Protein 4BE9 (pdb70)

InterPro domains:
  IPR002018 Carboxylesterase, type B [PF00135] (15-537)
  IPR019826 Carboxylesterase type B, active site [PS00122] (207-222)
  IPR029058 Alpha/Beta hydrolase fold [G3DSA:3.40.50.1820] (8-549)
  IPR029058 Alpha/Beta hydrolase fold [SSF53474] (15-542)
  IPR050309 Type-B Carboxylesterase/Lipase [PTHR11559] (16-521)

B-factor: mean 35.55, std 15.63, range [9.48, 101.42]

Secondary structure (DSSP, 8-state):
-EEEEEEETTEEEEEEEETTEEEEEEEE-S----GGGTTS-----SS---EEE-SS---B----SS-SSSS-HHHHHHHHHTTSHHHHHHTTBSS---EEEEEEETT--TT--EEEEEEE--STTTS--GGG--THHHHHHHHHTT---EEEEE----HHHH---SHHHHHHT-TTHHHHHHHHHHHHHHHHGGGGTEEEEEEEEEEETHHHHHHHHHHHHHHH--EETTEES-SEEEEES--------TTSHHHHHHHHHHHHHHT-TT-SSHHHHHTTS-HHHHHHHHTTS--SSSTTTTS-SS-----SSSS-S-HHHHHHTT-S----EEEEEETBTTTGGGSS-TT--SHHHHHHHIIIII-TT--HHHHHHHHHTS--SGGGSSSTT-TT---SSTTHHHHHHHHHIIIIIHHHHHHHHHHHHH-TTS-EEEEEE-TTTT-TTTSSBTTHHIIIIIS--S-SHHHHHHHHHHHHHHHHSSTTSSS--SS----HHHHSEEEEE-SS-EEEEES-TTHHHHHHHHHTGGGG--/-EEEEEETTEEEEEEEETTEEEEEEEE-S----GGGTTS------S---EEE-SS---BPPP-SS-SSSS-HHHHHHHHHHTSHHHHHHTTB-S---EEEEEEETT--TT--EEEEEEE--STTTS--GGG---HHHHHHHHHHT---EEEEE----HHHH---SHHHHHTT-TTHHHHHHHHHHHHHHHHGGGGTEEEEEEEEEEETHHHHHHHHHHHHHHH--EETTEES-SEEEEES--------TTSHHHHHHHHHHHHHTT-TT-S-HHHHHTTS-HHHHHHHHTTS--SSSTTTTS-SS-----SSSS-S-HHHHHHTT-S----EEEEEETBTTHHHHSS-TT--SHHHHHHHIIIII-TTS-HHHHHHHHTTS---TTTSSSTT-TT---SSTTHHHHHHHHHIIIIIHHHHHHHHHHHHH-TTS-EEEEEE-TTTT-TTTSSBTTHHIIIIIS--S-SHHHHHHHHHHHHHHHHSSTTSSS--SS----HHHHSEEEEE-SS-EEEEES-SSHHHHHHHHHTGGGG--

Foldseek 3Di:
DDWDWFQWPQEIEIWDDDPFKTKFAFAAAFAQCAQVNQLHATHGDPHRPYYYYRHDFHAAEFAQPAFLADFDPVRVVVRLVCLDPVNCVVRRYYSRFFGKMKMFGPPAFLAQAAFEEEEEEADLLGGDGCRPQDQVQLQVVCVVLVRHHMYMYTHFHGFCRAAQFAPLSLVVVRHRNRLSSSLSVLVSCCRTVSSVRHNQLQYEYEYAHLSLQSQQLCQPFQLRPCDDPRGHSHFEYEHEFFHFAFAAARNDDLSNVLNQQLLVQQVQPPPPRSVSVLSVGDRSSSSNSSSNDGPCPALLNSLDSGHHGDSCGGRNHRRVVSLLVVRGNQHEYEYEYELQAQQVRLVHNQVQADLVSLLVSCCVRFFVQDDSVLSSQLLVLFDQQCQRFPVHNPHNFQCPHRRSRSRSRVRSCLGGQLVVVLSVVSNCVSPVPHFYAYEYEQAQAPDHNQGRYGPVCCQCASNVPPPEPSNVQNSQLVSQCSRPVGSCPRRHHPDHGDTCVPQNWHWYDYRHDIDIDHSCPSVSSSVSCNVPVNRRHD/DWDDFDWPQEIEIWDDDPFKTKFAFAALFPQCAQVNFLHATHGDDHRPYYDYRHDFHAAEQAQPAFLADFDPVRVVVRLVCLDPVNCVVRRYDSRFLGKMKMFGPPAALQAAAFEEEEEEDDLLGGDGCRPQDQVQLQVVCVVQVRHHMYMYGHFHGFCRAAQFAPLSLVSVRHRNRLSSVLSSLLSCCRTVSSVRYNQLQYEYEYAALSLQSQLLCQQFQLRPQDDPRGHSHAEYEHEFFHFAFAAARNDDLSNVLNVQLLVQLVQPPHPRSVSVLSVRDDSSSSNSSSNDGPCPHLLNSLHSGHHGDSCGGRNHRSLVSLLVVRGNFHEYEYEYELQAQLVRLVHVQVQADLQSVLVSCCVRFFVQDDSVLSSQLLVLFDLQCQPFPVHNPHVFLCPDRRSRSRSRLRSCLGGQLVVVLSVVSNCVVPVVHWYAYEYEQAQAPPHNQGRYGPVCCQCASVNPPPAPSNVQNSQLVSQCSRPVGSCHRRHHPDHGDTCSPQNWHWYDYRHGIDIDHSCPSPSSSVSCNVPVNSRHD

CATH classification: 3.40.50.1820

Nearest PDB structures (foldseek):
  4upd-assembly1_A  TM=1.002E+00  e=0.000E+00  Ophiostoma piceae
  4be4-assembly1_A  TM=9.611E-01  e=0.000E+00  Ophiostoma piceae
  1crl-assembly1_A  TM=9.529E-01  e=1.120E-72  Diutina rugosa
  1cle-assembly1_A  TM=9.573E-01  e=6.201E-72  Limtongozyma cylindracea
  1thg-assembly1_A  TM=8.821E-01  e=2.617E-61  Geotrichum candidum

Structure (mmCIF, N/CA/C/O backbone):
data_4BE9
#
_entry.id   4BE9
#
_cell.length_a   164.123
_cell.length_b   164.123
_cell.length_c   93.994
_cell.angle_alpha   90.00
_cell.angle_beta   90.00
_cell.angle_gamma   90.00
#
_symmetry.space_group_name_H-M   'I 41'
#
loop_
_entity.id
_entity.type
_entity.pdbx_description
1 polymer 'STEROL ESTERASE'
2 non-polymer 2-acetamido-2-deoxy-beta-D-glucopyranose
3 non-polymer '[(2R)-2-heptanoyloxy-3-phosphonooxy-propyl] nonanoate'
4 non-polymer 'PENTAETHYLENE GLYCOL'
5 non-polymer 'TRIETHYLENE GLYCOL'
6 non-polymer DI(HYDROXYETHYL)ETHER
7 non-polymer GLYCEROL
8 non-polymer 'NITRATE ION'
9 water water
#
loop_
_atom_site.group_PDB
_atom_site.id
_atom_site.type_symbol
_atom_site.label_atom_id
_atom_site.label_alt_id
_atom_site.label_comp_id
_atom_site.label_asym_id
_atom_site.label_entity_id
_atom_site.label_seq_id
_atom_site.pdbx_PDB_ins_code
_atom_site.Cartn_x
_atom_site.Cartn_y
_atom_site.Cartn_z
_atom_site.occupancy
_atom_site.B_iso_or_equiv
_atom_site.auth_seq_id
_atom_site.auth_comp_id
_atom_site.auth_asym_id
_atom_site.auth_atom_id
_atom_site.pdbx_PDB_model_num
ATOM 1 N N . PHE A 1 8 ? 61.777 5.201 18.518 1.00 57.08 12 PHE A N 1
ATOM 2 C CA . PHE A 1 8 ? 60.891 6.132 17.826 1.00 49.87 12 PHE A CA 1
ATOM 3 C C . PHE A 1 8 ? 61.523 6.625 16.530 1.00 48.91 12 PHE A C 1
ATOM 4 O O . PHE A 1 8 ? 62.376 7.512 16.538 1.00 56.71 12 PHE A O 1
ATOM 12 N N . THR A 1 9 ? 61.096 6.044 15.418 1.00 39.24 13 THR A N 1
ATOM 13 C CA . THR A 1 9 ? 61.633 6.395 14.114 1.00 33.19 13 THR A CA 1
ATOM 14 C C . THR A 1 9 ? 60.551 7.133 13.325 1.00 30.24 13 THR A C 1
ATOM 15 O O . THR A 1 9 ? 59.406 6.671 13.257 1.00 31.07 13 THR A O 1
ATOM 19 N N . THR A 1 10 ? 60.889 8.286 12.750 1.00 21.59 14 THR A N 1
ATOM 20 C CA . THR A 1 10 ? 59.891 9.031 11.978 1.00 24.93 14 THR A CA 1
ATOM 21 C C . THR A 1 10 ? 60.146 8.882 10.495 1.00 30.38 14 THR A C 1
ATOM 22 O O . THR A 1 10 ? 61.261 8.581 10.074 1.00 29.07 14 THR A O 1
ATOM 26 N N A VAL A 1 11 ? 59.104 9.097 9.698 0.57 25.33 15 VAL A N 1
ATOM 27 N N B VAL A 1 11 ? 59.102 9.097 9.705 0.43 25.51 15 VAL A N 1
ATOM 28 C CA A VAL A 1 11 ? 59.243 9.112 8.250 0.57 24.64 15 VAL A CA 1
ATOM 29 C CA B VAL A 1 11 ? 59.224 9.082 8.260 0.43 25.27 15 VAL A CA 1
ATOM 30 C C A VAL A 1 11 ? 58.405 10.252 7.684 0.57 27.10 15 VAL A C 1
ATOM 31 C C B VAL A 1 11 ? 58.373 10.217 7.711 0.43 26.93 15 VAL A C 1
ATOM 32 O O A VAL A 1 11 ? 57.269 10.465 8.110 0.57 29.57 15 VAL A O 1
ATOM 33 O O B VAL A 1 11 ? 57.252 10.438 8.171 0.43 29.19 15 VAL A O 1
ATOM 40 N N A ASN A 1 12 ? 58.971 11.003 6.747 0.57 23.36 16 ASN A N 1
ATOM 41 N N B ASN A 1 12 ? 58.913 10.953 6.748 0.43 23.83 16 ASN A N 1
ATOM 42 C CA A ASN A 1 12 ? 58.246 12.118 6.141 0.57 24.49 16 ASN A CA 1
ATOM 43 C CA B ASN A 1 12 ? 58.191 12.086 6.183 0.43 24.22 16 ASN A CA 1
ATOM 44 C C A ASN A 1 12 ? 57.726 11.776 4.745 0.57 24.13 16 ASN A C 1
ATOM 45 C C B ASN A 1 12 ? 57.736 11.808 4.754 0.43 24.08 16 ASN A C 1
ATOM 46 O O A ASN A 1 12 ? 58.359 11.026 4.004 0.57 24.19 16 ASN A O 1
ATOM 47 O O B ASN A 1 12 ? 58.433 11.139 3.994 0.43 24.48 16 ASN A O 1
ATOM 56 N N . VAL A 1 13 ? 56.555 12.310 4.405 1.00 22.11 17 VAL A N 1
ATOM 57 C CA . VAL A 1 13 ? 56.040 12.210 3.041 1.00 23.98 17 VAL A CA 1
ATOM 58 C C . VAL A 1 13 ? 55.591 13.586 2.589 1.00 23.55 17 VAL A C 1
ATOM 59 O O . VAL A 1 13 ? 54.735 14.212 3.231 1.00 18.65 17 VAL A O 1
ATOM 63 N N . ASN A 1 14 ? 56.196 14.078 1.508 1.00 19.93 18 ASN A N 1
ATOM 64 C CA . ASN A 1 14 ? 55.708 15.286 0.871 1.00 15.58 18 ASN A CA 1
ATOM 65 C C . ASN A 1 14 ? 54.696 14.891 -0.197 1.00 14.68 18 ASN A C 1
ATOM 66 O O . ASN A 1 14 ? 54.906 13.949 -0.968 1.00 20.48 18 ASN A O 1
ATOM 71 N N . TYR A 1 15 ? 53.574 15.586 -0.220 1.00 18.93 19 TYR A N 1
ATOM 72 C CA . TYR A 1 15 ? 52.542 15.269 -1.192 1.00 14.94 19 TYR A CA 1
ATOM 73 C C . TYR A 1 15 ? 51.887 16.580 -1.651 1.00 17.54 19 TYR A C 1
ATOM 74 O O . TYR A 1 15 ? 52.163 17.655 -1.100 1.00 22.95 19 TYR A O 1
ATOM 83 N N . PRO A 1 16 ? 51.057 16.514 -2.692 1.00 23.07 20 PRO A N 1
ATOM 84 C CA . PRO A 1 16 ? 50.613 17.768 -3.315 1.00 23.14 20 PRO A CA 1
ATOM 85 C C . PRO A 1 16 ? 49.992 18.810 -2.373 1.00 27.53 20 PRO A C 1
ATOM 86 O O . PRO A 1 16 ? 50.023 19.982 -2.745 1.00 27.27 20 PRO A O 1
ATOM 90 N N . GLU A 1 17 ? 49.459 18.428 -1.208 1.00 22.10 21 GLU A N 1
ATOM 91 C CA . GLU A 1 17 ? 48.788 19.400 -0.316 1.00 24.67 21 GLU A CA 1
ATOM 92 C C . GLU A 1 17 ? 49.564 19.743 0.957 1.00 22.51 21 GLU A C 1
ATOM 93 O O . GLU A 1 17 ? 49.152 20.611 1.728 1.00 25.94 21 GLU A O 1
ATOM 99 N N . GLY A 1 18 ? 50.672 19.063 1.203 1.00 22.11 22 GLY A N 1
ATOM 100 C CA . GLY A 1 18 ? 51.408 19.351 2.415 1.00 25.38 22 GLY A CA 1
ATOM 101 C C . GLY A 1 18 ? 52.517 18.358 2.642 1.00 22.16 22 GLY A C 1
ATOM 102 O O . GLY A 1 18 ? 53.019 17.755 1.697 1.00 22.33 22 GLY A O 1
ATOM 103 N N . GLU A 1 19 ? 52.907 18.213 3.904 1.00 23.45 23 GLU A N 1
ATOM 104 C CA . GLU A 1 19 ? 53.918 17.251 4.309 1.00 21.31 23 GLU A CA 1
ATOM 105 C C . GLU A 1 19 ? 53.437 16.662 5.631 1.00 17.56 23 GLU A C 1
ATOM 106 O O . GLU A 1 19 ? 52.979 17.392 6.516 1.00 20.52 23 GLU A O 1
ATOM 112 N N . VAL A 1 20 ? 53.506 15.346 5.768 1.00 19.31 24 VAL A N 1
ATOM 113 C CA . VAL A 1 20 ? 53.167 14.743 7.057 1.00 23.98 24 VAL A CA 1
ATOM 114 C C . VAL A 1 20 ? 54.315 13.888 7.550 1.00 21.95 24 VAL A C 1
ATOM 115 O O . VAL A 1 20 ? 55.027 13.272 6.745 1.00 20.78 24 VAL A O 1
ATOM 119 N N . VAL A 1 21 ? 54.486 13.875 8.872 1.00 22.04 25 VAL A N 1
ATOM 120 C CA . VAL A 1 21 ? 55.480 13.040 9.535 1.00 21.43 25 VAL A CA 1
ATOM 121 C C . VAL A 1 21 ? 54.762 11.881 10.220 1.00 23.31 25 VAL A C 1
ATOM 122 O O . VAL A 1 21 ? 53.829 12.090 11.006 1.00 21.85 25 VAL A O 1
ATOM 126 N N . GLY A 1 22 ? 55.181 10.661 9.909 1.00 16.45 26 GLY A N 1
ATOM 127 C CA . GLY A 1 22 ? 54.543 9.486 10.473 1.00 22.81 26 GLY A CA 1
ATOM 128 C C . GLY A 1 22 ? 55.545 8.693 11.282 1.00 25.92 26 GLY A C 1
ATOM 129 O O . GLY A 1 22 ? 56.702 9.115 11.424 1.00 20.24 26 GLY A O 1
ATOM 130 N N . VAL A 1 23 ? 55.109 7.555 11.816 1.00 18.75 27 VAL A N 1
ATOM 131 C CA . VAL A 1 23 ? 55.960 6.757 12.694 1.00 24.19 27 VAL A CA 1
ATOM 132 C C . VAL A 1 23 ? 56.179 5.384 12.077 1.00 29.90 27 VAL A C 1
ATOM 133 O O . VAL A 1 23 ? 55.261 4.808 11.492 1.00 28.92 27 VAL A O 1
ATOM 137 N N . SER A 1 24 ? 57.404 4.880 12.180 1.00 27.76 28 SER A N 1
ATOM 138 C CA . SER A 1 24 ? 57.725 3.556 11.661 1.00 23.89 28 SER A CA 1
ATOM 139 C C . SER A 1 24 ? 57.955 2.600 12.828 1.00 30.21 28 SER A C 1
ATOM 140 O O . SER A 1 24 ? 58.812 2.845 13.685 1.00 34.09 28 SER A O 1
ATOM 143 N N . VAL A 1 25 ? 57.198 1.509 12.844 1.00 32.63 29 VAL A N 1
ATOM 144 C CA . VAL A 1 25 ? 57.145 0.618 13.994 1.00 34.52 29 VAL A CA 1
ATOM 145 C C . VAL A 1 25 ? 57.016 -0.817 13.513 1.00 37.52 29 VAL A C 1
ATOM 146 O O . VAL A 1 25 ? 56.048 -1.158 12.815 1.00 31.06 29 VAL A O 1
ATOM 150 N N . LEU A 1 26 ? 57.998 -1.647 13.859 1.00 34.85 30 LEU A N 1
ATOM 151 C CA . LEU A 1 26 ? 57.942 -3.069 13.537 1.00 40.14 30 LEU A CA 1
ATOM 152 C C . LEU A 1 26 ? 57.494 -3.318 12.101 1.00 36.54 30 LEU A C 1
ATOM 153 O O . LEU A 1 26 ? 56.588 -4.120 11.859 1.00 34.49 30 LEU A O 1
ATOM 158 N N . GLY A 1 27 ? 58.113 -2.621 11.153 1.00 29.22 31 GLY A N 1
ATOM 159 C CA . GLY A 1 27 ? 57.908 -2.933 9.751 1.00 23.36 31 GLY A CA 1
ATOM 160 C C . GLY A 1 27 ? 56.728 -2.232 9.093 1.00 22.14 31 GLY A C 1
ATOM 161 O O . GLY A 1 27 ? 56.461 -2.453 7.904 1.00 25.03 31 GLY A O 1
ATOM 162 N N . ILE A 1 28 ? 56.027 -1.396 9.852 1.00 23.56 32 ILE A N 1
ATOM 163 C CA . ILE A 1 28 ? 54.878 -0.648 9.328 1.00 22.35 32 ILE A CA 1
ATOM 164 C C . ILE A 1 28 ? 55.017 0.843 9.628 1.00 18.53 32 ILE A C 1
ATOM 165 O O . ILE A 1 28 ? 55.322 1.235 10.769 1.00 22.45 32 ILE A O 1
ATOM 170 N N . GLU A 1 29 ? 54.782 1.678 8.617 1.00 20.04 33 GLU A N 1
ATOM 171 C CA . GLU A 1 29 ? 54.791 3.134 8.810 1.00 22.83 33 GLU A CA 1
ATOM 172 C C . GLU A 1 29 ? 53.344 3.626 8.870 1.00 17.06 33 GLU A C 1
ATOM 173 O O . GLU A 1 29 ? 52.511 3.221 8.050 1.00 17.73 33 GLU A O 1
ATOM 179 N N . SER A 1 30 ? 53.046 4.481 9.842 1.00 16.18 34 SER A N 1
ATOM 180 C CA . SER A 1 30 ? 51.683 4.950 10.051 1.00 21.12 34 SER A CA 1
ATOM 181 C C . SER A 1 30 ? 51.664 6.453 10.148 1.00 17.98 34 SER A C 1
ATOM 182 O O . SER A 1 30 ? 52.521 7.053 10.804 1.00 20.36 34 SER A O 1
ATOM 185 N N . PHE A 1 31 ? 50.673 7.047 9.482 1.00 16.69 35 PHE A N 1
ATOM 186 C CA . PHE A 1 31 ? 50.429 8.477 9.498 1.00 14.27 35 PHE A CA 1
ATOM 187 C C . PHE A 1 31 ? 48.974 8.604 9.939 1.00 18.10 35 PHE A C 1
ATOM 188 O O . PHE A 1 31 ? 48.059 8.246 9.181 1.00 19.02 35 PHE A O 1
ATOM 196 N N . ARG A 1 32 ? 48.743 9.091 11.152 1.00 18.60 36 ARG A N 1
ATOM 197 C CA . ARG A 1 32 ? 47.374 9.150 11.678 1.00 18.34 36 ARG A CA 1
ATOM 198 C C . ARG A 1 32 ? 46.923 10.594 11.840 1.00 20.68 36 ARG A C 1
ATOM 199 O O . ARG A 1 32 ? 47.641 11.419 12.417 1.00 18.31 36 ARG A O 1
ATOM 207 N N . GLY A 1 33 ? 45.741 10.906 11.327 1.00 16.55 37 GLY A N 1
ATOM 208 C CA . GLY A 1 33 ? 45.234 12.261 11.435 1.00 16.25 37 GLY A CA 1
ATOM 209 C C . GLY A 1 33 ? 45.636 13.176 10.278 1.00 14.15 37 GLY A C 1
ATOM 210 O O . GLY A 1 33 ? 45.733 14.402 10.450 1.00 17.64 37 GLY A O 1
ATOM 211 N N . VAL A 1 34 ? 45.877 12.592 9.105 1.00 17.62 38 VAL A N 1
ATOM 212 C CA . VAL A 1 34 ? 46.147 13.377 7.896 1.00 15.41 38 VAL A CA 1
ATOM 213 C C . VAL A 1 34 ? 44.867 14.104 7.462 1.00 18.14 38 VAL A C 1
ATOM 214 O O . VAL A 1 34 ? 43.840 13.462 7.191 1.00 17.47 38 VAL A O 1
ATOM 218 N N . PRO A 1 35 ? 44.917 15.438 7.380 1.00 17.90 39 PRO A N 1
ATOM 219 C CA . PRO A 1 35 ? 43.712 16.201 7.047 1.00 18.65 39 PRO A CA 1
ATOM 220 C C . PRO A 1 35 ? 43.347 16.006 5.587 1.00 20.94 39 PRO A C 1
ATOM 221 O O . PRO A 1 35 ? 44.243 16.120 4.740 1.00 21.41 39 PRO A O 1
ATOM 225 N N . PHE A 1 36 ? 42.081 15.715 5.276 1.00 16.34 40 PHE A N 1
ATOM 226 C CA . PHE A 1 36 ? 41.708 15.563 3.863 1.00 14.19 40 PHE A CA 1
ATOM 227 C C . PHE A 1 36 ? 40.711 16.609 3.341 1.00 17.60 40 PHE A C 1
ATOM 228 O O . PHE A 1 36 ? 40.484 16.702 2.137 1.00 19.51 40 PHE A O 1
ATOM 236 N N . ALA A 1 37 ? 40.108 17.378 4.236 1.00 17.94 41 ALA A N 1
ATOM 237 C CA . ALA A 1 37 ? 39.174 18.436 3.836 1.00 20.04 41 ALA A CA 1
ATOM 238 C C . ALA A 1 37 ? 39.184 19.492 4.919 1.00 20.07 41 ALA A C 1
ATOM 239 O O . ALA A 1 37 ? 39.573 19.206 6.067 1.00 19.70 41 ALA A O 1
ATOM 241 N N . GLN A 1 38 ? 38.735 20.698 4.574 1.00 17.80 42 GLN A N 1
ATOM 242 C CA . GLN A 1 38 ? 38.721 21.776 5.554 1.00 21.79 42 GLN A CA 1
ATOM 243 C C . GLN A 1 38 ? 37.820 21.379 6.703 1.00 22.57 42 GLN A C 1
ATOM 244 O O . GLN A 1 38 ? 36.791 20.711 6.497 1.00 19.01 42 GLN A O 1
ATOM 250 N N . PRO A 1 39 ? 38.204 21.777 7.926 1.00 18.56 43 PRO A N 1
ATOM 251 C CA . PRO A 1 39 ? 37.389 21.438 9.104 1.00 17.74 43 PRO A CA 1
ATOM 252 C C . PRO A 1 39 ? 35.937 21.931 8.982 1.00 21.61 43 PRO A C 1
ATOM 253 O O . PRO A 1 39 ? 35.701 23.134 8.767 1.00 18.88 43 PRO A O 1
ATOM 257 N N . PRO A 1 40 ? 34.957 21.023 9.152 1.00 19.12 44 PRO A N 1
ATOM 258 C CA . PRO A 1 40 ? 33.575 21.487 8.943 1.00 13.30 44 PRO A CA 1
ATOM 259 C C . PRO A 1 40 ? 33.035 22.186 10.186 1.00 20.37 44 PRO A C 1
ATOM 260 O O . PRO A 1 40 ? 32.142 21.653 10.861 1.00 19.10 44 PRO A O 1
ATOM 264 N N . VAL A 1 41 ? 33.578 23.371 10.476 1.00 18.49 45 VAL A N 1
ATOM 265 C CA . VAL A 1 41 ? 33.236 24.113 11.681 1.00 17.96 45 VAL A CA 1
ATOM 266 C C . VAL A 1 41 ? 32.744 25.498 11.281 1.00 21.15 45 VAL A C 1
ATOM 267 O O . VAL A 1 41 ? 33.016 25.963 10.174 1.00 22.37 45 VAL A O 1
ATOM 271 N N . GLY A 1 42 ? 32.040 26.161 12.189 1.00 26.68 46 GLY A N 1
ATOM 272 C CA . GLY A 1 42 ? 31.502 27.479 11.908 1.00 25.85 46 GLY A CA 1
ATOM 273 C C . GLY A 1 42 ? 30.576 27.428 10.710 1.00 24.66 46 GLY A C 1
ATOM 274 O O . GLY A 1 42 ? 29.598 26.670 10.705 1.00 23.44 46 GLY A O 1
ATOM 275 N N . ASN A 1 43 ? 30.873 28.235 9.694 1.00 21.24 47 ASN A N 1
ATOM 276 C CA . ASN A 1 43 ? 30.049 28.281 8.477 1.00 29.72 47 ASN A CA 1
ATOM 277 C C . ASN A 1 43 ? 30.065 26.989 7.693 1.00 22.95 47 ASN A C 1
ATOM 278 O O . ASN A 1 43 ? 29.269 26.817 6.772 1.00 20.88 47 ASN A O 1
ATOM 283 N N . LEU A 1 44 ? 30.997 26.100 8.012 1.00 21.99 48 LEU A N 1
ATOM 284 C CA . LEU A 1 44 ? 31.087 24.848 7.267 1.00 16.01 48 LEU A CA 1
ATOM 285 C C . LEU A 1 44 ? 30.453 23.663 8.005 1.00 19.06 48 LEU A C 1
ATOM 286 O O . LEU A 1 44 ? 30.425 22.545 7.484 1.00 17.32 48 LEU A O 1
ATOM 291 N N . ARG A 1 45 ? 29.953 23.892 9.217 1.00 18.34 49 ARG A N 1
ATOM 292 C CA . ARG A 1 45 ? 29.111 22.883 9.854 1.00 18.71 49 ARG A CA 1
ATOM 293 C C . ARG A 1 45 ? 27.872 22.730 8.975 1.00 21.72 49 ARG A C 1
ATOM 294 O O . ARG A 1 45 ? 27.353 23.724 8.454 1.00 16.00 49 ARG A O 1
ATOM 302 N N . LEU A 1 46 ? 27.416 21.492 8.790 1.00 16.23 50 LEU A N 1
ATOM 303 C CA . LEU A 1 46 ? 26.219 21.225 7.991 1.00 17.90 50 LEU A CA 1
ATOM 304 C C . LEU A 1 46 ? 26.358 21.713 6.542 1.00 21.12 50 LEU A C 1
ATOM 305 O O . LEU A 1 46 ? 25.379 22.117 5.906 1.00 19.09 50 LEU A O 1
ATOM 310 N N . LYS A 1 47 ? 27.586 21.673 6.036 1.00 16.42 51 LYS A N 1
ATOM 311 C CA . LYS A 1 47 ? 27.868 21.948 4.633 1.00 16.59 51 LYS A CA 1
ATOM 312 C C . LYS A 1 47 ? 28.697 20.815 4.053 1.00 16.99 51 LYS A C 1
ATOM 313 O O . LYS A 1 47 ? 29.441 20.132 4.774 1.00 17.62 51 LYS A O 1
ATOM 319 N N . PRO A 1 48 ? 28.605 20.648 2.734 1.00 16.56 52 PRO A N 1
ATOM 320 C CA . PRO A 1 48 ? 29.450 19.678 2.051 1.00 11.99 52 PRO A CA 1
ATOM 321 C C . PRO A 1 48 ? 30.912 19.961 2.390 1.00 15.22 52 PRO A C 1
ATOM 322 O O . PRO A 1 48 ? 31.288 21.123 2.564 1.00 13.13 52 PRO A O 1
ATOM 326 N N . PRO A 1 49 ? 31.749 18.911 2.452 1.00 15.03 53 PRO A N 1
ATOM 327 C CA . PRO A 1 49 ? 33.173 19.125 2.735 1.00 15.67 53 PRO A CA 1
ATOM 328 C C . PRO A 1 49 ? 33.834 19.844 1.561 1.00 17.52 53 PRO A C 1
ATOM 329 O O . PRO A 1 49 ? 33.391 19.664 0.432 1.00 19.82 53 PRO A O 1
ATOM 333 N N . VAL A 1 50 ? 34.880 20.619 1.825 1.00 18.57 54 VAL A N 1
ATOM 334 C CA . VAL A 1 50 ? 35.614 21.338 0.789 1.00 27.19 54 VAL A CA 1
ATOM 335 C C . VAL A 1 50 ? 37.105 21.008 0.864 1.00 25.69 54 VAL A C 1
ATOM 336 O O . VAL A 1 50 ? 37.686 20.968 1.952 1.00 20.28 54 VAL A O 1
ATOM 340 N N . ARG A 1 51 ? 37.732 20.781 -0.287 1.00 19.04 55 ARG A N 1
ATOM 341 C CA . ARG A 1 51 ? 39.157 20.470 -0.306 1.00 17.47 55 ARG A CA 1
ATOM 342 C C . ARG A 1 51 ? 39.940 21.674 0.196 1.00 14.77 55 ARG A C 1
ATOM 343 O O . ARG A 1 51 ? 39.498 22.817 0.041 1.00 21.36 55 ARG A O 1
ATOM 351 N N . TYR A 1 52 ? 41.097 21.428 0.793 1.00 17.97 56 TYR A N 1
ATOM 352 C CA . TYR A 1 52 ? 42.020 22.520 1.088 1.00 22.68 56 TYR A CA 1
ATOM 353 C C . TYR A 1 52 ? 42.417 23.213 -0.223 1.00 28.33 56 TYR A C 1
ATOM 354 O O . TYR A 1 52 ? 42.698 22.543 -1.223 1.00 24.01 56 TYR A O 1
ATOM 363 N N . THR A 1 53 ? 42.433 24.544 -0.224 1.00 27.64 57 THR A N 1
ATOM 364 C CA . THR A 1 53 ? 42.820 25.293 -1.427 1.00 31.65 57 THR A CA 1
ATOM 365 C C . THR A 1 53 ? 44.238 25.833 -1.277 1.00 39.31 57 THR A C 1
ATOM 366 O O . THR A 1 53 ? 44.788 26.450 -2.196 1.00 38.53 57 THR A O 1
ATOM 370 N N . GLU A 1 54 ? 44.816 25.610 -0.102 1.00 27.53 58 GLU A N 1
ATOM 371 C CA . GLU A 1 54 ? 46.172 26.043 0.176 1.00 31.58 58 GLU A CA 1
ATOM 372 C C . GLU A 1 54 ? 46.959 24.948 0.864 1.00 29.93 58 GLU A C 1
ATOM 373 O O . GLU A 1 54 ? 46.403 24.143 1.613 1.00 27.48 58 GLU A O 1
ATOM 379 N N . ASN A 1 55 ? 48.262 24.936 0.621 1.00 26.44 59 ASN A N 1
ATOM 380 C CA . ASN A 1 55 ? 49.133 23.950 1.229 1.00 26.58 59 ASN A CA 1
ATOM 381 C C . ASN A 1 55 ? 48.968 23.977 2.754 1.00 31.01 59 ASN A C 1
ATOM 382 O O . ASN A 1 55 ? 48.882 25.050 3.363 1.00 24.03 59 ASN A O 1
ATOM 387 N N . ILE A 1 56 ? 48.895 22.810 3.385 1.00 25.08 60 ILE A N 1
ATOM 388 C CA . ILE A 1 56 ? 48.657 22.812 4.827 1.00 26.36 60 ILE A CA 1
ATOM 389 C C . ILE A 1 56 ? 49.951 22.842 5.647 1.00 28.04 60 ILE A C 1
ATOM 390 O O . ILE A 1 56 ? 49.915 22.874 6.877 1.00 27.51 60 ILE A O 1
ATOM 395 N N . GLY A 1 57 ? 51.095 22.842 4.970 1.00 28.21 61 GLY A N 1
ATOM 396 C CA . GLY A 1 57 ? 52.371 22.874 5.667 1.00 24.18 61 GLY A CA 1
ATOM 397 C C . GLY A 1 57 ? 52.793 21.478 6.101 1.00 27.94 61 GLY A C 1
ATOM 398 O O . GLY A 1 57 ? 52.364 20.477 5.512 1.00 28.08 61 GLY A O 1
ATOM 399 N N . THR A 1 58 ? 53.621 21.408 7.139 1.00 20.62 62 THR A N 1
ATOM 400 C CA . THR A 1 58 ? 54.099 20.137 7.656 1.00 26.44 62 THR A CA 1
ATOM 401 C C . THR A 1 58 ? 53.332 19.789 8.928 1.00 30.55 62 THR A C 1
ATOM 402 O O . THR A 1 58 ? 53.232 20.608 9.856 1.00 29.14 62 THR A O 1
ATOM 406 N N . LYS A 1 59 ? 52.821 18.565 8.979 1.00 25.58 63 LYS A N 1
ATOM 407 C CA . LYS A 1 59 ? 51.976 18.153 10.086 1.00 25.50 63 LYS A CA 1
ATOM 408 C C . LYS A 1 59 ? 52.514 16.902 10.781 1.00 20.55 63 LYS A C 1
ATOM 409 O O . LYS A 1 59 ? 52.938 15.941 10.140 1.00 20.05 63 LYS A O 1
ATOM 415 N N . ASP A 1 60 ? 52.495 16.934 12.107 1.00 20.17 64 ASP A N 1
ATOM 416 C CA . ASP A 1 60 ? 52.862 15.791 12.918 1.00 24.62 64 ASP A CA 1
ATOM 417 C C . ASP A 1 60 ? 51.690 14.801 12.903 1.00 21.85 64 ASP A C 1
ATOM 418 O O . ASP A 1 60 ? 50.586 15.124 13.349 1.00 21.45 64 ASP A O 1
ATOM 423 N N . THR A 1 61 ? 51.905 13.608 12.363 1.00 22.21 65 THR A N 1
ATOM 424 C CA . THR A 1 61 ? 50.838 12.611 12.355 1.00 20.43 65 THR A CA 1
ATOM 425 C C . THR A 1 61 ? 51.322 11.330 13.028 1.00 17.17 65 THR A C 1
ATOM 426 O O . THR A 1 61 ? 50.939 10.227 12.641 1.00 20.36 65 THR A O 1
ATOM 430 N N . THR A 1 62 ? 52.158 11.501 14.051 1.00 18.28 66 THR A N 1
ATOM 431 C CA . THR A 1 62 ? 52.756 10.378 14.770 1.00 21.81 66 THR A CA 1
ATOM 432 C C . THR A 1 62 ? 51.959 9.989 16.023 1.00 23.66 66 THR A C 1
ATOM 433 O O . THR A 1 62 ? 52.376 9.112 16.783 1.00 27.86 66 THR A O 1
ATOM 437 N N . GLY A 1 63 ? 50.837 10.661 16.248 1.00 21.10 67 GLY A N 1
ATOM 438 C CA . GLY A 1 63 ? 50.024 10.413 17.427 1.00 23.74 67 GLY A CA 1
ATOM 439 C C . GLY A 1 63 ? 48.727 9.705 17.074 1.00 21.98 67 GLY A C 1
ATOM 440 O O . GLY A 1 63 ? 48.692 8.887 16.159 1.00 23.15 67 GLY A O 1
ATOM 441 N N . ILE A 1 64 ? 47.662 10.030 17.804 1.00 23.19 68 ILE A N 1
ATOM 442 C CA . ILE A 1 64 ? 46.346 9.471 17.565 1.00 23.05 68 ILE A CA 1
ATOM 443 C C . ILE A 1 64 ? 45.497 10.582 16.967 1.00 18.60 68 ILE A C 1
ATOM 444 O O . ILE A 1 64 ? 45.489 11.699 17.485 1.00 17.63 68 ILE A O 1
ATOM 449 N N . GLY A 1 65 ? 44.780 10.288 15.892 1.00 19.80 69 GLY A N 1
ATOM 450 C CA . GLY A 1 65 ? 43.919 11.286 15.283 1.00 20.08 69 GLY A CA 1
ATOM 451 C C . GLY A 1 65 ? 42.612 11.482 16.030 1.00 19.65 69 GLY A C 1
ATOM 452 O O . GLY A 1 65 ? 42.320 10.781 17.000 1.00 17.28 69 GLY A O 1
ATOM 453 N N . PRO A 1 66 ? 41.798 12.433 15.566 1.00 15.58 70 PRO A N 1
ATOM 454 C CA . PRO A 1 66 ? 40.527 12.741 16.227 1.00 15.69 70 PRO A CA 1
ATOM 455 C C . PRO A 1 66 ? 39.391 11.826 15.754 1.00 15.84 70 PRO A C 1
ATOM 456 O O . PRO A 1 66 ? 39.581 10.993 14.858 1.00 15.61 70 PRO A O 1
ATOM 460 N N . SER A 1 67 ? 38.215 11.987 16.356 1.00 18.54 71 SER A N 1
ATOM 461 C CA . SER A 1 67 ? 37.007 11.381 15.821 1.00 19.38 71 SER A CA 1
ATOM 462 C C . SER A 1 67 ? 36.011 12.498 15.560 1.00 16.42 71 SER A C 1
ATOM 463 O O . SER A 1 67 ? 36.123 13.573 16.159 1.00 14.11 71 SER A O 1
ATOM 466 N N . CYS A 1 68 ? 35.041 12.264 14.678 1.00 13.74 72 CYS A N 1
ATOM 467 C CA . CYS A 1 68 ? 33.928 13.203 14.541 1.00 12.81 72 CYS A CA 1
ATOM 468 C C . CYS A 1 68 ? 33.020 13.028 15.754 1.00 13.61 72 CYS A C 1
ATOM 469 O O . CYS A 1 68 ? 33.153 12.044 16.483 1.00 15.03 72 CYS A O 1
ATOM 472 N N . PRO A 1 69 ? 32.102 13.980 15.990 1.00 15.09 73 PRO A N 1
ATOM 473 C CA . PRO A 1 69 ? 31.245 13.878 17.180 1.00 13.75 73 PRO A CA 1
ATOM 474 C C . PRO A 1 69 ? 30.425 12.605 17.174 1.00 15.58 73 PRO A C 1
ATOM 475 O O . PRO A 1 69 ? 29.905 12.214 16.124 1.00 17.18 73 PRO A O 1
ATOM 479 N N . GLN A 1 70 ? 30.307 11.981 18.345 1.00 13.88 74 GLN A N 1
ATOM 480 C CA . GLN A 1 70 ? 29.685 10.672 18.481 1.00 14.00 74 GLN A CA 1
ATOM 481 C C . GLN A 1 70 ? 28.282 10.747 19.076 1.00 18.03 74 GLN A C 1
ATOM 482 O O . GLN A 1 70 ? 27.991 11.603 19.915 1.00 17.77 74 GLN A O 1
ATOM 488 N N . MET A 1 71 ? 27.428 9.821 18.652 1.00 17.70 75 MET A N 1
ATOM 489 C CA . MET A 1 71 ? 26.152 9.600 19.315 1.00 13.57 75 MET A CA 1
ATOM 490 C C . MET A 1 71 ? 26.096 8.145 19.763 1.00 16.61 75 MET A C 1
ATOM 491 O O . MET A 1 71 ? 25.609 7.277 19.030 1.00 18.61 75 MET A O 1
ATOM 496 N N . TYR A 1 72 ? 26.626 7.885 20.958 1.00 16.78 76 TYR A N 1
ATOM 497 C CA . TYR A 1 72 ? 26.638 6.547 21.532 1.00 18.12 76 TYR A CA 1
ATOM 498 C C . TYR A 1 72 ? 25.266 6.203 22.099 1.00 17.02 76 TYR A C 1
ATOM 499 O O . TYR A 1 72 ? 24.805 5.061 22.001 1.00 19.78 76 TYR A O 1
ATOM 508 N N . LEU A 1 73 ? 24.640 7.203 22.720 1.00 15.49 77 LEU A N 1
ATOM 509 C CA . LEU A 1 73 ? 23.363 7.042 23.406 1.00 18.79 77 LEU A CA 1
ATOM 510 C C . LEU A 1 73 ? 22.582 8.326 23.261 1.00 22.43 77 LEU A C 1
ATOM 511 O O . LEU A 1 73 ? 23.166 9.418 23.317 1.00 22.40 77 LEU A O 1
ATOM 516 N N . SER A 1 74 ? 21.267 8.208 23.091 1.00 14.70 78 SER A N 1
ATOM 517 C CA . SER A 1 74 ? 20.417 9.388 22.947 1.00 15.19 78 SER A CA 1
ATOM 518 C C . SER A 1 74 ? 20.431 10.194 24.244 1.00 19.39 78 SER A C 1
ATOM 519 O O . SER A 1 74 ? 20.536 9.628 25.340 1.00 19.04 78 SER A O 1
ATOM 522 N N . THR A 1 75 ? 20.335 11.511 24.120 1.00 17.65 79 THR A N 1
ATOM 523 C CA . THR A 1 75 ? 20.252 12.382 25.286 1.00 18.73 79 THR A CA 1
ATOM 524 C C . THR A 1 75 ? 18.815 12.704 25.637 1.00 22.80 79 THR A C 1
ATOM 525 O O . THR A 1 75 ? 18.566 13.383 26.626 1.00 21.02 79 THR A O 1
ATOM 529 N N . GLY A 1 76 ? 17.861 12.231 24.839 1.00 24.65 80 GLY A N 1
ATOM 530 C CA . GLY A 1 76 ? 16.483 12.657 25.039 1.00 29.02 80 GLY A CA 1
ATOM 531 C C . GLY A 1 76 ? 15.430 11.568 24.940 1.00 26.61 80 GLY A C 1
ATOM 532 O O . GLY A 1 76 ? 14.255 11.797 25.205 1.00 25.60 80 GLY A O 1
ATOM 533 N N . ASN A 1 77 ? 15.851 10.377 24.546 1.00 26.85 81 ASN A N 1
ATOM 534 C CA . ASN A 1 77 ? 14.932 9.262 24.384 1.00 25.99 81 ASN A CA 1
ATOM 535 C C . ASN A 1 77 ? 15.527 8.019 25.035 1.00 28.24 81 ASN A C 1
ATOM 536 O O . ASN A 1 77 ? 16.741 7.958 25.259 1.00 26.44 81 ASN A O 1
ATOM 541 N N . GLY A 1 78 ? 14.677 7.036 25.340 1.00 24.72 82 GLY A N 1
ATOM 542 C CA . GLY A 1 78 ? 15.135 5.763 25.877 1.00 24.42 82 GLY A CA 1
ATOM 543 C C . GLY A 1 78 ? 15.118 5.744 27.400 1.00 28.27 82 GLY A C 1
ATOM 544 O O . GLY A 1 78 ? 14.622 6.675 28.034 1.00 27.56 82 GLY A O 1
ATOM 545 N N . GLU A 1 79 ? 15.675 4.688 27.987 1.00 27.71 83 GLU A N 1
ATOM 546 C CA . GLU A 1 79 ? 15.681 4.527 29.440 1.00 31.53 83 GLU A CA 1
ATOM 547 C C . GLU A 1 79 ? 16.500 5.625 30.101 1.00 30.36 83 GLU A C 1
ATOM 548 O O . GLU A 1 79 ? 17.440 6.158 29.496 1.00 24.55 83 GLU A O 1
ATOM 554 N N . LEU A 1 80 ? 16.149 5.954 31.344 1.00 24.30 84 LEU A N 1
ATOM 555 C CA . LEU A 1 80 ? 16.756 7.082 32.041 1.00 27.57 84 LEU A CA 1
ATOM 556 C C . LEU A 1 80 ? 18.243 6.908 32.235 1.00 27.90 84 LEU A C 1
ATOM 557 O O . LEU A 1 80 ? 19.001 7.882 32.138 1.00 23.61 84 LEU A O 1
ATOM 562 N N . LEU A 1 81 ? 18.671 5.689 32.551 1.00 23.51 85 LEU A N 1
ATOM 563 C CA . LEU A 1 81 ? 20.104 5.450 32.724 1.00 23.62 85 LEU A CA 1
ATOM 564 C C . LEU A 1 81 ? 20.874 5.817 31.449 1.00 24.44 85 LEU A C 1
ATOM 565 O O . LEU A 1 81 ? 21.919 6.477 31.510 1.00 22.59 85 LEU A O 1
ATOM 570 N N . PHE A 1 82 ? 20.352 5.399 30.297 1.00 19.76 86 PHE A N 1
ATOM 571 C CA . PHE A 1 82 ? 20.987 5.700 29.014 1.00 23.52 86 PHE A CA 1
ATOM 572 C C . PHE A 1 82 ? 20.970 7.191 28.662 1.00 24.07 86 PHE A C 1
ATOM 573 O O . PHE A 1 82 ? 21.953 7.696 28.130 1.00 20.98 86 PHE A O 1
ATOM 581 N N . GLN A 1 83 ? 19.868 7.890 28.950 1.00 20.44 87 GLN A N 1
ATOM 582 C CA . GLN A 1 83 ? 19.829 9.339 28.756 1.00 21.65 87 GLN A CA 1
ATOM 583 C C . GLN A 1 83 ? 20.866 10.006 29.641 1.00 22.56 87 GLN A C 1
ATOM 584 O O . GLN A 1 83 ? 21.594 10.897 29.204 1.00 24.57 87 GLN A O 1
ATOM 590 N N . LEU A 1 84 ? 20.932 9.576 30.895 1.00 18.53 88 LEU A N 1
ATOM 591 C CA . LEU A 1 84 ? 21.917 10.128 31.815 1.00 20.91 88 LEU A CA 1
ATOM 592 C C . LEU A 1 84 ? 23.313 9.966 31.254 1.00 22.11 88 LEU A C 1
ATOM 593 O O . LEU A 1 84 ? 24.103 10.922 31.223 1.00 20.03 88 LEU A O 1
ATOM 598 N N . VAL A 1 85 ? 23.644 8.750 30.834 1.00 19.54 89 VAL A N 1
ATOM 599 C CA . VAL A 1 85 ? 24.987 8.526 30.327 1.00 19.87 89 VAL A CA 1
ATOM 600 C C . VAL A 1 85 ? 25.167 9.270 29.012 1.00 16.57 89 VAL A C 1
ATOM 601 O O . VAL A 1 85 ? 26.251 9.800 28.733 1.00 17.69 89 VAL A O 1
ATOM 605 N N . GLY A 1 86 ? 24.109 9.306 28.205 1.00 18.22 90 GLY A N 1
ATOM 606 C CA . GLY A 1 86 ? 24.168 10.014 26.934 1.00 16.87 90 GLY A CA 1
ATOM 607 C C . GLY A 1 86 ? 24.494 11.482 27.146 1.00 22.04 90 GLY A C 1
ATOM 608 O O . GLY A 1 86 ? 25.253 12.072 26.374 1.00 18.46 90 GLY A O 1
ATOM 609 N N . ASN A 1 87 ? 23.929 12.084 28.189 1.00 21.46 91 ASN A N 1
ATOM 610 C CA . ASN A 1 87 ? 24.258 13.476 28.503 1.00 21.07 91 ASN A CA 1
ATOM 611 C C . ASN A 1 87 ? 25.658 13.681 29.088 1.00 22.01 91 ASN A C 1
ATOM 612 O O . ASN A 1 87 ? 26.336 14.652 28.745 1.00 21.00 91 ASN A O 1
ATOM 617 N N . LEU A 1 88 ? 26.098 12.774 29.959 1.00 15.91 92 LEU A N 1
ATOM 618 C CA . LEU A 1 88 ? 27.388 12.948 30.629 1.00 21.23 92 LEU A CA 1
ATOM 619 C C . LEU A 1 88 ? 28.533 12.852 29.623 1.00 20.90 92 LEU A C 1
ATOM 620 O O . LEU A 1 88 ? 29.524 13.563 29.734 1.00 21.98 92 LEU A O 1
ATOM 625 N N . ILE A 1 89 ? 28.375 11.977 28.628 1.00 18.86 93 ILE A N 1
ATOM 626 C CA . ILE A 1 89 ? 29.390 11.769 27.600 1.00 23.29 93 ILE A CA 1
ATOM 627 C C . ILE A 1 89 ? 29.675 13.030 26.788 1.00 23.22 93 ILE A C 1
ATOM 628 O O . ILE A 1 89 ? 30.764 13.177 26.227 1.00 19.43 93 ILE A O 1
ATOM 633 N N . ASN A 1 90 ? 28.687 13.917 26.700 1.00 21.54 94 ASN A N 1
ATOM 634 C CA . ASN A 1 90 ? 28.800 15.128 25.886 1.00 18.58 94 ASN A CA 1
ATOM 635 C C . ASN A 1 90 ? 29.529 16.304 26.549 1.00 23.96 94 ASN A C 1
ATOM 636 O O . ASN A 1 90 ? 29.836 17.305 25.884 1.00 23.04 94 ASN A O 1
ATOM 641 N N . ILE A 1 91 ? 29.801 16.221 27.849 1.00 20.98 95 ILE A N 1
ATOM 642 C CA . ILE A 1 91 ? 30.480 17.358 28.477 1.00 22.78 95 ILE A CA 1
ATOM 643 C C . ILE A 1 91 ? 31.861 17.542 27.850 1.00 20.93 95 ILE A C 1
ATOM 644 O O . ILE A 1 91 ? 32.500 16.562 27.447 1.00 19.04 95 ILE A O 1
ATOM 649 N N . PRO A 1 92 ? 32.327 18.803 27.762 1.00 21.84 96 PRO A N 1
ATOM 650 C CA . PRO A 1 92 ? 33.595 19.101 27.093 1.00 19.68 96 PRO A CA 1
ATOM 651 C C . PRO A 1 92 ? 34.767 18.267 27.603 1.00 24.97 96 PRO A C 1
ATOM 652 O O . PRO A 1 92 ? 35.624 17.870 26.811 1.00 25.92 96 PRO A O 1
ATOM 656 N N . LEU A 1 93 ? 34.824 18.012 28.905 1.00 27.33 97 LEU A N 1
ATOM 657 C CA . LEU A 1 93 ? 35.930 17.240 29.464 1.00 26.42 97 LEU A CA 1
ATOM 658 C C . LEU A 1 93 ? 36.101 15.885 28.762 1.00 24.24 97 LEU A C 1
ATOM 659 O O . LEU A 1 93 ? 37.213 15.476 28.431 1.00 24.72 97 LEU A O 1
ATOM 664 N N A PHE A 1 94 ? 34.986 15.199 28.548 0.49 20.72 98 PHE A N 1
ATOM 665 N N B PHE A 1 94 ? 34.988 15.188 28.554 0.51 20.60 98 PHE A N 1
ATOM 666 C CA A PHE A 1 94 ? 35.000 13.870 27.958 0.49 21.40 98 PHE A CA 1
ATOM 667 C CA B PHE A 1 94 ? 35.004 13.861 27.945 0.51 21.40 98 PHE A CA 1
ATOM 668 C C A PHE A 1 94 ? 35.188 13.895 26.440 0.49 19.70 98 PHE A C 1
ATOM 669 C C B PHE A 1 94 ? 35.228 13.918 26.439 0.51 19.80 98 PHE A C 1
ATOM 670 O O A PHE A 1 94 ? 35.849 13.019 25.883 0.49 19.07 98 PHE A O 1
ATOM 671 O O B PHE A 1 94 ? 35.938 13.080 25.883 0.51 19.10 98 PHE A O 1
ATOM 686 N N . GLN A 1 95 ? 34.617 14.898 25.777 1.00 14.62 99 GLN A N 1
ATOM 687 C CA . GLN A 1 95 ? 34.832 15.086 24.341 1.00 21.65 99 GLN A CA 1
ATOM 688 C C . GLN A 1 95 ? 36.325 15.306 24.084 1.00 25.94 99 GLN A C 1
ATOM 689 O O . GLN A 1 95 ? 36.910 14.733 23.166 1.00 24.26 99 GLN A O 1
ATOM 695 N N . THR A 1 96 ? 36.935 16.152 24.906 1.00 20.81 100 THR A N 1
ATOM 696 C CA . THR A 1 96 ? 38.371 16.434 24.815 1.00 21.61 100 THR A CA 1
ATOM 697 C C . THR A 1 96 ? 39.213 15.197 25.074 1.00 25.36 100 THR A C 1
ATOM 698 O O . THR A 1 96 ? 40.190 14.951 24.372 1.00 20.80 100 THR A O 1
ATOM 702 N N . ALA A 1 97 ? 38.840 14.431 26.098 1.00 27.01 101 ALA A N 1
ATOM 703 C CA . ALA A 1 97 ? 39.585 13.233 26.481 1.00 27.14 101 ALA A CA 1
ATOM 704 C C . ALA A 1 97 ? 39.589 12.180 25.373 1.00 26.65 101 ALA A C 1
ATOM 705 O O . ALA A 1 97 ? 40.570 11.449 25.204 1.00 25.03 101 ALA A O 1
ATOM 707 N N . THR A 1 98 ? 38.493 12.108 24.616 1.00 21.22 102 THR A N 1
ATOM 708 C CA . THR A 1 98 ? 38.387 11.158 23.518 1.00 22.05 102 THR A CA 1
ATOM 709 C C . THR A 1 98 ? 38.820 11.752 22.164 1.00 18.92 102 THR A C 1
ATOM 710 O O . THR A 1 98 ? 38.699 11.096 21.120 1.00 22.37 102 THR A O 1
ATOM 714 N N . LEU A 1 99 ? 39.318 12.986 22.182 1.00 17.33 103 LEU A N 1
ATOM 715 C CA . LEU A 1 99 ? 39.800 13.636 20.959 1.00 15.62 103 LEU A CA 1
ATOM 716 C C . LEU A 1 99 ? 38.699 13.787 19.909 1.00 20.34 103 LEU A C 1
ATOM 717 O O . LEU A 1 99 ? 38.964 13.722 18.696 1.00 21.28 103 LEU A O 1
ATOM 722 N N . SER A 1 100 ? 37.471 13.994 20.365 1.00 17.02 104 SER A N 1
ATOM 723 C CA . SER A 1 100 ? 36.339 14.045 19.461 1.00 17.01 104 SER A CA 1
ATOM 724 C C . SER A 1 100 ? 35.957 15.503 19.280 1.00 24.09 104 SER A C 1
ATOM 725 O O . SER A 1 100 ? 35.866 16.237 20.250 1.00 20.56 104 SER A O 1
ATOM 728 N N . SER A 1 101 ? 35.760 15.937 18.039 1.00 19.95 105 SER A N 1
ATOM 729 C CA . SER A 1 101 ? 35.253 17.278 17.805 1.00 21.14 105 SER A CA 1
ATOM 730 C C . SER A 1 101 ? 34.853 17.400 16.359 1.00 20.37 105 SER A C 1
ATOM 731 O O . SER A 1 101 ? 34.974 16.438 15.588 1.00 18.11 105 SER A O 1
ATOM 734 N N . GLU A 1 102 ? 34.365 18.578 15.991 1.00 14.15 106 GLU A N 1
ATOM 735 C CA . GLU A 1 102 ? 33.906 18.792 14.626 1.00 17.97 106 GLU A CA 1
ATOM 736 C C . GLU A 1 102 ? 35.059 18.818 13.648 1.00 19.78 106 GLU A C 1
ATOM 737 O O . GLU A 1 102 ? 34.873 18.584 12.455 1.00 19.99 106 GLU A O 1
ATOM 743 N N . ASP A 1 103 ? 36.252 19.103 14.153 1.00 17.79 107 ASP A N 1
ATOM 744 C CA . ASP A 1 103 ? 37.442 19.148 13.301 1.00 18.44 107 ASP A CA 1
ATOM 745 C C . ASP A 1 103 ? 37.966 17.725 13.187 1.00 20.35 107 ASP A C 1
ATOM 746 O O . ASP A 1 103 ? 38.875 17.312 13.926 1.00 21.05 107 ASP A O 1
ATOM 751 N N . CYS A 1 104 ? 37.391 16.966 12.258 1.00 16.33 108 CYS A N 1
ATOM 752 C CA . CYS A 1 104 ? 37.562 15.518 12.262 1.00 18.08 108 CYS A CA 1
ATOM 753 C C . CYS A 1 104 ? 37.738 14.929 10.874 1.00 13.97 108 CYS A C 1
ATOM 754 O O . CYS A 1 104 ? 37.758 13.713 10.730 1.00 17.41 108 CYS A O 1
ATOM 757 N N . LEU A 1 105 ? 37.814 15.763 9.839 1.00 15.48 109 LEU A N 1
ATOM 758 C CA . LEU A 1 105 ? 37.937 15.207 8.483 1.00 13.89 109 LEU A CA 1
ATOM 759 C C . LEU A 1 105 ? 39.400 14.889 8.206 1.00 11.66 109 LEU A C 1
ATOM 760 O O . LEU A 1 105 ? 40.103 15.614 7.479 1.00 15.02 109 LEU A O 1
ATOM 765 N N . THR A 1 106 ? 39.840 13.777 8.786 1.00 14.26 110 THR A N 1
ATOM 766 C CA . THR A 1 106 ? 41.216 13.336 8.699 1.00 16.36 110 THR A CA 1
ATOM 767 C C . THR A 1 106 ? 41.175 11.872 8.365 1.00 20.02 110 THR A C 1
ATOM 768 O O . THR A 1 106 ? 40.134 11.237 8.508 1.00 14.97 110 THR A O 1
ATOM 772 N N . LEU A 1 107 ? 42.297 11.315 7.924 1.00 12.03 111 LEU A N 1
ATOM 773 C CA . LEU A 1 107 ? 42.328 9.894 7.603 1.00 12.52 111 LEU A CA 1
ATOM 774 C C . LEU A 1 107 ? 43.658 9.307 8.054 1.00 12.63 111 LEU A C 1
ATOM 775 O O . LEU A 1 107 ? 44.592 10.053 8.363 1.00 16.69 111 LEU A O 1
ATOM 780 N N . ASN A 1 108 ? 43.730 7.978 8.123 1.00 15.21 112 ASN A N 1
ATOM 781 C CA . ASN A 1 108 ? 44.963 7.295 8.513 1.00 14.44 112 ASN A CA 1
ATOM 782 C C . ASN A 1 108 ? 45.517 6.492 7.355 1.00 16.23 112 ASN A C 1
ATOM 783 O O . ASN A 1 108 ? 44.778 5.829 6.613 1.00 18.20 112 ASN A O 1
ATOM 788 N N . ILE A 1 109 ? 46.835 6.540 7.216 1.00 16.01 113 ILE A N 1
ATOM 789 C CA . ILE A 1 109 ? 47.499 5.822 6.154 1.00 16.54 113 ILE A CA 1
ATOM 790 C C . ILE A 1 109 ? 48.568 4.957 6.787 1.00 17.55 113 ILE A C 1
ATOM 791 O O . ILE A 1 109 ? 49.424 5.441 7.553 1.00 17.84 113 ILE A O 1
ATOM 796 N N . GLN A 1 110 ? 48.539 3.676 6.449 1.00 17.73 114 GLN A N 1
ATOM 797 C CA . GLN A 1 110 ? 49.546 2.758 6.954 1.00 21.37 114 GLN A CA 1
ATOM 798 C C . GLN A 1 110 ? 50.080 1.907 5.805 1.00 19.31 114 GLN A C 1
ATOM 799 O O . GLN A 1 110 ? 49.319 1.460 4.941 1.00 19.31 114 GLN A O 1
ATOM 805 N N . ARG A 1 111 ? 51.395 1.708 5.775 1.00 18.59 115 ARG A N 1
ATOM 806 C CA . ARG A 1 111 ? 52.010 1.078 4.625 1.00 19.49 115 ARG A CA 1
ATOM 807 C C . ARG A 1 111 ? 53.240 0.316 5.086 1.00 19.47 115 ARG A C 1
ATOM 808 O O . ARG A 1 111 ? 53.733 0.544 6.191 1.00 17.81 115 ARG A O 1
ATOM 816 N N . PRO A 1 112 ? 53.750 -0.590 4.247 1.00 20.67 116 PRO A N 1
ATOM 817 C CA . PRO A 1 112 ? 54.983 -1.276 4.671 1.00 22.90 116 PRO A CA 1
ATOM 818 C C . PRO A 1 112 ? 56.166 -0.304 4.824 1.00 22.61 116 PRO A C 1
ATOM 819 O O . PRO A 1 112 ? 56.305 0.658 4.048 1.00 20.58 116 PRO A O 1
ATOM 823 N N . ALA A 1 113 ? 57.009 -0.547 5.826 1.00 22.73 117 ALA A N 1
ATOM 824 C CA . ALA A 1 113 ? 58.239 0.225 5.999 1.00 32.36 117 ALA A CA 1
ATOM 825 C C . ALA A 1 113 ? 59.039 0.197 4.698 1.00 25.55 117 ALA A C 1
ATOM 826 O O . ALA A 1 113 ? 59.125 -0.840 4.039 1.00 25.16 117 ALA A O 1
ATOM 828 N N . GLY A 1 114 ? 59.625 1.333 4.330 1.00 32.97 118 GLY A N 1
ATOM 829 C CA . GLY A 1 114 ? 60.442 1.403 3.128 1.00 31.76 118 GLY A CA 1
ATOM 830 C C . GLY A 1 114 ? 59.669 1.770 1.868 1.00 36.58 118 GLY A C 1
ATOM 831 O O . GLY A 1 114 ? 60.263 1.986 0.811 1.00 27.34 118 GLY A O 1
ATOM 832 N N . THR A 1 115 ? 58.345 1.846 1.964 1.00 30.90 119 THR A N 1
ATOM 833 C CA . THR A 1 115 ? 57.540 2.279 0.822 1.00 27.77 119 THR A CA 1
ATOM 834 C C . THR A 1 115 ? 57.913 3.706 0.424 1.00 23.41 119 THR A C 1
ATOM 835 O O . THR A 1 115 ? 58.112 4.565 1.288 1.00 24.85 119 THR A O 1
ATOM 839 N N . THR A 1 116 ? 57.997 3.956 -0.882 1.00 25.09 120 THR A N 1
ATOM 840 C CA . THR A 1 116 ? 58.249 5.297 -1.402 1.00 27.46 120 THR A CA 1
ATOM 841 C C . THR A 1 116 ? 57.236 5.639 -2.492 1.00 22.29 120 THR A C 1
ATOM 842 O O . THR A 1 116 ? 56.414 4.806 -2.881 1.00 24.78 120 THR A O 1
ATOM 846 N N . SER A 1 117 ? 57.323 6.858 -3.012 1.00 24.06 121 SER A N 1
ATOM 847 C CA . SER A 1 117 ? 56.382 7.314 -4.026 1.00 28.05 121 SER A CA 1
ATOM 848 C C . SER A 1 117 ? 56.425 6.461 -5.293 1.00 34.68 121 SER A C 1
ATOM 849 O O . SER A 1 117 ? 55.497 6.498 -6.096 1.00 34.30 121 SER A O 1
ATOM 852 N N . ASN A 1 118 ? 57.481 5.673 -5.469 1.00 38.08 122 ASN A N 1
ATOM 853 C CA . ASN A 1 118 ? 57.546 4.799 -6.642 1.00 44.24 122 ASN A CA 1
ATOM 854 C C . ASN A 1 118 ? 56.965 3.398 -6.431 1.00 38.30 122 ASN A C 1
ATOM 855 O O . ASN A 1 118 ? 56.959 2.593 -7.364 1.00 33.45 122 ASN A O 1
ATOM 860 N N . SER A 1 119 ? 56.465 3.097 -5.229 1.00 30.60 123 SER A N 1
ATOM 861 C CA . SER A 1 119 ? 56.082 1.712 -4.915 1.00 26.28 123 SER A CA 1
ATOM 862 C C . SER A 1 119 ? 54.826 1.203 -5.633 1.00 30.75 123 SER A C 1
ATOM 863 O O . SER A 1 119 ? 54.684 0.001 -5.872 1.00 30.00 123 SER A O 1
ATOM 866 N N . SER A 1 120 ? 53.900 2.101 -5.946 1.00 23.64 124 SER A N 1
ATOM 867 C CA . SER A 1 120 ? 52.700 1.696 -6.688 1.00 27.66 124 SER A CA 1
ATOM 868 C C . SER A 1 120 ? 51.943 0.468 -6.124 1.00 29.79 124 SER A C 1
ATOM 869 O O . SER A 1 120 ? 51.643 -0.472 -6.864 1.00 23.33 124 SER A O 1
ATOM 872 N N . LEU A 1 121 ? 51.612 0.481 -4.835 1.00 26.58 125 LEU A N 1
ATOM 873 C CA . LEU A 1 121 ? 50.902 -0.646 -4.211 1.00 21.93 125 LEU A CA 1
ATOM 874 C C . LEU A 1 121 ? 49.380 -0.478 -4.346 1.00 15.75 125 LEU A C 1
ATOM 875 O O . LEU A 1 121 ? 48.870 0.653 -4.381 1.00 18.69 125 LEU A O 1
ATOM 880 N N . PRO A 1 122 ? 48.640 -1.593 -4.415 1.00 20.81 126 PRO A N 1
ATOM 881 C CA . PRO A 1 122 ? 47.173 -1.453 -4.360 1.00 19.86 126 PRO A CA 1
ATOM 882 C C . PRO A 1 122 ? 46.730 -0.789 -3.044 1.00 21.89 126 PRO A C 1
ATOM 883 O O . PRO A 1 122 ? 47.505 -0.757 -2.084 1.00 18.01 126 PRO A O 1
ATOM 887 N N . VAL A 1 123 ? 45.511 -0.257 -2.998 1.00 20.18 127 VAL A N 1
ATOM 888 C CA . VAL A 1 123 ? 45.059 0.508 -1.838 1.00 16.03 127 VAL A CA 1
ATOM 889 C C . VAL A 1 123 ? 43.780 -0.119 -1.268 1.00 19.63 127 VAL A C 1
ATOM 890 O O . VAL A 1 123 ? 42.858 -0.429 -2.023 1.00 19.68 127 VAL A O 1
ATOM 894 N N . LEU A 1 124 ? 43.749 -0.338 0.048 1.00 16.84 128 LEU A N 1
ATOM 895 C CA . LEU A 1 124 ? 42.531 -0.802 0.727 1.00 15.79 128 LEU A CA 1
ATOM 896 C C . LEU A 1 124 ? 41.988 0.358 1.561 1.00 15.21 128 LEU A C 1
ATOM 897 O O . LEU A 1 124 ? 42.638 0.817 2.505 1.00 15.74 128 LEU A O 1
ATOM 902 N N . PHE A 1 125 ? 40.795 0.823 1.203 1.00 14.19 129 PHE A N 1
ATOM 903 C CA . PHE A 1 125 ? 40.222 2.065 1.730 1.00 15.75 129 PHE A CA 1
ATOM 904 C C . PHE A 1 125 ? 39.065 1.636 2.618 1.00 18.16 129 PHE A C 1
ATOM 905 O O . PHE A 1 125 ? 38.075 1.073 2.126 1.00 15.90 129 PHE A O 1
ATOM 913 N N . TRP A 1 126 ? 39.195 1.878 3.924 1.00 15.13 130 TRP A N 1
ATOM 914 C CA . TRP A 1 126 ? 38.272 1.308 4.907 1.00 15.20 130 TRP A CA 1
ATOM 915 C C . TRP A 1 126 ? 37.281 2.328 5.452 1.00 14.51 130 TRP A C 1
ATOM 916 O O . TRP A 1 126 ? 37.676 3.407 5.879 1.00 15.18 130 TRP A O 1
ATOM 927 N N . ILE A 1 127 ? 36.004 1.952 5.477 1.00 13.90 131 ILE A N 1
ATOM 928 C CA . ILE A 1 127 ? 34.931 2.829 5.949 1.00 13.37 131 ILE A CA 1
ATOM 929 C C . ILE A 1 127 ? 34.252 2.170 7.167 1.00 15.10 131 ILE A C 1
ATOM 930 O O . ILE A 1 127 ? 33.595 1.125 7.033 1.00 14.50 131 ILE A O 1
ATOM 935 N N . PHE A 1 128 ? 34.434 2.753 8.353 1.00 12.23 132 PHE A N 1
ATOM 936 C CA . PHE A 1 128 ? 33.908 2.154 9.589 1.00 13.70 132 PHE A CA 1
ATOM 937 C C . PHE A 1 128 ? 32.386 2.128 9.590 1.00 14.91 132 PHE A C 1
ATOM 938 O O . PHE A 1 128 ? 31.723 2.870 8.848 1.00 14.14 132 PHE A O 1
ATOM 946 N N . GLY A 1 129 ? 31.838 1.262 10.433 1.00 16.08 133 GLY A N 1
ATOM 947 C CA . GLY A 1 129 ? 30.408 1.190 10.638 1.00 17.61 133 GLY A CA 1
ATOM 948 C C . GLY A 1 129 ? 30.054 1.629 12.049 1.00 24.39 133 GLY A C 1
ATOM 949 O O . GLY A 1 129 ? 30.829 1.435 12.982 1.00 29.21 133 GLY A O 1
ATOM 950 N N . GLY A 1 130 ? 28.873 2.210 12.212 1.00 22.83 134 GLY A N 1
ATOM 951 C CA . GLY A 1 130 ? 28.417 2.667 13.516 1.00 21.59 134 GLY A CA 1
ATOM 952 C C . GLY A 1 130 ? 26.992 3.186 13.442 1.00 19.48 134 GLY A C 1
ATOM 953 O O . GLY A 1 130 ? 26.616 4.142 14.138 1.00 18.78 134 GLY A O 1
ATOM 954 N N . GLY A 1 131 ? 26.197 2.544 12.593 1.00 17.30 135 GLY A N 1
ATOM 955 C CA . GLY A 1 131 ? 24.787 2.855 12.469 1.00 17.41 135 GLY A CA 1
ATOM 956 C C . GLY A 1 131 ? 24.535 4.276 12.014 1.00 20.37 135 GLY A C 1
ATOM 957 O O . GLY A 1 131 ? 23.468 4.821 12.291 1.00 15.80 135 GLY A O 1
ATOM 958 N N . PHE A 1 132 ? 25.511 4.862 11.315 1.00 13.68 136 PHE A N 1
ATOM 959 C CA . PHE A 1 132 ? 25.439 6.249 10.858 1.00 15.67 136 PHE A CA 1
ATOM 960 C C . PHE A 1 132 ? 25.284 7.236 12.022 1.00 17.25 136 PHE A C 1
ATOM 961 O O . PHE A 1 132 ? 24.910 8.404 11.825 1.00 16.12 136 PHE A O 1
ATOM 969 N N . GLU A 1 133 ? 25.641 6.784 13.221 1.00 13.50 137 GLU A N 1
ATOM 970 C CA . GLU A 1 133 ? 25.489 7.616 14.427 1.00 18.36 137 GLU A CA 1
ATOM 971 C C . GLU A 1 133 ? 26.765 7.720 15.236 1.00 16.17 137 GLU A C 1
ATOM 972 O O . GLU A 1 133 ? 26.973 8.684 15.964 1.00 13.68 137 GLU A O 1
ATOM 978 N N . LEU A 1 134 ? 27.630 6.720 15.099 1.00 15.78 138 LEU A N 1
ATOM 979 C CA . LEU A 1 134 ? 28.884 6.744 15.812 1.00 14.84 138 LEU A CA 1
ATOM 980 C C . LEU A 1 134 ? 29.927 6.020 14.981 1.00 18.07 138 LEU A C 1
ATOM 981 O O . LEU A 1 134 ? 29.619 5.445 13.926 1.00 14.65 138 LEU A O 1
ATOM 986 N N . GLY A 1 135 ? 31.152 6.019 15.488 1.00 16.12 139 GLY A N 1
ATOM 987 C CA . GLY A 1 135 ? 32.269 5.378 14.805 1.00 14.49 139 GLY A CA 1
ATOM 988 C C . GLY A 1 135 ? 33.378 6.359 14.424 1.00 17.07 139 GLY A C 1
ATOM 989 O O . GLY A 1 135 ? 33.159 7.577 14.300 1.00 16.90 139 GLY A O 1
ATOM 990 N N . THR A 1 136 ? 34.578 5.822 14.229 1.00 16.63 140 THR A N 1
ATOM 991 C CA . THR A 1 136 ? 35.738 6.624 13.836 1.00 16.58 140 THR A CA 1
ATOM 992 C C . THR A 1 136 ? 36.825 5.657 13.399 1.00 16.33 140 THR A C 1
ATOM 993 O O . THR A 1 136 ? 36.730 4.455 13.662 1.00 15.45 140 THR A O 1
ATOM 997 N N . ASN A 1 137 ? 37.848 6.164 12.719 1.00 15.69 141 ASN A N 1
ATOM 998 C CA . ASN A 1 137 ? 38.942 5.300 12.308 1.00 11.50 141 ASN A CA 1
ATOM 999 C C . ASN A 1 137 ? 39.898 5.060 13.481 1.00 14.46 141 ASN A C 1
ATOM 1000 O O . ASN A 1 137 ? 40.816 4.259 13.363 1.00 15.77 141 ASN A O 1
ATOM 1005 N N . GLN A 1 138 ? 39.677 5.732 14.614 1.00 15.15 142 GLN A N 1
ATOM 1006 C CA . GLN A 1 138 ? 40.607 5.632 15.744 1.00 17.72 142 GLN A CA 1
ATOM 1007 C C . GLN A 1 138 ? 40.905 4.199 16.182 1.00 20.40 142 GLN A C 1
ATOM 1008 O O . GLN A 1 138 ? 42.034 3.900 16.586 1.00 15.68 142 GLN A O 1
ATOM 1014 N N . TYR A 1 139 ? 39.904 3.318 16.134 1.00 18.70 143 TYR A N 1
ATOM 1015 C CA . TYR A 1 139 ? 40.136 1.952 16.607 1.00 21.85 143 TYR A CA 1
ATOM 1016 C C . TYR A 1 139 ? 40.107 0.926 15.495 1.00 18.24 143 TYR A C 1
ATOM 1017 O O . TYR A 1 139 ? 39.814 -0.244 15.737 1.00 17.88 143 TYR A O 1
ATOM 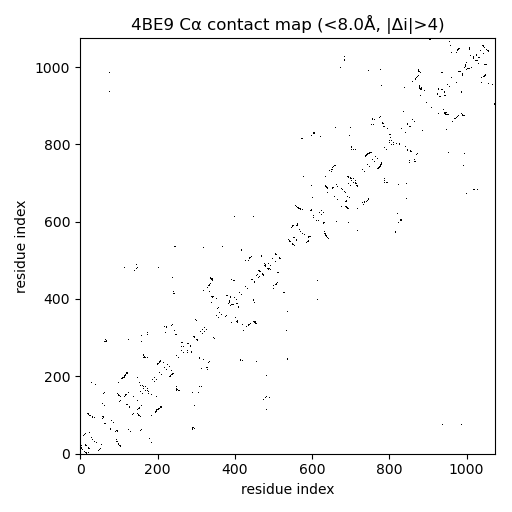1026 N N . TYR A 1 140 ? 40.444 1.364 14.283 1.00 15.56 144 TYR A N 1
ATOM 1027 C CA . TYR A 1 140 ? 40.611 0.455 13.148 1.00 15.29 144 TYR A CA 1
ATOM 1028 C C . TYR A 1 140 ? 42.024 0.599 12.607 1.00 20.89 144 TYR A C 1
ATOM 1029 O O . TYR A 1 140 ? 42.267 1.329 11.624 1.00 16.58 144 TYR A O 1
ATOM 1038 N N . ASP A 1 141 ? 42.946 -0.108 13.258 1.00 15.87 145 ASP A N 1
ATOM 1039 C CA . ASP A 1 141 ? 44.366 -0.025 12.953 1.00 19.16 145 ASP A CA 1
ATOM 1040 C C . ASP A 1 141 ? 44.700 -1.177 12.023 1.00 21.67 145 ASP A C 1
ATOM 1041 O O . ASP A 1 141 ? 44.418 -2.329 12.348 1.00 21.74 145 ASP A O 1
ATOM 1046 N N . GLY A 1 142 ? 45.266 -0.883 10.853 1.00 14.59 146 GLY A N 1
ATOM 1047 C CA . GLY A 1 142 ? 45.436 -1.921 9.852 1.00 15.70 146 GLY A CA 1
ATOM 1048 C C . GLY A 1 142 ? 46.713 -2.728 10.027 1.00 21.29 146 GLY A C 1
ATOM 1049 O O . GLY A 1 142 ? 47.091 -3.516 9.148 1.00 21.49 146 GLY A O 1
ATOM 1050 N N . ILE A 1 143 ? 47.382 -2.547 11.159 1.00 20.96 147 ILE A N 1
ATOM 1051 C CA . ILE A 1 143 ? 48.665 -3.225 11.359 1.00 28.02 147 ILE A CA 1
ATOM 1052 C C . ILE A 1 143 ? 48.568 -4.738 11.130 1.00 27.58 147 ILE A C 1
ATOM 1053 O O . ILE A 1 143 ? 49.383 -5.308 10.404 1.00 24.73 147 ILE A O 1
ATOM 1058 N N . ASP A 1 144 ? 47.564 -5.383 11.715 1.00 25.13 148 ASP A N 1
ATOM 1059 C CA . ASP A 1 144 ? 47.438 -6.835 11.609 1.00 30.01 148 ASP A CA 1
ATOM 1060 C C . ASP A 1 144 ? 47.164 -7.308 10.184 1.00 29.63 148 ASP A C 1
ATOM 1061 O O . ASP A 1 144 ? 47.734 -8.304 9.727 1.00 25.81 148 ASP A O 1
ATOM 1066 N N . LEU A 1 145 ? 46.293 -6.595 9.482 1.00 23.44 149 LEU A N 1
ATOM 1067 C CA . LEU A 1 145 ? 45.948 -6.963 8.121 1.00 23.17 149 LEU A CA 1
ATOM 1068 C C . LEU A 1 145 ? 47.121 -6.711 7.184 1.00 20.48 149 LEU A C 1
ATOM 1069 O O . LEU A 1 145 ? 47.393 -7.505 6.283 1.00 22.00 149 LEU A O 1
ATOM 1074 N N . LEU A 1 146 ? 47.809 -5.592 7.387 1.00 17.15 150 LEU A N 1
ATOM 1075 C CA . LEU A 1 146 ? 48.953 -5.259 6.544 1.00 23.08 150 LEU A CA 1
ATOM 1076 C C . LEU A 1 146 ? 50.102 -6.239 6.810 1.00 25.20 150 LEU A C 1
ATOM 1077 O O . LEU A 1 146 ? 50.849 -6.623 5.902 1.00 20.73 150 LEU A O 1
ATOM 1082 N N . THR A 1 147 ? 50.233 -6.659 8.060 1.00 20.57 151 THR A N 1
ATOM 1083 C CA . THR A 1 147 ? 51.275 -7.623 8.400 1.00 21.58 151 THR A CA 1
ATOM 1084 C C . THR A 1 147 ? 51.026 -8.901 7.599 1.00 23.89 151 THR A C 1
ATOM 1085 O O . THR A 1 147 ? 51.938 -9.459 6.997 1.00 26.55 151 THR A O 1
ATOM 1089 N N . GLU A 1 148 ? 49.776 -9.344 7.567 1.00 21.65 152 GLU A N 1
ATOM 1090 C CA . GLU A 1 148 ? 49.390 -10.515 6.786 1.00 26.72 152 GLU A CA 1
ATOM 1091 C C . GLU A 1 148 ? 49.612 -10.292 5.290 1.00 27.45 152 GLU A C 1
ATOM 1092 O O . GLU A 1 148 ? 50.097 -11.178 4.584 1.00 31.48 152 GLU A O 1
ATOM 1098 N N . GLY A 1 149 ? 49.256 -9.113 4.793 1.00 20.92 153 GLY A N 1
ATOM 1099 C CA . GLY A 1 149 ? 49.498 -8.830 3.388 1.00 18.90 153 GLY A CA 1
ATOM 1100 C C . GLY A 1 149 ? 50.972 -8.974 3.047 1.00 23.17 153 GLY A C 1
ATOM 1101 O O . GLY A 1 149 ? 51.338 -9.618 2.061 1.00 27.27 153 GLY A O 1
ATOM 1102 N N . ILE A 1 150 ? 51.819 -8.345 3.852 1.00 22.92 154 ILE A N 1
ATOM 1103 C CA . ILE A 1 150 ? 53.261 -8.438 3.655 1.00 25.34 154 ILE A CA 1
ATOM 1104 C C . ILE A 1 150 ? 53.712 -9.900 3.667 1.00 27.00 154 ILE A C 1
ATOM 1105 O O . ILE A 1 150 ? 54.466 -10.323 2.789 1.00 27.83 154 ILE A O 1
ATOM 1110 N N . SER A 1 151 ? 53.241 -10.688 4.635 1.00 23.97 155 SER A N 1
ATOM 1111 C CA . SER A 1 151 ? 53.664 -12.086 4.700 1.00 27.39 155 SER A CA 1
ATOM 1112 C C . SER A 1 151 ? 53.142 -12.914 3.524 1.00 34.18 155 SER A C 1
ATOM 1113 O O . SER A 1 151 ? 53.696 -13.972 3.236 1.00 34.99 155 SER A O 1
ATOM 1116 N N . LEU A 1 152 ? 52.101 -12.445 2.833 1.00 23.26 156 LEU A N 1
ATOM 1117 C CA . LEU A 1 152 ? 51.624 -13.162 1.643 1.00 24.07 156 LEU A CA 1
ATOM 1118 C C . LEU A 1 152 ? 52.288 -12.659 0.358 1.00 23.14 156 LEU A C 1
ATOM 1119 O O . LEU A 1 152 ? 51.966 -13.115 -0.740 1.00 24.68 156 LEU A O 1
ATOM 1124 N N . GLY A 1 153 ? 53.204 -11.707 0.490 1.00 27.43 157 GLY A N 1
ATOM 1125 C CA . GLY A 1 153 ? 53.812 -11.095 -0.677 1.00 26.71 157 GLY A CA 1
ATOM 1126 C C . GLY A 1 153 ? 52.799 -10.272 -1.461 1.00 29.90 157 GLY A C 1
ATOM 1127 O O . GLY A 1 153 ? 52.942 -10.096 -2.675 1.00 25.75 157 GLY A O 1
ATOM 1128 N N . GLU A 1 154 ? 51.776 -9.761 -0.773 1.00 25.28 158 GLU A N 1
ATOM 1129 C CA . GLU A 1 154 ? 50.761 -8.923 -1.421 1.00 24.02 158 GLU A CA 1
ATOM 1130 C C . GLU A 1 154 ? 50.522 -7.680 -0.597 1.00 19.65 158 GLU A C 1
ATOM 1131 O O . GLU A 1 154 ? 49.441 -7.498 -0.037 1.00 22.10 158 GLU A O 1
ATOM 1137 N N . PRO A 1 155 ? 51.549 -6.827 -0.509 1.00 24.15 159 PRO A N 1
ATOM 1138 C CA . PRO A 1 155 ? 51.499 -5.627 0.327 1.00 23.87 159 PRO A CA 1
ATOM 1139 C C . PRO A 1 155 ? 50.507 -4.634 -0.260 1.00 21.23 159 PRO A C 1
ATOM 1140 O O . PRO A 1 155 ? 50.214 -4.699 -1.451 1.00 25.14 159 PRO A O 1
ATOM 1144 N N . PHE A 1 156 ? 49.973 -3.754 0.574 1.00 21.40 160 PHE A N 1
ATOM 1145 C CA . PHE A 1 156 ? 49.047 -2.724 0.117 1.00 20.44 160 PHE A CA 1
ATOM 1146 C C . PHE A 1 156 ? 49.190 -1.509 1.011 1.00 19.74 160 PHE A C 1
ATOM 1147 O O . PHE A 1 156 ? 49.863 -1.568 2.040 1.00 21.53 160 PHE A O 1
ATOM 1155 N N . ILE A 1 157 ? 48.562 -0.407 0.616 1.00 21.71 161 ILE A N 1
ATOM 1156 C CA . ILE A 1 157 ? 48.465 0.762 1.474 1.00 18.32 161 ILE A CA 1
ATOM 1157 C C . ILE A 1 157 ? 47.093 0.719 2.142 1.00 22.00 161 ILE A C 1
ATOM 1158 O O . ILE A 1 157 ? 46.085 0.598 1.452 1.00 18.86 161 ILE A O 1
ATOM 1163 N N . PHE A 1 158 ? 47.056 0.811 3.471 1.00 21.21 162 PHE A N 1
ATOM 1164 C CA . PHE A 1 158 ? 45.785 0.825 4.206 1.00 18.65 162 PHE A CA 1
ATOM 1165 C C . PHE A 1 158 ? 45.385 2.267 4.487 1.00 16.55 162 PHE A C 1
ATOM 1166 O O . PHE A 1 158 ? 46.174 3.037 5.024 1.00 21.00 162 PHE A O 1
ATOM 1174 N N . VAL A 1 159 ? 44.172 2.637 4.090 1.00 14.95 163 VAL A N 1
ATOM 1175 C CA . VAL A 1 159 ? 43.656 3.979 4.325 1.00 13.71 163 VAL A CA 1
ATOM 1176 C C . VAL A 1 159 ? 42.328 3.832 5.067 1.00 17.02 163 VAL A C 1
ATOM 1177 O O . VAL A 1 159 ? 41.430 3.111 4.607 1.00 17.98 163 VAL A O 1
ATOM 1181 N N . ALA A 1 160 ? 42.221 4.484 6.222 1.00 13.72 164 ALA A N 1
ATOM 1182 C CA . ALA A 1 160 ? 41.003 4.409 7.046 1.00 17.26 164 ALA A CA 1
ATOM 1183 C C . ALA A 1 160 ? 40.533 5.821 7.369 1.00 17.54 164 ALA A C 1
ATOM 1184 O O . ALA A 1 160 ? 41.276 6.628 7.926 1.00 17.00 164 ALA A O 1
ATOM 1186 N N . ILE A 1 161 ? 39.293 6.133 7.010 1.00 13.84 165 ILE A N 1
ATOM 1187 C CA . ILE A 1 161 ? 38.873 7.522 7.075 1.00 12.23 165 ILE A CA 1
ATOM 1188 C C . ILE A 1 161 ? 37.925 7.806 8.239 1.00 17.92 165 ILE A C 1
ATOM 1189 O O . ILE A 1 161 ? 37.237 6.915 8.723 1.00 14.53 165 ILE A O 1
ATOM 1194 N N . ASN A 1 162 ? 37.870 9.066 8.655 1.00 14.92 166 ASN A N 1
ATOM 1195 C CA . ASN A 1 162 ? 36.715 9.558 9.399 1.00 12.32 166 ASN A CA 1
ATOM 1196 C C . ASN A 1 162 ? 35.684 10.090 8.427 1.00 15.44 166 ASN A C 1
ATOM 1197 O O . ASN A 1 162 ? 36.035 10.546 7.339 1.00 14.83 166 ASN A O 1
ATOM 1202 N N . TYR A 1 163 ? 34.408 10.018 8.801 1.00 15.41 167 TYR A N 1
ATOM 1203 C CA . TYR A 1 163 ? 33.358 10.747 8.092 1.00 13.27 167 TYR A CA 1
ATOM 1204 C C . TYR A 1 163 ? 32.341 11.176 9.145 1.00 14.68 167 TYR A C 1
ATOM 1205 O O . TYR A 1 163 ? 32.245 10.555 10.208 1.00 13.74 167 TYR A O 1
ATOM 1214 N N . ARG A 1 164 ? 31.609 12.258 8.873 1.00 14.08 168 ARG A N 1
ATOM 1215 C CA . ARG A 1 164 ? 30.651 12.769 9.846 1.00 16.48 168 ARG A CA 1
ATOM 1216 C C . ARG A 1 164 ? 29.466 11.830 9.971 1.00 13.25 168 ARG A C 1
ATOM 1217 O O . ARG A 1 164 ? 28.947 11.336 8.967 1.00 14.70 168 ARG A O 1
ATOM 1225 N N . VAL A 1 165 ? 29.031 11.608 11.212 1.00 13.38 169 VAL A N 1
ATOM 1226 C CA . VAL A 1 165 ? 27.906 10.727 11.501 1.00 12.23 169 VAL A CA 1
ATOM 1227 C C . VAL A 1 165 ? 26.829 11.472 12.316 1.00 15.43 169 VAL A C 1
ATOM 1228 O O . VAL A 1 165 ? 27.000 12.655 12.659 1.00 14.96 169 VAL A O 1
ATOM 1232 N N . GLY A 1 166 ? 25.729 10.787 12.604 1.00 14.48 170 GLY A N 1
ATOM 1233 C CA . GLY A 1 166 ? 24.614 11.385 13.321 1.00 18.52 170 GLY A CA 1
ATOM 1234 C C . GLY A 1 166 ? 24.138 12.670 12.668 1.00 18.21 170 GLY A C 1
ATOM 1235 O O . GLY A 1 166 ? 24.110 12.796 11.431 1.00 15.31 170 GLY A O 1
ATOM 1236 N N . GLY A 1 167 ? 23.771 13.646 13.493 1.00 19.48 171 GLY A N 1
ATOM 1237 C CA . GLY A 1 167 ? 23.237 14.897 12.975 1.00 20.05 171 GLY A CA 1
ATOM 1238 C C . GLY A 1 167 ? 24.256 15.827 12.339 1.00 16.84 171 GLY A C 1
ATOM 1239 O O . GLY A 1 167 ? 23.884 16.863 11.761 1.00 17.06 171 GLY A O 1
ATOM 1240 N N . PHE A 1 168 ? 25.539 15.482 12.439 1.00 14.30 172 PHE A N 1
ATOM 1241 C CA . PHE A 1 168 ? 26.572 16.263 11.759 1.00 14.39 172 PHE A CA 1
ATOM 1242 C C . PHE A 1 168 ? 26.756 15.797 10.310 1.00 17.96 172 PHE A C 1
ATOM 1243 O O . PHE A 1 168 ? 27.265 16.549 9.470 1.00 15.78 172 PHE A O 1
ATOM 1251 N N . GLY A 1 169 ? 26.361 14.555 10.030 1.00 14.69 173 GLY A N 1
ATOM 1252 C CA . GLY A 1 169 ? 26.552 13.973 8.713 1.00 12.54 173 GLY A CA 1
ATOM 1253 C C . GLY A 1 169 ? 25.291 13.547 7.971 1.00 18.24 173 GLY A C 1
ATOM 1254 O O . GLY A 1 169 ? 25.306 13.447 6.748 1.00 13.20 173 GLY A O 1
ATOM 1255 N N . PHE A 1 170 ? 24.194 13.305 8.685 1.00 16.35 174 PHE A N 1
ATOM 1256 C CA . PHE A 1 170 ? 22.992 12.790 8.023 1.00 15.81 174 PHE A CA 1
ATOM 1257 C C . PHE A 1 170 ? 21.702 13.472 8.462 1.00 17.96 174 PHE A C 1
ATOM 1258 O O . PHE A 1 170 ? 20.625 12.903 8.331 1.00 15.80 174 PHE A O 1
ATOM 1266 N N . LEU A 1 171 ? 21.812 14.706 8.939 1.00 18.53 175 LEU A N 1
ATOM 1267 C CA . LEU A 1 171 ? 20.618 15.505 9.203 1.00 17.11 175 LEU A CA 1
ATOM 1268 C C . LEU A 1 171 ? 19.930 15.737 7.849 1.00 18.92 175 LEU A C 1
ATOM 1269 O O . LEU A 1 171 ? 20.608 15.933 6.829 1.00 15.81 175 LEU A O 1
ATOM 1274 N N . GLY A 1 172 ? 18.593 15.698 7.836 1.00 18.68 176 GLY A N 1
ATOM 1275 C CA . GLY A 1 172 ? 17.841 15.840 6.601 1.00 17.27 176 GLY A CA 1
ATOM 1276 C C . GLY A 1 172 ? 16.760 16.900 6.723 1.00 19.72 176 GLY A C 1
ATOM 1277 O O . GLY A 1 172 ? 16.925 17.862 7.483 1.00 18.45 176 GLY A O 1
ATOM 1278 N N . GLY A 1 173 ? 15.661 16.732 5.987 1.00 20.59 177 GLY A N 1
ATOM 1279 C CA . GLY A 1 173 ? 14.609 17.747 5.935 1.00 23.57 177 GLY A CA 1
ATOM 1280 C C . GLY A 1 173 ? 14.713 18.639 4.709 1.00 20.96 177 GLY A C 1
ATOM 1281 O O . GLY A 1 173 ? 15.710 18.594 3.979 1.00 18.01 177 GLY A O 1
ATOM 1282 N N . LYS A 1 174 ? 13.683 19.450 4.464 1.00 18.84 178 LYS A N 1
ATOM 1283 C CA . LYS A 1 174 ? 13.619 20.211 3.214 1.00 21.42 178 LYS A CA 1
ATOM 1284 C C . LYS A 1 174 ? 14.618 21.360 3.183 1.00 22.60 178 LYS A C 1
ATOM 1285 O O . LYS A 1 174 ? 15.058 21.776 2.110 1.00 22.47 178 LYS A O 1
ATOM 1291 N N . GLU A 1 175 ? 14.961 21.875 4.363 1.00 20.91 179 GLU A N 1
ATOM 1292 C CA . GLU A 1 175 ? 15.928 22.961 4.473 1.00 15.21 179 GLU A CA 1
ATOM 1293 C C . GLU A 1 175 ? 17.317 22.454 4.084 1.00 18.24 179 GLU A C 1
ATOM 1294 O O . GLU A 1 175 ? 18.011 23.059 3.255 1.00 19.48 179 GLU A O 1
ATOM 1300 N N . ILE A 1 176 ? 17.720 21.342 4.685 1.00 20.10 180 ILE A N 1
ATOM 1301 C CA . ILE A 1 176 ? 18.965 20.682 4.308 1.00 17.47 180 ILE A CA 1
ATOM 1302 C C . ILE A 1 176 ? 18.938 20.387 2.808 1.00 17.24 180 ILE A C 1
ATOM 1303 O O . ILE A 1 176 ? 19.897 20.671 2.087 1.00 20.75 180 ILE A O 1
ATOM 1308 N N . LYS A 1 177 ? 17.829 19.848 2.314 1.00 17.16 181 LYS A N 1
ATOM 1309 C CA . LYS A 1 177 ? 17.767 19.522 0.889 1.00 20.13 181 LYS A CA 1
ATOM 1310 C C . LYS A 1 177 ? 17.949 20.752 -0.002 1.00 22.53 181 LYS A C 1
ATOM 1311 O O . LYS A 1 177 ? 18.759 20.726 -0.928 1.00 21.06 181 LYS A O 1
ATOM 1317 N N . ALA A 1 178 ? 17.203 21.827 0.264 1.00 27.03 182 ALA A N 1
ATOM 1318 C CA . ALA A 1 178 ? 17.323 23.039 -0.561 1.00 25.95 182 ALA A CA 1
ATOM 1319 C C . ALA A 1 178 ? 18.713 23.649 -0.497 1.00 26.24 182 ALA A C 1
ATOM 1320 O O . ALA A 1 178 ? 19.163 24.265 -1.462 1.00 25.91 182 ALA A O 1
ATOM 1322 N N . ASP A 1 179 ? 19.393 23.477 0.635 1.00 22.69 183 ASP A N 1
ATOM 1323 C CA . ASP A 1 179 ? 20.732 24.038 0.813 1.00 19.99 183 ASP A CA 1
ATOM 1324 C C . ASP A 1 179 ? 21.747 23.255 0.001 1.00 21.79 183 ASP A C 1
ATOM 1325 O O . ASP A 1 179 ? 22.867 23.722 -0.199 1.00 20.36 183 ASP A O 1
ATOM 1330 N N . GLY A 1 180 ? 21.371 22.058 -0.452 1.00 19.65 184 GLY A N 1
ATOM 1331 C CA . GLY A 1 180 ? 22.321 21.170 -1.118 1.00 17.87 184 GLY A CA 1
ATOM 1332 C C . GLY A 1 180 ? 23.228 20.446 -0.118 1.00 21.18 184 GLY A C 1
ATOM 1333 O O . GLY A 1 180 ? 24.356 20.059 -0.443 1.00 20.38 184 GLY A O 1
ATOM 1334 N N . SER A 1 181 ? 22.729 20.251 1.102 1.00 21.03 185 SER A N 1
ATOM 1335 C CA . SER A 1 181 ? 23.542 19.702 2.183 1.00 18.23 185 SER A CA 1
ATOM 1336 C C . SER A 1 181 ? 23.097 18.313 2.652 1.00 19.56 185 SER A C 1
ATOM 1337 O O . SER A 1 181 ? 23.362 17.919 3.783 1.00 19.26 185 SER A O 1
ATOM 1340 N N . SER A 1 182 ? 22.444 17.562 1.773 1.00 16.66 186 SER A N 1
ATOM 1341 C CA . SER A 1 182 ? 22.016 16.222 2.129 1.00 17.94 186 SER A CA 1
ATOM 1342 C C . SER A 1 182 ? 23.222 15.284 2.185 1.00 17.65 186 SER A C 1
ATOM 1343 O O . SER A 1 182 ? 24.190 15.463 1.440 1.00 20.43 186 SER A O 1
ATOM 1346 N N . ASN A 1 183 ? 23.142 14.266 3.034 1.00 14.87 187 ASN A N 1
ATOM 1347 C CA . ASN A 1 183 ? 24.066 13.138 2.941 1.00 14.10 187 ASN A CA 1
ATOM 1348 C C . ASN A 1 183 ? 25.517 13.554 3.063 1.00 16.98 187 ASN A C 1
ATOM 1349 O O . ASN A 1 183 ? 26.391 13.023 2.371 1.00 15.24 187 ASN A O 1
ATOM 1354 N N . LEU A 1 184 ? 25.780 14.505 3.958 1.00 14.16 188 LEU A N 1
ATOM 1355 C CA . LEU A 1 184 ? 27.141 15.003 4.134 1.00 16.66 188 LEU A CA 1
ATOM 1356 C C . LEU A 1 184 ? 28.137 13.882 4.422 1.00 13.87 188 LEU A C 1
ATOM 1357 O O . LEU A 1 184 ? 29.258 13.904 3.928 1.00 14.35 188 LEU A O 1
ATOM 1362 N N . GLY A 1 185 ? 27.744 12.911 5.235 1.00 12.16 189 GLY A N 1
ATOM 1363 C CA . GLY A 1 185 ? 28.668 11.832 5.577 1.00 13.20 189 GLY A CA 1
ATOM 1364 C C . GLY A 1 185 ? 29.093 11.061 4.327 1.00 15.53 189 GLY A C 1
ATOM 1365 O O . GLY A 1 185 ? 30.244 10.640 4.196 1.00 15.01 189 GLY A O 1
ATOM 1366 N N . LEU A 1 186 ? 28.170 10.853 3.394 1.00 15.24 190 LEU A N 1
ATOM 1367 C CA . LEU A 1 186 ? 28.570 10.251 2.115 1.00 17.27 190 LEU A CA 1
ATOM 1368 C C . LEU A 1 186 ? 29.520 11.158 1.321 1.00 17.78 190 LEU A C 1
ATOM 1369 O O . LEU A 1 186 ? 30.407 10.663 0.621 1.00 15.36 190 LEU A O 1
ATOM 1374 N N . LEU A 1 187 ? 29.324 12.473 1.403 1.00 16.31 191 LEU A N 1
ATOM 1375 C CA . LEU A 1 187 ? 30.196 13.416 0.694 1.00 17.13 191 LEU A CA 1
ATOM 1376 C C . LEU A 1 187 ? 31.610 13.423 1.292 1.00 16.82 191 LEU A C 1
ATOM 1377 O O . LEU A 1 187 ? 32.597 13.655 0.570 1.00 15.18 191 LEU A O 1
ATOM 1382 N N . ASP A 1 188 ? 31.706 13.174 2.602 1.00 12.92 192 ASP A N 1
ATOM 1383 C CA . ASP A 1 188 ? 33.002 13.086 3.271 1.00 16.69 192 ASP A CA 1
ATOM 1384 C C . ASP A 1 188 ? 33.766 11.870 2.778 1.00 15.35 192 ASP A C 1
ATOM 1385 O O . ASP A 1 188 ? 34.975 11.936 2.550 1.00 16.38 192 ASP A O 1
ATOM 1390 N N . GLN A 1 189 ? 33.073 10.744 2.660 1.00 11.45 193 GLN A N 1
ATOM 1391 C CA . GLN A 1 189 ? 33.721 9.540 2.156 1.00 13.13 193 GLN A CA 1
ATOM 1392 C C . GLN A 1 189 ? 34.144 9.766 0.715 1.00 14.54 193 GLN A C 1
ATOM 1393 O O . GLN A 1 189 ? 35.225 9.345 0.301 1.00 12.62 193 GLN A O 1
ATOM 1399 N N . ARG A 1 190 ? 33.296 10.448 -0.049 1.00 12.91 194 ARG A N 1
ATOM 1400 C CA . ARG A 1 190 ? 33.582 10.682 -1.464 1.00 18.31 194 ARG A CA 1
ATOM 1401 C C . ARG A 1 190 ? 34.761 11.634 -1.651 1.00 19.66 194 ARG A C 1
ATOM 1402 O O . ARG A 1 190 ? 35.612 11.420 -2.526 1.00 13.72 194 ARG A O 1
ATOM 1410 N N . ILE A 1 191 ? 34.821 12.684 -0.831 1.00 12.99 195 ILE A N 1
ATOM 1411 C CA . ILE A 1 191 ? 35.920 13.630 -0.947 1.00 20.88 195 ILE A CA 1
ATOM 1412 C C . ILE A 1 191 ? 37.246 13.014 -0.477 1.00 17.82 195 ILE A C 1
ATOM 1413 O O . ILE A 1 191 ? 38.314 13.390 -0.961 1.00 15.38 195 ILE A O 1
ATOM 1418 N N . ALA A 1 192 ? 37.178 12.063 0.456 1.00 12.68 196 ALA A N 1
ATOM 1419 C CA . ALA A 1 192 ? 38.364 11.300 0.845 1.00 14.57 196 ALA A CA 1
ATOM 1420 C C . ALA A 1 192 ? 38.857 10.393 -0.286 1.00 14.40 196 ALA A C 1
ATOM 1421 O O . ALA A 1 192 ? 40.067 10.245 -0.481 1.00 14.96 196 ALA A O 1
ATOM 1423 N N . LEU A 1 193 ? 37.932 9.784 -1.029 1.00 13.51 197 LEU A N 1
ATOM 1424 C CA . LEU A 1 193 ? 38.326 8.999 -2.195 1.00 16.75 197 LEU A CA 1
ATOM 1425 C C . LEU A 1 193 ? 39.035 9.875 -3.232 1.00 18.12 197 LEU A C 1
ATOM 1426 O O . LEU A 1 193 ? 39.994 9.434 -3.877 1.00 18.84 197 LEU A O 1
ATOM 1431 N N . GLU A 1 194 ? 38.545 11.097 -3.412 1.00 15.21 198 GLU A N 1
ATOM 1432 C CA . GLU A 1 194 ? 39.167 12.045 -4.341 1.00 16.19 198 GLU A CA 1
ATOM 1433 C C . GLU A 1 194 ? 40.515 12.557 -3.839 1.00 20.01 198 GLU A C 1
ATOM 1434 O O . GLU A 1 194 ? 41.458 12.742 -4.629 1.00 17.78 198 GLU A O 1
ATOM 1440 N N . TRP A 1 195 ? 40.621 12.760 -2.527 1.00 16.69 199 TRP A N 1
ATOM 1441 C CA . TRP A 1 195 ? 41.904 13.101 -1.918 1.00 17.66 199 TRP A CA 1
ATOM 1442 C C . TRP A 1 195 ? 42.874 11.965 -2.192 1.00 19.63 199 TRP A C 1
ATOM 1443 O O . TRP A 1 195 ? 44.046 12.186 -2.545 1.00 16.73 199 TRP A O 1
ATOM 1454 N N . VAL A 1 196 ? 42.397 10.734 -2.017 1.00 11.94 200 VAL A N 1
ATOM 1455 C CA . VAL A 1 196 ? 43.240 9.578 -2.318 1.00 17.49 200 VAL A CA 1
ATOM 1456 C C . VAL A 1 196 ? 43.659 9.556 -3.794 1.00 21.47 200 VAL A C 1
ATOM 1457 O O . VAL A 1 196 ? 44.824 9.315 -4.105 1.00 15.71 200 VAL A O 1
ATOM 1461 N N . ALA A 1 197 ? 42.721 9.815 -4.703 1.00 17.14 201 ALA A N 1
ATOM 1462 C CA . ALA A 1 197 ? 43.048 9.884 -6.131 1.00 20.25 201 ALA A CA 1
ATOM 1463 C C . ALA A 1 197 ? 44.183 10.873 -6.411 1.00 19.52 201 ALA A C 1
ATOM 1464 O O . ALA A 1 197 ? 45.074 10.597 -7.210 1.00 21.47 201 ALA A O 1
ATOM 1466 N N . ASP A 1 198 ? 44.145 12.033 -5.767 1.00 17.11 202 ASP A N 1
ATOM 1467 C CA . ASP A 1 198 ? 45.133 13.075 -6.036 1.00 22.89 202 ASP A CA 1
ATOM 1468 C C . ASP A 1 198 ? 46.464 12.805 -5.336 1.00 23.34 202 ASP A C 1
ATOM 1469 O O . ASP A 1 198 ? 47.530 13.139 -5.849 1.00 25.36 202 ASP A O 1
ATOM 1474 N N . ASN A 1 199 ? 46.405 12.183 -4.163 1.00 15.48 203 ASN A N 1
ATOM 1475 C CA . ASN A 1 199 ? 47.532 12.253 -3.234 1.00 11.69 203 ASN A CA 1
ATOM 1476 C C . ASN A 1 199 ? 48.185 10.926 -2.840 1.00 19.26 203 ASN A C 1
ATOM 1477 O O . ASN A 1 199 ? 49.288 10.917 -2.290 1.00 16.83 203 ASN A O 1
ATOM 1482 N N . ILE A 1 200 ? 47.502 9.809 -3.058 1.00 19.54 204 ILE A N 1
ATOM 1483 C CA . ILE A 1 200 ? 48.015 8.553 -2.513 1.00 19.03 204 ILE A CA 1
ATOM 1484 C C . ILE A 1 200 ? 49.285 8.070 -3.234 1.00 16.50 204 ILE A C 1
ATOM 1485 O O . ILE A 1 200 ? 50.097 7.355 -2.648 1.00 16.96 204 ILE A O 1
ATOM 1490 N N . ALA A 1 201 ? 49.490 8.488 -4.489 1.00 19.00 205 ALA A N 1
ATOM 1491 C CA . ALA A 1 201 ? 50.690 8.074 -5.227 1.00 23.02 205 ALA A CA 1
ATOM 1492 C C . ALA A 1 201 ? 51.930 8.579 -4.517 1.00 22.63 205 ALA A C 1
ATOM 1493 O O . ALA A 1 201 ? 52.971 7.922 -4.516 1.00 21.00 205 ALA A O 1
ATOM 1495 N N . SER A 1 202 ? 51.812 9.746 -3.892 1.00 16.60 206 SER A N 1
ATOM 1496 C CA . SER A 1 202 ? 52.926 10.289 -3.131 1.00 20.02 206 SER A CA 1
ATOM 1497 C C . SER A 1 202 ? 53.278 9.401 -1.939 1.00 25.91 206 SER A C 1
ATOM 1498 O O . SER A 1 202 ? 54.402 9.461 -1.437 1.00 23.18 206 SER A O 1
ATOM 1501 N N . PHE A 1 203 ? 52.317 8.589 -1.483 1.00 20.43 207 PHE A N 1
ATOM 1502 C CA . PHE A 1 203 ? 52.530 7.698 -0.332 1.00 19.74 207 PHE A CA 1
ATOM 1503 C C . PHE A 1 203 ? 52.876 6.287 -0.782 1.00 18.95 207 PHE A C 1
ATOM 1504 O O . PHE A 1 203 ? 53.068 5.394 0.042 1.00 23.94 207 PHE A O 1
ATOM 1512 N N . GLY A 1 204 ? 52.957 6.085 -2.094 1.00 19.49 208 GLY A N 1
ATOM 1513 C CA . GLY A 1 204 ? 53.380 4.806 -2.628 1.00 15.31 208 GLY A CA 1
ATOM 1514 C C . GLY A 1 204 ? 52.227 3.917 -3.083 1.00 20.71 208 GLY A C 1
ATOM 1515 O O . GLY A 1 204 ? 52.424 2.732 -3.363 1.00 21.33 208 GLY A O 1
ATOM 1516 N N . GLY A 1 205 ? 51.026 4.486 -3.169 1.00 19.86 209 GLY A N 1
ATOM 1517 C CA . GLY A 1 205 ? 49.866 3.718 -3.605 1.00 20.15 209 GLY A CA 1
ATOM 1518 C C . GLY A 1 205 ? 49.527 3.956 -5.068 1.00 21.57 209 GLY A C 1
ATOM 1519 O O . GLY A 1 205 ? 49.897 4.991 -5.643 1.00 21.55 209 GLY A O 1
ATOM 1520 N N . ASP A 1 206 ? 48.824 3.002 -5.676 1.00 18.97 210 ASP A N 1
ATOM 1521 C CA . ASP A 1 206 ? 48.374 3.139 -7.062 1.00 20.89 210 ASP A CA 1
ATOM 1522 C C . ASP A 1 206 ? 46.876 3.486 -7.089 1.00 19.72 210 ASP A C 1
ATOM 1523 O O . ASP A 1 206 ? 46.038 2.629 -6.801 1.00 22.83 210 ASP A O 1
ATOM 1528 N N . PRO A 1 207 ? 46.531 4.745 -7.427 1.00 23.19 211 PRO A N 1
ATOM 1529 C CA . PRO A 1 207 ? 45.125 5.174 -7.384 1.00 16.93 211 PRO A CA 1
ATOM 1530 C C . PRO A 1 207 ? 44.198 4.433 -8.341 1.00 18.62 211 PRO A C 1
ATOM 1531 O O . PRO A 1 207 ? 42.977 4.569 -8.186 1.00 17.57 211 PRO A O 1
ATOM 1535 N N . SER A 1 208 ? 44.736 3.691 -9.310 1.00 17.69 212 SER A N 1
ATOM 1536 C CA . SER A 1 208 ? 43.887 2.895 -10.191 1.00 18.74 212 SER A CA 1
ATOM 1537 C C . SER A 1 208 ? 43.607 1.534 -9.559 1.00 19.19 212 SER A C 1
ATOM 1538 O O . SER A 1 208 ? 42.891 0.715 -10.140 1.00 21.01 212 SER A O 1
ATOM 1541 N N . LYS A 1 209 ? 44.165 1.283 -8.370 1.00 16.33 213 LYS A N 1
ATOM 1542 C CA . LYS A 1 209 ? 43.924 0.002 -7.680 1.00 19.13 213 LYS A CA 1
ATOM 1543 C C . LYS A 1 209 ? 43.368 0.172 -6.266 1.00 22.18 213 LYS A C 1
ATOM 1544 O O . LYS A 1 209 ? 43.873 -0.429 -5.298 1.00 16.87 213 LYS A O 1
ATOM 1550 N N . VAL A 1 210 ? 42.317 0.982 -6.163 1.00 19.41 214 VAL A N 1
ATOM 1551 C CA . VAL A 1 210 ? 41.659 1.225 -4.893 1.00 20.06 214 VAL A CA 1
ATOM 1552 C C . VAL A 1 210 ? 40.468 0.288 -4.762 1.00 17.16 214 VAL A C 1
ATOM 1553 O O . VAL A 1 210 ? 39.608 0.225 -5.653 1.00 17.45 214 VAL A O 1
ATOM 1557 N N . THR A 1 211 ? 40.459 -0.470 -3.666 1.00 17.96 215 THR A N 1
ATOM 1558 C CA . THR A 1 211 ? 39.322 -1.296 -3.284 1.00 17.12 215 THR A CA 1
ATOM 1559 C C . THR A 1 211 ? 38.688 -0.694 -2.027 1.00 16.53 215 THR A C 1
ATOM 1560 O O . THR A 1 211 ? 39.382 -0.419 -1.043 1.00 17.48 215 THR A O 1
ATOM 1564 N N . ILE A 1 212 ? 37.377 -0.479 -2.043 1.00 16.47 216 ILE A N 1
ATOM 1565 C CA . ILE A 1 212 ? 36.746 0.119 -0.873 1.00 11.97 216 ILE A CA 1
ATOM 1566 C C . ILE A 1 212 ? 36.107 -0.999 -0.047 1.00 15.01 216 ILE A C 1
ATOM 1567 O O . ILE A 1 212 ? 35.568 -1.954 -0.604 1.00 18.03 216 ILE A O 1
ATOM 1572 N N . TRP A 1 213 ? 36.165 -0.863 1.276 1.00 15.17 217 TRP A N 1
ATOM 1573 C CA . TRP A 1 213 ? 35.709 -1.906 2.186 1.00 17.31 217 TRP A CA 1
ATOM 1574 C C . TRP A 1 213 ? 35.073 -1.260 3.417 1.00 15.67 217 TRP A C 1
ATOM 1575 O O . TRP A 1 213 ? 35.599 -0.283 3.968 1.00 17.16 217 TRP A O 1
ATOM 1586 N N . GLY A 1 214 ? 33.929 -1.795 3.836 1.00 11.29 218 GLY A N 1
ATOM 1587 C CA . GLY A 1 214 ? 33.273 -1.311 5.037 1.00 13.59 218 GLY A CA 1
ATOM 1588 C C . GLY A 1 214 ? 32.483 -2.424 5.707 1.00 11.88 218 GLY A C 1
ATOM 1589 O O . GLY A 1 214 ? 32.215 -3.458 5.082 1.00 18.16 218 GLY A O 1
ATOM 1590 N N . GLU A 1 215 ? 32.105 -2.207 6.968 1.00 12.46 219 GLU A N 1
ATOM 1591 C CA . GLU A 1 215 ? 31.287 -3.154 7.716 1.00 17.81 219 GLU A CA 1
ATOM 1592 C C . GLU A 1 215 ? 30.064 -2.386 8.214 1.00 17.33 219 GLU A C 1
ATOM 1593 O O . GLU A 1 215 ? 30.194 -1.256 8.657 1.00 14.72 219 GLU A O 1
ATOM 1599 N N . SER A 1 216 ? 28.880 -2.980 8.092 1.00 16.24 220 SER A N 1
ATOM 1600 C CA . SER A 1 216 ? 27.659 -2.377 8.617 1.00 16.78 220 SER A CA 1
ATOM 1601 C C . SER A 1 216 ? 27.329 -1.062 7.920 1.00 13.50 220 SER A C 1
ATOM 1602 O O . SER A 1 216 ? 27.164 -1.029 6.700 1.00 15.63 220 SER A O 1
ATOM 1605 N N . ALA A 1 217 ? 27.260 0.038 8.666 1.00 12.16 221 ALA A N 1
ATOM 1606 C CA . ALA A 1 217 ? 27.003 1.321 8.002 1.00 15.34 221 ALA A CA 1
ATOM 1607 C C . ALA A 1 217 ? 28.088 1.634 6.957 1.00 11.77 221 ALA A C 1
ATOM 1608 O O . ALA A 1 217 ? 27.832 2.313 5.953 1.00 12.13 221 ALA A O 1
ATOM 1610 N N . GLY A 1 218 ? 29.305 1.158 7.203 1.00 13.36 222 GLY A N 1
ATOM 1611 C CA . GLY A 1 218 ? 30.389 1.374 6.253 1.00 13.58 222 GLY A CA 1
ATOM 1612 C C . GLY A 1 218 ? 30.204 0.523 4.998 1.00 11.45 222 GLY A C 1
ATOM 1613 O O . GLY A 1 218 ? 30.697 0.869 3.917 1.00 14.33 222 GLY A O 1
ATOM 1614 N N . SER A 1 219 ? 29.532 -0.615 5.154 1.00 16.71 223 SER A N 1
ATOM 1615 C CA . SER A 1 219 ? 29.279 -1.549 4.046 1.00 17.92 223 SER A CA 1
ATOM 1616 C C . SER A 1 219 ? 28.163 -0.982 3.171 1.00 13.23 223 SER A C 1
ATOM 1617 O O . SER A 1 219 ? 28.259 -0.950 1.939 1.00 17.41 223 SER A O 1
ATOM 1620 N N . ILE A 1 220 ? 27.103 -0.514 3.821 1.00 15.82 224 ILE A N 1
ATOM 1621 C CA . ILE A 1 220 ? 26.067 0.253 3.146 1.00 13.62 224 ILE A CA 1
ATOM 1622 C C . ILE A 1 220 ? 26.713 1.440 2.407 1.00 12.91 224 ILE A C 1
ATOM 1623 O O . ILE A 1 220 ? 26.351 1.763 1.279 1.00 17.97 224 ILE A O 1
ATOM 1628 N N . SER A 1 221 ? 27.669 2.097 3.061 1.00 14.38 225 SER A N 1
ATOM 1629 C CA . SER A 1 221 ? 28.362 3.240 2.475 1.00 14.38 225 SER A CA 1
ATOM 1630 C C . SER A 1 221 ? 29.164 2.847 1.230 1.00 13.25 225 SER A C 1
ATOM 1631 O O . SER A 1 221 ? 29.247 3.623 0.276 1.00 17.93 225 SER A O 1
ATOM 1634 N N . VAL A 1 222 ? 29.780 1.664 1.247 1.00 12.51 226 VAL A N 1
ATOM 1635 C CA . VAL A 1 222 ? 30.432 1.154 0.040 1.00 15.07 226 VAL A CA 1
ATOM 1636 C C . VAL A 1 222 ? 29.462 1.065 -1.127 1.00 15.46 226 VAL A C 1
ATOM 1637 O O . VAL A 1 222 ? 29.748 1.545 -2.225 1.00 18.40 226 VAL A O 1
ATOM 1641 N N . PHE A 1 223 ? 28.299 0.465 -0.916 1.00 16.90 227 PHE A N 1
ATOM 1642 C CA . PHE A 1 223 ? 27.344 0.483 -2.014 1.00 11.69 227 PHE A CA 1
ATOM 1643 C C . PHE A 1 223 ? 26.901 1.896 -2.365 1.00 15.93 227 PHE A C 1
ATOM 1644 O O . PHE A 1 223 ? 26.773 2.233 -3.537 1.00 16.39 227 PHE A O 1
ATOM 1652 N N . ASP A 1 224 ? 26.659 2.742 -1.363 1.00 13.99 228 ASP A N 1
ATOM 1653 C CA . ASP A 1 224 ? 26.288 4.130 -1.675 1.00 18.02 228 ASP A CA 1
ATOM 1654 C C . ASP A 1 224 ? 27.371 4.868 -2.492 1.00 15.35 228 ASP A C 1
ATOM 1655 O O . ASP A 1 224 ? 27.051 5.713 -3.326 1.00 14.55 228 ASP A O 1
ATOM 1660 N N . GLN A 1 225 ? 28.648 4.540 -2.274 1.00 12.15 229 GLN A N 1
ATOM 1661 C CA . GLN A 1 225 ? 29.715 5.141 -3.086 1.00 14.34 229 GLN A CA 1
ATOM 1662 C C . GLN A 1 225 ? 29.667 4.651 -4.538 1.00 13.58 229 GLN A C 1
ATOM 1663 O O . GLN A 1 225 ? 29.976 5.403 -5.474 1.00 12.81 229 GLN A O 1
ATOM 1669 N N . MET A 1 226 ? 29.293 3.387 -4.729 1.00 14.70 230 MET A N 1
ATOM 1670 C CA . MET A 1 226 ? 29.066 2.864 -6.082 1.00 16.70 230 MET A CA 1
ATOM 1671 C C . MET A 1 226 ? 27.864 3.576 -6.700 1.00 17.39 230 MET A C 1
ATOM 1672 O O . MET A 1 226 ? 27.827 3.831 -7.901 1.00 18.08 230 MET A O 1
ATOM 1677 N N . ALA A 1 227 ? 26.886 3.913 -5.856 1.00 16.15 231 ALA A N 1
ATOM 1678 C CA . ALA A 1 227 ? 25.649 4.557 -6.299 1.00 20.01 231 ALA A CA 1
ATOM 1679 C C . ALA A 1 227 ? 25.762 6.063 -6.516 1.00 19.84 231 ALA A C 1
ATOM 1680 O O . ALA A 1 227 ? 24.957 6.652 -7.243 1.00 19.21 231 ALA A O 1
ATOM 1682 N N . LEU A 1 228 ? 26.743 6.694 -5.877 1.00 16.10 232 LEU A N 1
ATOM 1683 C CA . LEU A 1 228 ? 26.782 8.155 -5.834 1.00 18.19 232 LEU A CA 1
ATOM 1684 C C . LEU A 1 228 ? 26.686 8.802 -7.211 1.00 17.65 232 LEU A C 1
ATOM 1685 O O . LEU A 1 228 ? 27.320 8.352 -8.179 1.00 16.40 232 LEU A O 1
ATOM 1690 N N . TYR A 1 229 ? 25.913 9.879 -7.284 1.00 15.09 233 TYR A N 1
ATOM 1691 C CA . TYR A 1 229 ? 25.812 10.658 -8.512 1.00 17.70 233 TYR A CA 1
ATOM 1692 C C . TYR A 1 229 ? 25.417 9.797 -9.712 1.00 20.94 233 TYR A C 1
ATOM 1693 O O . TYR A 1 229 ? 26.006 9.918 -10.801 1.00 17.82 233 TYR A O 1
ATOM 1702 N N . GLY A 1 230 ? 24.426 8.930 -9.510 1.00 23.20 234 GLY A N 1
ATOM 1703 C CA . GLY A 1 230 ? 23.931 8.074 -10.577 1.00 20.73 234 GLY A CA 1
ATOM 1704 C C . GLY A 1 230 ? 24.998 7.115 -11.079 1.00 24.24 234 GLY A C 1
ATOM 1705 O O . GLY A 1 230 ? 24.986 6.695 -12.241 1.00 21.18 234 GLY A O 1
ATOM 1706 N N . GLY A 1 231 ? 25.928 6.753 -10.207 1.00 22.50 235 GLY A N 1
ATOM 1707 C CA . GLY A 1 231 ? 26.920 5.763 -10.569 1.00 24.11 235 GLY A CA 1
ATOM 1708 C C . GLY A 1 231 ? 28.153 6.363 -11.210 1.00 21.23 235 GLY A C 1
ATOM 1709 O O . GLY A 1 231 ? 28.981 5.638 -11.753 1.00 26.26 235 GLY A O 1
ATOM 1710 N N . ASN A 1 232 ? 28.298 7.681 -11.136 1.00 17.41 236 ASN A N 1
ATOM 1711 C CA . ASN A 1 232 ? 29.489 8.326 -11.694 1.00 20.17 236 ASN A CA 1
ATOM 1712 C C . ASN A 1 232 ? 30.584 8.398 -10.628 1.00 21.43 236 ASN A C 1
ATOM 1713 O O . ASN A 1 232 ? 30.652 9.360 -9.857 1.00 18.53 236 ASN A O 1
ATOM 1718 N N . ASN A 1 233 ? 31.434 7.375 -10.578 1.00 17.64 237 ASN A N 1
ATOM 1719 C CA . ASN A 1 233 ? 32.494 7.331 -9.584 1.00 17.88 237 ASN A CA 1
ATOM 1720 C C . ASN A 1 233 ? 33.784 7.843 -10.191 1.00 22.10 237 ASN A C 1
ATOM 1721 O O . ASN A 1 233 ? 34.873 7.477 -9.748 1.00 18.79 237 ASN A O 1
ATOM 1726 N N . LYS A 1 234 ? 33.666 8.698 -11.208 1.00 20.25 238 LYS A N 1
ATOM 1727 C CA . LYS A 1 234 ? 34.865 9.237 -11.858 1.00 23.07 238 LYS A CA 1
ATOM 1728 C C . LYS A 1 234 ? 35.290 10.586 -11.293 1.00 25.66 238 LYS A C 1
ATOM 1729 O O . LYS A 1 234 ? 34.463 11.389 -10.841 1.00 27.38 238 LYS A O 1
ATOM 1735 N N . TYR A 1 235 ? 36.595 10.822 -11.319 1.00 21.78 239 TYR A N 1
ATOM 1736 C CA . TYR A 1 235 ? 37.147 12.054 -10.801 1.00 23.82 239 TYR A CA 1
ATOM 1737 C C . TYR A 1 235 ? 38.332 12.365 -11.685 1.00 20.12 239 TYR A C 1
ATOM 1738 O O . TYR A 1 235 ? 39.256 11.556 -11.798 1.00 18.03 239 TYR A O 1
ATOM 1747 N N . LYS A 1 236 ? 38.308 13.532 -12.318 1.00 24.09 240 LYS A N 1
ATOM 1748 C CA . LYS A 1 236 ? 39.354 13.895 -13.265 1.00 26.60 240 LYS A CA 1
ATOM 1749 C C . LYS A 1 236 ? 39.507 12.802 -14.324 1.00 25.51 240 LYS A C 1
ATOM 1750 O O . LYS A 1 236 ? 40.613 12.520 -14.802 1.00 22.59 240 LYS A O 1
ATOM 1756 N N . GLY A 1 237 ? 38.388 12.166 -14.660 1.00 22.84 241 GLY A N 1
ATOM 1757 C CA . GLY A 1 237 ? 38.361 11.218 -15.762 1.00 23.15 241 GLY A CA 1
ATOM 1758 C C . GLY A 1 237 ? 38.713 9.784 -15.410 1.00 31.81 241 GLY A C 1
ATOM 1759 O O . GLY A 1 237 ? 38.812 8.927 -16.299 1.00 31.64 241 GLY A O 1
ATOM 1760 N N . LYS A 1 238 ? 38.896 9.511 -14.119 1.00 20.16 242 LYS A N 1
ATOM 1761 C CA . LYS A 1 238 ? 39.300 8.171 -13.682 1.00 24.09 242 LYS A CA 1
ATOM 1762 C C . LYS A 1 238 ? 38.412 7.633 -12.563 1.00 19.55 242 LYS A C 1
ATOM 1763 O O . LYS A 1 238 ? 37.997 8.380 -11.679 1.00 18.93 242 LYS A O 1
ATOM 1769 N N . ALA A 1 239 ? 38.135 6.336 -12.613 1.00 20.78 243 ALA A N 1
ATOM 1770 C CA . ALA A 1 239 ? 37.361 5.661 -11.575 1.00 22.14 243 ALA A CA 1
ATOM 1771 C C . ALA A 1 239 ? 38.024 5.845 -10.208 1.00 22.13 243 ALA A C 1
ATOM 1772 O O . ALA A 1 239 ? 39.243 5.791 -10.089 1.00 19.19 243 ALA A O 1
ATOM 1774 N N . LEU A 1 240 ? 37.221 6.072 -9.173 1.00 18.87 244 LEU A N 1
ATOM 1775 C CA . LEU A 1 240 ? 37.770 6.296 -7.841 1.00 19.31 244 LEU A CA 1
ATOM 1776 C C . LEU A 1 240 ? 38.071 4.996 -7.101 1.00 20.95 244 LEU A C 1
ATOM 1777 O O . LEU A 1 240 ? 38.746 5.014 -6.070 1.00 19.14 244 LEU A O 1
ATOM 1782 N N . PHE A 1 241 ? 37.553 3.876 -7.603 1.00 14.68 245 PHE A N 1
ATOM 1783 C CA . PHE A 1 241 ? 37.849 2.559 -7.014 1.00 19.24 245 PHE A CA 1
ATOM 1784 C C . PHE A 1 241 ? 37.572 1.506 -8.051 1.00 18.43 245 PHE A C 1
ATOM 1785 O O . PHE A 1 241 ? 36.821 1.757 -8.992 1.00 16.01 245 PHE A O 1
ATOM 1793 N N . ARG A 1 242 ? 38.166 0.330 -7.895 1.00 17.07 246 ARG A N 1
ATOM 1794 C CA . ARG A 1 242 ? 37.975 -0.720 -8.897 1.00 19.34 246 ARG A CA 1
ATOM 1795 C C . ARG A 1 242 ? 37.316 -1.965 -8.311 1.00 21.75 246 ARG A C 1
ATOM 1796 O O . ARG A 1 242 ? 37.111 -2.960 -9.012 1.00 17.81 246 ARG A O 1
ATOM 1804 N N . GLY A 1 243 ? 36.996 -1.918 -7.020 1.00 22.31 247 GLY A N 1
ATOM 1805 C CA . GLY A 1 243 ? 36.390 -3.064 -6.363 1.00 21.31 247 GLY A CA 1
ATOM 1806 C C . GLY A 1 243 ? 35.788 -2.650 -5.037 1.00 21.66 247 GLY A C 1
ATOM 1807 O O . GLY A 1 243 ? 36.151 -1.600 -4.496 1.00 16.64 247 GLY A O 1
ATOM 1808 N N . GLY A 1 244 ? 34.875 -3.467 -4.519 1.00 17.96 248 GLY A N 1
ATOM 1809 C CA . GLY A 1 244 ? 34.219 -3.169 -3.261 1.00 19.51 248 GLY A CA 1
ATOM 1810 C C . GLY A 1 244 ? 34.080 -4.416 -2.406 1.00 20.75 248 GLY A C 1
ATOM 1811 O O . GLY A 1 244 ? 33.786 -5.505 -2.909 1.00 19.54 248 GLY A O 1
ATOM 1812 N N . ILE A 1 245 ? 34.307 -4.270 -1.106 1.00 17.33 249 ILE A N 1
ATOM 1813 C CA . ILE A 1 245 ? 34.057 -5.371 -0.185 1.00 14.51 249 ILE A CA 1
ATOM 1814 C C . ILE A 1 245 ? 33.016 -4.927 0.834 1.00 17.80 249 ILE A C 1
ATOM 1815 O O . ILE A 1 245 ? 33.184 -3.903 1.489 1.00 14.26 249 ILE A O 1
ATOM 1820 N N . MET A 1 246 ? 31.936 -5.694 0.955 1.00 13.96 250 MET A N 1
ATOM 1821 C CA . MET A 1 246 ? 30.827 -5.313 1.820 1.00 16.03 250 MET A CA 1
ATOM 1822 C C . MET A 1 246 ? 30.594 -6.346 2.908 1.00 16.19 250 MET A C 1
ATOM 1823 O O . MET A 1 246 ? 30.107 -7.446 2.637 1.00 23.06 250 MET A O 1
ATOM 1828 N N . ASN A 1 247 ? 30.968 -6.004 4.139 1.00 14.31 251 ASN A N 1
ATOM 1829 C CA . ASN A 1 247 ? 30.657 -6.847 5.285 1.00 17.77 251 ASN A CA 1
ATOM 1830 C C . ASN A 1 247 ? 29.385 -6.354 5.988 1.00 17.43 251 ASN A C 1
ATOM 1831 O O . ASN A 1 247 ? 29.410 -5.331 6.669 1.00 14.93 251 ASN A O 1
ATOM 1836 N N . SER A 1 248 ? 28.284 -7.072 5.785 1.00 13.70 252 SER A N 1
ATOM 1837 C CA . SER A 1 248 ? 27.018 -6.828 6.478 1.00 17.62 252 SER A CA 1
ATOM 1838 C C . SER A 1 248 ? 26.365 -5.520 6.051 1.00 19.58 252 SER A C 1
ATOM 1839 O O . SER A 1 248 ? 26.413 -4.532 6.779 1.00 23.79 252 SER A O 1
ATOM 1842 N N . GLY A 1 249 ? 25.753 -5.523 4.872 1.00 19.88 253 GLY A N 1
ATOM 1843 C CA . GLY A 1 249 ? 24.968 -4.383 4.438 1.00 18.98 253 GLY A CA 1
ATOM 1844 C C . GLY A 1 249 ? 25.233 -3.972 3.007 1.00 21.95 253 GLY A C 1
ATOM 1845 O O . GLY A 1 249 ? 26.373 -4.033 2.512 1.00 21.95 253 GLY A O 1
ATOM 1846 N N . SER A 1 250 ? 24.179 -3.535 2.326 1.00 16.48 254 SER A N 1
ATOM 1847 C CA . SER A 1 250 ? 24.359 -3.003 0.993 1.00 18.82 254 SER A CA 1
ATOM 1848 C C . SER A 1 250 ? 23.250 -2.022 0.666 1.00 21.78 254 SER A C 1
ATOM 1849 O O . SER A 1 250 ? 23.373 -0.829 0.939 1.00 18.87 254 SER A O 1
ATOM 1852 N N . VAL A 1 251 ? 22.171 -2.534 0.077 1.00 18.75 255 VAL A N 1
ATOM 1853 C CA . VAL A 1 251 ? 21.046 -1.709 -0.337 1.00 20.28 255 VAL A CA 1
ATOM 1854 C C . VAL A 1 251 ? 20.127 -1.441 0.854 1.00 17.73 255 VAL A C 1
ATOM 1855 O O . VAL A 1 251 ? 19.697 -2.371 1.536 1.00 21.85 255 VAL A O 1
ATOM 1859 N N . VAL A 1 252 ? 19.860 -0.165 1.124 1.00 18.50 256 VAL A N 1
ATOM 1860 C CA . VAL A 1 252 ? 18.912 0.212 2.180 1.00 17.15 256 VAL A CA 1
ATOM 1861 C C . VAL A 1 252 ? 17.817 1.073 1.563 1.00 19.86 256 VAL A C 1
ATOM 1862 O O . VAL A 1 252 ? 17.978 2.290 1.393 1.00 16.48 256 VAL A O 1
ATOM 1866 N N . PRO A 1 253 ? 16.697 0.436 1.199 1.00 19.06 257 PRO A N 1
ATOM 1867 C CA . PRO A 1 253 ? 15.600 1.209 0.618 1.00 14.74 257 PRO A CA 1
ATOM 1868 C C . PRO A 1 253 ? 15.205 2.272 1.632 1.00 16.96 257 PRO A C 1
ATOM 1869 O O . PRO A 1 253 ? 15.124 1.970 2.826 1.00 18.79 257 PRO A O 1
ATOM 1873 N N . ALA A 1 254 ? 14.977 3.498 1.179 1.00 15.76 258 ALA A N 1
ATOM 1874 C CA . ALA A 1 254 ? 14.779 4.598 2.108 1.00 22.46 258 ALA A CA 1
ATOM 1875 C C . ALA A 1 254 ? 13.927 5.690 1.488 1.00 18.04 258 ALA A C 1
ATOM 1876 O O . ALA A 1 254 ? 14.058 5.981 0.288 1.00 18.54 258 ALA A O 1
ATOM 1878 N N . ALA A 1 255 ? 13.061 6.292 2.302 1.00 16.76 259 ALA A N 1
ATOM 1879 C CA . ALA A 1 255 ? 12.262 7.431 1.847 1.00 17.17 259 ALA A CA 1
ATOM 1880 C C . ALA A 1 255 ? 13.181 8.644 1.715 1.00 21.93 259 ALA A C 1
ATOM 1881 O O . ALA A 1 255 ? 14.298 8.660 2.264 1.00 17.82 259 ALA A O 1
ATOM 1883 N N . PRO A 1 256 ? 12.715 9.678 1.009 1.00 22.03 260 PRO A N 1
ATOM 1884 C CA . PRO A 1 256 ? 13.589 10.797 0.630 1.00 20.07 260 PRO A CA 1
ATOM 1885 C C . PRO A 1 256 ? 14.046 11.656 1.817 1.00 22.26 260 PRO A C 1
ATOM 1886 O O . PRO A 1 256 ? 13.438 11.641 2.889 1.00 18.62 260 PRO A O 1
ATOM 1890 N N . VAL A 1 257 ? 15.116 12.413 1.589 1.00 17.58 261 VAL A N 1
ATOM 1891 C CA . VAL A 1 257 ? 15.735 13.238 2.608 1.00 16.51 261 VAL A CA 1
ATOM 1892 C C . VAL A 1 257 ? 14.779 14.330 3.095 1.00 20.66 261 VAL A C 1
ATOM 1893 O O . VAL A 1 257 ? 14.947 14.858 4.204 1.00 18.41 261 VAL A O 1
ATOM 1897 N N . ASP A 1 258 ? 13.782 14.666 2.275 1.00 16.73 262 ASP A N 1
ATOM 1898 C CA . ASP A 1 258 ? 12.766 15.647 2.683 1.00 17.07 262 ASP A CA 1
ATOM 1899 C C . ASP A 1 258 ? 11.424 15.002 3.030 1.00 22.49 262 ASP A C 1
ATOM 1900 O O . ASP A 1 258 ? 10.378 15.678 3.071 1.00 19.86 262 ASP A O 1
ATOM 1905 N N . GLY A 1 259 ? 11.461 13.702 3.308 1.00 20.70 263 GLY A N 1
ATOM 1906 C CA . GLY A 1 259 ? 10.272 12.971 3.702 1.00 19.26 263 GLY A CA 1
ATOM 1907 C C . GLY A 1 259 ? 9.854 13.231 5.141 1.00 22.97 263 GLY A C 1
ATOM 1908 O O . GLY A 1 259 ? 10.467 14.047 5.862 1.00 17.67 263 GLY A O 1
ATOM 1909 N N . VAL A 1 260 ? 8.814 12.518 5.567 1.00 18.48 264 VAL A N 1
ATOM 1910 C CA . VAL A 1 260 ? 8.197 12.760 6.867 1.00 21.53 264 VAL A CA 1
ATOM 1911 C C . VAL A 1 260 ? 9.151 12.469 8.022 1.00 25.51 264 VAL A C 1
ATOM 1912 O O . VAL A 1 260 ? 9.284 13.281 8.950 1.00 18.93 264 VAL A O 1
ATOM 1916 N N . LYS A 1 261 ? 9.805 11.309 7.984 1.00 20.61 265 LYS A N 1
ATOM 1917 C CA . LYS A 1 261 ? 10.723 10.943 9.061 1.00 25.10 265 LYS A CA 1
ATOM 1918 C C . LYS A 1 261 ? 11.862 11.941 9.181 1.00 17.31 265 LYS A C 1
ATOM 1919 O O . LYS A 1 261 ? 12.175 12.429 10.265 1.00 20.23 265 LYS A O 1
ATOM 1925 N N . ALA A 1 262 ? 12.501 12.235 8.058 1.00 15.42 266 ALA A N 1
ATOM 1926 C CA . ALA A 1 262 ? 13.662 13.118 8.086 1.00 14.41 266 ALA A CA 1
ATOM 1927 C C . ALA A 1 262 ? 13.275 14.523 8.544 1.00 16.63 266 ALA A C 1
ATOM 1928 O O . ALA A 1 262 ? 14.021 15.173 9.279 1.00 16.42 266 ALA A O 1
ATOM 1930 N N . GLN A 1 263 ? 12.103 14.991 8.130 1.00 21.40 267 GLN A N 1
ATOM 1931 C CA . GLN A 1 263 ? 11.669 16.334 8.532 1.00 16.49 267 GLN A CA 1
ATOM 1932 C C . GLN A 1 263 ? 11.367 16.394 10.022 1.00 18.12 267 GLN A C 1
ATOM 1933 O O . GLN A 1 263 ? 11.651 17.412 10.673 1.00 20.34 267 GLN A O 1
ATOM 1939 N N . ALA A 1 264 ? 10.775 15.324 10.562 1.00 21.46 268 ALA A N 1
ATOM 1940 C CA . ALA A 1 264 ? 10.450 15.291 11.987 1.00 24.17 268 ALA A CA 1
ATOM 1941 C C . ALA A 1 264 ? 11.726 15.332 12.796 1.00 22.04 268 ALA A C 1
ATOM 1942 O O . ALA A 1 264 ? 11.820 16.074 13.768 1.00 19.00 268 ALA A O 1
ATOM 1944 N N . ILE A 1 265 ? 12.709 14.525 12.407 1.00 15.33 269 ILE A N 1
ATOM 1945 C CA . ILE A 1 265 ? 14.011 14.578 13.072 1.00 18.01 269 ILE A CA 1
ATOM 1946 C C . ILE A 1 265 ? 14.582 15.988 13.045 1.00 13.95 269 ILE A C 1
ATOM 1947 O O . ILE A 1 265 ? 15.040 16.496 14.070 1.00 20.24 269 ILE A O 1
ATOM 1952 N N . TYR A 1 266 ? 14.587 16.615 11.871 1.00 16.76 270 TYR A N 1
ATOM 1953 C CA . TYR A 1 266 ? 15.123 17.971 11.753 1.00 20.97 270 TYR A CA 1
ATOM 1954 C C . TYR A 1 266 ? 14.370 18.956 12.664 1.00 20.88 270 TYR A C 1
ATOM 1955 O O . TYR A 1 266 ? 14.991 19.757 13.368 1.00 20.91 270 TYR A O 1
ATOM 1964 N N . ASP A 1 267 ? 13.040 18.909 12.643 1.00 18.82 271 ASP A N 1
ATOM 1965 C CA . ASP A 1 267 ? 12.240 19.869 13.428 1.00 17.53 271 ASP A CA 1
ATOM 1966 C C . ASP A 1 267 ? 12.505 19.718 14.933 1.00 21.03 271 ASP A C 1
ATOM 1967 O O . ASP A 1 267 ? 12.582 20.703 15.669 1.00 25.35 271 ASP A O 1
ATOM 1972 N N . HIS A 1 268 ? 12.669 18.471 15.365 1.00 19.44 272 HIS A N 1
ATOM 1973 C CA . HIS A 1 268 ? 12.989 18.112 16.746 1.00 20.75 272 HIS A CA 1
ATOM 1974 C C . HIS A 1 268 ? 14.359 18.705 17.136 1.00 25.60 272 HIS A C 1
ATOM 1975 O O . HIS A 1 268 ? 14.515 19.359 18.190 1.00 20.91 272 HIS A O 1
ATOM 1982 N N . VAL A 1 269 ? 15.349 18.495 16.270 1.00 18.35 273 VAL A N 1
ATOM 1983 C CA . VAL A 1 269 ? 16.699 18.984 16.512 1.00 21.67 273 VAL A CA 1
ATOM 1984 C C . VAL A 1 269 ? 16.701 20.503 16.601 1.00 22.23 273 VAL A C 1
ATOM 1985 O O . VAL A 1 269 ? 17.300 21.083 17.513 1.00 18.92 273 VAL A O 1
ATOM 1989 N N . VAL A 1 270 ? 16.030 21.147 15.653 1.00 20.47 274 VAL A N 1
ATOM 1990 C CA . VAL A 1 270 ? 15.954 22.603 15.632 1.00 23.49 274 VAL A CA 1
ATOM 1991 C C . VAL A 1 270 ? 15.358 23.130 16.941 1.00 19.59 274 VAL A C 1
ATOM 1992 O O . VAL A 1 270 ? 15.888 24.071 17.525 1.00 26.27 274 VAL A O 1
ATOM 1996 N N . SER A 1 271 ? 14.274 22.516 17.413 1.00 21.44 275 SER A N 1
ATOM 1997 C CA . SER A 1 271 ? 13.645 22.969 18.656 1.00 25.15 275 SER A CA 1
ATOM 1998 C C . SER A 1 271 ? 14.544 22.740 19.879 1.00 23.51 275 SER A C 1
ATOM 1999 O O . SER A 1 271 ? 14.625 23.604 20.758 1.00 21.78 275 SER A O 1
ATOM 2002 N N . GLU A 1 272 ? 15.237 21.602 19.933 1.00 22.03 276 GLU A N 1
ATOM 2003 C CA . GLU A 1 272 ? 16.128 21.333 21.065 1.00 23.85 276 GLU A CA 1
ATOM 2004 C C . GLU A 1 272 ? 17.356 22.238 21.029 1.00 21.76 276 GLU A C 1
ATOM 2005 O O . GLU A 1 272 ? 17.939 22.556 22.073 1.00 20.64 276 GLU A O 1
ATOM 2011 N N . ALA A 1 273 ? 17.759 22.641 19.829 1.00 15.48 277 ALA A N 1
ATOM 2012 C CA . ALA A 1 273 ? 18.950 23.473 19.674 1.00 19.19 277 ALA A CA 1
ATOM 2013 C C . ALA A 1 273 ? 18.636 24.946 19.933 1.00 25.44 277 ALA A C 1
ATOM 2014 O O . ALA A 1 273 ? 19.545 25.768 19.988 1.00 21.27 277 ALA A O 1
ATOM 2016 N N . GLY A 1 274 ? 17.352 25.278 20.083 1.00 23.60 278 GLY A N 1
ATOM 2017 C CA . GLY A 1 274 ? 16.945 26.649 20.360 1.00 25.51 278 GLY A CA 1
ATOM 2018 C C . GLY A 1 274 ? 16.807 27.516 19.119 1.00 29.42 278 GLY A C 1
ATOM 2019 O O . GLY A 1 274 ? 16.893 28.751 19.208 1.00 26.89 278 GLY A O 1
ATOM 2020 N N . CYS A 1 275 ? 16.577 26.880 17.968 1.00 24.61 279 CYS A N 1
ATOM 2021 C CA . CYS A 1 275 ? 16.509 27.597 16.689 1.00 24.04 279 CYS A CA 1
ATOM 2022 C C . CYS A 1 275 ? 15.112 27.653 16.069 1.00 18.28 279 CYS A C 1
ATOM 2023 O O . CYS A 1 275 ? 14.937 28.192 14.963 1.00 24.28 279 CYS A O 1
ATOM 2026 N N . ALA A 1 276 ? 14.124 27.088 16.759 1.00 20.99 280 ALA A N 1
ATOM 2027 C CA . ALA A 1 276 ? 12.767 27.074 16.229 1.00 25.48 280 ALA A CA 1
ATOM 2028 C C . ALA A 1 276 ? 12.279 28.519 16.014 1.00 36.85 280 ALA A C 1
ATOM 2029 O O . ALA A 1 276 ? 12.479 29.393 16.875 1.00 29.21 280 ALA A O 1
ATOM 2031 N N . GLY A 1 277 ? 11.672 28.770 14.856 1.00 30.41 281 GLY A N 1
ATOM 2032 C CA . GLY A 1 277 ? 11.045 30.049 14.593 1.00 32.40 281 GLY A CA 1
ATOM 2033 C C . GLY A 1 277 ? 11.966 31.079 13.973 1.00 34.16 281 GLY A C 1
ATOM 2034 O O . GLY A 1 277 ? 11.512 32.154 13.577 1.00 36.40 281 GLY A O 1
ATOM 2035 N N . THR A 1 278 ? 13.258 30.778 13.890 1.00 25.39 282 THR A N 1
ATOM 2036 C CA . THR A 1 278 ? 14.171 31.732 13.261 1.00 27.52 282 THR A CA 1
ATOM 2037 C C . THR A 1 278 ? 13.890 31.806 11.761 1.00 31.91 282 THR A C 1
ATOM 2038 O O . THR A 1 278 ? 13.227 30.926 11.202 1.00 35.06 282 THR A O 1
ATOM 2042 N N . SER A 1 279 ? 14.396 32.853 11.114 1.00 38.88 283 SER A N 1
ATOM 2043 C CA . SER A 1 279 ? 14.124 33.101 9.696 1.00 43.24 283 SER A CA 1
ATOM 2044 C C . SER A 1 279 ? 14.725 32.031 8.792 1.00 38.25 283 SER A C 1
ATOM 2045 O O . SER A 1 279 ? 14.164 31.679 7.749 1.00 37.03 283 SER A O 1
ATOM 2048 N N . ASP A 1 280 ? 15.887 31.536 9.193 1.00 29.77 284 ASP A N 1
ATOM 2049 C CA . ASP A 1 280 ? 16.600 30.528 8.432 1.00 28.07 284 ASP A CA 1
ATOM 2050 C C . ASP A 1 280 ? 17.134 29.534 9.460 1.00 26.11 284 ASP A C 1
ATOM 2051 O O . ASP A 1 280 ? 18.226 29.718 10.006 1.00 23.00 284 ASP A O 1
ATOM 2056 N N . THR A 1 281 ? 16.348 28.506 9.760 1.00 19.10 285 THR A N 1
ATOM 2057 C CA . THR A 1 281 ? 16.678 27.625 10.866 1.00 19.77 285 THR A CA 1
ATOM 2058 C C . THR A 1 281 ? 18.021 26.939 10.648 1.00 21.99 285 THR A C 1
ATOM 2059 O O . THR A 1 281 ? 18.808 26.784 11.584 1.00 25.80 285 THR A O 1
ATOM 2063 N N . LEU A 1 282 ? 18.285 26.534 9.411 1.00 19.85 286 LEU A N 1
ATOM 2064 C CA . LEU A 1 282 ? 19.543 25.869 9.096 1.00 18.90 286 LEU A CA 1
ATOM 2065 C C . LEU A 1 282 ? 20.737 26.782 9.368 1.00 26.00 286 LEU A C 1
ATOM 2066 O O . LEU A 1 282 ? 21.754 26.341 9.922 1.00 21.29 286 LEU A O 1
ATOM 2071 N N . ALA A 1 283 ? 20.625 28.052 8.972 1.00 24.31 287 ALA A N 1
ATOM 2072 C CA . ALA A 1 283 ? 21.682 29.019 9.261 1.00 23.57 287 ALA A CA 1
ATOM 2073 C C . ALA A 1 283 ? 21.846 29.174 10.768 1.00 22.21 287 ALA A C 1
ATOM 2074 O O . ALA A 1 283 ? 22.973 29.316 11.263 1.00 23.95 287 ALA A O 1
ATOM 2076 N N . CYS A 1 284 ? 20.724 29.164 11.492 1.00 19.60 288 CYS A N 1
ATOM 2077 C CA . CYS A 1 284 ? 20.751 29.300 12.948 1.00 21.91 288 CYS A CA 1
ATOM 2078 C C . CYS A 1 284 ? 21.468 28.107 13.585 1.00 26.77 288 CYS A C 1
ATOM 2079 O O . CYS A 1 284 ? 22.245 28.287 14.522 1.00 24.00 288 CYS A O 1
ATOM 2082 N N . LEU A 1 285 ? 21.252 26.904 13.053 1.00 23.26 289 LEU A N 1
ATOM 2083 C CA . LEU A 1 285 ? 21.917 25.717 13.602 1.00 23.86 289 LEU A CA 1
ATOM 2084 C C . LEU A 1 285 ? 23.428 25.872 13.568 1.00 21.60 289 LEU A C 1
ATOM 2085 O O . LEU A 1 285 ? 24.122 25.393 14.465 1.00 22.76 289 LEU A O 1
ATOM 2090 N N . ARG A 1 286 ? 23.938 26.561 12.548 1.00 16.68 290 ARG A N 1
ATOM 2091 C CA . ARG A 1 286 ? 25.387 26.768 12.424 1.00 20.07 290 ARG A CA 1
ATOM 2092 C C . ARG A 1 286 ? 25.954 27.727 13.479 1.00 24.99 290 ARG A C 1
ATOM 2093 O O . ARG A 1 286 ? 27.169 27.770 13.698 1.00 26.81 290 ARG A O 1
ATOM 2101 N N . THR A 1 287 ? 25.087 28.494 14.131 1.00 23.86 291 THR A N 1
ATOM 2102 C CA . THR A 1 287 ? 25.560 29.426 15.162 1.00 25.12 291 THR A CA 1
ATOM 2103 C C . THR A 1 287 ? 25.469 28.843 16.578 1.00 26.63 291 THR A C 1
ATOM 2104 O O . THR A 1 287 ? 25.935 29.469 17.538 1.00 22.33 291 THR A O 1
ATOM 2108 N N . VAL A 1 288 ? 24.856 27.667 16.712 1.00 22.62 292 VAL A N 1
ATOM 2109 C CA . VAL A 1 288 ? 24.651 27.042 18.027 1.00 19.62 292 VAL A CA 1
ATOM 2110 C C . VAL A 1 288 ? 25.985 26.533 18.592 1.00 21.40 292 VAL A C 1
ATOM 2111 O O . VAL A 1 288 ? 26.805 25.988 17.856 1.00 22.77 292 VAL A O 1
ATOM 2115 N N . ASP A 1 289 ? 26.205 26.707 19.889 1.00 20.75 293 ASP A N 1
ATOM 2116 C CA . ASP A 1 289 ? 27.453 26.261 20.523 1.00 22.57 293 ASP A CA 1
ATOM 2117 C C . ASP A 1 289 ? 27.588 24.728 20.428 1.00 21.08 293 ASP A C 1
ATOM 2118 O O . ASP A 1 289 ? 26.592 24.004 20.510 1.00 18.45 293 ASP A O 1
ATOM 2123 N N . TYR A 1 290 ? 28.806 24.231 20.241 1.00 16.70 294 TYR A N 1
ATOM 2124 C CA . TYR A 1 290 ? 29.007 22.792 19.976 1.00 18.23 294 TYR A CA 1
ATOM 2125 C C . TYR A 1 290 ? 28.280 21.898 20.977 1.00 19.90 294 TYR A C 1
ATOM 2126 O O . TYR A 1 290 ? 27.556 20.980 20.590 1.00 16.73 294 TYR A O 1
ATOM 2135 N N . THR A 1 291 ? 28.441 22.167 22.270 1.00 16.89 295 THR A N 1
ATOM 2136 C CA . THR A 1 291 ? 27.892 21.243 23.260 1.00 19.74 295 THR A CA 1
ATOM 2137 C C . THR A 1 291 ? 26.378 21.175 23.172 1.00 18.31 295 THR A C 1
ATOM 2138 O O . THR A 1 291 ? 25.782 20.097 23.292 1.00 19.47 295 THR A O 1
ATOM 2142 N N . LYS A 1 292 ? 25.748 22.327 22.968 1.00 16.47 296 LYS A N 1
ATOM 2143 C CA . LYS A 1 292 ? 24.295 22.364 22.845 1.00 20.07 296 LYS A CA 1
ATOM 2144 C C . LYS A 1 292 ? 23.857 21.716 21.536 1.00 19.50 296 LYS A C 1
ATOM 2145 O O . LYS A 1 292 ? 22.852 21.002 21.484 1.00 18.77 296 LYS A O 1
ATOM 2151 N N . PHE A 1 293 ? 24.609 21.958 20.470 1.00 14.30 297 PHE A N 1
ATOM 2152 C CA . PHE A 1 293 ? 24.245 21.358 19.189 1.00 15.77 297 PHE A CA 1
ATOM 2153 C C . PHE A 1 293 ? 24.351 19.829 19.269 1.00 17.42 297 PHE A C 1
ATOM 2154 O O . PHE A 1 293 ? 23.461 19.107 18.808 1.00 20.71 297 PHE A O 1
ATOM 2162 N N . LEU A 1 294 ? 25.444 19.343 19.852 1.00 17.54 298 LEU A N 1
ATOM 2163 C CA . LEU A 1 294 ? 25.642 17.904 20.059 1.00 18.18 298 LEU A CA 1
ATOM 2164 C C . LEU A 1 294 ? 24.491 17.292 20.862 1.00 16.04 298 LEU A C 1
ATOM 2165 O O . LEU A 1 294 ? 23.964 16.221 20.521 1.00 15.14 298 LEU A O 1
ATOM 2170 N N . THR A 1 295 ? 24.079 17.986 21.919 1.00 15.47 299 THR A N 1
ATOM 2171 C CA . THR A 1 295 ? 23.006 17.484 22.774 1.00 17.93 299 THR A CA 1
ATOM 2172 C C . THR A 1 295 ? 21.711 17.411 21.982 1.00 17.05 299 THR A C 1
ATOM 2173 O O . THR A 1 295 ? 20.946 16.457 22.119 1.00 19.12 299 THR A O 1
ATOM 2177 N N . ALA A 1 296 ? 21.464 18.439 21.171 1.00 16.59 300 ALA A N 1
ATOM 2178 C CA . ALA A 1 296 ? 20.272 18.516 20.332 1.00 19.28 300 ALA A CA 1
ATOM 2179 C C . ALA A 1 296 ? 20.236 17.423 19.246 1.00 14.90 300 ALA A C 1
ATOM 2180 O O . ALA A 1 296 ? 19.228 16.712 19.096 1.00 17.02 300 ALA A O 1
ATOM 2182 N N . VAL A 1 297 ? 21.306 17.276 18.470 1.00 13.57 301 VAL A N 1
ATOM 2183 C CA . VAL A 1 297 ? 21.264 16.199 17.458 1.00 21.70 301 VAL A CA 1
ATOM 2184 C C . VAL A 1 297 ? 21.195 14.806 18.096 1.00 19.71 301 VAL A C 1
ATOM 2185 O O . VAL A 1 297 ? 20.606 13.885 17.526 1.00 15.71 301 VAL A O 1
ATOM 2189 N N . ASN A 1 298 ? 21.781 14.650 19.279 1.00 15.03 302 ASN A N 1
ATOM 2190 C CA . ASN A 1 298 ? 21.750 13.355 19.948 1.00 15.74 302 ASN A CA 1
ATOM 2191 C C . ASN A 1 298 ? 20.462 13.133 20.727 1.00 14.20 302 ASN A C 1
ATOM 2192 O O . ASN A 1 298 ? 20.317 12.107 21.393 1.00 17.28 302 ASN A O 1
ATOM 2197 N N . SER A 1 299 ? 19.536 14.090 20.663 1.00 14.51 303 SER A N 1
ATOM 2198 C CA . SER A 1 299 ? 18.335 14.010 21.492 1.00 15.26 303 SER A CA 1
ATOM 2199 C C . SER A 1 299 ? 17.334 13.002 20.945 1.00 20.03 303 SER A C 1
ATOM 2200 O O . SER A 1 299 ? 16.471 12.496 21.680 1.00 21.09 303 SER A O 1
ATOM 2203 N N . VAL A 1 300 ? 17.446 12.706 19.655 1.00 16.04 304 VAL A N 1
ATOM 2204 C CA . VAL A 1 300 ? 16.503 11.795 18.993 1.00 12.85 304 VAL A CA 1
ATOM 2205 C C . VAL A 1 300 ? 16.834 10.344 19.333 1.00 10.71 304 VAL A C 1
ATOM 2206 O O . VAL A 1 300 ? 17.836 10.084 19.989 1.00 16.71 304 VAL A O 1
ATOM 2210 N N . PRO A 1 301 ? 15.958 9.403 18.942 1.00 19.55 305 PRO A N 1
ATOM 2211 C CA . PRO A 1 301 ? 16.187 8.006 19.319 1.00 17.40 305 PRO A CA 1
ATOM 2212 C C . PRO A 1 301 ? 17.492 7.476 18.745 1.00 15.73 305 PRO A C 1
ATOM 2213 O O . PRO A 1 301 ? 17.831 7.767 17.579 1.00 15.81 305 PRO A O 1
ATOM 2217 N N . GLY A 1 302 ? 18.218 6.710 19.559 1.00 15.62 306 GLY A N 1
ATOM 2218 C CA . GLY A 1 302 ? 19.479 6.121 19.137 1.00 16.39 306 GLY A CA 1
ATOM 2219 C C . GLY A 1 302 ? 19.336 4.632 18.881 1.00 21.16 306 GLY A C 1
ATOM 2220 O O . GLY A 1 302 ? 18.363 3.996 19.305 1.00 19.70 306 GLY A O 1
ATOM 2221 N N . ILE A 1 303 ? 20.320 4.073 18.190 1.00 24.58 307 ILE A N 1
ATOM 2222 C CA . ILE A 1 303 ? 20.317 2.659 17.851 1.00 22.00 307 ILE A CA 1
ATOM 2223 C C . ILE A 1 303 ? 20.299 1.790 19.105 1.00 24.52 307 ILE A C 1
ATOM 2224 O O . ILE A 1 303 ? 19.737 0.692 19.090 1.00 22.65 307 ILE A O 1
ATOM 2229 N N . VAL A 1 304 ? 20.901 2.270 20.195 1.00 21.51 308 VAL A N 1
ATOM 2230 C CA . VAL A 1 304 ? 20.848 1.524 21.447 1.00 19.33 308 VAL A CA 1
ATOM 2231 C C . VAL A 1 304 ? 19.556 1.862 22.190 1.00 27.15 308 VAL A C 1
ATOM 2232 O O . VAL A 1 304 ? 19.557 2.650 23.142 1.00 26.70 308 VAL A O 1
ATOM 2236 N N . SER A 1 305 ? 18.452 1.269 21.737 1.00 23.88 309 SER A N 1
ATOM 2237 C CA . SER A 1 305 ? 17.138 1.536 22.316 1.00 22.12 309 SER A CA 1
ATOM 2238 C C . SER A 1 305 ? 16.065 0.675 21.653 1.00 21.99 309 SER A C 1
ATOM 2239 O O . SER A 1 305 ? 16.351 -0.123 20.764 1.00 21.91 309 SER A O 1
ATOM 2242 N N . TYR A 1 306 ? 14.826 0.859 22.089 1.00 20.37 310 TYR A N 1
ATOM 2243 C CA . TYR A 1 306 ? 13.674 0.168 21.524 1.00 21.74 310 TYR A CA 1
ATOM 2244 C C . TYR A 1 306 ? 13.618 0.338 20.010 1.00 24.36 310 TYR A C 1
ATOM 2245 O O . TYR A 1 306 ? 13.284 -0.607 19.278 1.00 20.13 310 TYR A O 1
ATOM 2254 N N A SER A 1 307 ? 13.952 1.537 19.543 0.44 23.36 311 SER A N 1
ATOM 2255 N N B SER A 1 307 ? 13.970 1.532 19.537 0.56 23.18 311 SER A N 1
ATOM 2256 C CA A SER A 1 307 ? 13.898 1.847 18.120 0.44 23.62 311 SER A CA 1
ATOM 2257 C CA B SER A 1 307 ? 13.880 1.836 18.111 0.56 23.77 311 SER A CA 1
ATOM 2258 C C A SER A 1 307 ? 14.876 0.992 17.340 0.44 20.83 311 SER A C 1
ATOM 2259 C C B SER A 1 307 ? 14.912 1.053 17.315 0.56 20.32 311 SER A C 1
ATOM 2260 O O A SER A 1 307 ? 14.649 0.679 16.172 0.44 20.72 311 SER A O 1
ATOM 2261 O O B SER A 1 307 ? 14.748 0.843 16.113 0.56 21.10 311 SER A O 1
ATOM 2266 N N . SER A 1 308 ? 15.965 0.611 17.995 1.00 21.11 312 SER A N 1
ATOM 2267 C CA . SER A 1 308 ? 16.929 -0.306 17.402 1.00 21.25 312 SER A CA 1
ATOM 2268 C C . SER A 1 308 ? 17.272 0.137 15.979 1.00 22.53 312 SER A C 1
ATOM 2269 O O . SER A 1 308 ? 17.700 1.273 15.764 1.00 26.43 312 SER A O 1
ATOM 2272 N N . ILE A 1 309 ? 17.047 -0.719 14.994 1.00 17.95 313 ILE A N 1
ATOM 2273 C CA . ILE A 1 309 ? 17.522 -0.373 13.655 1.00 21.81 313 ILE A CA 1
ATOM 2274 C C . ILE A 1 309 ? 16.634 0.549 12.815 1.00 19.88 313 ILE A C 1
ATOM 2275 O O . ILE A 1 309 ? 16.975 0.871 11.677 1.00 21.52 313 ILE A O 1
ATOM 2280 N N . ALA A 1 310 ? 15.511 0.998 13.370 1.00 18.83 314 ALA A N 1
ATOM 2281 C CA . ALA A 1 310 ? 14.773 2.116 12.759 1.00 19.72 314 ALA A CA 1
ATOM 2282 C C . ALA A 1 310 ? 15.559 3.402 13.067 1.00 19.47 314 ALA A C 1
ATOM 2283 O O . ALA A 1 310 ? 15.254 4.137 14.026 1.00 20.60 314 ALA A O 1
ATOM 2285 N N . LEU A 1 311 ? 16.592 3.658 12.275 1.00 17.36 315 LEU A N 1
ATOM 2286 C CA . LEU A 1 311 ? 17.525 4.729 12.585 1.00 17.21 315 LEU A CA 1
ATOM 2287 C C . LEU A 1 311 ? 16.954 6.136 12.404 1.00 16.51 315 LEU A C 1
ATOM 2288 O O . LEU A 1 311 ? 16.176 6.390 11.474 1.00 19.57 315 LEU A O 1
ATOM 2293 N N . SER A 1 312 ? 17.411 7.051 13.262 1.00 16.81 316 SER A N 1
ATOM 2294 C CA . SER A 1 312 ? 17.114 8.476 13.127 1.00 19.21 316 SER A CA 1
ATOM 2295 C C . SER A 1 312 ? 18.000 9.150 12.099 1.00 18.37 316 SER A C 1
ATOM 2296 O O . SER A 1 312 ? 17.633 10.203 11.571 1.00 17.35 316 SER A O 1
ATOM 2299 N N . TYR A 1 313 ? 19.177 8.566 11.847 1.00 14.59 317 TYR A N 1
ATOM 2300 C CA . TYR A 1 313 ? 20.131 9.104 10.885 1.00 16.17 317 TYR A CA 1
ATOM 2301 C C . TYR A 1 313 ? 20.615 8.016 9.945 1.00 20.03 317 TYR A C 1
ATOM 2302 O O . TYR A 1 313 ? 21.041 6.948 10.393 1.00 16.89 317 TYR A O 1
ATOM 2311 N N . LEU A 1 314 ? 20.549 8.296 8.645 1.00 16.57 318 LEU A N 1
ATOM 2312 C CA . LEU A 1 314 ? 21.055 7.384 7.621 1.00 16.63 318 LEU A CA 1
ATOM 2313 C C . LEU A 1 314 ? 20.992 8.098 6.280 1.00 15.43 318 LEU A C 1
ATOM 2314 O O . LEU A 1 314 ? 20.387 9.181 6.169 1.00 16.15 318 LEU A O 1
ATOM 2319 N N . PRO A 1 315 ? 21.621 7.517 5.251 1.00 14.61 319 PRO A N 1
ATOM 2320 C CA . PRO A 1 315 ? 21.570 8.190 3.946 1.00 12.83 319 PRO A CA 1
ATOM 2321 C C . PRO A 1 315 ? 20.153 8.109 3.412 1.00 21.54 319 PRO A C 1
ATOM 2322 O O . PRO A 1 315 ? 19.497 7.070 3.577 1.00 17.89 319 PRO A O 1
ATOM 2326 N N . ARG A 1 316 ? 19.689 9.170 2.761 1.00 18.52 320 ARG A N 1
ATOM 2327 C CA . ARG A 1 316 ? 18.345 9.180 2.187 1.00 17.05 320 ARG A CA 1
ATOM 2328 C C . ARG A 1 316 ? 18.441 9.854 0.833 1.00 15.48 320 ARG A C 1
ATOM 2329 O O . ARG A 1 316 ? 19.223 10.786 0.671 1.00 17.50 320 ARG A O 1
ATOM 2337 N N . PRO A 1 317 ? 17.660 9.378 -0.147 1.00 17.52 321 PRO A N 1
ATOM 2338 C CA . PRO A 1 317 ? 17.698 9.912 -1.517 1.00 16.94 321 PRO A CA 1
ATOM 2339 C C . PRO A 1 317 ? 17.412 11.405 -1.534 1.00 21.05 321 PRO A C 1
ATOM 2340 O O . PRO A 1 317 ? 16.449 11.839 -0.903 1.00 18.75 321 PRO A O 1
ATOM 2344 N N . ASP A 1 318 ? 18.230 12.173 -2.246 1.00 15.74 322 ASP A N 1
ATOM 2345 C CA . ASP A 1 318 ? 18.065 13.613 -2.310 1.00 20.32 322 ASP A CA 1
ATOM 2346 C C . ASP A 1 318 ? 17.892 14.052 -3.754 1.00 24.87 322 ASP A C 1
ATOM 2347 O O . ASP A 1 318 ? 17.602 15.215 -4.016 1.00 25.15 322 ASP A O 1
ATOM 2352 N N . GLY A 1 319 ? 18.112 13.132 -4.690 1.00 22.51 323 GLY A N 1
ATOM 2353 C CA . GLY A 1 319 ? 17.938 13.432 -6.106 1.00 24.08 323 GLY A CA 1
ATOM 2354 C C . GLY A 1 319 ? 19.221 13.756 -6.860 1.00 27.14 323 GLY A C 1
ATOM 2355 O O . GLY A 1 319 ? 19.229 13.761 -8.098 1.00 26.33 323 GLY A O 1
ATOM 2356 N N . VAL A 1 320 ? 20.303 14.035 -6.135 1.00 19.61 324 VAL A N 1
ATOM 2357 C CA . VAL A 1 320 ? 21.567 14.395 -6.777 1.00 16.92 324 VAL A CA 1
ATOM 2358 C C . VAL A 1 320 ? 22.708 13.479 -6.350 1.00 21.30 324 VAL A C 1
ATOM 2359 O O . VAL A 1 320 ? 23.325 12.810 -7.173 1.00 23.80 324 VAL A O 1
ATOM 2363 N N . VAL A 1 321 ? 22.974 13.449 -5.052 1.00 17.11 325 VAL A N 1
ATOM 2364 C CA . VAL A 1 321 ? 24.043 12.641 -4.507 1.00 16.83 325 VAL A CA 1
ATOM 2365 C C . VAL A 1 321 ? 23.574 11.190 -4.472 1.00 20.36 325 VAL A C 1
ATOM 2366 O O . VAL A 1 321 ? 24.230 10.294 -5.002 1.00 17.61 325 VAL A O 1
ATOM 2370 N N . LEU A 1 322 ? 22.425 10.957 -3.852 1.00 17.55 326 LEU A N 1
ATOM 2371 C CA . LEU A 1 322 ? 21.772 9.652 -3.935 1.00 20.86 326 LEU A CA 1
ATOM 2372 C C . LEU A 1 322 ? 20.480 9.894 -4.700 1.00 23.22 326 LEU A C 1
ATOM 2373 O O . LEU A 1 322 ? 19.548 10.492 -4.161 1.00 21.23 326 LEU A O 1
ATOM 2378 N N . ILE A 1 323 ? 20.428 9.486 -5.969 1.00 20.03 327 ILE A N 1
ATOM 2379 C CA . ILE A 1 323 ? 19.362 9.981 -6.851 1.00 19.29 327 ILE A CA 1
ATOM 2380 C C . ILE A 1 323 ? 17.989 9.372 -6.577 1.00 23.87 327 ILE A C 1
ATOM 2381 O O . ILE A 1 323 ? 16.968 9.965 -6.906 1.00 27.15 327 ILE A O 1
ATOM 2386 N N . ASP A 1 324 ? 17.967 8.181 -5.998 1.00 18.65 328 ASP A N 1
ATOM 2387 C CA . ASP A 1 324 ? 16.716 7.481 -5.774 1.00 18.59 328 ASP A CA 1
ATOM 2388 C C . ASP A 1 324 ? 16.984 6.479 -4.679 1.00 20.54 328 ASP A C 1
ATOM 2389 O O . ASP A 1 324 ? 18.130 6.328 -4.229 1.00 19.69 328 ASP A O 1
ATOM 2394 N N . SER A 1 325 ? 15.933 5.807 -4.234 1.00 17.50 329 SER A N 1
ATOM 2395 C CA . SER A 1 325 ? 16.069 4.754 -3.244 1.00 21.42 329 SER A CA 1
ATOM 2396 C C . SER A 1 325 ? 17.031 3.701 -3.793 1.00 21.48 329 SER A C 1
ATOM 2397 O O . SER A 1 325 ? 16.943 3.331 -4.964 1.00 25.27 329 SER A O 1
ATOM 2400 N N . PRO A 1 326 ? 17.981 3.239 -2.964 1.00 22.79 330 PRO A N 1
ATOM 2401 C CA . PRO A 1 326 ? 19.034 2.335 -3.460 1.00 20.98 330 PRO A CA 1
ATOM 2402 C C . PRO A 1 326 ? 18.570 1.148 -4.317 1.00 21.63 330 PRO A C 1
ATOM 2403 O O . PRO A 1 326 ? 19.242 0.828 -5.299 1.00 21.57 330 PRO A O 1
ATOM 2407 N N . GLU A 1 327 ? 17.457 0.508 -3.973 1.00 21.28 331 GLU A N 1
ATOM 2408 C CA . GLU A 1 327 ? 16.990 -0.620 -4.776 1.00 25.53 331 GLU A CA 1
ATOM 2409 C C . GLU A 1 327 ? 16.629 -0.188 -6.200 1.00 29.21 331 GLU A C 1
ATOM 2410 O O . GLU A 1 327 ? 16.865 -0.933 -7.161 1.00 25.37 331 GLU A O 1
ATOM 2416 N N . GLU A 1 328 ? 16.078 1.019 -6.338 1.00 23.28 332 GLU A N 1
ATOM 2417 C CA . GLU A 1 328 ? 15.775 1.565 -7.661 1.00 24.81 332 GLU A CA 1
ATOM 2418 C C . GLU A 1 328 ? 17.041 1.906 -8.444 1.00 24.63 332 GLU A C 1
ATOM 2419 O O . GLU A 1 328 ? 17.079 1.748 -9.669 1.00 19.84 332 GLU A O 1
ATOM 2425 N N . ILE A 1 329 ? 18.069 2.388 -7.748 1.00 25.53 333 ILE A N 1
ATOM 2426 C CA . ILE A 1 329 ? 19.351 2.671 -8.393 1.00 21.01 333 ILE A CA 1
ATOM 2427 C C . ILE A 1 329 ? 19.911 1.398 -9.041 1.00 17.82 333 ILE A C 1
ATOM 2428 O O . ILE A 1 329 ? 20.401 1.421 -10.185 1.00 20.71 333 ILE A O 1
ATOM 2433 N N . VAL A 1 330 ? 19.853 0.283 -8.314 1.00 15.83 334 VAL A N 1
ATOM 2434 C CA . VAL A 1 330 ? 20.365 -0.964 -8.869 1.00 20.15 334 VAL A CA 1
ATOM 2435 C C . VAL A 1 330 ? 19.532 -1.409 -10.076 1.00 27.97 334 VAL A C 1
ATOM 2436 O O . VAL A 1 330 ? 20.081 -1.723 -11.139 1.00 18.24 334 VAL A O 1
ATOM 2440 N N . LYS A 1 331 ? 18.211 -1.439 -9.909 1.00 23.54 335 LYS A N 1
ATOM 2441 C CA . LYS A 1 331 ? 17.318 -1.869 -10.983 1.00 26.43 335 LYS A CA 1
ATOM 2442 C C . LYS A 1 331 ? 17.496 -1.019 -12.221 1.00 27.46 335 LYS A C 1
ATOM 2443 O O . LYS A 1 331 ? 17.342 -1.511 -13.341 1.00 28.38 335 LYS A O 1
ATOM 2449 N N . ASN A 1 332 ? 17.807 0.259 -12.027 1.00 22.43 336 ASN A N 1
ATOM 2450 C CA . ASN A 1 332 ? 17.951 1.165 -13.160 1.00 24.99 336 ASN A CA 1
ATOM 2451 C C . ASN A 1 332 ? 19.366 1.167 -13.704 1.00 23.96 336 ASN A C 1
ATOM 2452 O O . ASN A 1 332 ? 19.686 1.927 -14.617 1.00 24.91 336 ASN A O 1
ATOM 2457 N N . LYS A 1 333 ? 20.213 0.323 -13.128 1.00 23.91 337 LYS A N 1
ATOM 2458 C CA . LYS A 1 333 ? 21.573 0.187 -13.629 1.00 22.27 337 LYS A CA 1
ATOM 2459 C C . LYS A 1 333 ? 22.299 1.521 -13.521 1.00 24.52 337 LYS A C 1
ATOM 2460 O O . LYS A 1 333 ? 22.984 1.938 -14.454 1.00 32.04 337 LYS A O 1
ATOM 2466 N N . GLN A 1 334 ? 22.145 2.201 -12.386 1.00 23.48 338 GLN A N 1
ATOM 2467 C CA . GLN A 1 334 ? 22.752 3.523 -12.211 1.00 21.42 338 GLN A CA 1
ATOM 2468 C C . GLN A 1 334 ? 23.753 3.552 -11.064 1.00 22.41 338 GLN A C 1
ATOM 2469 O O . GLN A 1 334 ? 23.791 4.486 -10.266 1.00 20.95 338 GLN A O 1
ATOM 2475 N N . TYR A 1 335 ? 24.571 2.510 -10.993 1.00 20.37 339 TYR A N 1
ATOM 2476 C CA . TYR A 1 335 ? 25.623 2.450 -9.995 1.00 22.43 339 TYR A CA 1
ATOM 2477 C C . TYR A 1 335 ? 26.898 2.022 -10.713 1.00 23.39 339 TYR A C 1
ATOM 2478 O O . TYR A 1 335 ? 26.838 1.422 -11.801 1.00 18.99 339 TYR A O 1
ATOM 2487 N N . ALA A 1 336 ? 28.047 2.362 -10.135 1.00 17.53 340 ALA A N 1
ATOM 2488 C CA . ALA A 1 336 ? 29.329 1.954 -10.707 1.00 23.09 340 ALA A CA 1
ATOM 2489 C C . ALA A 1 336 ? 29.544 0.494 -10.368 1.00 26.03 340 ALA A C 1
ATOM 2490 O O . ALA A 1 336 ? 29.906 0.146 -9.238 1.00 24.02 340 ALA A O 1
ATOM 2492 N N . ALA A 1 337 ? 29.313 -0.362 -11.353 1.00 18.98 341 ALA A N 1
ATOM 2493 C CA . ALA A 1 337 ? 29.357 -1.805 -11.145 1.00 21.28 341 ALA A CA 1
ATOM 2494 C C . ALA A 1 337 ? 30.796 -2.285 -11.164 1.00 25.74 341 ALA A C 1
ATOM 2495 O O . ALA A 1 337 ? 31.425 -2.322 -12.216 1.00 26.87 341 ALA A O 1
ATOM 2497 N N . VAL A 1 338 ? 31.311 -2.665 -10.000 1.00 21.08 342 VAL A N 1
ATOM 2498 C CA . VAL A 1 338 ? 32.688 -3.122 -9.907 1.00 18.85 342 VAL A CA 1
ATOM 2499 C C . VAL A 1 338 ? 32.681 -4.542 -9.376 1.00 20.98 342 VAL A C 1
ATOM 2500 O O . VAL A 1 338 ? 31.691 -4.962 -8.777 1.00 20.41 342 VAL A O 1
ATOM 2504 N N . PRO A 1 339 ? 33.767 -5.300 -9.614 1.00 20.60 343 PRO A N 1
ATOM 2505 C CA . PRO A 1 339 ? 33.894 -6.605 -8.950 1.00 20.73 343 PRO A CA 1
ATOM 2506 C C . PRO A 1 339 ? 33.679 -6.441 -7.447 1.00 21.53 343 PRO A C 1
ATOM 2507 O O . PRO A 1 339 ? 34.162 -5.484 -6.823 1.00 16.73 343 PRO A O 1
ATOM 2511 N N . MET A 1 340 ? 32.950 -7.365 -6.848 1.00 21.26 344 MET A N 1
ATOM 2512 C CA . MET A 1 340 ? 32.605 -7.157 -5.455 1.00 24.86 344 MET A CA 1
ATOM 2513 C C . MET A 1 340 ? 32.492 -8.426 -4.651 1.00 19.12 344 MET A C 1
ATOM 2514 O O . MET A 1 340 ? 32.061 -9.477 -5.147 1.00 19.03 344 MET A O 1
ATOM 2519 N N . ILE A 1 341 ? 32.896 -8.307 -3.393 1.00 17.04 345 ILE A N 1
ATOM 2520 C CA . ILE A 1 341 ? 32.700 -9.352 -2.398 1.00 18.48 345 ILE A CA 1
ATOM 2521 C C . ILE A 1 341 ? 31.652 -8.839 -1.402 1.00 22.46 345 ILE A C 1
ATOM 2522 O O . ILE A 1 341 ? 31.730 -7.687 -0.939 1.00 20.16 345 ILE A O 1
ATOM 2527 N N . ILE A 1 342 ? 30.652 -9.658 -1.092 1.00 18.44 346 ILE A N 1
ATOM 2528 C CA . ILE A 1 342 ? 29.680 -9.266 -0.064 1.00 19.34 346 ILE A CA 1
ATOM 2529 C C . ILE A 1 342 ? 29.382 -10.436 0.857 1.00 21.96 346 ILE A C 1
ATOM 2530 O O . ILE A 1 342 ? 29.082 -11.549 0.394 1.00 24.12 346 ILE A O 1
ATOM 2535 N N . GLY A 1 343 ? 29.439 -10.185 2.159 1.00 20.36 347 GLY A N 1
ATOM 2536 C CA . GLY A 1 343 ? 29.166 -11.243 3.113 1.00 24.06 347 GLY A CA 1
ATOM 2537 C C . GLY A 1 343 ? 28.220 -10.834 4.220 1.00 23.64 347 GLY A C 1
ATOM 2538 O O . GLY A 1 343 ? 27.851 -9.658 4.342 1.00 19.49 347 GLY A O 1
ATOM 2539 N N . ASP A 1 344 ? 27.830 -11.817 5.027 1.00 20.60 348 ASP A N 1
ATOM 2540 C CA . ASP A 1 344 ? 27.083 -11.571 6.260 1.00 22.17 348 ASP A CA 1
ATOM 2541 C C . ASP A 1 344 ? 27.572 -12.466 7.383 1.00 22.84 348 ASP A C 1
ATOM 2542 O O . ASP A 1 344 ? 28.086 -13.572 7.134 1.00 19.21 348 ASP A O 1
ATOM 2547 N N . GLN A 1 345 ? 27.433 -11.980 8.617 1.00 21.86 349 GLN A N 1
ATOM 2548 C CA . GLN A 1 345 ? 27.597 -12.839 9.779 1.00 19.08 349 GLN A CA 1
ATOM 2549 C C . GLN A 1 345 ? 26.321 -13.676 9.870 1.00 22.36 349 GLN A C 1
ATOM 2550 O O . GLN A 1 345 ? 25.229 -13.181 9.556 1.00 18.03 349 GLN A O 1
ATOM 2556 N N . GLU A 1 346 ? 26.431 -14.932 10.296 1.00 19.52 350 GLU A N 1
ATOM 2557 C CA . GLU A 1 346 ? 25.247 -15.781 10.268 1.00 20.58 350 GLU A CA 1
ATOM 2558 C C . GLU A 1 346 ? 24.047 -15.184 11.017 1.00 19.20 350 GLU A C 1
ATOM 2559 O O . GLU A 1 346 ? 22.913 -15.289 10.543 1.00 20.60 350 GLU A O 1
ATOM 2565 N N . ASP A 1 347 ? 24.294 -14.542 12.158 1.00 20.61 351 ASP A N 1
ATOM 2566 C CA . ASP A 1 347 ? 23.216 -14.052 13.031 1.00 18.72 351 ASP A CA 1
ATOM 2567 C C . ASP A 1 347 ? 23.178 -12.516 13.153 1.00 19.39 351 ASP A C 1
ATOM 2568 O O . ASP A 1 347 ? 23.353 -11.941 14.243 1.00 16.78 351 ASP A O 1
ATOM 2573 N N . GLU A 1 348 ? 22.925 -11.860 12.026 1.00 19.49 352 GLU A N 1
ATOM 2574 C CA . GLU A 1 348 ? 23.003 -10.404 11.950 1.00 19.39 352 GLU A CA 1
ATOM 2575 C C . GLU A 1 348 ? 22.037 -9.700 12.912 1.00 23.02 352 GLU A C 1
ATOM 2576 O O . GLU A 1 348 ? 22.361 -8.639 13.458 1.00 23.95 352 GLU A O 1
ATOM 2582 N N . GLY A 1 349 ? 20.865 -10.295 13.141 1.00 18.85 353 GLY A N 1
ATOM 2583 C CA . GLY A 1 349 ? 19.812 -9.616 13.895 1.00 19.61 353 GLY A CA 1
ATOM 2584 C C . GLY A 1 349 ? 19.796 -9.718 15.415 1.00 18.66 353 GLY A C 1
ATOM 2585 O O . GLY A 1 349 ? 19.078 -8.954 16.074 1.00 19.06 353 GLY A O 1
ATOM 2586 N N . THR A 1 350 ? 20.581 -10.628 15.993 1.00 18.52 354 THR A N 1
ATOM 2587 C CA . THR A 1 350 ? 20.447 -10.907 17.428 1.00 17.66 354 THR A CA 1
ATOM 2588 C C . THR A 1 350 ? 20.722 -9.702 18.326 1.00 22.79 354 THR A C 1
ATOM 2589 O O . THR A 1 350 ? 19.996 -9.448 19.279 1.00 17.81 354 THR A O 1
ATOM 2593 N N . LEU A 1 351 ? 21.796 -8.978 18.043 1.00 17.49 355 LEU A N 1
ATOM 2594 C CA . LEU A 1 351 ? 22.112 -7.766 18.789 1.00 20.93 355 LEU A CA 1
ATOM 2595 C C . LEU A 1 351 ? 20.937 -6.777 18.814 1.00 19.42 355 LEU A C 1
ATOM 2596 O O . LEU A 1 351 ? 20.674 -6.139 19.831 1.00 21.24 355 LEU A O 1
ATOM 2601 N N . PHE A 1 352 ? 20.243 -6.649 17.682 1.00 13.28 356 PHE A N 1
ATOM 2602 C CA . PHE A 1 352 ? 19.207 -5.626 17.508 1.00 15.46 356 PHE A CA 1
ATOM 2603 C C . PHE A 1 352 ? 17.844 -6.034 18.047 1.00 21.61 356 PHE A C 1
ATOM 2604 O O . PHE A 1 352 ? 16.908 -5.229 18.068 1.00 22.09 356 PHE A O 1
ATOM 2612 N N . ALA A 1 353 ? 17.726 -7.291 18.449 1.00 17.09 357 ALA A N 1
ATOM 2613 C CA . ALA A 1 353 ? 16.466 -7.798 18.995 1.00 26.01 357 ALA A CA 1
ATOM 2614 C C . ALA A 1 353 ? 16.528 -7.863 20.512 1.00 24.41 357 ALA A C 1
ATOM 2615 O O . ALA A 1 353 ? 15.556 -8.233 21.158 1.00 20.29 357 ALA A O 1
ATOM 2617 N N . VAL A 1 354 ? 17.665 -7.487 21.092 1.00 17.71 358 VAL A N 1
ATOM 2618 C CA . VAL A 1 354 ? 17.779 -7.524 22.552 1.00 18.18 358 VAL A CA 1
ATOM 2619 C C . VAL A 1 354 ? 16.910 -6.456 23.242 1.00 23.29 358 VAL A C 1
ATOM 2620 O O . VAL A 1 354 ? 16.253 -6.734 24.248 1.00 22.12 358 VAL A O 1
ATOM 2624 N N . LEU A 1 355 ? 16.907 -5.235 22.713 1.00 22.11 359 LEU A N 1
ATOM 2625 C CA . LEU A 1 355 ? 16.223 -4.141 23.393 1.00 22.89 359 LEU A CA 1
ATOM 2626 C C . LEU A 1 355 ? 14.717 -4.117 23.173 1.00 25.34 359 LEU A C 1
ATOM 2627 O O . LEU A 1 355 ? 13.971 -3.829 24.109 1.00 24.45 359 LEU A O 1
ATOM 2632 N N . PRO A 1 356 ? 14.257 -4.432 21.951 1.00 24.04 360 PRO A N 1
ATOM 2633 C CA . PRO A 1 356 ? 12.792 -4.421 21.782 1.00 27.18 360 PRO A CA 1
ATOM 2634 C C . PRO A 1 356 ? 12.156 -5.725 22.282 1.00 22.64 360 PRO A C 1
ATOM 2635 O O . PRO A 1 356 ? 11.486 -6.428 21.528 1.00 27.68 360 PRO A O 1
ATOM 2639 N N . ASN A 1 357 ? 12.344 -6.031 23.562 1.00 23.30 361 ASN A N 1
ATOM 2640 C CA . ASN A 1 357 ? 11.947 -7.335 24.085 1.00 25.14 361 ASN A CA 1
ATOM 2641 C C . ASN A 1 357 ? 10.466 -7.487 24.452 1.00 24.38 361 ASN A C 1
ATOM 2642 O O . ASN A 1 357 ? 10.071 -8.505 25.023 1.00 25.84 361 ASN A O 1
ATOM 2647 N N . ASN A 1 358 ? 9.642 -6.489 24.141 1.00 23.22 362 ASN A N 1
ATOM 2648 C CA . ASN A 1 358 ? 8.201 -6.686 24.268 1.00 27.46 362 ASN A CA 1
ATOM 2649 C C . ASN A 1 358 ? 7.572 -6.980 22.904 1.00 28.80 362 ASN A C 1
ATOM 2650 O O . ASN A 1 358 ? 6.351 -7.071 22.783 1.00 26.10 362 ASN A O 1
ATOM 2655 N N . ILE A 1 359 ? 8.408 -7.136 21.879 1.00 22.93 363 ILE A N 1
ATOM 2656 C CA . ILE A 1 359 ? 7.910 -7.440 20.538 1.00 23.88 363 ILE A CA 1
ATOM 2657 C C . ILE A 1 359 ? 7.914 -8.949 20.363 1.00 29.56 363 ILE A C 1
ATOM 2658 O O . ILE A 1 359 ? 8.864 -9.526 19.831 1.00 27.47 363 ILE A O 1
ATOM 2663 N N . THR A 1 360 ? 6.825 -9.581 20.803 1.00 26.26 364 THR A N 1
ATOM 2664 C CA . THR A 1 360 ? 6.817 -11.016 21.072 1.00 30.41 364 THR A CA 1
ATOM 2665 C C . THR A 1 360 ? 5.719 -11.799 20.349 1.00 33.42 364 THR A C 1
ATOM 2666 O O . THR A 1 360 ? 5.435 -12.946 20.712 1.00 32.55 364 THR A O 1
ATOM 2670 N N . SER A 1 361 ? 5.095 -11.195 19.341 1.00 29.41 365 SER A N 1
ATOM 2671 C CA . SER A 1 361 ? 4.089 -11.908 18.553 1.00 29.49 365 SER A CA 1
ATOM 2672 C C . SER A 1 361 ? 4.059 -11.378 17.127 1.00 29.65 365 SER A C 1
ATOM 2673 O O . SER A 1 361 ? 4.573 -10.293 16.852 1.00 26.02 365 SER A O 1
ATOM 2676 N N . THR A 1 362 ? 3.447 -12.128 16.218 1.00 27.31 366 THR A N 1
ATOM 2677 C CA . THR A 1 362 ? 3.269 -11.634 14.861 1.00 27.46 366 THR A CA 1
ATOM 2678 C C . THR A 1 362 ? 2.619 -10.253 14.896 1.00 22.75 366 THR A C 1
ATOM 2679 O O . THR A 1 362 ? 3.092 -9.317 14.243 1.00 21.88 366 THR A O 1
ATOM 2683 N N . ALA A 1 363 ? 1.553 -10.116 15.686 1.00 22.08 367 ALA A N 1
ATOM 2684 C CA . ALA A 1 363 ? 0.806 -8.855 15.747 1.00 28.41 367 ALA A CA 1
ATOM 2685 C C . ALA A 1 363 ? 1.689 -7.722 16.253 1.00 27.72 367 ALA A C 1
ATOM 2686 O O . ALA A 1 363 ? 1.624 -6.596 15.745 1.00 23.71 367 ALA A O 1
ATOM 2688 N N . LYS A 1 364 ? 2.503 -8.012 17.265 1.00 23.69 368 LYS A N 1
ATOM 2689 C CA . LYS A 1 364 ? 3.394 -7.001 17.833 1.00 25.08 368 LYS A CA 1
ATOM 2690 C C . LYS A 1 364 ? 4.571 -6.645 16.914 1.00 20.00 368 LYS A C 1
ATOM 2691 O O . LYS A 1 364 ? 4.982 -5.486 16.863 1.00 23.11 368 LYS A O 1
ATOM 2697 N N . ILE A 1 365 ? 5.096 -7.621 16.175 1.00 21.74 369 ILE A N 1
ATOM 2698 C CA . ILE A 1 365 ? 6.147 -7.331 15.207 1.00 21.88 369 ILE A CA 1
ATOM 2699 C C . ILE A 1 365 ? 5.608 -6.351 14.157 1.00 27.51 369 ILE A C 1
ATOM 2700 O O . ILE A 1 365 ? 6.249 -5.341 13.831 1.00 19.45 369 ILE A O 1
ATOM 2705 N N . VAL A 1 366 ? 4.417 -6.643 13.643 1.00 22.15 370 VAL A N 1
ATOM 2706 C CA . VAL A 1 366 ? 3.809 -5.811 12.613 1.00 22.37 370 VAL A CA 1
ATOM 2707 C C . VAL A 1 366 ? 3.521 -4.385 13.111 1.00 18.74 370 VAL A C 1
ATOM 2708 O O . VAL A 1 366 ? 3.787 -3.409 12.403 1.00 21.80 370 VAL A O 1
ATOM 2712 N N . GLN A 1 367 ? 2.971 -4.260 14.318 1.00 21.11 371 GLN A N 1
ATOM 2713 C CA . GLN A 1 367 ? 2.723 -2.942 14.904 1.00 20.58 371 GLN A CA 1
ATOM 2714 C C . GLN A 1 367 ? 4.030 -2.152 15.046 1.00 23.31 371 GLN A C 1
ATOM 2715 O O . GLN A 1 367 ? 4.080 -0.949 14.775 1.00 25.52 371 GLN A O 1
ATOM 2721 N N . TYR A 1 368 ? 5.074 -2.839 15.500 1.00 19.10 372 TYR A N 1
ATOM 2722 C CA . TYR A 1 368 ? 6.408 -2.257 15.688 1.00 20.72 372 TYR A CA 1
ATOM 2723 C C . TYR A 1 368 ? 6.919 -1.729 14.346 1.00 20.10 372 TYR A C 1
ATOM 2724 O O . TYR A 1 368 ? 7.368 -0.582 14.242 1.00 23.40 372 TYR A O 1
ATOM 2733 N N . PHE A 1 369 ? 6.834 -2.569 13.318 1.00 17.76 373 PHE A N 1
ATOM 2734 C CA . PHE A 1 369 ? 7.228 -2.175 11.969 1.00 21.70 373 PHE A CA 1
ATOM 2735 C C . PHE A 1 369 ? 6.393 -1.001 11.440 1.00 28.27 373 PHE A C 1
ATOM 2736 O O . PHE A 1 369 ? 6.940 -0.047 10.890 1.00 23.06 373 PHE A O 1
ATOM 2744 N N . GLN A 1 370 ? 5.072 -1.075 11.592 1.00 26.49 374 GLN A N 1
ATOM 2745 C CA . GLN A 1 370 ? 4.188 0.000 11.132 1.00 28.07 374 GLN A CA 1
ATOM 2746 C C . GLN A 1 370 ? 4.474 1.312 11.848 1.00 26.34 374 GLN A C 1
ATOM 2747 O O . GLN A 1 370 ? 4.428 2.383 11.241 1.00 34.99 374 GLN A O 1
ATOM 2753 N N A ASP A 1 371 ? 4.748 1.231 13.145 0.57 26.85 375 ASP A N 1
ATOM 2754 N N B ASP A 1 371 ? 4.780 1.218 13.134 0.43 27.24 375 ASP A N 1
ATOM 2755 C CA A ASP A 1 371 ? 4.990 2.425 13.955 0.57 30.43 375 ASP A CA 1
ATOM 2756 C CA B ASP A 1 371 ? 4.992 2.395 13.966 0.43 30.28 375 ASP A CA 1
ATOM 2757 C C A ASP A 1 371 ? 6.322 3.111 13.632 0.57 27.89 375 ASP A C 1
ATOM 2758 C C B ASP A 1 371 ? 6.318 3.101 13.669 0.43 27.75 375 ASP A C 1
ATOM 2759 O O A ASP A 1 371 ? 6.372 4.332 13.457 0.57 23.82 375 ASP A O 1
ATOM 2760 O O B ASP A 1 371 ? 6.358 4.327 13.537 0.43 24.40 375 ASP A O 1
ATOM 2769 N N . LEU A 1 372 ? 7.398 2.330 13.561 1.00 25.65 376 LEU A N 1
ATOM 2770 C CA . LEU A 1 372 ? 8.749 2.918 13.479 1.00 24.32 376 LEU A CA 1
ATOM 2771 C C . LEU A 1 372 ? 9.484 2.720 12.161 1.00 25.44 376 LEU A C 1
ATOM 2772 O O . LEU A 1 372 ? 10.363 3.515 11.813 1.00 19.52 376 LEU A O 1
ATOM 2777 N N . TYR A 1 373 ? 9.146 1.659 11.435 1.00 19.02 377 TYR A N 1
ATOM 2778 C CA . TYR A 1 373 ? 9.990 1.248 10.319 1.00 23.26 377 TYR A CA 1
ATOM 2779 C C . TYR A 1 373 ? 9.427 1.649 8.969 1.00 23.85 377 TYR A C 1
ATOM 2780 O O . TYR A 1 373 ? 9.952 2.550 8.322 1.00 23.63 377 TYR A O 1
ATOM 2789 N N . PHE A 1 374 ? 8.348 0.993 8.558 1.00 21.19 378 PHE A N 1
ATOM 2790 C CA . PHE A 1 374 ? 7.919 1.033 7.162 1.00 18.08 378 PHE A CA 1
ATOM 2791 C C . PHE A 1 374 ? 6.583 1.746 6.961 1.00 26.99 378 PHE A C 1
ATOM 2792 O O . PHE A 1 374 ? 5.514 1.133 7.107 1.00 22.20 378 PHE A O 1
ATOM 2800 N N . TYR A 1 375 ? 6.645 3.034 6.622 1.00 20.84 379 TYR A N 1
ATOM 2801 C CA . TYR A 1 375 ? 5.431 3.839 6.461 1.00 23.82 379 TYR A CA 1
ATOM 2802 C C . TYR A 1 375 ? 4.680 3.545 5.159 1.00 25.08 379 TYR A C 1
ATOM 2803 O O . TYR A 1 375 ? 3.550 4.008 4.978 1.00 24.94 379 TYR A O 1
ATOM 2812 N N . ASN A 1 376 ? 5.306 2.799 4.247 1.00 21.87 380 ASN A N 1
ATOM 2813 C CA . ASN A 1 376 ? 4.669 2.459 2.971 1.00 19.54 380 ASN A CA 1
ATOM 2814 C C . ASN A 1 376 ? 4.282 0.989 2.842 1.00 20.45 380 ASN A C 1
ATOM 2815 O O . ASN A 1 376 ? 4.120 0.476 1.728 1.00 22.14 380 ASN A O 1
ATOM 2820 N N . ALA A 1 377 ? 4.135 0.318 3.981 1.00 19.70 381 ALA A N 1
ATOM 2821 C CA . ALA A 1 377 ? 3.733 -1.087 3.991 1.00 19.91 381 ALA A CA 1
ATOM 2822 C C . ALA A 1 377 ? 2.365 -1.215 4.652 1.00 17.85 381 ALA A C 1
ATOM 2823 O O . ALA A 1 377 ? 2.089 -0.579 5.676 1.00 23.80 381 ALA A O 1
ATOM 2825 N N . THR A 1 378 ? 1.494 -2.038 4.077 1.00 18.88 382 THR A N 1
ATOM 2826 C CA . THR A 1 378 ? 0.196 -2.252 4.715 1.00 20.50 382 THR A CA 1
ATOM 2827 C C . THR A 1 378 ? 0.337 -3.312 5.802 1.00 22.09 382 THR A C 1
ATOM 2828 O O . THR A 1 378 ? 1.299 -4.085 5.813 1.00 21.27 382 THR A O 1
ATOM 2832 N N . LYS A 1 379 ? -0.631 -3.370 6.700 1.00 22.61 383 LYS A N 1
ATOM 2833 C CA . LYS A 1 379 ? -0.659 -4.449 7.677 1.00 24.69 383 LYS A CA 1
ATOM 2834 C C . LYS A 1 379 ? -0.738 -5.826 6.999 1.00 26.10 383 LYS A C 1
ATOM 2835 O O . LYS A 1 379 ? -0.112 -6.795 7.446 1.00 24.35 383 LYS A O 1
ATOM 2841 N N . GLU A 1 380 ? -1.480 -5.908 5.900 1.00 22.76 384 GLU A N 1
ATOM 2842 C CA . GLU A 1 380 ? -1.585 -7.154 5.153 1.00 25.70 384 GLU A CA 1
ATOM 2843 C C . GLU A 1 380 ? -0.216 -7.577 4.636 1.00 19.30 384 GLU A C 1
ATOM 2844 O O . GLU A 1 380 ? 0.168 -8.743 4.751 1.00 23.84 384 GLU A O 1
ATOM 2850 N N . GLN A 1 381 ? 0.529 -6.641 4.060 1.00 19.79 385 GLN A N 1
ATOM 2851 C CA . GLN A 1 381 ? 1.837 -6.998 3.528 1.00 17.88 385 GLN A CA 1
ATOM 2852 C C . GLN A 1 381 ? 2.794 -7.420 4.638 1.00 21.35 385 GLN A C 1
ATOM 2853 O O . GLN A 1 381 ? 3.451 -8.452 4.529 1.00 25.22 385 GLN A O 1
ATOM 2859 N N . LEU A 1 382 ? 2.889 -6.614 5.693 1.00 21.19 386 LEU A N 1
ATOM 2860 C CA . LEU A 1 382 ? 3.810 -6.908 6.788 1.00 23.11 386 LEU A CA 1
ATOM 2861 C C . LEU A 1 382 ? 3.453 -8.219 7.478 1.00 25.95 386 LEU A C 1
ATOM 2862 O O . LEU A 1 382 ? 4.336 -8.963 7.899 1.00 18.38 386 LEU A O 1
ATOM 2867 N N . THR A 1 383 ? 2.162 -8.513 7.595 1.00 20.31 387 THR A N 1
ATOM 2868 C CA . THR A 1 383 ? 1.765 -9.769 8.215 1.00 21.32 387 THR A CA 1
ATOM 2869 C C . THR A 1 383 ? 2.169 -10.951 7.339 1.00 26.30 387 THR A C 1
ATOM 2870 O O . THR A 1 383 ? 2.634 -11.985 7.843 1.00 22.00 387 THR A O 1
ATOM 2874 N N . ALA A 1 384 ? 1.986 -10.809 6.027 1.00 25.37 388 ALA A N 1
ATOM 2875 C CA . ALA A 1 384 ? 2.423 -11.849 5.106 1.00 24.34 388 ALA A CA 1
ATOM 2876 C C . ALA A 1 384 ? 3.941 -12.082 5.215 1.00 26.17 388 ALA A C 1
ATOM 2877 O O . ALA A 1 384 ? 4.407 -13.224 5.245 1.00 23.34 388 ALA A O 1
ATOM 2879 N N . PHE A 1 385 ? 4.720 -11.012 5.282 1.00 24.58 389 PHE A N 1
ATOM 2880 C CA . PHE A 1 385 ? 6.166 -11.176 5.400 1.00 21.26 389 PHE A CA 1
ATOM 2881 C C . PHE A 1 385 ? 6.531 -11.882 6.726 1.00 19.32 389 PHE A C 1
ATOM 2882 O O . PHE A 1 385 ? 7.271 -12.872 6.743 1.00 22.06 389 PHE A O 1
ATOM 2890 N N . VAL A 1 386 ? 5.984 -11.397 7.834 1.00 18.58 390 VAL A N 1
ATOM 2891 C CA . VAL A 1 386 ? 6.330 -11.953 9.139 1.00 20.45 390 VAL A CA 1
ATOM 2892 C C . VAL A 1 386 ? 5.893 -13.421 9.214 1.00 30.23 390 VAL A C 1
ATOM 2893 O O . VAL A 1 386 ? 6.610 -14.276 9.750 1.00 25.93 390 VAL A O 1
ATOM 2897 N N . ASN A 1 387 ? 4.727 -13.719 8.648 1.00 22.47 391 ASN A N 1
ATOM 2898 C CA . ASN A 1 387 ? 4.256 -15.095 8.609 1.00 25.51 391 ASN A CA 1
ATOM 2899 C C . ASN A 1 387 ? 5.144 -16.085 7.838 1.00 27.53 391 ASN A C 1
ATOM 2900 O O . ASN A 1 387 ? 4.956 -17.293 7.964 1.00 24.58 391 ASN A O 1
ATOM 2905 N N . THR A 1 388 ? 6.102 -15.600 7.042 1.00 22.60 392 THR A N 1
ATOM 2906 C CA . THR A 1 388 ? 7.051 -16.522 6.405 1.00 21.71 392 THR A CA 1
ATOM 2907 C C . THR A 1 388 ? 8.043 -17.040 7.449 1.00 25.15 392 THR A C 1
ATOM 2908 O O . THR A 1 388 ? 8.759 -18.004 7.200 1.00 25.18 392 THR A O 1
ATOM 2912 N N . TYR A 1 389 ? 8.073 -16.408 8.619 1.00 22.57 393 TYR A N 1
ATOM 2913 C CA . TYR A 1 389 ? 8.953 -16.871 9.706 1.00 25.87 393 TYR A CA 1
ATOM 2914 C C . TYR A 1 389 ? 8.193 -17.686 10.744 1.00 27.03 393 TYR A C 1
ATOM 2915 O O . TYR A 1 389 ? 7.275 -17.169 11.392 1.00 25.31 393 TYR A O 1
ATOM 2924 N N . PRO A 1 390 ? 8.593 -18.954 10.924 1.00 25.35 394 PRO A N 1
ATOM 2925 C CA . PRO A 1 390 ? 7.942 -19.825 11.909 1.00 30.10 394 PRO A CA 1
ATOM 2926 C C . PRO A 1 390 ? 8.130 -19.275 13.318 1.00 33.16 394 PRO A C 1
ATOM 2927 O O . PRO A 1 390 ? 9.058 -18.503 13.565 1.00 30.14 394 PRO A O 1
ATOM 2931 N N . THR A 1 391 ? 7.250 -19.666 14.230 1.00 31.33 395 THR A N 1
ATOM 2932 C CA . THR A 1 391 ? 7.323 -19.221 15.614 1.00 25.97 395 THR A CA 1
ATOM 2933 C C . THR A 1 391 ? 8.071 -20.240 16.481 1.00 27.16 395 THR A C 1
ATOM 2934 O O . THR A 1 391 ? 8.323 -20.002 17.667 1.00 30.85 395 THR A O 1
ATOM 2938 N N . ASP A 1 392 ? 8.418 -21.373 15.882 1.00 25.76 396 ASP A N 1
ATOM 2939 C CA . ASP A 1 392 ? 9.151 -22.426 16.581 1.00 33.62 396 ASP A CA 1
ATOM 2940 C C . ASP A 1 392 ? 10.524 -21.926 17.029 1.00 33.89 396 ASP A C 1
ATOM 2941 O O . ASP A 1 392 ? 11.278 -21.352 16.240 1.00 30.09 396 ASP A O 1
ATOM 2946 N N . ILE A 1 393 ? 10.848 -22.137 18.297 1.00 31.35 397 ILE A N 1
ATOM 2947 C CA . ILE A 1 393 ? 12.143 -21.710 18.822 1.00 35.19 397 ILE A CA 1
ATOM 2948 C C . ILE A 1 393 ? 13.352 -22.131 17.967 1.00 33.05 397 ILE A C 1
ATOM 2949 O O . ILE A 1 393 ? 14.344 -21.406 17.898 1.00 31.08 397 ILE A O 1
ATOM 2954 N N . THR A 1 394 ? 13.280 -23.291 17.319 1.00 28.62 398 THR A N 1
ATOM 2955 C CA . THR A 1 394 ? 14.440 -23.812 16.600 1.00 30.58 398 THR A CA 1
ATOM 2956 C C . THR A 1 394 ? 14.666 -23.127 15.269 1.00 25.54 398 THR A C 1
ATOM 2957 O O . THR A 1 394 ? 15.737 -23.257 14.683 1.00 28.36 398 THR A O 1
ATOM 2961 N N . ALA A 1 395 ? 13.661 -22.407 14.782 1.00 26.22 399 ALA A N 1
ATOM 2962 C CA . ALA A 1 395 ? 13.760 -21.806 13.451 1.00 33.92 399 ALA A CA 1
ATOM 2963 C C . ALA A 1 395 ? 14.550 -20.501 13.452 1.00 23.60 399 ALA A C 1
ATOM 2964 O O . ALA A 1 395 ? 15.094 -20.100 12.426 1.00 24.41 399 ALA A O 1
ATOM 2966 N N . GLY A 1 396 ? 14.594 -19.835 14.598 1.00 20.54 400 GLY A N 1
ATOM 2967 C CA . GLY A 1 396 ? 15.088 -18.472 14.641 1.00 22.26 400 GLY A CA 1
ATOM 2968 C C . GLY A 1 396 ? 16.594 -18.320 14.778 1.00 23.41 400 GLY A C 1
ATOM 2969 O O . GLY A 1 396 ? 17.351 -19.296 14.700 1.00 22.89 400 GLY A O 1
ATOM 2970 N N . SER A 1 397 ? 17.030 -17.080 14.975 1.00 24.68 401 SER A N 1
ATOM 2971 C CA . SER A 1 397 ? 18.448 -16.768 15.110 1.00 25.24 401 SER A CA 1
ATOM 2972 C C . SER A 1 397 ? 18.767 -16.535 16.582 1.00 22.80 401 SER A C 1
ATOM 2973 O O . SER A 1 397 ? 18.007 -15.863 17.273 1.00 23.72 401 SER A O 1
ATOM 2976 N N . PRO A 1 398 ? 19.901 -17.065 17.072 1.00 26.26 402 PRO A N 1
ATOM 2977 C CA . PRO A 1 398 ? 20.990 -17.802 16.397 1.00 26.86 402 PRO A CA 1
ATOM 2978 C C . PRO A 1 398 ? 20.553 -19.056 15.644 1.00 25.85 402 PRO A C 1
ATOM 2979 O O . PRO A 1 398 ? 20.020 -20.008 16.242 1.00 21.66 402 PRO A O 1
ATOM 2983 N N . PHE A 1 399 ? 20.821 -19.080 14.346 1.00 24.65 403 PHE A N 1
ATOM 2984 C CA . PHE A 1 399 ? 20.324 -20.165 13.515 1.00 28.77 403 PHE A CA 1
ATOM 2985 C C . PHE A 1 399 ? 21.003 -21.488 13.861 1.00 28.50 403 PHE A C 1
ATOM 2986 O O . PHE A 1 399 ? 22.167 -21.510 14.280 1.00 21.91 403 PHE A O 1
ATOM 2994 N N . ASN A 1 400 ? 20.250 -22.574 13.696 1.00 26.68 404 ASN A N 1
ATOM 2995 C CA . ASN A 1 400 ? 20.738 -23.930 13.933 1.00 28.64 404 ASN A CA 1
ATOM 2996 C C . ASN A 1 400 ? 21.157 -24.192 15.379 1.00 23.88 404 ASN A C 1
ATOM 2997 O O . ASN A 1 400 ? 22.062 -24.989 15.630 1.00 28.70 404 ASN A O 1
ATOM 3002 N N . THR A 1 401 ? 20.513 -23.534 16.336 1.00 23.79 405 THR A N 1
ATOM 3003 C CA . THR A 1 401 ? 20.845 -23.798 17.742 1.00 24.21 405 THR A CA 1
ATOM 3004 C C . THR A 1 401 ? 19.702 -24.446 18.506 1.00 27.63 405 THR A C 1
ATOM 3005 O O . THR A 1 401 ? 19.697 -24.446 19.739 1.00 26.01 405 THR A O 1
ATOM 3009 N N . GLY A 1 402 ? 18.733 -24.981 17.769 1.00 28.41 406 GLY A N 1
ATOM 3010 C CA . GLY A 1 402 ? 17.642 -25.710 18.381 1.00 29.69 406 GLY A CA 1
ATOM 3011 C C . GLY A 1 402 ? 16.885 -24.924 19.429 1.00 30.83 406 GLY A C 1
ATOM 3012 O O . GLY A 1 402 ? 16.456 -23.790 19.200 1.00 29.26 406 GLY A O 1
ATOM 3013 N N . ILE A 1 403 ? 16.716 -25.531 20.596 1.00 22.50 407 ILE A N 1
ATOM 3014 C CA . ILE A 1 403 ? 15.865 -24.949 21.620 1.00 32.29 407 ILE A CA 1
ATOM 3015 C C . ILE A 1 403 ? 16.598 -23.905 22.456 1.00 31.97 407 ILE A C 1
ATOM 3016 O O . ILE A 1 403 ? 16.016 -23.307 23.363 1.00 27.63 407 ILE A O 1
ATOM 3021 N N . PHE A 1 404 ? 17.872 -23.673 22.143 1.00 31.01 408 PHE A N 1
ATOM 3022 C CA . PHE A 1 404 ? 18.687 -22.777 22.962 1.00 32.29 408 PHE A CA 1
ATOM 3023 C C . PHE A 1 404 ? 18.636 -21.321 22.514 1.00 24.78 408 PHE A C 1
ATOM 3024 O O . PHE A 1 404 ? 18.188 -21.015 21.410 1.00 22.12 408 PHE A O 1
ATOM 3032 N N . ASN A 1 405 ? 19.059 -20.427 23.403 1.00 24.79 409 ASN A N 1
ATOM 3033 C CA . ASN A 1 405 ? 19.307 -19.031 23.032 1.00 28.54 409 ASN A CA 1
ATOM 3034 C C . ASN A 1 405 ? 18.062 -18.145 22.984 1.00 33.10 409 ASN A C 1
ATOM 3035 O O . ASN A 1 405 ? 18.121 -17.011 22.493 1.00 30.64 409 ASN A O 1
ATOM 3040 N N . GLU A 1 406 ? 16.939 -18.638 23.507 1.00 26.40 410 GLU A N 1
ATOM 3041 C CA . GLU A 1 406 ? 15.710 -17.840 23.484 1.00 25.93 410 GLU A CA 1
ATOM 3042 C C . GLU A 1 406 ? 15.703 -16.836 24.644 1.00 28.56 410 GLU A C 1
ATOM 3043 O O . GLU A 1 406 ? 15.175 -17.124 25.722 1.00 31.95 410 GLU A O 1
ATOM 3049 N N . LEU A 1 407 ? 16.288 -15.658 24.414 1.00 26.00 411 LEU A N 1
ATOM 3050 C CA . LEU A 1 407 ? 16.448 -14.649 25.461 1.00 25.66 411 LEU A CA 1
ATOM 3051 C C . LEU A 1 407 ? 15.111 -14.279 26.087 1.00 30.31 411 LEU A C 1
ATOM 3052 O O . LEU A 1 407 ? 15.023 -13.990 27.284 1.00 29.27 411 LEU A O 1
ATOM 3057 N N . TYR A 1 408 ? 14.080 -14.251 25.249 1.00 28.90 412 TYR A N 1
ATOM 3058 C CA . TYR A 1 408 ? 12.700 -14.033 25.686 1.00 29.79 412 TYR A CA 1
ATOM 3059 C C . TYR A 1 408 ? 11.832 -14.663 24.601 1.00 30.83 412 TYR A C 1
ATOM 3060 O O . TYR A 1 408 ? 12.323 -14.914 23.491 1.00 30.61 412 TYR A O 1
ATOM 3069 N N . PRO A 1 409 ? 10.556 -14.960 24.910 1.00 34.91 413 PRO A N 1
ATOM 3070 C CA . PRO A 1 409 ? 9.741 -15.632 23.886 1.00 31.43 413 PRO A CA 1
ATOM 3071 C C . PRO A 1 409 ? 9.568 -14.751 22.655 1.00 26.92 413 PRO A C 1
ATOM 3072 O O . PRO A 1 409 ? 9.080 -13.624 22.779 1.00 27.64 413 PRO A O 1
ATOM 3076 N N . GLY A 1 410 ? 9.986 -15.250 21.493 1.00 20.36 414 GLY A N 1
ATOM 3077 C CA . GLY A 1 410 ? 9.909 -14.484 20.255 1.00 28.52 414 GLY A CA 1
ATOM 3078 C C . GLY A 1 410 ? 11.221 -13.836 19.822 1.00 23.60 414 GLY A C 1
ATOM 3079 O O . GLY A 1 410 ? 11.315 -13.304 18.721 1.00 25.20 414 GLY A O 1
ATOM 3080 N N . PHE A 1 411 ? 12.233 -13.898 20.685 1.00 24.22 415 PHE A N 1
ATOM 3081 C CA . PHE A 1 411 ? 13.519 -13.238 20.437 1.00 25.04 415 PHE A CA 1
ATOM 3082 C C . PHE A 1 411 ? 14.226 -13.771 19.190 1.00 21.98 415 PHE A C 1
ATOM 3083 O O . PHE A 1 411 ? 14.631 -12.992 18.317 1.00 21.05 415 PHE A O 1
ATOM 3091 N N . LYS A 1 412 ? 14.385 -15.092 19.113 1.00 19.36 416 LYS A N 1
ATOM 3092 C CA . LYS A 1 412 ? 15.106 -15.719 18.005 1.00 21.83 416 LYS A CA 1
ATOM 3093 C C . LYS A 1 412 ? 14.410 -15.409 16.689 1.00 24.46 416 LYS A C 1
ATOM 3094 O O . LYS A 1 412 ? 15.059 -15.213 15.645 1.00 21.19 416 LYS A O 1
ATOM 3100 N N . ARG A 1 413 ? 13.082 -15.364 16.741 1.00 24.11 417 ARG A N 1
ATOM 3101 C CA . ARG A 1 413 ? 12.289 -15.003 15.574 1.00 23.50 417 ARG A CA 1
ATOM 3102 C C . ARG A 1 413 ? 12.477 -13.531 15.185 1.00 20.25 417 ARG A C 1
ATOM 3103 O O . ARG A 1 413 ? 12.712 -13.224 14.016 1.00 19.17 417 ARG A O 1
ATOM 3111 N N . LEU A 1 414 ? 12.348 -12.616 16.146 1.00 19.38 418 LEU A N 1
ATOM 3112 C CA . LEU A 1 414 ? 12.533 -11.192 15.831 1.00 19.41 418 LEU A CA 1
ATOM 3113 C C . LEU A 1 414 ? 13.949 -10.990 15.302 1.00 19.54 418 LEU A C 1
ATOM 3114 O O . LEU A 1 414 ? 14.164 -10.267 14.333 1.00 20.83 418 LEU A O 1
ATOM 3119 N N . ALA A 1 415 ? 14.908 -11.650 15.940 1.00 19.23 419 ALA A N 1
ATOM 3120 C CA . ALA A 1 415 ? 16.303 -11.580 15.510 1.00 18.84 419 ALA A CA 1
ATOM 3121 C C . ALA A 1 415 ? 16.428 -12.032 14.059 1.00 24.62 419 ALA A C 1
ATOM 3122 O O . ALA A 1 415 ? 17.085 -11.369 13.253 1.00 19.68 419 ALA A O 1
ATOM 3124 N N . ALA A 1 416 ? 15.795 -13.156 13.719 1.00 21.34 420 ALA A N 1
ATOM 3125 C CA . ALA A 1 416 ? 15.874 -13.662 12.350 1.00 19.30 420 ALA A CA 1
ATOM 3126 C C . ALA A 1 416 ? 15.317 -12.631 11.371 1.00 22.06 420 ALA A C 1
ATOM 3127 O O . ALA A 1 416 ? 15.938 -12.328 10.346 1.00 20.66 420 ALA A O 1
ATOM 3129 N N . ILE A 1 417 ? 14.154 -12.070 11.696 1.00 21.09 421 ILE A N 1
ATOM 3130 C CA . ILE A 1 417 ? 13.528 -11.101 10.802 1.00 16.37 421 ILE A CA 1
ATOM 3131 C C . ILE A 1 417 ? 14.377 -9.829 10.634 1.00 18.36 421 ILE A C 1
ATOM 3132 O O . ILE A 1 417 ? 14.628 -9.379 9.512 1.00 23.58 421 ILE A O 1
ATOM 3137 N N . LEU A 1 418 ? 14.806 -9.239 11.746 1.00 19.92 422 LEU A N 1
ATOM 3138 C CA . LEU A 1 418 ? 15.626 -8.021 11.696 1.00 19.33 422 LEU A CA 1
ATOM 3139 C C . LEU A 1 418 ? 16.899 -8.236 10.890 1.00 17.37 422 LEU A C 1
ATOM 3140 O O . LEU A 1 418 ? 17.264 -7.393 10.079 1.00 21.52 422 LEU A O 1
ATOM 3145 N N . GLY A 1 419 ? 17.574 -9.364 11.102 1.00 18.22 423 GLY A N 1
ATOM 3146 C CA . GLY A 1 419 ? 18.838 -9.608 10.433 1.00 19.76 423 GLY A CA 1
ATOM 3147 C C . GLY A 1 419 ? 18.640 -9.858 8.945 1.00 26.25 423 GLY A C 1
ATOM 3148 O O . GLY A 1 419 ? 19.452 -9.445 8.108 1.00 21.96 423 GLY A O 1
ATOM 3149 N N . ASP A 1 420 ? 17.543 -10.522 8.608 1.00 19.53 424 ASP A N 1
ATOM 3150 C CA . ASP A 1 420 ? 17.292 -10.909 7.226 1.00 16.54 424 ASP A CA 1
ATOM 3151 C C . ASP A 1 420 ? 16.920 -9.695 6.395 1.00 22.37 424 ASP A C 1
ATOM 3152 O O . ASP A 1 420 ? 17.463 -9.475 5.307 1.00 19.67 424 ASP A O 1
ATOM 3157 N N . MET A 1 421 ? 15.970 -8.905 6.884 1.00 21.60 425 MET A N 1
ATOM 3158 C CA . MET A 1 421 ? 15.444 -7.848 6.031 1.00 20.21 425 MET A CA 1
ATOM 3159 C C . MET A 1 421 ? 16.494 -6.773 5.807 1.00 21.15 425 MET A C 1
ATOM 3160 O O . MET A 1 421 ? 16.518 -6.129 4.761 1.00 26.16 425 MET A O 1
ATOM 3165 N N . THR A 1 422 ? 17.386 -6.611 6.773 1.00 23.44 426 THR A N 1
ATOM 3166 C CA . THR A 1 422 ? 18.318 -5.486 6.749 1.00 22.97 426 THR A CA 1
ATOM 3167 C C . THR A 1 422 ? 19.631 -5.862 6.101 1.00 22.08 426 THR A C 1
ATOM 3168 O O . THR A 1 422 ? 20.248 -5.050 5.408 1.00 21.38 426 THR A O 1
ATOM 3172 N N . PHE A 1 423 ? 20.037 -7.109 6.310 1.00 19.99 427 PHE A N 1
ATOM 3173 C CA . PHE A 1 423 ? 21.359 -7.563 5.912 1.00 17.42 427 PHE A CA 1
ATOM 3174 C C . PHE A 1 423 ? 21.326 -8.815 5.029 1.00 19.35 427 PHE A C 1
ATOM 3175 O O . PHE A 1 423 ? 21.625 -8.779 3.831 1.00 17.18 427 PHE A O 1
ATOM 3183 N N . THR A 1 424 ? 20.962 -9.935 5.630 1.00 20.25 428 THR A N 1
ATOM 3184 C CA . THR A 1 424 ? 21.265 -11.221 5.004 1.00 21.93 428 THR A CA 1
ATOM 3185 C C . THR A 1 424 ? 20.439 -11.592 3.784 1.00 24.82 428 THR A C 1
ATOM 3186 O O . THR A 1 424 ? 20.990 -12.166 2.853 1.00 24.76 428 THR A O 1
ATOM 3190 N N . LEU A 1 425 ? 19.140 -11.286 3.770 1.00 19.12 429 LEU A N 1
ATOM 3191 C CA . LEU A 1 425 ? 18.352 -11.553 2.564 1.00 15.32 429 LEU A CA 1
ATOM 3192 C C . LEU A 1 425 ? 18.362 -10.324 1.652 1.00 20.55 429 LEU A C 1
ATOM 3193 O O . LEU A 1 425 ? 18.225 -10.448 0.435 1.00 22.46 429 LEU A O 1
ATOM 3198 N N . ALA A 1 426 ? 18.559 -9.138 2.237 1.00 18.44 430 ALA A N 1
ATOM 3199 C CA . ALA A 1 426 ? 18.772 -7.943 1.436 1.00 17.93 430 ALA A CA 1
ATOM 3200 C C . ALA A 1 426 ? 19.993 -8.193 0.559 1.00 15.24 430 ALA A C 1
ATOM 3201 O O . ALA A 1 426 ? 20.007 -7.833 -0.608 1.00 19.32 430 ALA A O 1
ATOM 3203 N N . ARG A 1 427 ? 21.013 -8.825 1.133 1.00 17.09 431 ARG A N 1
ATOM 3204 C CA . ARG A 1 427 ? 22.227 -9.155 0.386 1.00 18.10 431 ARG A CA 1
ATOM 3205 C C . ARG A 1 427 ? 21.896 -10.015 -0.833 1.00 16.95 431 ARG A C 1
ATOM 3206 O O . ARG A 1 427 ? 22.372 -9.758 -1.940 1.00 13.81 431 ARG A O 1
ATOM 3214 N N . ARG A 1 428 ? 21.078 -11.043 -0.640 1.00 19.41 432 ARG A N 1
ATOM 3215 C CA . ARG A 1 428 ? 20.729 -11.923 -1.753 1.00 20.31 432 ARG A CA 1
ATOM 3216 C C . ARG A 1 428 ? 19.953 -11.173 -2.829 1.00 21.22 432 ARG A C 1
ATOM 3217 O O . ARG A 1 428 ? 20.209 -11.363 -4.024 1.00 20.61 432 ARG A O 1
ATOM 3225 N N . ALA A 1 429 ? 19.036 -10.297 -2.415 1.00 19.57 433 ALA A N 1
ATOM 3226 C CA . ALA A 1 429 ? 18.252 -9.514 -3.373 1.00 21.63 433 ALA A CA 1
ATOM 3227 C C . ALA A 1 429 ? 19.158 -8.590 -4.171 1.00 24.38 433 ALA A C 1
ATOM 3228 O O . ALA A 1 429 ? 18.950 -8.385 -5.372 1.00 20.85 433 ALA A O 1
ATOM 3230 N N . PHE A 1 430 ? 20.160 -8.034 -3.496 1.00 22.05 434 PHE A N 1
ATOM 3231 C CA . PHE A 1 430 ? 21.171 -7.194 -4.132 1.00 21.77 434 PHE A CA 1
ATOM 3232 C C . PHE A 1 430 ? 21.966 -7.985 -5.176 1.00 17.81 434 PHE A C 1
ATOM 3233 O O . PHE A 1 430 ? 22.084 -7.569 -6.347 1.00 23.96 434 PHE A O 1
ATOM 3241 N N . LEU A 1 431 ? 22.516 -9.123 -4.756 1.00 18.76 435 LEU A N 1
ATOM 3242 C CA . LEU A 1 431 ? 23.234 -10.021 -5.667 1.00 19.24 435 LEU A CA 1
ATOM 3243 C C . LEU A 1 431 ? 22.390 -10.406 -6.879 1.00 22.94 435 LEU A C 1
ATOM 3244 O O . LEU A 1 431 ? 22.865 -10.372 -8.022 1.00 24.31 435 LEU A O 1
ATOM 3249 N N . GLN A 1 432 ? 21.131 -10.756 -6.637 1.00 23.87 436 GLN A N 1
ATOM 3250 C CA . GLN A 1 432 ? 20.221 -11.104 -7.733 1.00 26.40 436 GLN A CA 1
ATOM 3251 C C . GLN A 1 432 ? 20.014 -9.956 -8.736 1.00 24.03 436 GLN A C 1
ATOM 3252 O O . GLN A 1 432 ? 20.169 -10.138 -9.937 1.00 23.01 436 GLN A O 1
ATOM 3258 N N . LEU A 1 433 ? 19.646 -8.781 -8.244 1.00 18.91 437 LEU A N 1
ATOM 3259 C CA . LEU A 1 433 ? 19.444 -7.632 -9.114 1.00 24.99 437 LEU A CA 1
ATOM 3260 C C . LEU A 1 433 ? 20.711 -7.253 -9.887 1.00 30.89 437 LEU A C 1
ATOM 3261 O O . LEU A 1 433 ? 20.655 -6.993 -11.096 1.00 26.52 437 LEU A O 1
ATOM 3266 N N . CYS A 1 434 ? 21.848 -7.217 -9.193 1.00 25.22 438 CYS A N 1
ATOM 3267 C CA . CYS A 1 434 ? 23.118 -6.901 -9.841 1.00 23.28 438 CYS A CA 1
ATOM 3268 C C . CYS A 1 434 ? 23.454 -7.880 -10.971 1.00 22.24 438 CYS A C 1
ATOM 3269 O O . CYS A 1 434 ? 23.938 -7.476 -12.024 1.00 25.32 438 CYS A O 1
ATOM 3272 N N . SER A 1 435 ? 23.183 -9.162 -10.760 1.00 28.87 439 SER A N 1
ATOM 3273 C CA . SER A 1 435 ? 23.490 -10.170 -11.776 1.00 31.87 439 SER A CA 1
ATOM 3274 C C . SER A 1 435 ? 22.552 -10.025 -12.978 1.00 33.91 439 SER A C 1
ATOM 3275 O O . SER A 1 435 ? 22.893 -10.424 -14.092 1.00 35.16 439 SER A O 1
ATOM 3278 N N . GLU A 1 436 ? 21.383 -9.426 -12.762 1.00 27.23 440 GLU A N 1
ATOM 3279 C CA . GLU A 1 436 ? 20.442 -9.220 -13.861 1.00 30.94 440 GLU A CA 1
ATOM 3280 C C . GLU A 1 436 ? 20.824 -8.038 -14.754 1.00 33.77 440 GLU A C 1
ATOM 3281 O O . GLU A 1 436 ? 20.802 -8.150 -15.979 1.00 41.37 440 GLU A O 1
ATOM 3287 N N . VAL A 1 437 ? 21.176 -6.906 -14.149 1.00 24.65 441 VAL A N 1
ATOM 3288 C CA . VAL A 1 437 ? 21.537 -5.736 -14.939 1.00 28.64 441 VAL A CA 1
ATOM 3289 C C . VAL A 1 437 ? 23.015 -5.675 -15.290 1.00 21.63 441 VAL A C 1
ATOM 3290 O O . VAL A 1 437 ? 23.378 -5.033 -16.267 1.00 25.80 441 VAL A O 1
ATOM 3294 N N . ASN A 1 438 ? 23.872 -6.322 -14.499 1.00 19.55 442 ASN A N 1
ATOM 3295 C CA . ASN A 1 438 ? 25.296 -6.367 -14.823 1.00 21.96 442 ASN A CA 1
ATOM 3296 C C . ASN A 1 438 ? 25.857 -7.786 -14.725 1.00 24.92 442 ASN A C 1
ATOM 3297 O O . ASN A 1 438 ? 26.693 -8.069 -13.855 1.00 27.09 442 ASN A O 1
ATOM 3302 N N . PRO A 1 439 ? 25.408 -8.682 -15.619 1.00 28.02 443 PRO A N 1
ATOM 3303 C CA . PRO A 1 439 ? 25.742 -10.113 -15.540 1.00 27.03 443 PRO A CA 1
ATOM 3304 C C . PRO A 1 439 ? 27.242 -10.401 -15.664 1.00 26.33 443 PRO A C 1
ATOM 3305 O O . PRO A 1 439 ? 27.710 -11.417 -15.143 1.00 28.49 443 PRO A O 1
ATOM 3309 N N . ASP A 1 440 ? 27.988 -9.547 -16.361 1.00 21.61 444 ASP A N 1
ATOM 3310 C CA . ASP A 1 440 ? 29.414 -9.811 -16.556 1.00 25.46 444 ASP A CA 1
ATOM 3311 C C . ASP A 1 440 ? 30.322 -9.177 -15.502 1.00 26.06 444 ASP A C 1
ATOM 3312 O O . ASP A 1 440 ? 31.545 -9.245 -15.610 1.00 31.08 444 ASP A O 1
ATOM 3317 N N . VAL A 1 441 ? 29.732 -8.547 -14.492 1.00 24.37 445 VAL A N 1
ATOM 3318 C CA . VAL A 1 441 ? 30.525 -8.055 -13.362 1.00 21.94 445 VAL A CA 1
ATOM 3319 C C . VAL A 1 441 ? 30.447 -9.095 -12.252 1.00 23.28 445 VAL A C 1
ATOM 3320 O O . VAL A 1 441 ? 29.362 -9.386 -11.737 1.00 23.95 445 VAL A O 1
ATOM 3324 N N . PRO A 1 442 ? 31.600 -9.663 -11.888 1.00 22.51 446 PRO A N 1
ATOM 3325 C CA . PRO A 1 442 ? 31.659 -10.772 -10.940 1.00 24.57 446 PRO A CA 1
ATOM 3326 C C . PRO A 1 442 ? 31.403 -10.313 -9.515 1.00 26.09 446 PRO A C 1
ATOM 3327 O O . PRO A 1 442 ? 31.762 -9.193 -9.135 1.00 21.70 446 PRO A O 1
ATOM 3331 N N . SER A 1 443 ? 30.780 -11.196 -8.745 1.00 22.30 447 SER A N 1
ATOM 3332 C CA . SER A 1 443 ? 30.578 -10.994 -7.326 1.00 21.01 447 SER A CA 1
ATOM 3333 C C . SER A 1 443 ? 30.798 -12.330 -6.644 1.00 22.92 447 SER A C 1
ATOM 3334 O O . SER A 1 443 ? 30.564 -13.399 -7.239 1.00 27.53 447 SER A O 1
ATOM 3337 N N . TRP A 1 444 ? 31.273 -12.267 -5.407 1.00 18.64 448 TRP A N 1
ATOM 3338 C CA . TRP A 1 444 ? 31.487 -13.450 -4.589 1.00 20.20 448 TRP A CA 1
ATOM 3339 C C . TRP A 1 444 ? 30.866 -13.157 -3.233 1.00 21.52 448 TRP A C 1
ATOM 3340 O O . TRP A 1 444 ? 30.961 -12.035 -2.722 1.00 20.83 448 TRP A O 1
ATOM 3351 N N . SER A 1 445 ? 30.237 -14.153 -2.630 1.00 19.65 449 SER A N 1
ATOM 3352 C CA . SER A 1 445 ? 29.548 -13.889 -1.375 1.00 20.48 449 SER A CA 1
ATOM 3353 C C . SER A 1 445 ? 29.758 -15.010 -0.364 1.00 17.08 449 SER A C 1
ATOM 3354 O O . SER A 1 445 ? 30.035 -16.163 -0.727 1.00 17.90 449 SER A O 1
ATOM 3357 N N . TYR A 1 446 ? 29.667 -14.665 0.915 1.00 18.84 450 TYR A N 1
ATOM 3358 C CA . TYR A 1 446 ? 29.838 -15.673 1.949 1.00 17.37 450 TYR A CA 1
ATOM 3359 C C . TYR A 1 446 ? 29.010 -15.408 3.192 1.00 22.57 450 TYR A C 1
ATOM 3360 O O . TYR A 1 446 ? 28.487 -14.301 3.388 1.00 19.02 450 TYR A O 1
ATOM 3369 N N . LEU A 1 447 ? 28.890 -16.446 4.015 1.00 17.95 451 LEU A N 1
ATOM 3370 C CA . LEU A 1 447 ? 28.201 -16.364 5.290 1.00 17.13 451 LEU A CA 1
ATOM 3371 C C . LEU A 1 447 ? 29.215 -16.783 6.346 1.00 21.74 451 LEU A C 1
ATOM 3372 O O . LEU A 1 447 ? 29.874 -17.821 6.198 1.00 26.06 451 LEU A O 1
ATOM 3377 N N . ALA A 1 448 ? 29.345 -15.983 7.405 1.00 21.08 452 ALA A N 1
ATOM 3378 C CA . ALA A 1 448 ? 30.309 -16.268 8.468 1.00 23.33 452 ALA A CA 1
ATOM 3379 C C . ALA A 1 448 ? 29.629 -16.967 9.634 1.00 24.72 452 ALA A C 1
ATOM 3380 O O . ALA A 1 448 ? 28.634 -16.459 10.176 1.00 20.41 452 ALA A O 1
ATOM 3382 N N . SER A 1 449 ? 30.179 -18.113 10.031 1.00 22.86 453 SER A N 1
ATOM 3383 C CA . SER A 1 449 ? 29.614 -18.902 11.123 1.00 22.11 453 SER A CA 1
ATOM 3384 C C . SER A 1 449 ? 30.683 -19.313 12.127 1.00 23.36 453 SER A C 1
ATOM 3385 O O . SER A 1 449 ? 30.534 -20.325 12.818 1.00 24.61 453 SER A O 1
ATOM 3388 N N . TYR A 1 450 ? 31.767 -18.544 12.198 1.00 16.38 454 TYR A N 1
ATOM 3389 C CA . TYR A 1 450 ? 32.908 -18.941 13.018 1.00 18.03 454 TYR A CA 1
ATOM 3390 C C . TYR A 1 450 ? 32.710 -18.723 14.515 1.00 19.95 454 TYR A C 1
ATOM 3391 O O . TYR A 1 450 ? 33.555 -19.148 15.304 1.00 27.81 454 TYR A O 1
ATOM 3400 N N . ASP A 1 451 ? 31.627 -18.055 14.913 1.00 19.74 455 ASP A N 1
ATOM 3401 C CA . ASP A 1 451 ? 31.312 -17.950 16.339 1.00 18.36 455 ASP A CA 1
ATOM 3402 C C . ASP A 1 451 ? 30.118 -18.839 16.703 1.00 24.20 455 ASP A C 1
ATOM 3403 O O . ASP A 1 451 ? 29.447 -18.606 17.711 1.00 23.03 455 ASP A O 1
ATOM 3408 N N . TYR A 1 452 ? 29.849 -19.856 15.894 1.00 22.06 456 TYR A N 1
ATOM 3409 C CA . TYR A 1 452 ? 28.683 -20.695 16.165 1.00 26.69 456 TYR A CA 1
ATOM 3410 C C . TYR A 1 452 ? 28.774 -21.219 17.593 1.00 27.99 456 TYR A C 1
ATOM 3411 O O . TYR A 1 452 ? 29.841 -21.658 18.036 1.00 26.03 456 TYR A O 1
ATOM 3420 N N . GLY A 1 453 ? 27.672 -21.130 18.330 1.00 22.04 457 GLY A N 1
ATOM 3421 C CA . GLY A 1 453 ? 27.645 -21.608 19.707 1.00 25.28 457 GLY A CA 1
ATOM 3422 C C . GLY A 1 453 ? 27.761 -20.497 20.734 1.00 28.82 457 GLY A C 1
ATOM 3423 O O . GLY A 1 453 ? 27.495 -20.700 21.923 1.00 28.70 457 GLY A O 1
ATOM 3424 N N . PHE A 1 454 ? 28.162 -19.308 20.293 1.00 25.86 458 PHE A N 1
ATOM 3425 C CA . PHE A 1 454 ? 28.259 -18.193 21.228 1.00 23.01 458 PHE A CA 1
ATOM 3426 C C . PHE A 1 454 ? 26.863 -17.880 21.759 1.00 23.23 458 PHE A C 1
ATOM 3427 O O . PHE A 1 454 ? 25.935 -17.649 20.980 1.00 24.98 458 PHE A O 1
ATOM 3435 N N . PRO A 1 455 ? 26.708 -17.881 23.096 1.00 28.47 459 PRO A N 1
ATOM 3436 C CA . PRO A 1 455 ? 25.395 -17.817 23.752 1.00 28.20 459 PRO A CA 1
ATOM 3437 C C . PRO A 1 455 ? 24.547 -16.605 23.389 1.00 27.94 459 PRO A C 1
ATOM 3438 O O . PRO A 1 455 ? 25.012 -15.459 23.430 1.00 23.91 459 PRO A O 1
ATOM 3442 N N . PHE A 1 456 ? 23.289 -16.883 23.054 1.00 23.74 460 PHE A N 1
ATOM 3443 C CA . PHE A 1 456 ? 22.285 -15.856 22.768 1.00 21.28 460 PHE A CA 1
ATOM 3444 C C . PHE A 1 456 ? 22.485 -15.052 21.484 1.00 22.31 460 PHE A C 1
ATOM 3445 O O . PHE A 1 456 ? 21.507 -14.718 20.808 1.00 22.72 460 PHE A O 1
ATOM 3453 N N . LEU A 1 457 ? 23.731 -14.741 21.132 1.00 24.23 461 LEU A N 1
ATOM 3454 C CA . LEU A 1 457 ? 23.965 -13.855 19.989 1.00 19.43 461 LEU A CA 1
ATOM 3455 C C . LEU A 1 457 ? 24.487 -14.587 18.737 1.00 19.19 461 LEU A C 1
ATOM 3456 O O . LEU A 1 457 ? 24.340 -14.088 17.622 1.00 23.36 461 LEU A O 1
ATOM 3461 N N . GLY A 1 458 ? 25.073 -15.768 18.918 1.00 15.84 462 GLY A N 1
ATOM 3462 C CA . GLY A 1 458 ? 25.572 -16.548 17.795 1.00 15.71 462 GLY A CA 1
ATOM 3463 C C . GLY A 1 458 ? 26.693 -15.784 17.084 1.00 20.39 462 GLY A C 1
ATOM 3464 O O . GLY A 1 458 ? 27.468 -15.058 17.728 1.00 22.29 462 GLY A O 1
ATOM 3465 N N . THR A 1 459 ? 26.814 -15.949 15.768 1.00 21.01 463 THR A N 1
ATOM 3466 C CA . THR A 1 459 ? 27.855 -15.212 15.030 1.00 19.05 463 THR A CA 1
ATOM 3467 C C . THR A 1 459 ? 27.240 -13.870 14.689 1.00 18.10 463 THR A C 1
ATOM 3468 O O . THR A 1 459 ? 26.653 -13.678 13.624 1.00 17.19 463 THR A O 1
ATOM 3472 N N . PHE A 1 460 ? 27.370 -12.935 15.617 1.00 17.10 464 PHE A N 1
ATOM 3473 C CA . PHE A 1 460 ? 26.531 -11.747 15.590 1.00 19.54 464 PHE A CA 1
ATOM 3474 C C . PHE A 1 460 ? 27.145 -10.558 14.839 1.00 19.06 464 PHE A C 1
ATOM 3475 O O . PHE A 1 460 ? 28.275 -10.614 14.340 1.00 18.78 464 PHE A O 1
ATOM 3483 N N . HIS A 1 461 ? 26.364 -9.498 14.723 1.00 19.34 465 HIS A N 1
ATOM 3484 C CA . HIS A 1 461 ? 26.755 -8.343 13.924 1.00 18.66 465 HIS A CA 1
ATOM 3485 C C . HIS A 1 461 ? 28.078 -7.773 14.435 1.00 20.61 465 HIS A C 1
ATOM 3486 O O . HIS A 1 461 ? 28.257 -7.612 15.636 1.00 17.68 465 HIS A O 1
ATOM 3493 N N . ALA A 1 462 ? 29.005 -7.494 13.525 1.00 21.14 466 ALA A N 1
ATOM 3494 C CA . ALA A 1 462 ? 30.309 -6.900 13.874 1.00 20.78 466 ALA A CA 1
ATOM 3495 C C . ALA A 1 462 ? 31.350 -7.880 14.434 1.00 19.51 466 ALA A C 1
ATOM 3496 O O . ALA A 1 462 ? 32.475 -7.468 14.760 1.00 20.08 466 ALA A O 1
ATOM 3498 N N . THR A 1 463 ? 31.008 -9.169 14.520 1.00 18.08 467 THR A N 1
ATOM 3499 C CA . THR A 1 463 ? 31.997 -10.148 14.984 1.00 20.60 467 THR A CA 1
ATOM 3500 C C . THR A 1 463 ? 33.160 -10.246 13.991 1.00 19.42 467 THR A C 1
ATOM 3501 O O . THR A 1 463 ? 34.251 -10.711 14.344 1.00 22.55 467 THR A O 1
ATOM 3505 N N . ASP A 1 464 ? 32.922 -9.828 12.750 1.00 16.51 468 ASP A N 1
ATOM 3506 C CA . ASP A 1 464 ? 33.980 -9.859 11.737 1.00 14.13 468 ASP A CA 1
ATOM 3507 C C . ASP A 1 464 ? 35.076 -8.828 12.025 1.00 19.12 468 ASP A C 1
ATOM 3508 O O . ASP A 1 464 ? 36.206 -8.974 11.556 1.00 20.83 468 ASP A O 1
ATOM 3513 N N . ILE A 1 465 ? 34.776 -7.823 12.849 1.00 17.15 469 ILE A N 1
ATOM 3514 C CA . ILE A 1 465 ? 35.805 -6.842 13.195 1.00 19.01 469 ILE A CA 1
ATOM 3515 C C . ILE A 1 465 ? 36.906 -7.555 13.966 1.00 24.25 469 ILE A C 1
ATOM 3516 O O . ILE A 1 465 ? 38.101 -7.299 13.784 1.00 20.75 469 ILE A O 1
ATOM 3521 N N . LEU A 1 466 ? 36.503 -8.479 14.822 1.00 19.64 470 LEU A N 1
ATOM 3522 C CA . LEU A 1 466 ? 37.484 -9.217 15.598 1.00 21.95 470 LEU A CA 1
ATOM 3523 C C . LEU A 1 466 ? 38.129 -10.285 14.754 1.00 20.82 470 LEU A C 1
ATOM 3524 O O . LEU A 1 466 ? 39.356 -10.362 14.666 1.00 25.11 470 LEU A O 1
ATOM 3529 N N . GLN A 1 467 ? 37.309 -11.125 14.132 1.00 20.39 471 GLN A N 1
ATOM 3530 C CA . GLN A 1 467 ? 37.850 -12.319 13.484 1.00 24.09 471 GLN A CA 1
ATOM 3531 C C . GLN A 1 467 ? 38.627 -12.000 12.216 1.00 19.89 471 GLN A C 1
ATOM 3532 O O . GLN A 1 467 ? 39.629 -12.651 11.924 1.00 21.66 471 GLN A O 1
ATOM 3538 N N . VAL A 1 468 ? 38.172 -11.003 11.462 1.00 18.02 472 VAL A N 1
ATOM 3539 C CA . VAL A 1 468 ? 38.711 -10.754 10.116 1.00 18.48 472 VAL A CA 1
ATOM 3540 C C . VAL A 1 468 ? 39.593 -9.505 10.080 1.00 25.66 472 VAL A C 1
ATOM 3541 O O . VAL A 1 468 ? 40.765 -9.560 9.694 1.00 20.85 472 VAL A O 1
ATOM 3545 N N . PHE A 1 469 ? 39.036 -8.375 10.500 1.00 15.78 473 PHE A N 1
ATOM 3546 C CA . PHE A 1 469 ? 39.827 -7.145 10.549 1.00 18.07 473 PHE A CA 1
ATOM 3547 C C . PHE A 1 469 ? 41.067 -7.259 11.453 1.00 20.66 473 PHE A C 1
ATOM 3548 O O . PHE A 1 469 ? 42.164 -6.823 11.070 1.00 21.69 473 PHE A O 1
ATOM 3556 N N . TYR A 1 470 ? 40.903 -7.841 12.644 1.00 19.62 474 TYR A N 1
ATOM 3557 C CA . TYR A 1 470 ? 42.024 -8.029 13.578 1.00 20.46 474 TYR A CA 1
ATOM 3558 C C . TYR A 1 470 ? 42.577 -9.457 13.640 1.00 26.22 474 TYR A C 1
ATOM 3559 O O . TYR A 1 470 ? 43.603 -9.694 14.273 1.00 28.38 474 TYR A O 1
ATOM 3568 N N . GLY A 1 471 ? 41.899 -10.403 12.999 1.00 24.21 475 GLY A N 1
ATOM 3569 C CA . GLY A 1 471 ? 42.393 -11.768 12.939 1.00 30.42 475 GLY A CA 1
ATOM 3570 C C . GLY A 1 471 ? 42.488 -12.429 14.305 1.00 28.02 475 GLY A C 1
ATOM 3571 O O . GLY A 1 471 ? 43.399 -13.211 14.555 1.00 32.27 475 GLY A O 1
ATOM 3572 N N . VAL A 1 472 ? 41.533 -12.123 15.180 1.00 25.02 476 VAL A N 1
ATOM 3573 C CA . VAL A 1 472 ? 41.467 -12.704 16.519 1.00 27.76 476 VAL A CA 1
ATOM 3574 C C . VAL A 1 472 ? 40.213 -13.581 16.628 1.00 29.35 476 VAL A C 1
ATOM 3575 O O . VAL A 1 472 ? 39.111 -13.075 16.434 1.00 25.71 476 VAL A O 1
ATOM 3579 N N . LEU A 1 473 ? 40.356 -14.875 16.918 1.00 29.21 477 LEU A N 1
ATOM 3580 C CA . LEU A 1 473 ? 41.647 -15.543 17.109 1.00 30.90 477 LEU A CA 1
ATOM 3581 C C . LEU A 1 473 ? 42.166 -16.125 15.801 1.00 27.33 477 LEU A C 1
ATOM 3582 O O . LEU A 1 473 ? 41.395 -16.335 14.864 1.00 31.93 477 LEU A O 1
ATOM 3587 N N . PRO A 1 474 ? 43.483 -16.380 15.731 1.00 26.54 478 PRO A N 1
ATOM 3588 C CA . PRO A 1 474 ? 44.106 -16.933 14.523 1.00 31.27 478 PRO A CA 1
ATOM 3589 C C . PRO A 1 474 ? 43.573 -18.340 14.275 1.00 32.60 478 PRO A C 1
ATOM 3590 O O . PRO A 1 474 ? 43.672 -19.205 15.145 1.00 32.79 478 PRO A O 1
ATOM 3594 N N . ASN A 1 475 ? 42.995 -18.563 13.105 1.00 26.21 479 ASN A N 1
ATOM 3595 C CA . ASN A 1 475 ? 42.408 -19.860 12.798 1.00 27.14 479 ASN A CA 1
ATOM 3596 C C . ASN A 1 475 ? 42.141 -19.964 11.314 1.00 26.12 479 ASN A C 1
ATOM 3597 O O . ASN A 1 475 ? 42.600 -19.123 10.538 1.00 30.69 479 ASN A O 1
ATOM 3602 N N . TYR A 1 476 ? 41.402 -20.991 10.909 1.00 21.89 480 TYR A N 1
ATOM 3603 C CA . TYR A 1 476 ? 41.115 -21.158 9.498 1.00 25.79 480 TYR A CA 1
ATOM 3604 C C . TYR A 1 476 ? 40.348 -19.935 8.980 1.00 24.77 480 TYR A C 1
ATOM 3605 O O . TYR A 1 476 ? 40.622 -19.409 7.892 1.00 24.58 480 TYR A O 1
ATOM 3614 N N . ALA A 1 477 ? 39.389 -19.477 9.774 1.00 24.46 481 ALA A N 1
ATOM 3615 C CA . ALA A 1 477 ? 38.574 -18.343 9.361 1.00 26.53 481 ALA A CA 1
ATOM 3616 C C . ALA A 1 477 ? 39.415 -17.082 9.094 1.00 22.41 481 ALA A C 1
ATOM 3617 O O . ALA A 1 477 ? 39.300 -16.480 8.032 1.00 22.85 481 ALA A O 1
ATOM 3619 N N . SER A 1 478 ? 40.243 -16.667 10.048 1.00 23.26 482 SER A N 1
ATOM 3620 C CA . SER A 1 478 ? 41.031 -15.457 9.837 1.00 24.80 482 SER A CA 1
ATOM 3621 C C . SER A 1 478 ? 41.962 -15.661 8.644 1.00 28.06 482 SER A C 1
ATOM 3622 O O . SER A 1 478 ? 42.062 -14.803 7.765 1.00 22.80 482 SER A O 1
ATOM 3625 N N . GLY A 1 479 ? 42.627 -16.811 8.605 1.00 28.27 483 GLY A N 1
ATOM 3626 C CA . GLY A 1 479 ? 43.545 -17.110 7.520 1.00 26.66 483 GLY A CA 1
ATOM 3627 C C . GLY A 1 479 ? 42.919 -17.031 6.138 1.00 24.96 483 GLY A C 1
ATOM 3628 O O . GLY A 1 479 ? 43.448 -16.365 5.248 1.00 30.88 483 GLY A O 1
ATOM 3629 N N . SER A 1 480 ? 41.804 -17.722 5.936 1.00 23.20 484 SER A N 1
ATOM 3630 C CA . SER A 1 480 ? 41.236 -17.788 4.600 1.00 23.16 484 SER A CA 1
ATOM 3631 C C . SER A 1 480 ? 40.595 -16.467 4.185 1.00 22.79 484 SER A C 1
ATOM 3632 O O . SER A 1 480 ? 40.808 -16.003 3.068 1.00 23.58 484 SER A O 1
ATOM 3635 N N . ILE A 1 481 ? 39.836 -15.837 5.079 1.00 19.73 485 ILE A N 1
ATOM 3636 C CA . ILE A 1 481 ? 39.173 -14.591 4.694 1.00 19.08 485 ILE A CA 1
ATOM 3637 C C . ILE A 1 481 ? 40.195 -13.480 4.420 1.00 17.10 485 ILE A C 1
ATOM 3638 O O . ILE A 1 481 ? 40.133 -12.838 3.379 1.00 21.73 485 ILE A O 1
ATOM 3643 N N . GLN A 1 482 ? 41.133 -13.252 5.339 1.00 20.55 486 GLN A N 1
ATOM 3644 C CA . GLN A 1 482 ? 42.168 -12.248 5.100 1.00 20.97 486 GLN A CA 1
ATOM 3645 C C . GLN A 1 482 ? 42.842 -12.495 3.757 1.00 17.96 486 GLN A C 1
ATOM 3646 O O . GLN A 1 482 ? 43.030 -11.568 2.958 1.00 22.14 486 GLN A O 1
ATOM 3652 N N . LYS A 1 483 ? 43.190 -13.746 3.487 1.00 20.89 487 LYS A N 1
ATOM 3653 C CA . LYS A 1 483 ? 43.859 -14.059 2.221 1.00 19.13 487 LYS A CA 1
ATOM 3654 C C . LYS A 1 483 ? 42.954 -13.783 1.027 1.00 19.89 487 LYS A C 1
ATOM 3655 O O . LYS A 1 483 ? 43.403 -13.194 0.033 1.00 20.38 487 LYS A O 1
ATOM 3661 N N . TYR A 1 484 ? 41.691 -14.208 1.102 1.00 17.68 488 TYR A N 1
ATOM 3662 C CA . TYR A 1 484 ? 40.747 -13.892 0.022 1.00 20.16 488 TYR A CA 1
ATOM 3663 C C . TYR A 1 484 ? 40.673 -12.374 -0.188 1.00 20.76 488 TYR A C 1
ATOM 3664 O O . TYR A 1 484 ? 40.707 -11.889 -1.326 1.00 19.01 488 TYR A O 1
ATOM 3673 N N . TYR A 1 485 ? 40.549 -11.623 0.904 1.00 18.87 489 TYR A N 1
ATOM 3674 C CA . TYR A 1 485 ? 40.374 -10.172 0.789 1.00 21.54 489 TYR A CA 1
ATOM 3675 C C . TYR A 1 485 ? 41.640 -9.546 0.213 1.00 20.97 489 TYR A C 1
ATOM 3676 O O . TYR A 1 485 ? 41.594 -8.690 -0.664 1.00 19.99 489 TYR A O 1
ATOM 3685 N N . ILE A 1 486 ? 42.783 -9.976 0.721 1.00 14.80 490 ILE A N 1
ATOM 3686 C CA . ILE A 1 486 ? 44.055 -9.427 0.253 1.00 17.42 490 ILE A CA 1
ATOM 3687 C C . ILE A 1 486 ? 44.322 -9.777 -1.225 1.00 20.33 490 ILE A C 1
ATOM 3688 O O . ILE A 1 486 ? 44.737 -8.906 -2.005 1.00 22.75 490 ILE A O 1
ATOM 3693 N N . ASN A 1 487 ? 44.077 -11.032 -1.614 1.00 23.02 491 ASN A N 1
ATOM 3694 C CA . ASN A 1 487 ? 44.087 -11.418 -3.035 1.00 21.04 491 ASN A CA 1
ATOM 3695 C C . ASN A 1 487 ? 43.208 -10.478 -3.854 1.00 22.96 491 ASN A C 1
ATOM 3696 O O . ASN A 1 487 ? 43.619 -9.975 -4.901 1.00 21.74 491 ASN A O 1
ATOM 3701 N N . PHE A 1 488 ? 41.994 -10.239 -3.372 1.00 18.35 492 PHE A N 1
ATOM 3702 C CA . PHE A 1 488 ? 41.035 -9.425 -4.118 1.00 22.33 492 PHE A CA 1
ATOM 3703 C C . PHE A 1 488 ? 41.553 -7.998 -4.284 1.00 18.80 492 PHE A C 1
ATOM 3704 O O . PHE A 1 488 ? 41.401 -7.383 -5.347 1.00 19.80 492 PHE A O 1
ATOM 3712 N N . VAL A 1 489 ? 42.157 -7.469 -3.227 1.00 18.47 493 VAL A N 1
ATOM 3713 C CA . VAL A 1 489 ? 42.684 -6.115 -3.274 1.00 20.22 493 VAL A CA 1
ATOM 3714 C C . VAL A 1 489 ? 43.804 -6.060 -4.310 1.00 24.46 493 VAL A C 1
ATOM 3715 O O . VAL A 1 489 ? 43.918 -5.096 -5.075 1.00 20.51 493 VAL A O 1
ATOM 3719 N N . THR A 1 490 ? 44.608 -7.114 -4.356 1.00 18.78 494 THR A N 1
ATOM 3720 C CA . THR A 1 490 ? 45.767 -7.142 -5.248 1.00 24.14 494 THR A CA 1
ATOM 3721 C C . THR A 1 490 ? 45.411 -7.451 -6.704 1.00 25.46 494 THR A C 1
ATOM 3722 O O . THR A 1 490 ? 45.932 -6.810 -7.616 1.00 23.05 494 THR A O 1
ATOM 3726 N N . THR A 1 491 ? 44.516 -8.413 -6.926 1.00 21.60 495 THR A N 1
ATOM 3727 C CA . THR A 1 491 ? 44.292 -8.933 -8.277 1.00 22.31 495 THR A CA 1
ATOM 3728 C C . THR A 1 491 ? 42.891 -8.707 -8.829 1.00 28.36 495 THR A C 1
ATOM 3729 O O . THR A 1 491 ? 42.672 -8.873 -10.030 1.00 25.80 495 THR A O 1
ATOM 3733 N N . GLY A 1 492 ? 41.937 -8.357 -7.967 1.00 25.20 496 GLY A N 1
ATOM 3734 C CA . GLY A 1 492 ? 40.560 -8.202 -8.414 1.00 19.45 496 GLY A CA 1
ATOM 3735 C C . GLY A 1 492 ? 39.787 -9.507 -8.349 1.00 20.79 496 GLY A C 1
ATOM 3736 O O . GLY A 1 492 ? 38.650 -9.585 -8.806 1.00 24.06 496 GLY A O 1
ATOM 3737 N N . ASP A 1 493 ? 40.391 -10.536 -7.763 1.00 21.00 497 ASP A N 1
ATOM 3738 C CA . ASP A 1 493 ? 39.752 -11.856 -7.682 1.00 22.93 497 ASP A CA 1
ATOM 3739 C C . ASP A 1 493 ? 40.232 -12.541 -6.420 1.00 22.57 497 ASP A C 1
ATOM 3740 O O . ASP A 1 493 ? 41.426 -12.762 -6.256 1.00 23.19 497 ASP A O 1
ATOM 3745 N N . PRO A 1 494 ? 39.300 -12.884 -5.514 1.00 21.49 498 PRO A N 1
ATOM 3746 C CA . PRO A 1 494 ? 39.721 -13.445 -4.224 1.00 20.36 498 PRO A CA 1
ATOM 3747 C C . PRO A 1 494 ? 40.516 -14.741 -4.398 1.00 23.69 498 PRO A C 1
ATOM 3748 O O . PRO A 1 494 ? 41.240 -15.140 -3.483 1.00 23.24 498 PRO A O 1
ATOM 3752 N N . ASN A 1 495 ? 40.376 -15.386 -5.556 1.00 26.29 499 ASN A N 1
ATOM 3753 C CA . ASN A 1 495 ? 41.045 -16.663 -5.800 1.00 31.32 499 ASN A CA 1
ATOM 3754 C C . ASN A 1 495 ? 42.410 -16.514 -6.463 1.00 29.83 499 ASN A C 1
ATOM 3755 O O . ASN A 1 495 ? 43.136 -17.488 -6.569 1.00 29.67 499 ASN A O 1
ATOM 3760 N N . LYS A 1 496 ? 42.757 -15.310 -6.916 1.00 26.24 500 LYS A N 1
ATOM 3761 C CA . LYS A 1 496 ? 44.038 -15.117 -7.602 1.00 29.31 500 LYS A CA 1
ATOM 3762 C C . LYS A 1 496 ? 44.995 -14.337 -6.731 1.00 30.64 500 LYS A C 1
ATOM 3763 O O . LYS A 1 496 ? 44.609 -13.329 -6.131 1.00 30.60 500 LYS A O 1
ATOM 3769 N N . GLY A 1 497 ? 46.244 -14.797 -6.687 1.00 26.88 501 GLY A N 1
ATOM 3770 C CA . GLY A 1 497 ? 47.276 -14.214 -5.847 1.00 27.28 501 GLY A CA 1
ATOM 3771 C C . GLY A 1 497 ? 47.930 -15.337 -5.061 1.00 29.73 501 GLY A C 1
ATOM 3772 O O . GLY A 1 497 ? 48.536 -16.240 -5.643 1.00 32.21 501 GLY A O 1
ATOM 3773 N N . ALA A 1 498 ? 47.800 -15.298 -3.734 1.00 30.18 502 ALA A N 1
ATOM 3774 C CA . ALA A 1 498 ? 48.268 -16.404 -2.904 1.00 27.56 502 ALA A CA 1
ATOM 3775 C C . ALA A 1 498 ? 47.310 -17.581 -3.052 1.00 32.46 502 ALA A C 1
ATOM 3776 O O . ALA A 1 498 ? 46.091 -17.394 -3.149 1.00 29.98 502 ALA A O 1
ATOM 3778 N N . ALA A 1 499 ? 47.867 -18.791 -3.065 1.00 31.71 503 ALA A N 1
ATOM 3779 C CA . ALA A 1 499 ? 47.079 -20.013 -3.201 1.00 32.98 503 ALA A CA 1
ATOM 3780 C C . ALA A 1 499 ? 46.002 -20.105 -2.129 1.00 27.46 503 ALA A C 1
ATOM 3781 O O . ALA A 1 499 ? 46.271 -19.860 -0.948 1.00 30.81 503 ALA A O 1
ATOM 3783 N N . VAL A 1 500 ? 44.786 -20.470 -2.535 1.00 26.95 504 VAL A N 1
ATOM 3784 C CA . VAL A 1 500 ? 43.688 -20.618 -1.587 1.00 27.13 504 VAL A CA 1
ATOM 3785 C C . VAL A 1 500 ? 43.294 -22.082 -1.427 1.00 31.04 504 VAL A C 1
ATOM 3786 O O . VAL A 1 500 ? 43.484 -22.886 -2.338 1.00 34.41 504 VAL A O 1
ATOM 3790 N N . ASP A 1 501 ? 42.748 -22.424 -0.265 1.00 30.24 505 ASP A N 1
ATOM 3791 C CA . ASP A 1 501 ? 42.344 -23.801 0.026 1.00 33.00 505 ASP A CA 1
ATOM 3792 C C . ASP A 1 501 ? 41.098 -24.222 -0.756 1.00 36.22 505 ASP A C 1
ATOM 3793 O O . ASP A 1 501 ? 41.023 -25.345 -1.252 1.00 43.35 505 ASP A O 1
ATOM 3798 N N . ILE A 1 502 ? 40.119 -23.327 -0.851 1.00 31.51 506 ILE A N 1
ATOM 3799 C CA . ILE A 1 502 ? 38.882 -23.596 -1.586 1.00 32.86 506 ILE A CA 1
ATOM 3800 C C . ILE A 1 502 ? 38.632 -22.522 -2.638 1.00 30.16 506 ILE A C 1
ATOM 3801 O O . ILE A 1 502 ? 38.706 -21.326 -2.337 1.00 33.18 506 ILE A O 1
ATOM 3806 N N . GLN A 1 503 ? 38.321 -22.935 -3.863 1.00 23.94 507 GLN A N 1
ATOM 3807 C CA . GLN A 1 503 ? 38.020 -21.974 -4.918 1.00 26.93 507 GLN A CA 1
ATOM 3808 C C . GLN A 1 503 ? 36.656 -21.356 -4.650 1.00 32.12 507 GLN A C 1
ATOM 3809 O O . GLN A 1 503 ? 35.631 -22.036 -4.645 1.00 31.90 507 GLN A O 1
ATOM 3815 N N . TRP A 1 504 ? 36.650 -20.055 -4.417 1.00 30.08 508 TRP A N 1
ATOM 3816 C CA . TRP A 1 504 ? 35.420 -19.357 -4.089 1.00 25.64 508 TRP A CA 1
ATOM 3817 C C . TRP A 1 504 ? 34.650 -19.112 -5.382 1.00 24.14 508 TRP A C 1
ATOM 3818 O O . TRP A 1 504 ? 35.079 -18.328 -6.239 1.00 19.40 508 TRP A O 1
ATOM 3829 N N . PRO A 1 505 ? 33.510 -19.795 -5.538 1.00 20.90 509 PRO A N 1
ATOM 3830 C CA . PRO A 1 505 ? 32.719 -19.678 -6.760 1.00 24.57 509 PRO A CA 1
ATOM 3831 C C . PRO A 1 505 ? 32.109 -18.299 -6.890 1.00 21.88 509 PRO A C 1
ATOM 3832 O O . PRO A 1 505 ? 31.675 -17.703 -5.896 1.00 23.11 509 PRO A O 1
ATOM 3836 N N . GLN A 1 506 ? 32.062 -17.804 -8.117 1.00 22.05 510 GLN A N 1
ATOM 3837 C CA . GLN A 1 506 ? 31.339 -16.581 -8.423 1.00 26.43 510 GLN A CA 1
ATOM 3838 C C . GLN A 1 506 ? 29.856 -16.831 -8.145 1.00 28.98 510 GLN A C 1
ATOM 3839 O O . GLN A 1 506 ? 29.322 -17.908 -8.466 1.00 29.20 510 GLN A O 1
ATOM 3845 N N . TRP A 1 507 ? 29.190 -15.857 -7.530 1.00 21.79 511 TRP A N 1
ATOM 3846 C CA . TRP A 1 507 ? 27.830 -16.072 -7.060 1.00 19.20 511 TRP A CA 1
ATOM 3847 C C . TRP A 1 507 ? 26.843 -16.405 -8.166 1.00 22.10 511 TRP A C 1
ATOM 3848 O O . TRP A 1 507 ? 25.978 -17.268 -7.984 1.00 24.78 511 TRP A O 1
ATOM 3859 N N . SER A 1 508 ? 26.939 -15.713 -9.301 1.00 25.48 512 SER A N 1
ATOM 3860 C CA . SER A 1 508 ? 25.907 -15.863 -10.329 1.00 27.86 512 SER A CA 1
ATOM 3861 C C . SER A 1 508 ? 25.982 -17.198 -11.075 1.00 28.96 512 SER A C 1
ATOM 3862 O O . SER A 1 508 ? 25.027 -17.585 -11.741 1.00 32.80 512 SER A O 1
ATOM 3865 N N . ALA A 1 509 ? 27.104 -17.906 -10.961 1.00 28.66 513 ALA A N 1
ATOM 3866 C CA . ALA A 1 509 ? 27.247 -19.178 -11.673 1.00 35.03 513 ALA A CA 1
ATOM 3867 C C . ALA A 1 509 ? 26.152 -20.160 -11.269 1.00 35.48 513 ALA A C 1
ATOM 3868 O O . ALA A 1 509 ? 25.421 -20.675 -12.126 1.00 35.02 513 ALA A O 1
ATOM 3870 N N . LYS A 1 510 ? 26.046 -20.420 -9.966 1.00 28.34 514 LYS A N 1
ATOM 3871 C CA . LYS A 1 510 ? 25.052 -21.365 -9.449 1.00 28.57 514 LYS A CA 1
ATOM 3872 C C . LYS A 1 510 ? 24.342 -20.836 -8.211 1.00 31.88 514 LYS A C 1
ATOM 3873 O O . LYS A 1 510 ? 23.516 -21.529 -7.611 1.00 28.24 514 LYS A O 1
ATOM 3879 N N . LYS A 1 511 ? 24.651 -19.600 -7.835 1.00 32.04 515 LYS A N 1
ATOM 3880 C CA . LYS A 1 511 ? 24.051 -19.022 -6.639 1.00 26.49 515 LYS A CA 1
ATOM 3881 C C . LYS A 1 511 ? 24.510 -19.752 -5.391 1.00 21.62 515 LYS A C 1
ATOM 3882 O O . LYS A 1 511 ? 23.746 -19.963 -4.446 1.00 23.39 515 LYS A O 1
ATOM 3888 N N . ASN A 1 512 ? 25.786 -20.122 -5.406 1.00 24.71 516 ASN A N 1
ATOM 3889 C CA . ASN A 1 512 ? 26.433 -20.673 -4.235 1.00 28.36 516 ASN A CA 1
ATOM 3890 C C . ASN A 1 512 ? 27.275 -19.620 -3.525 1.00 25.07 516 ASN A C 1
ATOM 3891 O O . ASN A 1 512 ? 27.727 -18.637 -4.131 1.00 25.80 516 ASN A O 1
ATOM 3896 N N . ILE A 1 513 ? 27.468 -19.837 -2.233 1.00 21.94 517 ILE A N 1
ATOM 3897 C CA . ILE A 1 513 ? 28.340 -18.992 -1.428 1.00 23.62 517 ILE A CA 1
ATOM 3898 C C . ILE A 1 513 ? 29.259 -19.875 -0.605 1.00 26.37 517 ILE A C 1
ATOM 3899 O O . ILE A 1 513 ? 29.064 -21.091 -0.536 1.00 26.74 517 ILE A O 1
ATOM 3904 N N . LEU A 1 514 ? 30.275 -19.267 0.003 1.00 23.60 518 LEU A N 1
ATOM 3905 C CA . LEU A 1 514 ? 31.099 -19.969 0.974 1.00 18.96 518 LEU A CA 1
ATOM 3906 C C . LEU A 1 514 ? 30.479 -19.777 2.341 1.00 30.27 518 LEU A C 1
ATOM 3907 O O . LEU A 1 514 ? 30.001 -18.683 2.675 1.00 30.93 518 LEU A O 1
ATOM 3912 N N . GLN A 1 515 ? 30.504 -20.825 3.148 1.00 23.43 519 GLN A N 1
ATOM 3913 C CA . GLN A 1 515 ? 30.162 -20.672 4.545 1.00 23.96 519 GLN A CA 1
ATOM 3914 C C . GLN A 1 515 ? 31.419 -20.998 5.316 1.00 29.82 519 GLN A C 1
ATOM 3915 O O . GLN A 1 515 ? 32.018 -22.071 5.152 1.00 26.14 519 GLN A O 1
ATOM 3921 N N . ILE A 1 516 ? 31.838 -20.057 6.144 1.00 25.20 520 ILE A N 1
ATOM 3922 C CA . ILE A 1 516 ? 33.133 -20.168 6.767 1.00 22.24 520 ILE A CA 1
ATOM 3923 C C . ILE A 1 516 ? 33.002 -20.361 8.261 1.00 26.76 520 ILE A C 1
ATOM 3924 O O . ILE A 1 516 ? 32.432 -19.529 8.964 1.00 22.88 520 ILE A O 1
ATOM 3929 N N . TYR A 1 517 ? 33.534 -21.479 8.738 1.00 27.39 521 TYR A N 1
ATOM 3930 C CA . TYR A 1 517 ? 33.512 -21.784 10.154 1.00 26.18 521 TYR A CA 1
ATOM 3931 C C . TYR A 1 517 ? 34.881 -21.471 10.727 1.00 26.18 521 TYR A C 1
ATOM 3932 O O . TYR A 1 517 ? 35.794 -21.089 9.991 1.00 26.27 521 TYR A O 1
ATOM 3941 N N . ALA A 1 518 ? 35.032 -21.643 12.037 1.00 23.79 522 ALA A N 1
ATOM 3942 C CA . ALA A 1 518 ? 36.301 -21.341 12.688 1.00 24.61 522 ALA A CA 1
ATOM 3943 C C . ALA A 1 518 ? 37.428 -22.227 12.166 1.00 28.21 522 ALA A C 1
ATOM 3944 O O . ALA A 1 518 ? 38.579 -21.794 12.126 1.00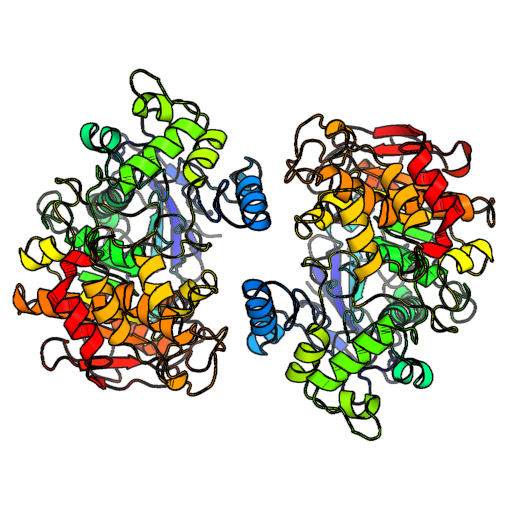 26.62 522 ALA A O 1
ATOM 3946 N N . THR A 1 519 ? 37.104 -23.460 11.768 1.00 25.82 523 THR A N 1
ATOM 3947 C CA . THR A 1 519 ? 38.140 -24.429 11.382 1.00 35.90 523 THR A CA 1
ATOM 3948 C C . THR A 1 519 ? 38.087 -24.899 9.919 1.00 35.90 523 THR A C 1
ATOM 3949 O O . THR A 1 519 ? 38.951 -25.673 9.468 1.00 31.35 523 THR A O 1
ATOM 3953 N N . LYS A 1 520 ? 37.084 -24.445 9.176 1.00 28.87 524 LYS A N 1
ATOM 3954 C CA . LYS A 1 520 ? 36.905 -24.941 7.818 1.00 32.08 524 LYS A CA 1
ATOM 3955 C C . LYS A 1 520 ? 35.925 -24.069 7.067 1.00 32.87 524 LYS A C 1
ATOM 3956 O O . LYS A 1 520 ? 35.315 -23.171 7.642 1.00 30.01 524 LYS A O 1
ATOM 3962 N N . ALA A 1 521 ? 35.760 -24.363 5.782 1.00 29.49 525 ALA A N 1
ATOM 3963 C CA . ALA A 1 521 ? 34.779 -23.679 4.955 1.00 30.62 525 ALA A CA 1
ATOM 3964 C C . ALA A 1 521 ? 34.134 -24.693 4.029 1.00 32.01 525 ALA A C 1
ATOM 3965 O O . ALA A 1 521 ? 34.754 -25.691 3.654 1.00 31.98 525 ALA A O 1
ATOM 3967 N N A VAL A 1 522 ? 32.884 -24.440 3.666 0.66 26.84 526 VAL A N 1
ATOM 3968 N N B VAL A 1 522 ? 32.884 -24.434 3.666 0.34 27.95 526 VAL A N 1
ATOM 3969 C CA A VAL A 1 522 ? 32.179 -25.300 2.731 0.66 30.14 526 VAL A CA 1
ATOM 3970 C CA B VAL A 1 522 ? 32.151 -25.296 2.752 0.34 29.83 526 VAL A CA 1
ATOM 3971 C C A VAL A 1 522 ? 31.372 -24.451 1.764 0.66 32.11 526 VAL A C 1
ATOM 3972 C C B VAL A 1 522 ? 31.371 -24.443 1.763 0.34 31.15 526 VAL A C 1
ATOM 3973 O O A VAL A 1 522 ? 30.946 -23.348 2.102 0.66 30.72 526 VAL A O 1
ATOM 3974 O O B VAL A 1 522 ? 30.959 -23.329 2.087 0.34 30.77 526 VAL A O 1
ATOM 3981 N N . ILE A 1 523 ? 31.178 -24.959 0.555 1.00 24.00 527 ILE A N 1
ATOM 3982 C CA . ILE A 1 523 ? 30.365 -24.269 -0.430 1.00 29.26 527 ILE A CA 1
ATOM 3983 C C . ILE A 1 523 ? 28.923 -24.698 -0.179 1.00 33.88 527 ILE A C 1
ATOM 3984 O O . ILE A 1 523 ? 28.651 -25.892 -0.027 1.00 31.92 527 ILE A O 1
ATOM 3989 N N . VAL A 1 524 ? 28.008 -23.732 -0.100 1.00 25.82 528 VAL A N 1
ATOM 3990 C CA . VAL A 1 524 ? 26.600 -24.033 0.139 1.00 28.02 528 VAL A CA 1
ATOM 3991 C C . VAL A 1 524 ? 25.715 -23.191 -0.761 1.00 26.15 528 VAL A C 1
ATOM 3992 O O . VAL A 1 524 ? 26.163 -22.187 -1.314 1.00 20.79 528 VAL A O 1
ATOM 3996 N N . ALA A 1 525 ? 24.460 -23.598 -0.920 1.00 27.37 529 ALA A N 1
ATOM 3997 C CA . ALA A 1 525 ? 23.536 -22.836 -1.753 1.00 28.73 529 ALA A CA 1
ATOM 3998 C C . ALA A 1 525 ? 23.000 -21.623 -1.000 1.00 27.20 529 ALA A C 1
ATOM 3999 O O . ALA A 1 525 ? 22.680 -21.699 0.188 1.00 25.16 529 ALA A O 1
ATOM 4001 N N . ASP A 1 526 ? 22.895 -20.501 -1.702 1.00 22.39 530 ASP A N 1
ATOM 4002 C CA . ASP A 1 526 ? 22.384 -19.279 -1.095 1.00 23.28 530 ASP A CA 1
ATOM 4003 C C . ASP A 1 526 ? 20.876 -19.272 -1.299 1.00 26.92 530 ASP A C 1
ATOM 4004 O O . ASP A 1 526 ? 20.340 -18.414 -2.001 1.00 22.95 530 ASP A O 1
ATOM 4009 N N . ASN A 1 527 ? 20.194 -20.239 -0.691 1.00 26.00 531 ASN A N 1
ATOM 4010 C CA . ASN A 1 527 ? 18.754 -20.373 -0.875 1.00 29.79 531 ASN A CA 1
ATOM 4011 C C . ASN A 1 527 ? 18.011 -20.716 0.406 1.00 29.59 531 ASN A C 1
ATOM 4012 O O . ASN A 1 527 ? 16.860 -21.142 0.362 1.00 29.14 531 ASN A O 1
ATOM 4017 N N . PHE A 1 528 ? 18.660 -20.518 1.551 1.00 25.25 532 PHE A N 1
ATOM 4018 C CA . PHE A 1 528 ? 17.988 -20.717 2.825 1.00 22.38 532 PHE A CA 1
ATOM 4019 C C . PHE A 1 528 ? 16.925 -19.628 3.042 1.00 25.49 532 PHE A C 1
ATOM 4020 O O . PHE A 1 528 ? 17.037 -18.518 2.503 1.00 24.39 532 PHE A O 1
ATOM 4028 N N . ARG A 1 529 ? 15.894 -19.970 3.812 1.00 26.30 533 ARG A N 1
ATOM 4029 C CA . ARG A 1 529 ? 14.767 -19.075 4.103 1.00 24.68 533 ARG A CA 1
ATOM 4030 C C . ARG A 1 529 ? 14.194 -18.462 2.821 1.00 28.52 533 ARG A C 1
ATOM 4031 O O . ARG A 1 529 ? 13.974 -17.248 2.727 1.00 20.39 533 ARG A O 1
ATOM 4039 N N . ALA A 1 530 ? 13.933 -19.340 1.847 1.00 26.68 534 ALA A N 1
ATOM 4040 C CA . ALA A 1 530 ? 13.528 -18.959 0.489 1.00 26.01 534 ALA A CA 1
ATOM 4041 C C . ALA A 1 530 ? 12.230 -18.161 0.435 1.00 26.74 534 ALA A C 1
ATOM 4042 O O . ALA A 1 530 ? 12.084 -17.256 -0.394 1.00 28.04 534 ALA A O 1
ATOM 4044 N N . LYS A 1 531 ? 11.285 -18.520 1.299 1.00 24.44 535 LYS A N 1
ATOM 4045 C CA . LYS A 1 531 ? 9.964 -17.898 1.291 1.00 28.81 535 LYS A CA 1
ATOM 4046 C C . LYS A 1 531 ? 10.041 -16.457 1.767 1.00 25.16 535 LYS A C 1
ATOM 4047 O O . LYS A 1 531 ? 9.406 -15.570 1.198 1.00 25.21 535 LYS A O 1
ATOM 4053 N N . SER A 1 532 ? 10.812 -16.226 2.825 1.00 23.33 536 SER A N 1
ATOM 4054 C CA . SER A 1 532 ? 11.033 -14.872 3.305 1.00 26.63 536 SER A CA 1
ATOM 4055 C C . SER A 1 532 ? 11.753 -14.072 2.237 1.00 20.85 536 SER A C 1
ATOM 4056 O O . SER A 1 532 ? 11.412 -12.914 1.972 1.00 24.20 536 SER A O 1
ATOM 4059 N N . TYR A 1 533 ? 12.747 -14.697 1.613 1.00 21.15 537 TYR A N 1
ATOM 4060 C CA . TYR A 1 533 ? 13.519 -14.012 0.586 1.00 16.51 537 TYR A CA 1
ATOM 4061 C C . TYR A 1 533 ? 12.604 -13.616 -0.551 1.00 19.95 537 TYR A C 1
ATOM 4062 O O . TYR A 1 533 ? 12.620 -12.473 -1.019 1.00 23.12 537 TYR A O 1
ATOM 4071 N N . GLU A 1 534 ? 11.811 -14.579 -1.002 1.00 21.79 538 GLU A N 1
ATOM 4072 C CA . GLU A 1 534 ? 10.912 -14.351 -2.118 1.00 29.83 538 GLU A CA 1
ATOM 4073 C C . GLU A 1 534 ? 9.981 -13.175 -1.831 1.00 27.35 538 GLU A C 1
ATOM 4074 O O . GLU A 1 534 ? 9.739 -12.341 -2.711 1.00 28.60 538 GLU A O 1
ATOM 4080 N N . TYR A 1 535 ? 9.458 -13.093 -0.610 1.00 23.23 539 TYR A N 1
ATOM 4081 C CA . TYR A 1 535 ? 8.550 -11.993 -0.296 1.00 25.91 539 TYR A CA 1
ATOM 4082 C C . TYR A 1 535 ? 9.274 -10.650 -0.306 1.00 23.58 539 TYR A C 1
ATOM 4083 O O . TYR A 1 535 ? 8.781 -9.651 -0.856 1.00 23.19 539 TYR A O 1
ATOM 4092 N N . LEU A 1 536 ? 10.437 -10.619 0.331 1.00 25.51 540 LEU A N 1
ATOM 4093 C CA . LEU A 1 536 ? 11.223 -9.392 0.388 1.00 19.42 540 LEU A CA 1
ATOM 4094 C C . LEU A 1 536 ? 11.581 -8.941 -1.028 1.00 22.19 540 LEU A C 1
ATOM 4095 O O . LEU A 1 536 ? 11.432 -7.767 -1.377 1.00 26.32 540 LEU A O 1
ATOM 4100 N N . TYR A 1 537 ? 12.033 -9.882 -1.852 1.00 21.33 541 TYR A N 1
ATOM 4101 C CA . TYR A 1 537 ? 12.468 -9.548 -3.209 1.00 23.37 541 TYR A CA 1
ATOM 4102 C C . TYR A 1 537 ? 11.325 -8.960 -4.044 1.00 26.94 541 TYR A C 1
ATOM 4103 O O . TYR A 1 537 ? 11.505 -7.971 -4.753 1.00 22.29 541 TYR A O 1
ATOM 4112 N N . ASN A 1 538 ? 10.151 -9.569 -3.960 1.00 22.88 542 ASN A N 1
ATOM 4113 C CA . ASN A 1 538 ? 9.026 -9.150 -4.785 1.00 23.22 542 ASN A CA 1
ATOM 4114 C C . ASN A 1 538 ? 8.340 -7.894 -4.262 1.00 27.85 542 ASN A C 1
ATOM 4115 O O . ASN A 1 538 ? 7.549 -7.270 -4.970 1.00 27.32 542 ASN A O 1
ATOM 4120 N N . ASN A 1 539 ? 8.638 -7.522 -3.024 1.00 21.39 543 ASN A N 1
ATOM 4121 C CA . ASN A 1 539 ? 7.985 -6.369 -2.424 1.00 19.76 543 ASN A CA 1
ATOM 4122 C C . ASN A 1 539 ? 8.966 -5.337 -1.882 1.00 22.34 543 ASN A C 1
ATOM 4123 O O . ASN A 1 539 ? 8.622 -4.543 -1.014 1.00 28.23 543 ASN A O 1
ATOM 4128 N N . ILE A 1 540 ? 10.182 -5.341 -2.409 1.00 21.57 544 ILE A N 1
ATOM 4129 C CA . ILE A 1 540 ? 11.263 -4.533 -1.830 1.00 21.92 544 ILE A CA 1
ATOM 4130 C C . ILE A 1 540 ? 10.863 -3.079 -1.532 1.00 25.67 544 ILE A C 1
ATOM 4131 O O . ILE A 1 540 ? 11.240 -2.514 -0.495 1.00 23.51 544 ILE A O 1
ATOM 4136 N N . GLY A 1 541 ? 10.080 -2.481 -2.423 1.00 21.50 545 GLY A N 1
ATOM 4137 C CA . GLY A 1 541 ? 9.729 -1.079 -2.283 1.00 19.64 545 GLY A CA 1
ATOM 4138 C C . GLY A 1 541 ? 8.950 -0.734 -1.026 1.00 20.62 545 GLY A C 1
ATOM 4139 O O . GLY A 1 541 ? 8.986 0.413 -0.546 1.00 25.13 545 GLY A O 1
ATOM 4140 N N . ILE A 1 542 ? 8.241 -1.710 -0.468 1.00 17.43 546 ILE A N 1
ATOM 4141 C CA . ILE A 1 542 ? 7.468 -1.415 0.737 1.00 23.95 546 ILE A CA 1
ATOM 4142 C C . ILE A 1 542 ? 8.376 -1.293 1.960 1.00 28.87 546 ILE A C 1
ATOM 4143 O O . ILE A 1 542 ? 7.960 -0.766 2.996 1.00 26.24 546 ILE A O 1
ATOM 4148 N N . PHE A 1 543 ? 9.612 -1.780 1.846 1.00 23.27 547 PHE A N 1
ATOM 4149 C CA . PHE A 1 543 ? 10.519 -1.767 2.992 1.00 18.84 547 PHE A CA 1
ATOM 4150 C C . PHE A 1 543 ? 11.373 -0.511 3.066 1.00 23.77 547 PHE A C 1
ATOM 4151 O O . PHE A 1 543 ? 12.390 -0.496 3.761 1.00 22.41 547 PHE A O 1
ATOM 4159 N N . ARG A 1 544 ? 10.965 0.540 2.358 1.00 20.12 548 ARG A N 1
ATOM 4160 C CA . ARG A 1 544 ? 11.681 1.812 2.437 1.00 20.30 548 ARG A CA 1
ATOM 4161 C C . ARG A 1 544 ? 11.584 2.363 3.854 1.00 26.12 548 ARG A C 1
ATOM 4162 O O . ARG A 1 544 ? 10.485 2.595 4.376 1.00 24.96 548 ARG A O 1
ATOM 4170 N N . ILE A 1 545 ? 12.740 2.571 4.475 1.00 17.80 549 ILE A N 1
ATOM 4171 C CA . ILE A 1 545 ? 12.808 3.031 5.856 1.00 17.58 549 ILE A CA 1
ATOM 4172 C C . ILE A 1 545 ? 12.826 4.563 5.916 1.00 24.23 549 ILE A C 1
ATOM 4173 O O . ILE A 1 545 ? 12.760 5.179 6.994 1.00 25.83 549 ILE A O 1
ATOM 4179 N N . THR B 1 9 ? 64.154 -4.016 34.422 1.00 71.22 13 THR B N 1
ATOM 4180 C CA . THR B 1 9 ? 64.880 -3.903 35.681 1.00 76.64 13 THR B CA 1
ATOM 4181 C C . THR B 1 9 ? 64.093 -4.597 36.788 1.00 82.12 13 THR B C 1
ATOM 4182 O O . THR B 1 9 ? 63.017 -4.135 37.178 1.00 85.08 13 THR B O 1
ATOM 4186 N N . THR B 1 10 ? 64.624 -5.706 37.292 1.00 78.88 14 THR B N 1
ATOM 4187 C CA . THR B 1 10 ? 63.875 -6.550 38.221 1.00 76.34 14 THR B CA 1
ATOM 4188 C C . THR B 1 10 ? 64.407 -6.418 39.644 1.00 73.28 14 THR B C 1
ATOM 4189 O O . THR B 1 10 ? 65.371 -5.686 39.890 1.00 75.03 14 THR B O 1
ATOM 4193 N N . VAL B 1 11 ? 63.782 -7.132 40.579 1.00 68.65 15 VAL B N 1
ATOM 4194 C CA . VAL B 1 11 ? 64.190 -7.017 41.972 1.00 67.84 15 VAL B CA 1
ATOM 4195 C C . VAL B 1 11 ? 63.651 -8.050 42.968 1.00 65.21 15 VAL B C 1
ATOM 4196 O O . VAL B 1 11 ? 62.441 -8.163 43.179 1.00 69.23 15 VAL B O 1
ATOM 4200 N N A ASN B 1 12 ? 64.565 -8.815 43.549 0.52 60.07 16 ASN B N 1
ATOM 4201 N N B ASN B 1 12 ? 64.569 -8.805 43.566 0.48 60.12 16 ASN B N 1
ATOM 4202 C CA A ASN B 1 12 ? 64.201 -9.891 44.456 0.52 59.58 16 ASN B CA 1
ATOM 4203 C CA B ASN B 1 12 ? 64.562 -8.990 45.017 0.48 61.09 16 ASN B CA 1
ATOM 4204 C C A ASN B 1 12 ? 63.935 -9.419 45.882 0.52 62.56 16 ASN B C 1
ATOM 4205 C C B ASN B 1 12 ? 63.915 -10.165 45.785 0.48 62.97 16 ASN B C 1
ATOM 4206 O O A ASN B 1 12 ? 64.718 -8.662 46.460 0.52 61.50 16 ASN B O 1
ATOM 4207 O O B ASN B 1 12 ? 64.408 -11.308 45.797 0.48 62.29 16 ASN B O 1
ATOM 4216 N N . VAL B 1 13 ? 62.789 -9.833 46.412 1.00 63.73 17 VAL B N 1
ATOM 4217 C CA . VAL B 1 13 ? 62.608 -10.009 47.859 1.00 61.31 17 VAL B CA 1
ATOM 4218 C C . VAL B 1 13 ? 62.468 -11.432 48.385 1.00 63.50 17 VAL B C 1
ATOM 4219 O O . VAL B 1 13 ? 61.619 -12.204 47.938 1.00 65.70 17 VAL B O 1
ATOM 4223 N N . ASN B 1 14 ? 63.321 -11.757 49.352 1.00 57.70 18 ASN B N 1
ATOM 4224 C CA . ASN B 1 14 ? 63.198 -12.989 50.107 1.00 59.27 18 ASN B CA 1
ATOM 4225 C C . ASN B 1 14 ? 62.496 -12.727 51.433 1.00 61.56 18 ASN B C 1
ATOM 4226 O O . ASN B 1 14 ? 62.812 -11.763 52.136 1.00 63.55 18 ASN B O 1
ATOM 4231 N N . TYR B 1 15 ? 61.541 -13.588 51.771 1.00 61.90 19 TYR B N 1
ATOM 4232 C CA . TYR B 1 15 ? 60.822 -13.483 53.039 1.00 63.18 19 TYR B CA 1
ATOM 4233 C C . TYR B 1 15 ? 60.507 -14.885 53.563 1.00 63.01 19 TYR B C 1
ATOM 4234 O O . TYR B 1 15 ? 60.663 -15.863 52.835 1.00 69.43 19 TYR B O 1
ATOM 4243 N N . PRO B 1 16 ? 60.062 -14.982 54.828 1.00 60.25 20 PRO B N 1
ATOM 4244 C CA . PRO B 1 16 ? 59.920 -16.246 55.566 1.00 63.30 20 PRO B CA 1
ATOM 4245 C C . PRO B 1 16 ? 59.187 -17.331 54.781 1.00 70.96 20 PRO B C 1
ATOM 4246 O O . PRO B 1 16 ? 59.407 -18.523 55.015 1.00 70.20 20 PRO B O 1
ATOM 4250 N N . GLU B 1 17 ? 58.328 -16.913 53.856 1.00 73.11 21 GLU B N 1
ATOM 4251 C CA . GLU B 1 17 ? 57.373 -17.812 53.215 1.00 73.84 21 GLU B CA 1
ATOM 4252 C C . GLU B 1 17 ? 57.737 -18.157 51.772 1.00 71.26 21 GLU B C 1
ATOM 4253 O O . GLU B 1 17 ? 57.197 -19.103 51.198 1.00 72.37 21 GLU B O 1
ATOM 4259 N N . GLY B 1 18 ? 58.636 -17.378 51.182 1.00 67.32 22 GLY B N 1
ATOM 4260 C CA . GLY B 1 18 ? 58.985 -17.543 49.784 1.00 61.02 22 GLY B CA 1
ATOM 4261 C C . GLY B 1 18 ? 59.834 -16.373 49.336 1.00 59.05 22 GLY B C 1
ATOM 4262 O O . GLY B 1 18 ? 60.353 -15.624 50.168 1.00 59.09 22 GLY B O 1
ATOM 4263 N N . GLU B 1 19 ? 60.002 -16.218 48.030 1.00 57.47 23 GLU B N 1
ATOM 4264 C CA . GLU B 1 19 ? 60.633 -15.011 47.536 1.00 62.23 23 GLU B CA 1
ATOM 4265 C C . GLU B 1 19 ? 59.967 -14.569 46.252 1.00 65.78 23 GLU B C 1
ATOM 4266 O O . GLU B 1 19 ? 59.116 -15.276 45.694 1.00 66.77 23 GLU B O 1
ATOM 4272 N N . VAL B 1 20 ? 60.367 -13.397 45.785 1.00 64.16 24 VAL B N 1
ATOM 4273 C CA . VAL B 1 20 ? 59.493 -12.608 44.953 1.00 59.95 24 VAL B CA 1
ATOM 4274 C C . VAL B 1 20 ? 60.273 -11.774 43.941 1.00 56.77 24 VAL B C 1
ATOM 4275 O O . VAL B 1 20 ? 61.298 -11.179 44.273 1.00 56.72 24 VAL B O 1
ATOM 4279 N N . VAL B 1 21 ? 59.781 -11.740 42.706 1.00 57.72 25 VAL B N 1
ATOM 4280 C CA . VAL B 1 21 ? 60.434 -10.987 41.644 1.00 58.46 25 VAL B CA 1
ATOM 4281 C C . VAL B 1 21 ? 59.543 -9.831 41.198 1.00 59.15 25 VAL B C 1
ATOM 4282 O O . VAL B 1 21 ? 58.500 -10.045 40.565 1.00 57.94 25 VAL B O 1
ATOM 4286 N N . GLY B 1 22 ? 59.955 -8.610 41.530 1.00 62.31 26 GLY B N 1
ATOM 4287 C CA . GLY B 1 22 ? 59.186 -7.428 41.181 1.00 63.76 26 GLY B CA 1
ATOM 4288 C C . GLY B 1 22 ? 59.782 -6.646 40.024 1.00 66.81 26 GLY B C 1
ATOM 4289 O O . GLY B 1 22 ? 60.768 -7.069 39.418 1.00 69.28 26 GLY B O 1
ATOM 4290 N N . VAL B 1 23 ? 59.171 -5.506 39.711 1.00 64.37 27 VAL B N 1
ATOM 4291 C CA . VAL B 1 23 ? 59.680 -4.605 38.684 1.00 67.67 27 VAL B CA 1
ATOM 4292 C C . VAL B 1 23 ? 60.021 -3.269 39.316 1.00 71.65 27 VAL B C 1
ATOM 4293 O O . VAL B 1 23 ? 59.365 -2.847 40.270 1.00 77.01 27 VAL B O 1
ATOM 4297 N N . SER B 1 24 ? 61.044 -2.600 38.796 1.00 71.07 28 SER B N 1
ATOM 4298 C CA . SER B 1 24 ? 61.361 -1.259 39.265 1.00 72.18 28 SER B CA 1
ATOM 4299 C C . SER B 1 24 ? 61.154 -0.259 38.144 1.00 73.31 28 SER B C 1
ATOM 4300 O O . SER B 1 24 ? 62.013 -0.100 37.272 1.00 72.80 28 SER B O 1
ATOM 4303 N N . VAL B 1 25 ? 60.005 0.405 38.157 1.00 76.95 29 VAL B N 1
ATOM 4304 C CA . VAL B 1 25 ? 59.771 1.483 37.208 1.00 80.03 29 VAL B CA 1
ATOM 4305 C C . VAL B 1 25 ? 59.860 2.832 37.916 1.00 76.36 29 VAL B C 1
ATOM 4306 O O . VAL B 1 25 ? 59.775 2.908 39.148 1.00 73.42 29 VAL B O 1
ATOM 4310 N N . LEU B 1 26 ? 60.048 3.882 37.123 1.00 72.37 30 LEU B N 1
ATOM 4311 C CA . LEU B 1 26 ? 60.427 5.218 37.600 1.00 72.59 30 LEU B CA 1
ATOM 4312 C C . LEU B 1 26 ? 60.442 5.461 39.120 1.00 70.03 30 LEU B C 1
ATOM 4313 O O . LEU B 1 26 ? 59.657 6.250 39.652 1.00 66.46 30 LEU B O 1
ATOM 4318 N N . GLY B 1 27 ? 61.352 4.772 39.804 1.00 70.52 31 GLY B N 1
ATOM 4319 C CA . GLY B 1 27 ? 61.596 5.001 41.220 1.00 70.46 31 GLY B CA 1
ATOM 4320 C C . GLY B 1 27 ? 60.742 4.161 42.152 1.00 70.43 31 GLY B C 1
ATOM 4321 O O . GLY B 1 27 ? 60.824 4.290 43.380 1.00 73.21 31 GLY B O 1
ATOM 4322 N N . ILE B 1 28 ? 59.923 3.292 41.567 1.00 61.21 32 ILE B N 1
ATOM 4323 C CA . ILE B 1 28 ? 58.974 2.499 42.338 1.00 53.53 32 ILE B CA 1
ATOM 4324 C C . ILE B 1 28 ? 59.104 1.017 42.014 1.00 48.83 32 ILE B C 1
ATOM 4325 O O . ILE B 1 28 ? 58.992 0.615 40.853 1.00 48.15 32 ILE B O 1
ATOM 4330 N N . GLU B 1 29 ? 59.348 0.212 43.044 1.00 48.35 33 GLU B N 1
ATOM 4331 C CA . GLU B 1 29 ? 59.352 -1.236 42.891 1.00 54.85 33 GLU B CA 1
ATOM 4332 C C . GLU B 1 29 ? 57.938 -1.754 43.138 1.00 53.98 33 GLU B C 1
ATOM 4333 O O . GLU B 1 29 ? 57.284 -1.366 44.113 1.00 51.16 33 GLU B O 1
ATOM 4339 N N . SER B 1 30 ? 57.463 -2.620 42.251 1.00 49.34 34 SER B N 1
ATOM 4340 C CA . SER B 1 30 ? 56.115 -3.160 42.367 1.00 43.97 34 SER B CA 1
ATOM 4341 C C . SER B 1 30 ? 56.126 -4.682 42.299 1.00 48.69 34 SER B C 1
ATOM 4342 O O . SER B 1 30 ? 56.716 -5.268 41.385 1.00 50.36 34 SER B O 1
ATOM 4345 N N . PHE B 1 31 ? 55.481 -5.314 43.275 1.00 50.48 35 PHE B N 1
ATOM 4346 C CA . PHE B 1 31 ? 55.270 -6.755 43.257 1.00 53.50 35 PHE B CA 1
ATOM 4347 C C . PHE B 1 31 ? 53.770 -7.043 43.189 1.00 55.19 35 PHE B C 1
ATOM 4348 O O . PHE B 1 31 ? 53.034 -6.790 44.156 1.00 48.69 35 PHE B O 1
ATOM 4356 N N . ARG B 1 32 ? 53.320 -7.567 42.051 1.00 52.54 36 ARG B N 1
ATOM 4357 C CA . ARG B 1 32 ? 51.894 -7.807 41.847 1.00 49.29 36 ARG B CA 1
ATOM 4358 C C . ARG B 1 32 ? 51.511 -9.287 41.800 1.00 52.24 36 ARG B C 1
ATOM 4359 O O . ARG B 1 32 ? 52.014 -10.047 40.967 1.00 52.80 36 ARG B O 1
ATOM 4367 N N . GLY B 1 33 ? 50.612 -9.683 42.699 1.00 47.08 37 GLY B N 1
ATOM 4368 C CA . GLY B 1 33 ? 50.140 -11.055 42.752 1.00 46.20 37 GLY B CA 1
ATOM 4369 C C . GLY B 1 33 ? 50.940 -11.911 43.719 1.00 53.09 37 GLY B C 1
ATOM 4370 O O . GLY B 1 33 ? 51.160 -13.104 43.485 1.00 55.19 37 GLY B O 1
ATOM 4371 N N . VAL B 1 34 ? 51.387 -11.305 44.813 1.00 46.75 38 VAL B N 1
ATOM 4372 C CA . VAL B 1 34 ? 52.055 -12.060 45.855 1.00 43.48 38 VAL B CA 1
ATOM 4373 C C . VAL B 1 34 ? 50.983 -12.874 46.568 1.00 48.46 38 VAL B C 1
ATOM 4374 O O . VAL B 1 34 ? 49.976 -12.320 47.021 1.00 52.96 38 VAL B O 1
ATOM 4378 N N . PRO B 1 35 ? 51.178 -14.199 46.649 1.00 46.75 39 PRO B N 1
ATOM 4379 C CA . PRO B 1 35 ? 50.198 -15.043 47.339 1.00 44.23 39 PRO B CA 1
ATOM 4380 C C . PRO B 1 35 ? 50.237 -14.760 48.836 1.00 46.45 39 PRO B C 1
ATOM 4381 O O . PRO B 1 35 ? 51.326 -14.583 49.386 1.00 48.20 39 PRO B O 1
ATOM 4385 N N . PHE B 1 36 ? 49.077 -14.693 49.485 1.00 46.48 40 PHE B N 1
ATOM 4386 C CA . PHE B 1 36 ? 49.055 -14.486 50.930 1.00 46.87 40 PHE B CA 1
ATOM 4387 C C . PHE B 1 36 ? 48.335 -15.617 51.667 1.00 48.88 40 PHE B C 1
ATOM 4388 O O . PHE B 1 36 ? 48.510 -15.806 52.880 1.00 43.99 40 PHE B O 1
ATOM 4396 N N . ALA B 1 37 ? 47.545 -16.383 50.923 1.00 47.59 41 ALA B N 1
ATOM 4397 C CA . ALA B 1 37 ? 46.867 -17.540 51.492 1.00 51.96 41 ALA B CA 1
ATOM 4398 C C . ALA B 1 37 ? 46.642 -18.594 50.415 1.00 49.82 41 ALA B C 1
ATOM 4399 O O . ALA B 1 37 ? 46.795 -18.313 49.218 1.00 41.85 41 ALA B O 1
ATOM 4401 N N . GLN B 1 38 ? 46.277 -19.801 50.844 1.00 46.97 42 GLN B N 1
ATOM 4402 C CA . GLN B 1 38 ? 46.042 -20.896 49.907 1.00 51.57 42 GLN B CA 1
ATOM 4403 C C . GLN B 1 38 ? 44.848 -20.617 48.994 1.00 53.22 42 GLN B C 1
ATOM 4404 O O . GLN B 1 38 ? 43.801 -20.148 49.456 1.00 55.55 42 GLN B O 1
ATOM 4410 N N . PRO B 1 39 ? 45.007 -20.908 47.693 1.00 53.35 43 PRO B N 1
ATOM 4411 C CA . PRO B 1 39 ? 43.918 -20.710 46.729 1.00 52.19 43 PRO B CA 1
ATOM 4412 C C . PRO B 1 39 ? 42.653 -21.403 47.221 1.00 53.29 43 PRO B C 1
ATOM 4413 O O . PRO B 1 39 ? 42.649 -22.629 47.388 1.00 50.95 43 PRO B O 1
ATOM 4417 N N . PRO B 1 40 ? 41.592 -20.617 47.470 1.00 54.34 44 PRO B N 1
ATOM 4418 C CA . PRO B 1 40 ? 40.312 -21.103 48.003 1.00 56.28 44 PRO B CA 1
ATOM 4419 C C . PRO B 1 40 ? 39.552 -21.862 46.923 1.00 56.46 44 PRO B C 1
ATOM 4420 O O . PRO B 1 40 ? 38.500 -21.413 46.453 1.00 50.89 44 PRO B O 1
ATOM 4424 N N . VAL B 1 41 ? 40.101 -23.007 46.532 1.00 57.81 45 VAL B N 1
ATOM 4425 C CA . VAL B 1 41 ? 39.540 -23.799 45.451 1.00 55.92 45 VAL B CA 1
ATOM 4426 C C . VAL B 1 41 ? 39.187 -25.194 45.939 1.00 59.22 45 VAL B C 1
ATOM 4427 O O . VAL B 1 41 ? 39.650 -25.629 47.002 1.00 55.93 45 VAL B O 1
ATOM 4431 N N . GLY B 1 42 ? 38.373 -25.889 45.149 1.00 60.58 46 GLY B N 1
ATOM 4432 C CA . GLY B 1 42 ? 37.873 -27.201 45.511 1.00 64.73 46 GLY B CA 1
ATOM 4433 C C . GLY B 1 42 ? 37.488 -27.248 46.973 1.00 66.35 46 GLY B C 1
ATOM 4434 O O . GLY B 1 42 ? 36.556 -26.562 47.404 1.00 62.55 46 GLY B O 1
ATOM 4435 N N . ASN B 1 43 ? 38.220 -28.063 47.726 1.00 68.68 47 ASN B N 1
ATOM 4436 C CA . ASN B 1 43 ? 38.074 -28.180 49.170 1.00 69.52 47 ASN B CA 1
ATOM 4437 C C . ASN B 1 43 ? 37.872 -26.832 49.846 1.00 62.28 47 ASN B C 1
ATOM 4438 O O . ASN B 1 43 ? 36.982 -26.661 50.687 1.00 62.35 47 ASN B O 1
ATOM 4443 N N . LEU B 1 44 ? 38.714 -25.877 49.464 1.00 58.57 48 LEU B N 1
ATOM 4444 C CA . LEU B 1 44 ? 38.826 -24.606 50.169 1.00 59.05 48 LEU B CA 1
ATOM 4445 C C . LEU B 1 44 ? 37.867 -23.532 49.648 1.00 59.79 48 LEU B C 1
ATOM 4446 O O . LEU B 1 44 ? 37.933 -22.373 50.070 1.00 57.67 48 LEU B O 1
ATOM 4451 N N . ARG B 1 45 ? 36.980 -23.909 48.732 1.00 57.92 49 ARG B N 1
ATOM 4452 C CA . ARG B 1 45 ? 35.928 -22.991 48.305 1.00 55.95 49 ARG B CA 1
ATOM 4453 C C . ARG B 1 45 ? 34.895 -22.895 49.426 1.00 54.45 49 ARG B C 1
ATOM 4454 O O . ARG B 1 45 ? 34.533 -23.908 50.039 1.00 54.88 49 ARG B O 1
ATOM 4462 N N . LEU B 1 46 ? 34.443 -21.678 49.713 1.00 49.25 50 LEU B N 1
ATOM 4463 C CA . LEU B 1 46 ? 33.495 -21.462 50.806 1.00 48.71 50 LEU B CA 1
ATOM 4464 C C . LEU B 1 46 ? 34.053 -21.962 52.140 1.00 46.67 50 LEU B C 1
ATOM 4465 O O . LEU B 1 46 ? 33.313 -22.473 52.987 1.00 44.75 50 LEU B O 1
ATOM 4470 N N . LYS B 1 47 ? 35.365 -21.822 52.311 1.00 48.08 51 LYS B N 1
ATOM 4471 C CA . LYS B 1 47 ? 36.008 -22.045 53.607 1.00 49.82 51 LYS B CA 1
ATOM 4472 C C . LYS B 1 47 ? 36.970 -20.891 53.894 1.00 49.28 51 LYS B C 1
ATOM 4473 O O . LYS B 1 47 ? 37.516 -20.278 52.961 1.00 42.78 51 LYS B O 1
ATOM 4479 N N . PRO B 1 48 ? 37.164 -20.576 55.188 1.00 48.80 52 PRO B N 1
ATOM 4480 C CA . PRO B 1 48 ? 38.113 -19.540 55.611 1.00 49.09 52 PRO B CA 1
ATOM 4481 C C . PRO B 1 48 ? 39.461 -19.672 54.901 1.00 45.64 52 PRO B C 1
ATOM 4482 O O . PRO B 1 48 ? 39.871 -20.788 54.560 1.00 45.51 52 PRO B O 1
ATOM 4486 N N . PRO B 1 49 ? 40.145 -18.540 54.673 1.00 44.35 53 PRO B N 1
ATOM 4487 C CA . PRO B 1 49 ? 41.430 -18.610 53.972 1.00 41.90 53 PRO B CA 1
ATOM 4488 C C . PRO B 1 49 ? 42.402 -19.383 54.842 1.00 44.51 53 PRO B C 1
ATOM 4489 O O . PRO B 1 49 ? 42.207 -19.436 56.061 1.00 45.14 53 PRO B O 1
ATOM 4493 N N . VAL B 1 50 ? 43.415 -19.989 54.235 1.00 46.82 54 VAL B N 1
ATOM 4494 C CA . VAL B 1 50 ? 44.418 -20.727 54.995 1.00 53.95 54 VAL B CA 1
ATOM 4495 C C . VAL B 1 50 ? 45.824 -20.248 54.642 1.00 47.97 54 VAL B C 1
ATOM 4496 O O . VAL B 1 50 ? 46.160 -20.098 53.469 1.00 42.98 54 VAL B O 1
ATOM 4500 N N . ARG B 1 51 ? 46.638 -20.005 55.664 1.00 49.64 55 ARG B N 1
ATOM 4501 C CA . ARG B 1 51 ? 48.020 -19.575 55.467 1.00 53.58 55 ARG B CA 1
ATOM 4502 C C . ARG B 1 51 ? 48.824 -20.646 54.723 1.00 52.81 55 ARG B C 1
ATOM 4503 O O . ARG B 1 51 ? 48.468 -21.822 54.756 1.00 53.41 55 ARG B O 1
ATOM 4511 N N . TYR B 1 52 ? 49.898 -20.241 54.048 1.00 50.91 56 TYR B N 1
ATOM 4512 C CA . TYR B 1 52 ? 50.801 -21.203 53.420 1.00 53.07 56 TYR B CA 1
ATOM 4513 C C . TYR B 1 52 ? 51.695 -21.870 54.470 1.00 62.50 56 TYR B C 1
ATOM 4514 O O . TYR B 1 52 ? 52.454 -21.195 55.170 1.00 60.76 56 TYR B O 1
ATOM 4523 N N . THR B 1 53 ? 51.593 -23.195 54.574 1.00 64.88 57 THR B N 1
ATOM 4524 C CA . THR B 1 53 ? 52.379 -23.966 55.538 1.00 72.43 57 THR B CA 1
ATOM 4525 C C . THR B 1 53 ? 53.838 -24.101 55.101 1.00 78.73 57 THR B C 1
ATOM 4526 O O . THR B 1 53 ? 54.758 -23.727 55.837 1.00 80.42 57 THR B O 1
ATOM 4530 N N . GLU B 1 54 ? 54.040 -24.650 53.907 1.00 75.34 58 GLU B N 1
ATOM 4531 C CA . GLU B 1 54 ? 55.378 -24.830 53.362 1.00 77.26 58 GLU B CA 1
ATOM 4532 C C . GLU B 1 54 ? 55.792 -23.595 52.572 1.00 75.21 58 GLU B C 1
ATOM 4533 O O . GLU B 1 54 ? 54.951 -22.764 52.220 1.00 75.69 58 GLU B O 1
ATOM 4539 N N . ASN B 1 55 ? 57.090 -23.467 52.310 1.00 75.78 59 ASN B N 1
ATOM 4540 C CA . ASN B 1 55 ? 57.591 -22.382 51.475 1.00 77.04 59 ASN B CA 1
ATOM 4541 C C . ASN B 1 55 ? 57.031 -22.515 50.065 1.00 80.24 59 ASN B C 1
ATOM 4542 O O . ASN B 1 55 ? 56.915 -23.624 49.541 1.00 83.87 59 ASN B O 1
ATOM 4547 N N . ILE B 1 56 ? 56.677 -21.385 49.459 1.00 77.27 60 ILE B N 1
ATOM 4548 C CA . ILE B 1 56 ? 56.086 -21.387 48.121 1.00 78.25 60 ILE B CA 1
ATOM 4549 C C . ILE B 1 56 ? 57.102 -21.007 47.033 1.00 74.75 60 ILE B C 1
ATOM 4550 O O . ILE B 1 56 ? 56.736 -20.804 45.872 1.00 70.51 60 ILE B O 1
ATOM 4555 N N . GLY B 1 57 ? 58.375 -20.919 47.415 1.00 71.16 61 GLY B N 1
ATOM 4556 C CA . GLY B 1 57 ? 59.444 -20.685 46.458 1.00 70.72 61 GLY B CA 1
ATOM 4557 C C . GLY B 1 57 ? 59.488 -19.302 45.832 1.00 67.00 61 GLY B C 1
ATOM 4558 O O . GLY B 1 57 ? 59.212 -18.299 46.489 1.00 68.11 61 GLY B O 1
ATOM 4559 N N . THR B 1 58 ? 59.839 -19.257 44.549 1.00 66.29 62 THR B N 1
ATOM 4560 C CA . THR B 1 58 ? 60.025 -17.994 43.836 1.00 65.85 62 THR B CA 1
ATOM 4561 C C . THR B 1 58 ? 58.957 -17.761 42.766 1.00 66.61 62 THR B C 1
ATOM 4562 O O . THR B 1 58 ? 58.896 -18.488 41.777 1.00 65.32 62 THR B O 1
ATOM 4566 N N . LYS B 1 59 ? 58.116 -16.749 42.969 1.00 69.37 63 LYS B N 1
ATOM 4567 C CA . LYS B 1 59 ? 57.133 -16.364 41.956 1.00 66.04 63 LYS B CA 1
ATOM 4568 C C . LYS B 1 59 ? 57.540 -15.068 41.269 1.00 58.54 63 LYS B C 1
ATOM 4569 O O . LYS B 1 59 ? 58.027 -14.137 41.912 1.00 57.04 63 LYS B O 1
ATOM 4575 N N . ASP B 1 60 ? 57.351 -15.010 39.957 1.00 61.05 64 ASP B N 1
ATOM 4576 C CA . ASP B 1 60 ? 57.508 -13.753 39.246 1.00 66.42 64 ASP B CA 1
ATOM 4577 C C . ASP B 1 60 ? 56.255 -12.916 39.488 1.00 66.47 64 ASP B C 1
ATOM 4578 O O . ASP B 1 60 ? 55.136 -13.375 39.242 1.00 66.53 64 ASP B O 1
ATOM 4583 N N . THR B 1 61 ? 56.442 -11.700 39.993 1.00 60.58 65 THR B N 1
ATOM 4584 C CA . THR B 1 61 ? 55.320 -10.798 40.238 1.00 55.68 65 THR B CA 1
ATOM 4585 C C . THR B 1 61 ? 55.509 -9.498 39.466 1.00 56.72 65 THR B C 1
ATOM 4586 O O . THR B 1 61 ? 55.079 -8.425 39.901 1.00 56.35 65 THR B O 1
ATOM 4590 N N . THR B 1 62 ? 56.156 -9.617 38.310 1.00 56.25 66 THR B N 1
ATOM 4591 C CA . THR B 1 62 ? 56.317 -8.507 37.378 1.00 53.64 66 THR B CA 1
ATOM 4592 C C . THR B 1 62 ? 55.116 -8.398 36.447 1.00 52.44 66 THR B C 1
ATOM 4593 O O . THR B 1 62 ? 55.088 -7.537 35.565 1.00 54.07 66 THR B O 1
ATOM 4597 N N . GLY B 1 63 ? 54.135 -9.279 36.630 1.00 52.60 67 GLY B N 1
ATOM 4598 C CA . GLY B 1 63 ? 52.974 -9.294 35.758 1.00 56.91 67 GLY B CA 1
ATOM 4599 C C . GLY B 1 63 ? 51.798 -8.483 36.276 1.00 58.97 67 GLY B C 1
ATOM 4600 O O . GLY B 1 63 ? 51.973 -7.483 36.984 1.00 61.26 67 GLY B O 1
ATOM 4601 N N . ILE B 1 64 ? 50.595 -8.908 35.894 1.00 55.72 68 ILE B N 1
ATOM 4602 C CA . ILE B 1 64 ? 49.361 -8.360 36.436 1.00 52.06 68 ILE B CA 1
ATOM 4603 C C . ILE B 1 64 ? 48.703 -9.446 37.289 1.00 49.27 68 ILE B C 1
ATOM 4604 O O . ILE B 1 64 ? 48.509 -10.581 36.831 1.00 46.24 68 ILE B O 1
ATOM 4609 N N . GLY B 1 65 ? 48.382 -9.112 38.537 1.00 40.33 69 GLY B N 1
ATOM 4610 C CA . GLY B 1 65 ? 47.739 -10.066 39.421 1.00 37.03 69 GLY B CA 1
ATOM 4611 C C . GLY B 1 65 ? 46.353 -10.457 38.937 1.00 37.42 69 GLY B C 1
ATOM 4612 O O . GLY B 1 65 ? 45.798 -9.832 38.030 1.00 36.88 69 GLY B O 1
ATOM 4613 N N . PRO B 1 66 ? 45.792 -11.512 39.541 1.00 42.83 70 PRO B N 1
ATOM 4614 C CA . PRO B 1 66 ? 44.426 -11.986 39.291 1.00 46.16 70 PRO B CA 1
ATOM 4615 C C . PRO B 1 66 ? 43.377 -11.153 40.037 1.00 40.46 70 PRO B C 1
ATOM 4616 O O . PRO B 1 66 ? 43.718 -10.329 40.882 1.00 39.15 70 PRO B O 1
ATOM 4620 N N . SER B 1 67 ? 42.109 -11.376 39.720 1.00 33.74 71 SER B N 1
ATOM 4621 C CA . SER B 1 67 ? 41.026 -10.814 40.508 1.00 37.47 71 SER B CA 1
ATOM 4622 C C . SER B 1 67 ? 40.230 -11.982 41.049 1.00 41.38 71 SER B C 1
ATOM 4623 O O . SER B 1 67 ? 40.279 -13.078 40.487 1.00 46.00 71 SER B O 1
ATOM 4626 N N . CYS B 1 68 ? 39.515 -11.783 42.148 1.00 31.36 72 CYS B N 1
ATOM 4627 C CA . CYS B 1 68 ? 38.571 -12.807 42.558 1.00 32.76 72 CYS B CA 1
ATOM 4628 C C . CYS B 1 68 ? 37.391 -12.767 41.576 1.00 33.64 72 CYS B C 1
ATOM 4629 O O . CYS B 1 68 ? 37.240 -11.801 40.820 1.00 31.93 72 CYS B O 1
ATOM 4632 N N . PRO B 1 69 ? 36.568 -13.828 41.558 1.00 37.76 73 PRO B N 1
ATOM 4633 C CA . PRO B 1 69 ? 35.404 -13.855 40.660 1.00 35.92 73 PRO B CA 1
ATOM 4634 C C . PRO B 1 69 ? 34.513 -12.631 40.884 1.00 39.11 73 PRO B C 1
ATOM 4635 O O . PRO B 1 69 ? 34.230 -12.269 42.035 1.00 37.92 73 PRO B O 1
ATOM 4639 N N . GLN B 1 70 ? 34.065 -12.015 39.795 1.00 31.08 74 GLN B N 1
ATOM 4640 C CA . GLN B 1 70 ? 33.337 -10.752 39.862 1.00 31.85 74 GLN B CA 1
ATOM 4641 C C . GLN B 1 70 ? 31.841 -10.940 39.692 1.00 35.31 74 GLN B C 1
ATOM 4642 O O . GLN B 1 70 ? 31.400 -11.880 39.022 1.00 36.57 74 GLN B O 1
ATOM 4648 N N . MET B 1 71 ? 31.065 -10.047 40.306 1.00 30.03 75 MET B N 1
ATOM 4649 C CA . MET B 1 71 ? 29.652 -9.893 39.959 1.00 25.84 75 MET B CA 1
ATOM 4650 C C . MET B 1 71 ? 29.349 -8.441 39.531 1.00 30.02 75 MET B C 1
ATOM 4651 O O . MET B 1 71 ? 28.911 -7.605 40.338 1.00 30.29 75 MET B O 1
ATOM 4656 N N . TYR B 1 72 ? 29.596 -8.152 38.259 1.00 31.45 76 TYR B N 1
ATOM 4657 C CA . TYR B 1 72 ? 29.310 -6.840 37.705 1.00 27.77 76 TYR B CA 1
ATOM 4658 C C . TYR B 1 72 ? 27.811 -6.664 37.544 1.00 31.51 76 TYR B C 1
ATOM 4659 O O . TYR B 1 72 ? 27.268 -5.584 37.788 1.00 30.34 76 TYR B O 1
ATOM 4668 N N . LEU B 1 73 ? 27.147 -7.736 37.127 1.00 31.51 77 LEU B N 1
ATOM 4669 C CA . LEU B 1 73 ? 25.723 -7.691 36.824 1.00 35.18 77 LEU B CA 1
ATOM 4670 C C . LEU B 1 73 ? 25.084 -9.037 37.139 1.00 33.58 77 LEU B C 1
ATOM 4671 O O . LEU B 1 73 ? 25.700 -10.086 36.941 1.00 33.11 77 LEU B O 1
ATOM 4676 N N . SER B 1 74 ? 23.849 -9.009 37.629 1.00 27.78 78 SER B N 1
ATOM 4677 C CA . SER B 1 74 ? 23.144 -10.249 37.928 1.00 31.38 78 SER B CA 1
ATOM 4678 C C . SER B 1 74 ? 22.873 -11.058 36.651 1.00 34.72 78 SER B C 1
ATOM 4679 O O . SER B 1 74 ? 22.589 -10.498 35.594 1.00 33.00 78 SER B O 1
ATOM 4682 N N . THR B 1 75 ? 22.974 -12.378 36.763 1.00 33.86 79 THR B N 1
ATOM 4683 C CA . THR B 1 75 ? 22.638 -13.282 35.674 1.00 34.43 79 THR B CA 1
ATOM 4684 C C . THR B 1 75 ? 21.178 -13.730 35.721 1.00 37.23 79 THR B C 1
ATOM 4685 O O . THR B 1 75 ? 20.723 -14.445 34.827 1.00 29.08 79 THR B O 1
ATOM 4689 N N . GLY B 1 76 ? 20.447 -13.322 36.757 1.00 41.53 80 GLY B N 1
ATOM 4690 C CA . GLY B 1 76 ? 19.096 -13.821 36.956 1.00 44.67 80 GLY B CA 1
ATOM 4691 C C . GLY B 1 76 ? 18.040 -12.815 37.393 1.00 46.17 80 GLY B C 1
ATOM 4692 O O . GLY B 1 76 ? 16.863 -13.167 37.520 1.00 45.28 80 GLY B O 1
ATOM 4693 N N . ASN B 1 77 ? 18.451 -11.572 37.636 1.00 36.87 81 ASN B N 1
ATOM 4694 C CA . ASN B 1 77 ? 17.518 -10.507 37.999 1.00 38.48 81 ASN B CA 1
ATOM 4695 C C . ASN B 1 77 ? 17.891 -9.215 37.282 1.00 40.78 81 ASN B C 1
ATOM 4696 O O . ASN B 1 77 ? 19.033 -9.053 36.846 1.00 42.11 81 ASN B O 1
ATOM 4701 N N . GLY B 1 78 ? 16.929 -8.302 37.161 1.00 39.86 82 GLY B N 1
ATOM 4702 C CA . GLY B 1 78 ? 17.166 -7.019 36.517 1.00 39.26 82 GLY B CA 1
ATOM 4703 C C . GLY B 1 78 ? 16.703 -7.028 35.075 1.00 35.92 82 GLY B C 1
ATOM 4704 O O . GLY B 1 78 ? 16.139 -8.027 34.615 1.00 37.00 82 GLY B O 1
ATOM 4705 N N . GLU B 1 79 ? 16.951 -5.932 34.356 1.00 33.83 83 GLU B N 1
ATOM 4706 C CA . GLU B 1 79 ? 16.562 -5.815 32.947 1.00 35.30 83 GLU B CA 1
ATOM 4707 C C . GLU B 1 79 ? 17.269 -6.864 32.088 1.00 34.10 83 GLU B C 1
ATOM 4708 O O . GLU B 1 79 ? 18.412 -7.235 32.376 1.00 35.37 83 GLU B O 1
ATOM 4714 N N . LEU B 1 80 ? 16.597 -7.328 31.032 1.00 33.59 84 LEU B N 1
ATOM 4715 C CA . LEU B 1 80 ? 17.153 -8.364 30.165 1.00 36.66 84 LEU B CA 1
ATOM 4716 C C . LEU B 1 80 ? 18.533 -8.018 29.624 1.00 33.63 84 LEU B C 1
ATOM 4717 O O . LEU B 1 80 ? 19.416 -8.874 29.582 1.00 30.46 84 LEU B O 1
ATOM 4722 N N . LEU B 1 81 ? 18.724 -6.776 29.188 1.00 28.49 85 LEU B N 1
ATOM 4723 C CA . LEU B 1 81 ? 20.030 -6.388 28.673 1.00 23.48 85 LEU B CA 1
ATOM 4724 C C . LEU B 1 81 ? 21.127 -6.708 29.677 1.00 24.60 85 LEU B C 1
ATOM 4725 O O . LEU B 1 81 ? 22.197 -7.213 29.308 1.00 28.30 85 LEU B O 1
ATOM 4730 N N . PHE B 1 82 ? 20.867 -6.406 30.948 1.00 28.28 86 PHE B N 1
ATOM 4731 C CA . PHE B 1 82 ? 21.868 -6.614 31.996 1.00 26.49 86 PHE B CA 1
ATOM 4732 C C . PHE B 1 82 ? 22.050 -8.093 32.299 1.00 27.31 86 PHE B C 1
ATOM 4733 O O . PHE B 1 82 ? 23.171 -8.559 32.504 1.00 27.59 86 PHE B O 1
ATOM 4741 N N . GLN B 1 83 ? 20.949 -8.836 32.337 1.00 23.88 87 GLN B N 1
ATOM 4742 C CA . GLN B 1 83 ? 21.061 -10.266 32.537 1.00 29.53 87 GLN B CA 1
ATOM 4743 C C . GLN B 1 83 ? 21.885 -10.883 31.420 1.00 29.90 87 GLN B C 1
ATOM 4744 O O . GLN B 1 83 ? 22.725 -11.756 31.666 1.00 28.38 87 GLN B O 1
ATOM 4750 N N . LEU B 1 84 ? 21.641 -10.432 30.192 1.00 28.01 88 LEU B N 1
ATOM 4751 C CA . LEU B 1 84 ? 22.375 -10.950 29.048 1.00 22.41 88 LEU B CA 1
ATOM 4752 C C . LEU B 1 84 ? 23.862 -10.690 29.225 1.00 26.04 88 LEU B C 1
ATOM 4753 O O . LEU B 1 84 ? 24.688 -11.601 29.103 1.00 25.67 88 LEU B O 1
ATOM 4758 N N . VAL B 1 85 ? 24.215 -9.444 29.509 1.00 25.82 89 VAL B N 1
ATOM 4759 C CA . VAL B 1 85 ? 25.625 -9.111 29.663 1.00 26.02 89 VAL B CA 1
ATOM 4760 C C . VAL B 1 85 ? 26.218 -9.878 30.841 1.00 25.58 89 VAL B C 1
ATOM 4761 O O . VAL B 1 85 ? 27.321 -10.417 30.737 1.00 34.22 89 VAL B O 1
ATOM 4765 N N . GLY B 1 86 ? 25.474 -9.938 31.948 1.00 24.76 90 GLY B N 1
ATOM 4766 C CA . GLY B 1 86 ? 25.911 -10.660 33.133 1.00 29.31 90 GLY B CA 1
ATOM 4767 C C . GLY B 1 86 ? 26.285 -12.106 32.840 1.00 34.65 90 GLY B C 1
ATOM 4768 O O . GLY B 1 86 ? 27.276 -12.620 33.372 1.00 26.09 90 GLY B O 1
ATOM 4769 N N . ASN B 1 87 ? 25.487 -12.774 32.008 1.00 34.39 91 ASN B N 1
ATOM 4770 C CA . ASN B 1 87 ? 25.799 -14.146 31.606 1.00 35.31 91 ASN B CA 1
ATOM 4771 C C . ASN B 1 87 ? 26.974 -14.208 30.624 1.00 33.17 91 ASN B C 1
ATOM 4772 O O . ASN B 1 87 ? 27.872 -15.043 30.764 1.00 33.47 91 ASN B O 1
ATOM 4777 N N . LEU B 1 88 ? 26.983 -13.319 29.638 1.00 28.08 92 LEU B N 1
ATOM 4778 C CA . LEU B 1 88 ? 28.079 -13.316 28.678 1.00 29.15 92 LEU B CA 1
ATOM 4779 C C . LEU B 1 88 ? 29.431 -13.154 29.377 1.00 30.76 92 LEU B C 1
ATOM 4780 O O . LEU B 1 88 ? 30.398 -13.842 29.045 1.00 28.45 92 LEU B O 1
ATOM 4785 N N . ILE B 1 89 ? 29.488 -12.254 30.352 1.00 30.50 93 ILE B N 1
ATOM 4786 C CA . ILE B 1 89 ? 30.740 -11.925 31.028 1.00 30.61 93 ILE B CA 1
ATOM 4787 C C . ILE B 1 89 ? 31.307 -13.125 31.760 1.00 30.61 93 ILE B C 1
ATOM 4788 O O . ILE B 1 89 ? 32.512 -13.190 32.029 1.00 38.05 93 ILE B O 1
ATOM 4793 N N . ASN B 1 90 ? 30.436 -14.072 32.099 1.00 27.90 94 ASN B N 1
ATOM 4794 C CA . ASN B 1 90 ? 30.847 -15.238 32.883 1.00 33.69 94 ASN B CA 1
ATOM 4795 C C . ASN B 1 90 ? 31.468 -16.363 32.068 1.00 42.54 94 ASN B C 1
ATOM 4796 O O . ASN B 1 90 ? 31.889 -17.381 32.625 1.00 43.74 94 ASN B O 1
ATOM 4801 N N . ILE B 1 91 ? 31.522 -16.201 30.753 1.00 42.89 95 ILE B N 1
ATOM 4802 C CA . ILE B 1 91 ? 32.065 -17.273 29.932 1.00 38.75 95 ILE B CA 1
ATOM 4803 C C . ILE B 1 91 ? 33.586 -17.344 30.082 1.00 37.67 95 ILE B C 1
ATOM 4804 O O . ILE B 1 91 ? 34.252 -16.318 30.252 1.00 37.92 95 ILE B O 1
ATOM 4809 N N . PRO B 1 92 ? 34.139 -18.566 30.044 1.00 35.90 96 PRO B N 1
ATOM 4810 C CA . PRO B 1 92 ? 35.558 -18.788 30.331 1.00 37.41 96 PRO B CA 1
ATOM 4811 C C . PRO B 1 92 ? 36.465 -17.820 29.590 1.00 37.88 96 PRO B C 1
ATOM 4812 O O . PRO B 1 92 ? 37.397 -17.278 30.173 1.00 39.50 96 PRO B O 1
ATOM 4816 N N . LEU B 1 93 ? 36.193 -17.605 28.311 1.00 38.86 97 LEU B N 1
ATOM 4817 C CA . LEU B 1 93 ? 37.024 -16.729 27.507 1.00 40.53 97 LEU B CA 1
ATOM 4818 C C . LEU B 1 93 ? 37.211 -15.363 28.169 1.00 41.41 97 LEU B C 1
ATOM 4819 O O . LEU B 1 93 ? 38.319 -14.816 28.183 1.00 40.46 97 LEU B O 1
ATOM 4824 N N . PHE B 1 94 ? 36.133 -14.804 28.712 1.00 39.52 98 PHE B N 1
ATOM 4825 C CA . PHE B 1 94 ? 36.211 -13.466 29.303 1.00 42.95 98 PHE B CA 1
ATOM 4826 C C . PHE B 1 94 ? 36.834 -13.499 30.703 1.00 33.01 98 PHE B C 1
ATOM 4827 O O . PHE B 1 94 ? 37.683 -12.667 31.036 1.00 39.58 98 PHE B O 1
ATOM 4835 N N . GLN B 1 95 ? 36.407 -14.461 31.513 1.00 28.55 99 GLN B N 1
ATOM 4836 C CA . GLN B 1 95 ? 37.025 -14.703 32.812 1.00 39.67 99 GLN B CA 1
ATOM 4837 C C . GLN B 1 95 ? 38.536 -14.831 32.666 1.00 46.66 99 GLN B C 1
ATOM 4838 O O . GLN B 1 95 ? 39.306 -14.279 33.462 1.00 43.88 99 GLN B O 1
ATOM 4844 N N . THR B 1 96 ? 38.952 -15.568 31.639 1.00 47.12 100 THR B N 1
ATOM 4845 C CA . THR B 1 96 ? 40.371 -15.779 31.366 1.00 45.97 100 THR B CA 1
ATOM 4846 C C . THR B 1 96 ? 41.033 -14.498 30.863 1.00 40.65 100 THR B C 1
ATOM 4847 O O . THR B 1 96 ? 42.170 -14.183 31.219 1.00 43.61 100 THR B O 1
ATOM 4851 N N . ALA B 1 97 ? 40.309 -13.747 30.047 1.00 41.35 101 ALA B N 1
ATOM 4852 C CA . ALA B 1 97 ? 40.838 -12.498 29.519 1.00 40.02 101 ALA B CA 1
ATOM 4853 C C . ALA B 1 97 ? 41.043 -11.461 30.619 1.00 44.03 101 ALA B C 1
ATOM 4854 O O . ALA B 1 97 ? 41.933 -10.617 30.515 1.00 46.63 101 ALA B O 1
ATOM 4856 N N . THR B 1 98 ? 40.222 -11.524 31.668 1.00 42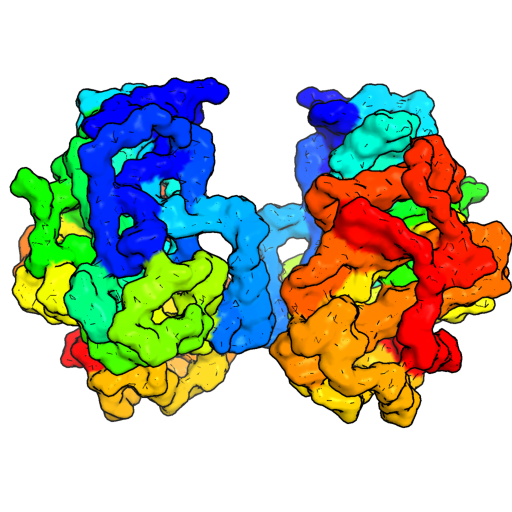.04 102 THR B N 1
ATOM 4857 C CA . THR B 1 98 ? 40.302 -10.550 32.759 1.00 38.74 102 THR B CA 1
ATOM 4858 C C . THR B 1 98 ? 41.144 -11.050 33.934 1.00 44.88 102 THR B C 1
ATOM 4859 O O . THR B 1 98 ? 41.279 -10.348 34.944 1.00 40.35 102 THR B O 1
ATOM 4863 N N . LEU B 1 99 ? 41.686 -12.263 33.811 1.00 38.50 103 LEU B N 1
ATOM 4864 C CA . LEU B 1 99 ? 42.570 -12.820 34.832 1.00 40.58 103 LEU B CA 1
ATOM 4865 C C . LEU B 1 99 ? 41.826 -13.116 36.137 1.00 43.84 103 LEU B C 1
ATOM 4866 O O . LEU B 1 99 ? 42.411 -13.080 37.227 1.00 46.18 103 LEU B O 1
ATOM 4871 N N . SER B 1 100 ? 40.538 -13.420 36.026 1.00 40.01 104 SER B N 1
ATOM 4872 C CA . SER B 1 100 ? 39.716 -13.649 37.210 1.00 45.07 104 SER B CA 1
ATOM 4873 C C . SER B 1 100 ? 39.486 -15.142 37.464 1.00 50.28 104 SER B C 1
ATOM 4874 O O . SER B 1 100 ? 39.021 -15.862 36.575 1.00 49.18 104 SER B O 1
ATOM 4877 N N . SER B 1 101 ? 39.806 -15.594 38.678 1.00 50.52 105 SER B N 1
ATOM 4878 C CA . SER B 1 101 ? 39.598 -16.987 39.080 1.00 53.64 105 SER B CA 1
ATOM 4879 C C . SER B 1 101 ? 39.474 -17.100 40.599 1.00 50.45 105 SER B C 1
ATOM 4880 O O . SER B 1 101 ? 39.768 -16.140 41.318 1.00 43.06 105 SER B O 1
ATOM 4883 N N . GLU B 1 102 ? 39.046 -18.266 41.086 1.00 51.54 106 GLU B N 1
ATOM 4884 C CA . GLU B 1 102 ? 38.956 -18.503 42.530 1.00 47.26 106 GLU B CA 1
ATOM 4885 C C . GLU B 1 102 ? 40.336 -18.429 43.168 1.00 48.89 106 GLU B C 1
ATOM 4886 O O . GLU B 1 102 ? 40.472 -18.299 44.392 1.00 49.37 106 GLU B O 1
ATOM 4892 N N . ASP B 1 103 ? 41.353 -18.527 42.319 1.00 44.55 107 ASP B N 1
ATOM 4893 C CA . ASP B 1 103 ? 42.744 -18.423 42.731 1.00 49.69 107 ASP B CA 1
ATOM 4894 C C . ASP B 1 103 ? 43.087 -16.946 42.774 1.00 44.92 107 ASP B C 1
ATOM 4895 O O . ASP B 1 103 ? 43.734 -16.423 41.858 1.00 40.51 107 ASP B O 1
ATOM 4900 N N . CYS B 1 104 ? 42.653 -16.268 43.836 1.00 40.56 108 CYS B N 1
ATOM 4901 C CA . CYS B 1 104 ? 42.704 -14.808 43.858 1.00 39.41 108 CYS B CA 1
ATOM 4902 C C . CYS B 1 104 ? 43.262 -14.222 45.158 1.00 43.97 108 CYS B C 1
ATOM 4903 O O . CYS B 1 104 ? 43.394 -12.995 45.281 1.00 39.91 108 CYS B O 1
ATOM 4906 N N . LEU B 1 105 ? 43.573 -15.084 46.125 1.00 39.21 109 LEU B N 1
ATOM 4907 C CA . LEU B 1 105 ? 44.051 -14.610 47.424 1.00 33.27 109 LEU B CA 1
ATOM 4908 C C . LEU B 1 105 ? 45.503 -14.126 47.356 1.00 42.18 109 LEU B C 1
ATOM 4909 O O . LEU B 1 105 ? 46.404 -14.705 47.967 1.00 45.09 109 LEU B O 1
ATOM 4914 N N . THR B 1 106 ? 45.699 -13.046 46.606 1.00 41.84 110 THR B N 1
ATOM 4915 C CA . THR B 1 106 ? 47.004 -12.448 46.372 1.00 44.93 110 THR B CA 1
ATOM 4916 C C . THR B 1 106 ? 46.961 -10.950 46.655 1.00 48.88 110 THR B C 1
ATOM 4917 O O . THR B 1 106 ? 45.897 -10.316 46.589 1.00 43.35 110 THR B O 1
ATOM 4921 N N . LEU B 1 107 ? 48.120 -10.372 46.940 1.00 47.25 111 LEU B N 1
ATOM 4922 C CA . LEU B 1 107 ? 48.190 -8.936 47.142 1.00 48.21 111 LEU B CA 1
ATOM 4923 C C . LEU B 1 107 ? 49.301 -8.325 46.302 1.00 46.72 111 LEU B C 1
ATOM 4924 O O . LEU B 1 107 ? 50.136 -9.042 45.740 1.00 48.73 111 LEU B O 1
ATOM 4929 N N . ASN B 1 108 ? 49.284 -6.999 46.210 1.00 44.40 112 ASN B N 1
ATOM 4930 C CA . ASN B 1 108 ? 50.330 -6.238 45.540 1.00 47.04 112 ASN B CA 1
ATOM 4931 C C . ASN B 1 108 ? 51.101 -5.399 46.558 1.00 53.52 112 ASN B C 1
ATOM 4932 O O . ASN B 1 108 ? 50.530 -4.925 47.546 1.00 46.64 112 ASN B O 1
ATOM 4937 N N . ILE B 1 109 ? 52.394 -5.219 46.315 1.00 58.94 113 ILE B N 1
ATOM 4938 C CA . ILE B 1 109 ? 53.231 -4.398 47.182 1.00 53.35 113 ILE B CA 1
ATOM 4939 C C . ILE B 1 109 ? 54.059 -3.437 46.336 1.00 54.94 113 ILE B C 1
ATOM 4940 O O . ILE B 1 109 ? 54.821 -3.865 45.461 1.00 52.58 113 ILE B O 1
ATOM 4945 N N . GLN B 1 110 ? 53.904 -2.142 46.594 1.00 51.13 114 GLN B N 1
ATOM 4946 C CA . GLN B 1 110 ? 54.662 -1.131 45.870 1.00 49.83 114 GLN B CA 1
ATOM 4947 C C . GLN B 1 110 ? 55.450 -0.254 46.843 1.00 56.62 114 GLN B C 1
ATOM 4948 O O . GLN B 1 110 ? 54.949 0.127 47.910 1.00 56.65 114 GLN B O 1
ATOM 4954 N N . ARG B 1 111 ? 56.694 0.042 46.480 1.00 56.75 115 ARG B N 1
ATOM 4955 C CA . ARG B 1 111 ? 57.584 0.803 47.348 1.00 61.48 115 ARG B CA 1
ATOM 4956 C C . ARG B 1 111 ? 58.534 1.665 46.526 1.00 62.97 115 ARG B C 1
ATOM 4957 O O . ARG B 1 111 ? 58.732 1.418 45.337 1.00 58.17 115 ARG B O 1
ATOM 4965 N N . PRO B 1 112 ? 59.120 2.691 47.160 1.00 69.80 116 PRO B N 1
ATOM 4966 C CA . PRO B 1 112 ? 60.109 3.523 46.466 1.00 69.27 116 PRO B CA 1
ATOM 4967 C C . PRO B 1 112 ? 61.374 2.720 46.164 1.00 65.19 116 PRO B C 1
ATOM 4968 O O . PRO B 1 112 ? 61.742 1.821 46.931 1.00 61.73 116 PRO B O 1
ATOM 4972 N N . ALA B 1 113 ? 62.016 3.036 45.043 1.00 64.66 117 ALA B N 1
ATOM 4973 C CA . ALA B 1 113 ? 63.218 2.330 44.611 1.00 64.49 117 ALA B CA 1
ATOM 4974 C C . ALA B 1 113 ? 64.252 2.205 45.729 1.00 61.72 117 ALA B C 1
ATOM 4975 O O . ALA B 1 113 ? 64.426 3.121 46.538 1.00 57.94 117 ALA B O 1
ATOM 4977 N N . GLY B 1 114 ? 64.927 1.060 45.776 1.00 62.80 118 GLY B N 1
ATOM 4978 C CA . GLY B 1 114 ? 66.045 0.873 46.683 1.00 65.63 118 GLY B CA 1
ATOM 4979 C C . GLY B 1 114 ? 65.684 0.506 48.112 1.00 67.55 118 GLY B C 1
ATOM 4980 O O . GLY B 1 114 ? 66.571 0.207 48.918 1.00 64.02 118 GLY B O 1
ATOM 4981 N N . THR B 1 115 ? 64.394 0.532 48.443 1.00 65.28 119 THR B N 1
ATOM 4982 C CA . THR B 1 115 ? 63.982 0.132 49.784 1.00 64.12 119 THR B CA 1
ATOM 4983 C C . THR B 1 115 ? 64.500 -1.277 50.059 1.00 63.49 119 THR B C 1
ATOM 4984 O O . THR B 1 115 ? 64.483 -2.134 49.170 1.00 60.93 119 THR B O 1
ATOM 4988 N N . THR B 1 116 ? 64.959 -1.518 51.283 1.00 61.06 120 THR B N 1
ATOM 4989 C CA . THR B 1 116 ? 65.531 -2.814 51.620 1.00 64.23 120 THR B CA 1
ATOM 4990 C C . THR B 1 116 ? 64.961 -3.359 52.930 1.00 68.89 120 THR B C 1
ATOM 4991 O O . THR B 1 116 ? 64.231 -2.662 53.640 1.00 62.92 120 THR B O 1
ATOM 4995 N N . SER B 1 117 ? 65.306 -4.606 53.243 1.00 74.86 121 SER B N 1
ATOM 4996 C CA . SER B 1 117 ? 64.878 -5.235 54.487 1.00 80.37 121 SER B CA 1
ATOM 4997 C C . SER B 1 117 ? 65.202 -4.345 55.684 1.00 83.18 121 SER B C 1
ATOM 4998 O O . SER B 1 117 ? 64.464 -4.319 56.672 1.00 79.99 121 SER B O 1
ATOM 5001 N N . ASN B 1 118 ? 66.312 -3.617 55.583 1.00 87.28 122 ASN B N 1
ATOM 5002 C CA . ASN B 1 118 ? 66.727 -2.679 56.621 1.00 89.78 122 ASN B CA 1
ATOM 5003 C C . ASN B 1 118 ? 65.678 -1.592 56.847 1.00 86.10 122 ASN B C 1
ATOM 5004 O O . ASN B 1 118 ? 65.463 -1.147 57.976 1.00 88.58 122 ASN B O 1
ATOM 5009 N N . SER B 1 119 ? 65.030 -1.173 55.764 1.00 81.01 123 SER B N 1
ATOM 5010 C CA . SER B 1 119 ? 64.022 -0.116 55.819 1.00 74.80 123 SER B CA 1
ATOM 5011 C C . SER B 1 119 ? 62.940 -0.403 56.861 1.00 72.21 123 SER B C 1
ATOM 5012 O O . SER B 1 119 ? 62.619 -1.563 57.141 1.00 72.29 123 SER B O 1
ATOM 5015 N N . SER B 1 120 ? 62.382 0.662 57.430 1.00 65.78 124 SER B N 1
ATOM 5016 C CA . SER B 1 120 ? 61.339 0.537 58.445 1.00 65.92 124 SER B CA 1
ATOM 5017 C C . SER B 1 120 ? 60.228 1.539 58.147 1.00 59.97 124 SER B C 1
ATOM 5018 O O . SER B 1 120 ? 59.877 2.364 58.990 1.00 58.41 124 SER B O 1
ATOM 5021 N N . LEU B 1 121 ? 59.686 1.462 56.935 1.00 52.98 125 LEU B N 1
ATOM 5022 C CA . LEU B 1 121 ? 58.686 2.424 56.477 1.00 58.96 125 LEU B CA 1
ATOM 5023 C C . LEU B 1 121 ? 57.279 2.101 56.987 1.00 57.47 125 LEU B C 1
ATOM 5024 O O . LEU B 1 121 ? 56.946 0.936 57.230 1.00 58.34 125 LEU B O 1
ATOM 5029 N N . PRO B 1 122 ? 56.450 3.143 57.149 1.00 55.61 126 PRO B N 1
ATOM 5030 C CA . PRO B 1 122 ? 55.035 2.966 57.498 1.00 53.41 126 PRO B CA 1
ATOM 5031 C C . PRO B 1 122 ? 54.323 2.198 56.391 1.00 44.93 126 PRO B C 1
ATOM 5032 O O . PRO B 1 122 ? 54.732 2.282 55.221 1.00 43.85 126 PRO B O 1
ATOM 5036 N N . VAL B 1 123 ? 53.283 1.452 56.749 1.00 42.88 127 VAL B N 1
ATOM 5037 C CA . VAL B 1 123 ? 52.548 0.682 55.757 1.00 45.75 127 VAL B CA 1
ATOM 5038 C C . VAL B 1 123 ? 51.159 1.264 55.510 1.00 45.82 127 VAL B C 1
ATOM 5039 O O . VAL B 1 123 ? 50.437 1.588 56.457 1.00 45.38 127 VAL B O 1
ATOM 5043 N N . LEU B 1 124 ? 50.802 1.403 54.235 1.00 46.86 128 LEU B N 1
ATOM 5044 C CA . LEU B 1 124 ? 49.451 1.784 53.843 1.00 41.69 128 LEU B CA 1
ATOM 5045 C C . LEU B 1 124 ? 48.770 0.584 53.178 1.00 43.47 128 LEU B C 1
ATOM 5046 O O . LEU B 1 124 ? 49.163 0.144 52.092 1.00 37.15 128 LEU B O 1
ATOM 5051 N N . PHE B 1 125 ? 47.746 0.068 53.853 1.00 41.70 129 PHE B N 1
ATOM 5052 C CA . PHE B 1 125 ? 47.075 -1.176 53.488 1.00 37.26 129 PHE B CA 1
ATOM 5053 C C . PHE B 1 125 ? 45.664 -0.866 52.950 1.00 38.77 129 PHE B C 1
ATOM 5054 O O . PHE B 1 125 ? 44.774 -0.453 53.706 1.00 36.51 129 PHE B O 1
ATOM 5062 N N . TRP B 1 126 ? 45.478 -1.066 51.644 1.00 36.95 130 TRP B N 1
ATOM 5063 C CA . TRP B 1 126 ? 44.272 -0.631 50.918 1.00 38.95 130 TRP B CA 1
ATOM 5064 C C . TRP B 1 126 ? 43.246 -1.742 50.636 1.00 38.56 130 TRP B C 1
ATOM 5065 O O . TRP B 1 126 ? 43.594 -2.830 50.149 1.00 32.04 130 TRP B O 1
ATOM 5076 N N . ILE B 1 127 ? 41.980 -1.445 50.920 1.00 33.08 131 ILE B N 1
ATOM 5077 C CA . ILE B 1 127 ? 40.881 -2.388 50.712 1.00 33.14 131 ILE B CA 1
ATOM 5078 C C . ILE B 1 127 ? 39.859 -1.789 49.735 1.00 31.02 131 ILE B C 1
ATOM 5079 O O . ILE B 1 127 ? 39.135 -0.841 50.081 1.00 30.81 131 ILE B O 1
ATOM 5084 N N . PHE B 1 128 ? 39.808 -2.329 48.514 1.00 29.59 132 PHE B N 1
ATOM 5085 C CA . PHE B 1 128 ? 38.962 -1.780 47.458 1.00 28.56 132 PHE B CA 1
ATOM 5086 C C . PHE B 1 128 ? 37.485 -1.945 47.804 1.00 30.42 132 PHE B C 1
ATOM 5087 O O . PHE B 1 128 ? 37.129 -2.746 48.677 1.00 27.94 132 PHE B O 1
ATOM 5095 N N . GLY B 1 129 ? 36.629 -1.193 47.112 1.00 30.86 133 GLY B N 1
ATOM 5096 C CA . GLY B 1 129 ? 35.193 -1.321 47.283 1.00 35.15 133 GLY B CA 1
ATOM 5097 C C . GLY B 1 129 ? 34.491 -1.743 46.000 1.00 38.93 133 GLY B C 1
ATOM 5098 O O . GLY B 1 129 ? 34.976 -1.480 44.898 1.00 47.36 133 GLY B O 1
ATOM 5099 N N . GLY B 1 130 ? 33.345 -2.399 46.145 1.00 37.58 134 GLY B N 1
ATOM 5100 C CA . GLY B 1 130 ? 32.531 -2.805 45.011 1.00 26.43 134 GLY B CA 1
ATOM 5101 C C . GLY B 1 130 ? 31.267 -3.479 45.508 1.00 34.65 134 GLY B C 1
ATOM 5102 O O . GLY B 1 130 ? 30.864 -4.520 44.982 1.00 36.32 134 GLY B O 1
ATOM 5103 N N . GLY B 1 131 ? 30.650 -2.892 46.534 1.00 31.13 135 GLY B N 1
ATOM 5104 C CA . GLY B 1 131 ? 29.404 -3.405 47.073 1.00 33.54 135 GLY B CA 1
ATOM 5105 C C . GLY B 1 131 ? 29.480 -4.848 47.546 1.00 36.02 135 GLY B C 1
ATOM 5106 O O . GLY B 1 131 ? 28.460 -5.550 47.586 1.00 34.98 135 GLY B O 1
ATOM 5107 N N . PHE B 1 132 ? 30.683 -5.288 47.915 1.00 30.46 136 PHE B N 1
ATOM 5108 C CA . PHE B 1 132 ? 30.903 -6.670 48.355 1.00 28.96 136 PHE B CA 1
ATOM 5109 C C . PHE B 1 132 ? 30.507 -7.683 47.279 1.00 30.22 136 PHE B C 1
ATOM 5110 O O . PHE B 1 132 ? 30.339 -8.875 47.563 1.00 31.92 136 PHE B O 1
ATOM 5118 N N . GLU B 1 133 ? 30.393 -7.207 46.043 1.00 32.37 137 GLU B N 1
ATOM 5119 C CA . GLU B 1 133 ? 29.982 -8.054 44.934 1.00 27.47 137 GLU B CA 1
ATOM 5120 C C . GLU B 1 133 ? 31.027 -8.061 43.823 1.00 33.10 137 GLU B C 1
ATOM 5121 O O . GLU B 1 133 ? 31.149 -9.037 43.071 1.00 32.58 137 GLU B O 1
ATOM 5127 N N . LEU B 1 134 ? 31.785 -6.973 43.727 1.00 27.78 138 LEU B N 1
ATOM 5128 C CA . LEU B 1 134 ? 32.825 -6.857 42.711 1.00 27.91 138 LEU B CA 1
ATOM 5129 C C . LEU B 1 134 ? 34.016 -6.088 43.256 1.00 27.39 138 LEU B C 1
ATOM 5130 O O . LEU B 1 134 ? 34.023 -5.676 44.422 1.00 30.23 138 LEU B O 1
ATOM 5135 N N . GLY B 1 135 ? 35.021 -5.891 42.411 1.00 34.29 139 GLY B N 1
ATOM 5136 C CA . GLY B 1 135 ? 36.208 -5.160 42.814 1.00 35.94 139 GLY B CA 1
ATOM 5137 C C . GLY B 1 135 ? 37.458 -6.027 42.858 1.00 38.40 139 GLY B C 1
ATOM 5138 O O . GLY B 1 135 ? 37.385 -7.258 42.986 1.00 35.56 139 GLY B O 1
ATOM 5139 N N . THR B 1 136 ? 38.610 -5.375 42.759 1.00 37.91 140 THR B N 1
ATOM 5140 C CA . THR B 1 136 ? 39.892 -6.055 42.821 1.00 36.51 140 THR B CA 1
ATOM 5141 C C . THR B 1 136 ? 40.991 -5.003 42.910 1.00 34.97 140 THR B C 1
ATOM 5142 O O . THR B 1 136 ? 40.770 -3.846 42.558 1.00 28.44 140 THR B O 1
ATOM 5146 N N . ASN B 1 137 ? 42.175 -5.406 43.360 1.00 39.06 141 ASN B N 1
ATOM 5147 C CA . ASN B 1 137 ? 43.317 -4.496 43.424 1.00 38.21 141 ASN B CA 1
ATOM 5148 C C . ASN B 1 137 ? 43.981 -4.240 42.062 1.00 37.52 141 ASN B C 1
ATOM 5149 O O . ASN B 1 137 ? 44.973 -3.518 41.981 1.00 43.46 141 ASN B O 1
ATOM 5154 N N . GLN B 1 138 ? 43.443 -4.824 40.993 1.00 39.52 142 GLN B N 1
ATOM 5155 C CA . GLN B 1 138 ? 44.080 -4.707 39.674 1.00 36.65 142 GLN B CA 1
ATOM 5156 C C . GLN B 1 138 ? 44.180 -3.278 39.152 1.00 40.50 142 GLN B C 1
ATOM 5157 O O . GLN B 1 138 ? 45.173 -2.916 38.516 1.00 36.73 142 GLN B O 1
ATOM 5163 N N . TYR B 1 139 ? 43.141 -2.478 39.389 1.00 40.98 143 TYR B N 1
ATOM 5164 C CA . TYR B 1 139 ? 43.137 -1.096 38.913 1.00 41.40 143 TYR B CA 1
ATOM 5165 C C . TYR B 1 139 ? 43.280 -0.092 40.053 1.00 42.24 143 TYR B C 1
ATOM 5166 O O . TYR B 1 139 ? 42.815 1.044 39.963 1.00 44.86 143 TYR B O 1
ATOM 5175 N N . TYR B 1 140 ? 43.926 -0.521 41.128 1.00 42.99 144 TYR B N 1
ATOM 5176 C CA . TYR B 1 140 ? 44.299 0.395 42.190 1.00 42.04 144 TYR B CA 1
ATOM 5177 C C . TYR B 1 140 ? 45.814 0.389 42.324 1.00 41.80 144 TYR B C 1
ATOM 5178 O O . TYR B 1 140 ? 46.382 -0.345 43.141 1.00 36.17 144 TYR B O 1
ATOM 5187 N N . ASP B 1 141 ? 46.465 1.197 41.494 1.00 39.92 145 ASP B N 1
ATOM 5188 C CA . ASP B 1 141 ? 47.918 1.269 41.505 1.00 41.66 145 ASP B CA 1
ATOM 5189 C C . ASP B 1 141 ? 48.375 2.434 42.374 1.00 33.26 145 ASP B C 1
ATOM 5190 O O . ASP B 1 141 ? 47.919 3.567 42.191 1.00 31.07 145 ASP B O 1
ATOM 5195 N N . GLY B 1 142 ? 49.260 2.150 43.325 1.00 40.90 146 GLY B N 1
ATOM 5196 C CA . GLY B 1 142 ? 49.673 3.143 44.303 1.00 45.19 146 GLY B CA 1
ATOM 5197 C C . GLY B 1 142 ? 50.792 4.061 43.846 1.00 48.70 146 GLY B C 1
ATOM 5198 O O . GLY B 1 142 ? 51.341 4.824 44.644 1.00 49.14 146 GLY B O 1
ATOM 5199 N N . ILE B 1 143 ? 51.129 4.000 42.560 1.00 49.50 147 ILE B N 1
ATOM 5200 C CA . ILE B 1 143 ? 52.247 4.781 42.026 1.00 48.86 147 ILE B CA 1
ATOM 5201 C C . ILE B 1 143 ? 52.126 6.286 42.278 1.00 38.90 147 ILE B C 1
ATOM 5202 O O . ILE B 1 143 ? 53.020 6.890 42.860 1.00 40.92 147 ILE B O 1
ATOM 5207 N N . ASP B 1 144 ? 51.027 6.900 41.863 1.00 45.94 148 ASP B N 1
ATOM 5208 C CA . ASP B 1 144 ? 50.883 8.339 42.084 1.00 53.81 148 ASP B CA 1
ATOM 5209 C C . ASP B 1 144 ? 50.928 8.720 43.565 1.00 52.58 148 ASP B C 1
ATOM 5210 O O . ASP B 1 144 ? 51.562 9.710 43.943 1.00 51.93 148 ASP B O 1
ATOM 5215 N N . LEU B 1 145 ? 50.268 7.921 44.398 1.00 50.09 149 LEU B N 1
ATOM 5216 C CA . LEU B 1 145 ? 50.212 8.179 45.835 1.00 50.35 149 LEU B CA 1
ATOM 5217 C C . LEU B 1 145 ? 51.573 7.989 46.522 1.00 48.17 149 LEU B C 1
ATOM 5218 O O . LEU B 1 145 ? 51.952 8.779 47.395 1.00 46.00 149 LEU B O 1
ATOM 5223 N N . LEU B 1 146 ? 52.303 6.944 46.133 1.00 45.31 150 LEU B N 1
ATOM 5224 C CA . LEU B 1 146 ? 53.644 6.713 46.672 1.00 51.46 150 LEU B CA 1
ATOM 5225 C C . LEU B 1 146 ? 54.614 7.788 46.179 1.00 50.93 150 LEU B C 1
ATOM 5226 O O . LEU B 1 146 ? 55.500 8.225 46.919 1.00 53.40 150 LEU B O 1
ATOM 5231 N N . THR B 1 147 ? 54.429 8.219 44.933 1.00 47.20 151 THR B N 1
ATOM 5232 C CA . THR B 1 147 ? 55.235 9.295 44.366 1.00 52.13 151 THR B CA 1
ATOM 5233 C C . THR B 1 147 ? 55.109 10.581 45.182 1.00 52.45 151 THR B C 1
ATOM 5234 O O . THR B 1 147 ? 56.098 11.274 45.424 1.00 48.37 151 THR B O 1
ATOM 5238 N N . GLU B 1 148 ? 53.892 10.905 45.604 1.00 53.90 152 GLU B N 1
ATOM 5239 C CA . GLU B 1 148 ? 53.697 12.077 46.448 1.00 51.26 152 GLU B CA 1
ATOM 5240 C C . GLU B 1 148 ? 54.363 11.868 47.802 1.00 47.27 152 GLU B C 1
ATOM 5241 O O . GLU B 1 148 ? 54.988 12.784 48.337 1.00 53.08 152 GLU B O 1
ATOM 5247 N N . GLY B 1 149 ? 54.243 10.660 48.351 1.00 43.11 153 GLY B N 1
ATOM 5248 C CA . GLY B 1 149 ? 54.833 10.364 49.648 1.00 50.45 153 GLY B CA 1
ATOM 5249 C C . GLY B 1 149 ? 56.332 10.618 49.676 1.00 58.66 153 GLY B C 1
ATOM 5250 O O . GLY B 1 149 ? 56.876 11.143 50.653 1.00 56.42 153 GLY B O 1
ATOM 5251 N N . ILE B 1 150 ? 57.007 10.234 48.598 1.00 61.08 154 ILE B N 1
ATOM 5252 C CA . ILE B 1 150 ? 58.446 10.437 48.485 1.00 65.11 154 ILE B CA 1
ATOM 5253 C C . ILE B 1 150 ? 58.754 11.927 48.358 1.00 64.45 154 ILE B C 1
ATOM 5254 O O . ILE B 1 150 ? 59.664 12.442 49.013 1.00 69.92 154 ILE B O 1
ATOM 5259 N N . SER B 1 151 ? 57.980 12.611 47.517 1.00 55.50 155 SER B N 1
ATOM 5260 C CA . SER B 1 151 ? 58.111 14.050 47.318 1.00 57.95 155 SER B CA 1
ATOM 5261 C C . SER B 1 151 ? 57.871 14.855 48.602 1.00 65.84 155 SER B C 1
ATOM 5262 O O . SER B 1 151 ? 58.345 15.987 48.732 1.00 69.37 155 SER B O 1
ATOM 5265 N N . LEU B 1 152 ? 57.145 14.264 49.550 1.00 64.87 156 LEU B N 1
ATOM 5266 C CA . LEU B 1 152 ? 56.813 14.939 50.806 1.00 60.98 156 LEU B CA 1
ATOM 5267 C C . LEU B 1 152 ? 57.817 14.634 51.911 1.00 55.09 156 LEU B C 1
ATOM 5268 O O . LEU B 1 152 ? 57.799 15.268 52.965 1.00 57.58 156 LEU B O 1
ATOM 5273 N N . GLY B 1 153 ? 58.682 13.655 51.667 1.00 56.39 157 GLY B N 1
ATOM 5274 C CA . GLY B 1 153 ? 59.654 13.233 52.659 1.00 57.58 157 GLY B CA 1
ATOM 5275 C C . GLY B 1 153 ? 59.075 12.182 53.587 1.00 64.31 157 GLY B C 1
ATOM 5276 O O . GLY B 1 153 ? 59.668 11.845 54.617 1.00 65.32 157 GLY B O 1
ATOM 5277 N N . GLU B 1 154 ? 57.904 11.669 53.219 1.00 65.18 158 GLU B N 1
ATOM 5278 C CA . GLU B 1 154 ? 57.222 10.659 54.015 1.00 62.76 158 GLU B CA 1
ATOM 5279 C C . GLU B 1 154 ? 56.917 9.446 53.154 1.00 60.87 158 GLU B C 1
ATOM 5280 O O . GLU B 1 154 ? 55.765 9.220 52.776 1.00 58.10 158 GLU B O 1
ATOM 5286 N N . PRO B 1 155 ? 57.954 8.663 52.830 1.00 63.17 159 PRO B N 1
ATOM 5287 C CA . PRO B 1 155 ? 57.794 7.433 52.045 1.00 58.50 159 PRO B CA 1
ATOM 5288 C C . PRO B 1 155 ? 57.048 6.356 52.831 1.00 49.93 159 PRO B C 1
ATOM 5289 O O . PRO B 1 155 ? 57.115 6.318 54.068 1.00 47.04 159 PRO B O 1
ATOM 5293 N N . PHE B 1 156 ? 56.346 5.484 52.118 1.00 46.17 160 PHE B N 1
ATOM 5294 C CA . PHE B 1 156 ? 55.656 4.381 52.773 1.00 52.43 160 PHE B CA 1
ATOM 5295 C C . PHE B 1 156 ? 55.574 3.162 51.856 1.00 48.35 160 PHE B C 1
ATOM 5296 O O . PHE B 1 156 ? 55.854 3.251 50.657 1.00 47.84 160 PHE B O 1
ATOM 5304 N N . ILE B 1 157 ? 55.214 2.023 52.442 1.00 42.85 161 ILE B N 1
ATOM 5305 C CA . ILE B 1 157 ? 54.921 0.817 51.684 1.00 46.92 161 ILE B CA 1
ATOM 5306 C C . ILE B 1 157 ? 53.430 0.807 51.337 1.00 47.47 161 ILE B C 1
ATOM 5307 O O . ILE B 1 157 ? 52.581 1.068 52.197 1.00 47.54 161 ILE B O 1
ATOM 5312 N N . PHE B 1 158 ? 53.110 0.516 50.082 1.00 47.10 162 PHE B N 1
ATOM 5313 C CA . PHE B 1 158 ? 51.714 0.389 49.680 1.00 42.80 162 PHE B CA 1
ATOM 5314 C C . PHE B 1 158 ? 51.350 -1.078 49.465 1.00 46.91 162 PHE B C 1
ATOM 5315 O O . PHE B 1 158 ? 51.947 -1.769 48.626 1.00 45.66 162 PHE B O 1
ATOM 5323 N N . VAL B 1 159 ? 50.372 -1.544 50.233 1.00 41.27 163 VAL B N 1
ATOM 5324 C CA . VAL B 1 159 ? 49.832 -2.888 50.073 1.00 39.67 163 VAL B CA 1
ATOM 5325 C C . VAL B 1 159 ? 48.363 -2.800 49.617 1.00 39.97 163 VAL B C 1
ATOM 5326 O O . VAL B 1 159 ? 47.546 -2.134 50.270 1.00 39.07 163 VAL B O 1
ATOM 5330 N N . ALA B 1 160 ? 48.041 -3.454 48.500 1.00 41.32 164 ALA B N 1
ATOM 5331 C CA . ALA B 1 160 ? 46.665 -3.535 47.995 1.00 37.30 164 ALA B CA 1
ATOM 5332 C C . ALA B 1 160 ? 46.261 -4.996 47.828 1.00 41.77 164 ALA B C 1
ATOM 5333 O O . ALA B 1 160 ? 46.898 -5.746 47.087 1.00 42.26 164 ALA B O 1
ATOM 5335 N N . ILE B 1 161 ? 45.198 -5.400 48.516 1.00 34.90 165 ILE B N 1
ATOM 5336 C CA . ILE B 1 161 ? 44.831 -6.811 48.577 1.00 32.21 165 ILE B CA 1
ATOM 5337 C C . ILE B 1 161 ? 43.630 -7.188 47.718 1.00 38.06 165 ILE B C 1
ATOM 5338 O O . ILE B 1 161 ? 42.808 -6.340 47.355 1.00 36.42 165 ILE B O 1
ATOM 5343 N N . ASN B 1 162 ? 43.525 -8.478 47.416 1.00 35.61 166 ASN B N 1
ATOM 5344 C CA . ASN B 1 162 ? 42.276 -9.045 46.923 1.00 35.78 166 ASN B CA 1
ATOM 5345 C C . ASN B 1 162 ? 41.544 -9.680 48.092 1.00 40.28 166 ASN B C 1
ATOM 5346 O O . ASN B 1 162 ? 42.165 -10.081 49.085 1.00 37.65 166 ASN B O 1
ATOM 5351 N N . TYR B 1 163 ? 40.225 -9.751 47.993 1.00 33.30 167 TYR B N 1
ATOM 5352 C CA . TYR B 1 163 ? 39.457 -10.537 48.942 1.00 34.52 167 TYR B CA 1
ATOM 5353 C C . TYR B 1 163 ? 38.224 -11.069 48.224 1.00 34.45 167 TYR B C 1
ATOM 5354 O O . TYR B 1 163 ? 37.836 -10.548 47.177 1.00 33.16 167 TYR B O 1
ATOM 5363 N N . ARG B 1 164 ? 37.622 -12.120 48.765 1.00 34.38 168 ARG B N 1
ATOM 5364 C CA . ARG B 1 164 ? 36.476 -12.726 48.100 1.00 40.19 168 ARG B CA 1
ATOM 5365 C C . ARG B 1 164 ? 35.226 -11.847 48.219 1.00 38.65 168 ARG B C 1
ATOM 5366 O O . ARG B 1 164 ? 34.852 -11.420 49.322 1.00 35.32 168 ARG B O 1
ATOM 5374 N N . VAL B 1 165 ? 34.608 -11.572 47.070 1.00 37.68 169 VAL B N 1
ATOM 5375 C CA . VAL B 1 165 ? 33.372 -10.792 47.000 1.00 40.22 169 VAL B CA 1
ATOM 5376 C C . VAL B 1 165 ? 32.219 -11.645 46.467 1.00 43.75 169 VAL B C 1
ATOM 5377 O O . VAL B 1 165 ? 32.424 -12.789 46.050 1.00 43.89 169 VAL B O 1
ATOM 5381 N N . GLY B 1 166 ? 31.012 -11.082 46.469 1.00 36.40 170 GLY B N 1
ATOM 5382 C CA . GLY B 1 166 ? 29.833 -11.815 46.044 1.00 35.82 170 GLY B CA 1
ATOM 5383 C C . GLY B 1 166 ? 29.620 -13.109 46.815 1.00 42.99 170 GLY B C 1
ATOM 5384 O O . GLY B 1 166 ? 29.849 -13.173 48.035 1.00 40.07 170 GLY B O 1
ATOM 5385 N N . GLY B 1 167 ? 29.182 -14.147 46.103 1.00 38.37 171 GLY B N 1
ATOM 5386 C CA . GLY B 1 167 ? 28.871 -15.426 46.722 1.00 39.26 171 GLY B CA 1
ATOM 5387 C C . GLY B 1 167 ? 30.087 -16.231 47.150 1.00 37.51 171 GLY B C 1
ATOM 5388 O O . GLY B 1 167 ? 29.947 -17.256 47.831 1.00 38.23 171 GLY B O 1
ATOM 5389 N N . PHE B 1 168 ? 31.279 -15.781 46.761 1.00 31.42 172 PHE B N 1
ATOM 5390 C CA . PHE B 1 168 ? 32.505 -16.459 47.177 1.00 33.18 172 PHE B CA 1
ATOM 5391 C C . PHE B 1 168 ? 32.982 -15.966 48.543 1.00 38.03 172 PHE B C 1
ATOM 5392 O O . PHE B 1 168 ? 33.665 -16.700 49.273 1.00 39.14 172 PHE B O 1
ATOM 5400 N N . GLY B 1 169 ? 32.603 -14.734 48.891 1.00 32.33 173 GLY B N 1
ATOM 5401 C CA . GLY B 1 169 ? 33.046 -14.117 50.134 1.00 34.88 173 GLY B CA 1
ATOM 5402 C C . GLY B 1 169 ? 31.979 -13.871 51.190 1.00 35.72 173 GLY B C 1
ATOM 5403 O O . GLY B 1 169 ? 32.283 -13.826 52.387 1.00 40.51 173 GLY B O 1
ATOM 5404 N N . PHE B 1 170 ? 30.727 -13.729 50.770 1.00 29.22 174 PHE B N 1
ATOM 5405 C CA . PHE B 1 170 ? 29.685 -13.330 51.713 1.00 33.48 174 PHE B CA 1
ATOM 5406 C C . PHE B 1 170 ? 28.372 -14.087 51.571 1.00 38.59 174 PHE B C 1
ATOM 5407 O O . PHE B 1 170 ? 27.298 -13.551 51.867 1.00 35.36 174 PHE B O 1
ATOM 5415 N N . LEU B 1 171 ? 28.457 -15.340 51.133 1.00 43.87 175 LEU B N 1
ATOM 5416 C CA . LEU B 1 171 ? 27.295 -16.216 51.205 1.00 48.98 175 LEU B CA 1
ATOM 5417 C C . LEU B 1 171 ? 26.947 -16.444 52.677 1.00 47.55 175 LEU B C 1
ATOM 5418 O O . LEU B 1 171 ? 27.842 -16.548 53.527 1.00 46.14 175 LEU B O 1
ATOM 5423 N N . GLY B 1 172 ? 25.650 -16.487 52.979 1.00 47.98 176 GLY B N 1
ATOM 5424 C CA . GLY B 1 172 ? 25.187 -16.689 54.343 1.00 50.76 176 GLY B CA 1
ATOM 5425 C C . GLY B 1 172 ? 24.221 -17.853 54.472 1.00 45.93 176 GLY B C 1
ATOM 5426 O O . GLY B 1 172 ? 24.240 -18.773 53.645 1.00 41.77 176 GLY B O 1
ATOM 5427 N N . GLY B 1 173 ? 23.379 -17.809 55.505 1.00 43.27 177 GLY B N 1
ATOM 5428 C CA . GLY B 1 173 ? 22.443 -18.885 55.792 1.00 48.92 177 GLY B CA 1
ATOM 5429 C C . GLY B 1 173 ? 22.906 -19.781 56.933 1.00 54.20 177 GLY B C 1
ATOM 5430 O O . GLY B 1 173 ? 24.086 -19.783 57.293 1.00 50.18 177 GLY B O 1
ATOM 5431 N N . LYS B 1 174 ? 21.980 -20.551 57.497 1.00 58.69 178 LYS B N 1
ATOM 5432 C CA . LYS B 1 174 ? 22.269 -21.390 58.661 1.00 60.85 178 LYS B CA 1
ATOM 5433 C C . LYS B 1 174 ? 23.372 -22.427 58.417 1.00 57.12 178 LYS B C 1
ATOM 5434 O O . LYS B 1 174 ? 24.111 -22.777 59.341 1.00 56.46 178 LYS B O 1
ATOM 5440 N N . GLU B 1 175 ? 23.473 -22.919 57.184 1.00 52.87 179 GLU B N 1
ATOM 5441 C CA . GLU B 1 175 ? 24.488 -23.908 56.830 1.00 56.55 179 GLU B CA 1
ATOM 5442 C C . GLU B 1 175 ? 25.896 -23.305 56.871 1.00 55.11 179 GLU B C 1
ATOM 5443 O O . GLU B 1 175 ? 26.809 -23.869 57.476 1.00 50.95 179 GLU B O 1
ATOM 5449 N N . ILE B 1 176 ? 26.067 -22.156 56.224 1.00 52.51 180 ILE B N 1
ATOM 5450 C CA . ILE B 1 176 ? 27.350 -21.462 56.242 1.00 52.79 180 ILE B CA 1
ATOM 5451 C C . ILE B 1 176 ? 27.776 -21.148 57.673 1.00 52.31 180 ILE B C 1
ATOM 5452 O O . ILE B 1 176 ? 28.955 -21.263 58.023 1.00 53.42 180 ILE B O 1
ATOM 5457 N N . LYS B 1 177 ? 26.808 -20.750 58.494 1.00 48.15 181 LYS B N 1
ATOM 5458 C CA . LYS B 1 177 ? 27.085 -20.358 59.868 1.00 52.52 181 LYS B CA 1
ATOM 5459 C C . LYS B 1 177 ? 27.672 -21.519 60.674 1.00 54.64 181 LYS B C 1
ATOM 5460 O O . LYS B 1 177 ? 28.704 -21.365 61.332 1.00 54.87 181 LYS B O 1
ATOM 5466 N N . ALA B 1 178 ? 27.018 -22.678 60.610 1.00 53.90 182 ALA B N 1
ATOM 5467 C CA . ALA B 1 178 ? 27.456 -23.858 61.357 1.00 55.35 182 ALA B CA 1
ATOM 5468 C C . ALA B 1 178 ? 28.810 -24.378 60.867 1.00 53.82 182 ALA B C 1
ATOM 5469 O O . ALA B 1 178 ? 29.582 -24.954 61.636 1.00 57.49 182 ALA B O 1
ATOM 5471 N N . ASP B 1 179 ? 29.092 -24.169 59.587 1.00 52.58 183 ASP B N 1
ATOM 5472 C CA . ASP B 1 179 ? 30.356 -24.601 59.004 1.00 57.13 183 ASP B CA 1
ATOM 5473 C C . ASP B 1 179 ? 31.492 -23.678 59.448 1.00 57.29 183 ASP B C 1
ATOM 5474 O O . ASP B 1 179 ? 32.663 -23.933 59.147 1.00 57.52 183 ASP B O 1
ATOM 5479 N N . GLY B 1 180 ? 31.138 -22.616 60.175 1.00 53.39 184 GLY B N 1
ATOM 5480 C CA . GLY B 1 180 ? 32.086 -21.582 60.554 1.00 50.68 184 GLY B CA 1
ATOM 5481 C C . GLY B 1 180 ? 32.607 -20.847 59.330 1.00 53.52 184 GLY B C 1
ATOM 5482 O O . GLY B 1 180 ? 33.773 -20.434 59.286 1.00 53.18 184 GLY B O 1
ATOM 5483 N N . SER B 1 181 ? 31.742 -20.681 58.330 1.00 47.29 185 SER B N 1
ATOM 5484 C CA . SER B 1 181 ? 32.165 -20.135 57.048 1.00 51.29 185 SER B CA 1
ATOM 5485 C C . SER B 1 181 ? 31.590 -18.752 56.733 1.00 48.86 185 SER B C 1
ATOM 5486 O O . SER B 1 181 ? 31.650 -18.297 55.591 1.00 47.04 185 SER B O 1
ATOM 5489 N N . SER B 1 182 ? 31.041 -18.086 57.740 1.00 47.61 186 SER B N 1
ATOM 5490 C CA . SER B 1 182 ? 30.486 -16.756 57.538 1.00 46.03 186 SER B CA 1
ATOM 5491 C C . SER B 1 182 ? 31.596 -15.737 57.248 1.00 45.49 186 SER B C 1
ATOM 5492 O O . SER B 1 182 ? 32.718 -15.862 57.759 1.00 41.89 186 SER B O 1
ATOM 5495 N N . ASN B 1 183 ? 31.278 -14.747 56.413 1.00 43.62 187 ASN B N 1
ATOM 5496 C CA . ASN B 1 183 ? 32.115 -13.558 56.241 1.00 37.57 187 ASN B CA 1
ATOM 5497 C C . ASN B 1 183 ? 33.537 -13.843 55.778 1.00 38.04 187 ASN B C 1
ATOM 5498 O O . ASN B 1 183 ? 34.503 -13.318 56.349 1.00 39.06 187 ASN B O 1
ATOM 5503 N N . LEU B 1 184 ? 33.662 -14.648 54.725 1.00 39.38 188 LEU B N 1
ATOM 5504 C CA . LEU B 1 184 ? 34.972 -15.056 54.228 1.00 39.94 188 LEU B CA 1
ATOM 5505 C C . LEU B 1 184 ? 35.800 -13.878 53.706 1.00 42.86 188 LEU B C 1
ATOM 5506 O O . LEU B 1 184 ? 37.015 -13.835 53.916 1.00 41.74 188 LEU B O 1
ATOM 5511 N N . GLY B 1 185 ? 35.147 -12.931 53.028 1.00 36.93 189 GLY B N 1
ATOM 5512 C CA . GLY B 1 185 ? 35.818 -11.722 52.574 1.00 40.66 189 GLY B CA 1
ATOM 5513 C C . GLY B 1 185 ? 36.513 -10.947 53.692 1.00 39.60 189 GLY B C 1
ATOM 5514 O O . GLY B 1 185 ? 37.621 -10.414 53.498 1.00 35.45 189 GLY B O 1
ATOM 5515 N N . LEU B 1 186 ? 35.867 -10.876 54.858 1.00 37.47 190 LEU B N 1
ATOM 5516 C CA . LEU B 1 186 ? 36.465 -10.234 56.027 1.00 40.31 190 LEU B CA 1
ATOM 5517 C C . LEU B 1 186 ? 37.679 -11.010 56.516 1.00 39.36 190 LEU B C 1
ATOM 5518 O O . LEU B 1 186 ? 38.688 -10.413 56.910 1.00 37.14 190 LEU B O 1
ATOM 5523 N N . LEU B 1 187 ? 37.572 -12.338 56.510 1.00 38.57 191 LEU B N 1
ATOM 5524 C CA . LEU B 1 187 ? 38.666 -13.194 56.970 1.00 37.98 191 LEU B CA 1
ATOM 5525 C C . LEU B 1 187 ? 39.841 -13.161 55.984 1.00 41.50 191 LEU B C 1
ATOM 5526 O O . LEU B 1 187 ? 41.003 -13.233 56.391 1.00 38.01 191 LEU B O 1
ATOM 5531 N N . ASP B 1 188 ? 39.535 -13.053 54.691 1.00 40.87 192 ASP B N 1
ATOM 5532 C CA . ASP B 1 188 ? 40.575 -12.864 53.686 1.00 43.74 192 ASP B CA 1
ATOM 5533 C C . ASP B 1 188 ? 41.343 -11.591 54.004 1.00 45.20 192 ASP B C 1
ATOM 5534 O O . ASP B 1 188 ? 42.575 -11.564 53.948 1.00 43.93 192 ASP B O 1
ATOM 5539 N N . GLN B 1 189 ? 40.598 -10.536 54.330 1.00 36.26 193 GLN B N 1
ATOM 5540 C CA . GLN B 1 189 ? 41.187 -9.261 54.710 1.00 39.90 193 GLN B CA 1
ATOM 5541 C C . GLN B 1 189 ? 42.065 -9.435 55.941 1.00 36.20 193 GLN B C 1
ATOM 5542 O O . GLN B 1 189 ? 43.219 -8.998 55.965 1.00 39.44 193 GLN B O 1
ATOM 5548 N N . ARG B 1 190 ? 41.506 -10.080 56.959 1.00 36.96 194 ARG B N 1
ATOM 5549 C CA . ARG B 1 190 ? 42.202 -10.302 58.225 1.00 36.17 194 ARG B CA 1
ATOM 5550 C C . ARG B 1 190 ? 43.492 -11.090 58.034 1.00 45.10 194 ARG B C 1
ATOM 5551 O O . ARG B 1 190 ? 44.521 -10.771 58.637 1.00 47.61 194 ARG B O 1
ATOM 5559 N N . ILE B 1 191 ? 43.432 -12.129 57.207 1.00 44.92 195 ILE B N 1
ATOM 5560 C CA . ILE B 1 191 ? 44.591 -12.993 57.017 1.00 44.29 195 ILE B CA 1
ATOM 5561 C C . ILE B 1 191 ? 45.649 -12.252 56.191 1.00 42.38 195 ILE B C 1
ATOM 5562 O O . ILE B 1 191 ? 46.848 -12.469 56.359 1.00 46.10 195 ILE B O 1
ATOM 5567 N N . ALA B 1 192 ? 45.200 -11.352 55.322 1.00 34.83 196 ALA B N 1
ATOM 5568 C CA . ALA B 1 192 ? 46.119 -10.470 54.605 1.00 43.84 196 ALA B CA 1
ATOM 5569 C C . ALA B 1 192 ? 46.862 -9.574 55.601 1.00 46.82 196 ALA B C 1
ATOM 5570 O O . ALA B 1 192 ? 48.056 -9.285 55.435 1.00 46.43 196 ALA B O 1
ATOM 5572 N N . LEU B 1 193 ? 46.154 -9.151 56.645 1.00 41.98 197 LEU B N 1
ATOM 5573 C CA . LEU B 1 193 ? 46.755 -8.336 57.698 1.00 43.30 197 LEU B CA 1
ATOM 5574 C C . LEU B 1 193 ? 47.827 -9.109 58.458 1.00 45.84 197 LEU B C 1
ATOM 5575 O O . LEU B 1 193 ? 48.888 -8.568 58.779 1.00 46.38 197 LEU B O 1
ATOM 5580 N N . GLU B 1 194 ? 47.546 -10.378 58.744 1.00 42.43 198 GLU B N 1
ATOM 5581 C CA . GLU B 1 194 ? 48.469 -11.209 59.513 1.00 40.48 198 GLU B CA 1
ATOM 5582 C C . GLU B 1 194 ? 49.699 -11.576 58.683 1.00 44.65 198 GLU B C 1
ATOM 5583 O O . GLU B 1 194 ? 50.811 -11.643 59.200 1.00 47.47 198 GLU B O 1
ATOM 5589 N N . TRP B 1 195 ? 49.486 -11.813 57.393 1.00 42.26 199 TRP B N 1
ATOM 5590 C CA . TRP B 1 195 ? 50.581 -12.001 56.449 1.00 48.38 199 TRP B CA 1
ATOM 5591 C C . TRP B 1 195 ? 51.500 -10.769 56.452 1.00 50.34 199 TRP B C 1
ATOM 5592 O O . TRP B 1 195 ? 52.728 -10.897 56.540 1.00 47.20 199 TRP B O 1
ATOM 5603 N N . VAL B 1 196 ? 50.905 -9.580 56.358 1.00 39.95 200 VAL B N 1
ATOM 5604 C CA . VAL B 1 196 ? 51.675 -8.348 56.475 1.00 38.88 200 VAL B CA 1
ATOM 5605 C C . VAL B 1 196 ? 52.460 -8.316 57.804 1.00 45.37 200 VAL B C 1
ATOM 5606 O O . VAL B 1 196 ? 53.604 -7.862 57.845 1.00 51.17 200 VAL B O 1
ATOM 5610 N N . ALA B 1 197 ? 51.860 -8.810 58.884 1.00 44.42 201 ALA B N 1
ATOM 5611 C CA . ALA B 1 197 ? 52.530 -8.786 60.186 1.00 54.26 201 ALA B CA 1
ATOM 5612 C C . ALA B 1 197 ? 53.736 -9.727 60.229 1.00 55.62 201 ALA B C 1
ATOM 5613 O O . ALA B 1 197 ? 54.702 -9.473 60.953 1.00 52.53 201 ALA B O 1
ATOM 5615 N N . ASP B 1 198 ? 53.667 -10.806 59.450 1.00 57.23 202 ASP B N 1
ATOM 5616 C CA . ASP B 1 198 ? 54.719 -11.825 59.405 1.00 57.22 202 ASP B CA 1
ATOM 5617 C C . ASP B 1 198 ? 55.793 -11.520 58.365 1.00 50.67 202 ASP B C 1
ATOM 5618 O O . ASP B 1 198 ? 56.945 -11.922 58.506 1.00 47.54 202 ASP B O 1
ATOM 5623 N N . ASN B 1 199 ? 55.419 -10.814 57.308 1.00 48.22 203 ASN B N 1
ATOM 5624 C CA . ASN B 1 199 ? 56.249 -10.816 56.107 1.00 53.65 203 ASN B CA 1
ATOM 5625 C C . ASN B 1 199 ? 56.705 -9.444 55.615 1.00 57.41 203 ASN B C 1
ATOM 5626 O O . ASN B 1 199 ? 57.687 -9.332 54.871 1.00 57.75 203 ASN B O 1
ATOM 5631 N N . ILE B 1 200 ? 55.995 -8.400 56.033 1.00 52.40 204 ILE B N 1
ATOM 5632 C CA . ILE B 1 200 ? 56.183 -7.082 55.438 1.00 38.88 204 ILE B CA 1
ATOM 5633 C C . ILE B 1 200 ? 57.532 -6.429 55.773 1.00 43.19 204 ILE B C 1
ATOM 5634 O O . ILE B 1 200 ? 58.050 -5.642 54.982 1.00 44.21 204 ILE B O 1
ATOM 5639 N N . ALA B 1 201 ? 58.102 -6.746 56.932 1.00 53.81 205 ALA B N 1
ATOM 5640 C CA . ALA B 1 201 ? 59.409 -6.191 57.281 1.00 60.27 205 ALA B CA 1
ATOM 5641 C C . ALA B 1 201 ? 60.451 -6.563 56.222 1.00 60.96 205 ALA B C 1
ATOM 5642 O O . ALA B 1 201 ? 61.263 -5.724 55.813 1.00 55.24 205 ALA B O 1
ATOM 5644 N N . SER B 1 202 ? 60.413 -7.821 55.783 1.00 62.08 206 SER B N 1
ATOM 5645 C CA . SER B 1 202 ? 61.308 -8.305 54.737 1.00 61.92 206 SER B CA 1
ATOM 5646 C C . SER B 1 202 ? 61.271 -7.371 53.537 1.00 59.56 206 SER B C 1
ATOM 5647 O O . SER B 1 202 ? 62.278 -7.198 52.842 1.00 57.19 206 SER B O 1
ATOM 5650 N N . PHE B 1 203 ? 60.107 -6.772 53.296 1.00 53.78 207 PHE B N 1
ATOM 5651 C CA . PHE B 1 203 ? 59.960 -5.808 52.215 1.00 45.87 207 PHE B CA 1
ATOM 5652 C C . PHE B 1 203 ? 60.380 -4.404 52.655 1.00 49.35 2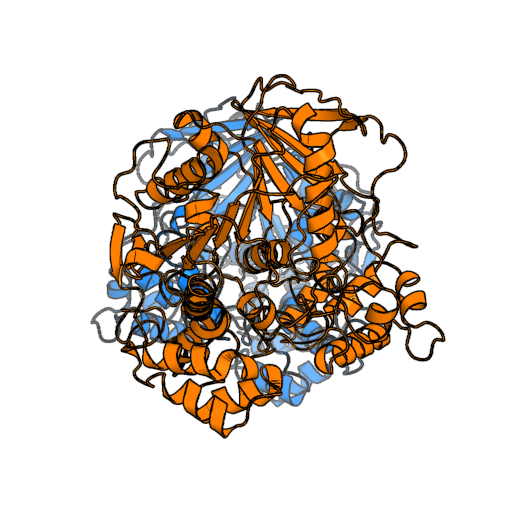07 PHE B C 1
ATOM 5653 O O . PHE B 1 203 ? 60.411 -3.475 51.843 1.00 55.69 207 PHE B O 1
ATOM 5661 N N . GLY B 1 204 ? 60.689 -4.248 53.939 1.00 50.48 208 GLY B N 1
ATOM 5662 C CA . GLY B 1 204 ? 61.183 -2.982 54.452 1.00 57.58 208 GLY B CA 1
ATOM 5663 C C . GLY B 1 204 ? 60.114 -2.091 55.061 1.00 61.34 208 GLY B C 1
ATOM 5664 O O . GLY B 1 204 ? 60.256 -0.864 55.089 1.00 57.61 208 GLY B O 1
ATOM 5665 N N . GLY B 1 205 ? 59.041 -2.708 55.550 1.00 64.14 209 GLY B N 1
ATOM 5666 C CA . GLY B 1 205 ? 57.972 -1.972 56.202 1.00 60.70 209 GLY B CA 1
ATOM 5667 C C . GLY B 1 205 ? 57.919 -2.219 57.702 1.00 58.70 209 GLY B C 1
ATOM 5668 O O . GLY B 1 205 ? 58.312 -3.290 58.178 1.00 59.64 209 GLY B O 1
ATOM 5669 N N . ASP B 1 206 ? 57.435 -1.230 58.450 1.00 52.31 210 ASP B N 1
ATOM 5670 C CA . ASP B 1 206 ? 57.258 -1.387 59.891 1.00 53.23 210 ASP B CA 1
ATOM 5671 C C . ASP B 1 206 ? 55.862 -1.931 60.187 1.00 53.56 210 ASP B C 1
ATOM 5672 O O . ASP B 1 206 ? 54.868 -1.203 60.090 1.00 52.97 210 ASP B O 1
ATOM 5677 N N . PRO B 1 207 ? 55.781 -3.219 60.549 1.00 57.39 211 PRO B N 1
ATOM 5678 C CA . PRO B 1 207 ? 54.482 -3.851 60.800 1.00 59.05 211 PRO B CA 1
ATOM 5679 C C . PRO B 1 207 ? 53.775 -3.245 62.015 1.00 56.36 211 PRO B C 1
ATOM 5680 O O . PRO B 1 207 ? 52.622 -3.591 62.287 1.00 54.54 211 PRO B O 1
ATOM 5684 N N . SER B 1 208 ? 54.454 -2.352 62.731 1.00 52.50 212 SER B N 1
ATOM 5685 C CA . SER B 1 208 ? 53.847 -1.688 63.878 1.00 49.52 212 SER B CA 1
ATOM 5686 C C . SER B 1 208 ? 53.227 -0.368 63.451 1.00 44.18 212 SER B C 1
ATOM 5687 O O . SER B 1 208 ? 52.652 0.344 64.268 1.00 46.14 212 SER B O 1
ATOM 5690 N N . LYS B 1 209 ? 53.343 -0.054 62.162 1.00 42.62 213 LYS B N 1
ATOM 5691 C CA . LYS B 1 209 ? 52.805 1.183 61.615 1.00 43.84 213 LYS B CA 1
ATOM 5692 C C . LYS B 1 209 ? 51.918 0.905 60.409 1.00 40.24 213 LYS B C 1
ATOM 5693 O O . LYS B 1 209 ? 52.099 1.515 59.351 1.00 36.90 213 LYS B O 1
ATOM 5699 N N . VAL B 1 210 ? 50.971 -0.017 60.556 1.00 39.49 214 VAL B N 1
ATOM 5700 C CA . VAL B 1 210 ? 50.030 -0.285 59.468 1.00 42.01 214 VAL B CA 1
ATOM 5701 C C . VAL B 1 210 ? 48.795 0.602 59.605 1.00 36.52 214 VAL B C 1
ATOM 5702 O O . VAL B 1 210 ? 48.1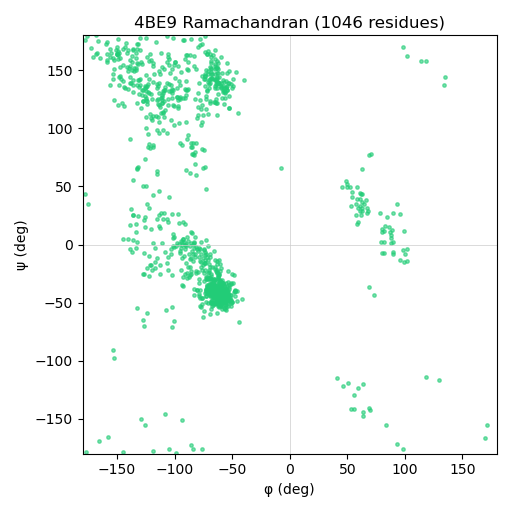64 0.638 60.664 1.00 33.00 214 VAL B O 1
ATOM 5706 N N . THR B 1 211 ? 48.473 1.336 58.543 1.00 37.65 215 THR B N 1
ATOM 5707 C CA . THR B 1 211 ? 47.225 2.090 58.485 1.00 44.01 215 THR B CA 1
ATOM 5708 C C . THR B 1 211 ? 46.319 1.468 57.427 1.00 39.24 215 THR B C 1
ATOM 5709 O O . THR B 1 211 ? 46.724 1.298 56.271 1.00 35.69 215 THR B O 1
ATOM 5713 N N . ILE B 1 212 ? 45.095 1.122 57.818 1.00 33.89 216 ILE B N 1
ATOM 5714 C CA . ILE B 1 212 ? 44.172 0.492 56.875 1.00 31.39 216 ILE B CA 1
ATOM 5715 C C . ILE B 1 212 ? 43.245 1.539 56.253 1.00 35.53 216 ILE B C 1
ATOM 5716 O O . ILE B 1 212 ? 42.772 2.465 56.930 1.00 40.64 216 ILE B O 1
ATOM 5721 N N . TRP B 1 213 ? 42.988 1.375 54.961 1.00 33.83 217 TRP B N 1
ATOM 5722 C CA . TRP B 1 213 ? 42.297 2.385 54.179 1.00 31.38 217 TRP B CA 1
ATOM 5723 C C . TRP B 1 213 ? 41.379 1.702 53.173 1.00 29.68 217 TRP B C 1
ATOM 5724 O O . TRP B 1 213 ? 41.789 0.757 52.489 1.00 31.97 217 TRP B O 1
ATOM 5735 N N . GLY B 1 214 ? 40.144 2.185 53.060 1.00 27.81 218 GLY B N 1
ATOM 5736 C CA . GLY B 1 214 ? 39.209 1.585 52.130 1.00 28.61 218 GLY B CA 1
ATOM 5737 C C . GLY B 1 214 ? 38.188 2.590 51.653 1.00 32.89 218 GLY B C 1
ATOM 5738 O O . GLY B 1 214 ? 37.965 3.615 52.304 1.00 29.47 218 GLY B O 1
ATOM 5739 N N . GLU B 1 215 ? 37.569 2.298 50.513 1.00 27.52 219 GLU B N 1
ATOM 5740 C CA . GLU B 1 215 ? 36.496 3.142 49.992 1.00 28.87 219 GLU B CA 1
ATOM 5741 C C . GLU B 1 215 ? 35.210 2.319 49.807 1.00 31.29 219 GLU B C 1
ATOM 5742 O O . GLU B 1 215 ? 35.255 1.144 49.424 1.00 29.52 219 GLU B O 1
ATOM 5748 N N . SER B 1 216 ? 34.070 2.934 50.101 1.00 29.46 220 SER B N 1
ATOM 5749 C CA . SER B 1 216 ? 32.789 2.237 50.030 1.00 30.99 220 SER B CA 1
ATOM 5750 C C . SER B 1 216 ? 32.828 0.898 50.790 1.00 28.90 220 SER B C 1
ATOM 5751 O O . SER B 1 216 ? 33.057 0.878 52.006 1.00 30.62 220 SER B O 1
ATOM 5754 N N . ALA B 1 217 ? 32.610 -0.215 50.091 1.00 29.19 221 ALA B N 1
ATOM 5755 C CA . ALA B 1 217 ? 32.670 -1.532 50.740 1.00 32.83 221 ALA B CA 1
ATOM 5756 C C . ALA B 1 217 ? 34.009 -1.744 51.451 1.00 33.40 221 ALA B C 1
ATOM 5757 O O . ALA B 1 217 ? 34.071 -2.418 52.485 1.00 25.66 221 ALA B O 1
ATOM 5759 N N . GLY B 1 218 ? 35.080 -1.179 50.892 1.00 28.90 222 GLY B N 1
ATOM 5760 C CA . GLY B 1 218 ? 36.384 -1.256 51.530 1.00 32.73 222 GLY B CA 1
ATOM 5761 C C . GLY B 1 218 ? 36.445 -0.419 52.796 1.00 34.42 222 GLY B C 1
ATOM 5762 O O . GLY B 1 218 ? 37.121 -0.771 53.766 1.00 36.46 222 GLY B O 1
ATOM 5763 N N . SER B 1 219 ? 35.727 0.701 52.792 1.00 31.99 223 SER B N 1
ATOM 5764 C CA . SER B 1 219 ? 35.681 1.568 53.960 1.00 27.69 223 SER B CA 1
ATOM 5765 C C . SER B 1 219 ? 34.885 0.917 55.081 1.00 26.14 223 SER B C 1
ATOM 5766 O O . SER B 1 219 ? 35.256 1.008 56.256 1.00 30.85 223 SER B O 1
ATOM 5769 N N . ILE B 1 220 ? 33.779 0.274 54.711 1.00 25.80 224 ILE B N 1
ATOM 5770 C CA . ILE B 1 220 ? 32.970 -0.484 55.652 1.00 27.13 224 ILE B CA 1
ATOM 5771 C C . ILE B 1 220 ? 33.803 -1.633 56.234 1.00 32.48 224 ILE B C 1
ATOM 5772 O O . ILE B 1 220 ? 33.684 -1.960 57.422 1.00 32.91 224 ILE B O 1
ATOM 5777 N N . SER B 1 221 ? 34.649 -2.230 55.390 1.00 33.78 225 SER B N 1
ATOM 5778 C CA . SER B 1 221 ? 35.524 -3.328 55.807 1.00 32.90 225 SER B CA 1
ATOM 5779 C C . SER B 1 221 ? 36.557 -2.840 56.820 1.00 31.71 225 SER B C 1
ATOM 5780 O O . SER B 1 221 ? 36.941 -3.584 57.731 1.00 34.09 225 SER B O 1
ATOM 5783 N N . VAL B 1 222 ? 37.008 -1.592 56.659 1.00 28.38 226 VAL B N 1
ATOM 5784 C CA . VAL B 1 222 ? 37.947 -1.017 57.616 1.00 30.04 226 VAL B CA 1
ATOM 5785 C C . VAL B 1 222 ? 37.298 -1.004 58.980 1.00 33.88 226 VAL B C 1
ATOM 5786 O O . VAL B 1 222 ? 37.889 -1.480 59.948 1.00 33.58 226 VAL B O 1
ATOM 5790 N N . PHE B 1 223 ? 36.081 -0.468 59.076 1.00 33.72 227 PHE B N 1
ATOM 5791 C CA . PHE B 1 223 ? 35.451 -0.512 60.378 1.00 35.36 227 PHE B CA 1
ATOM 5792 C C . PHE B 1 223 ? 35.281 -1.955 60.804 1.00 27.76 227 PHE B C 1
ATOM 5793 O O . PHE B 1 223 ? 35.545 -2.282 61.959 1.00 29.58 227 PHE B O 1
ATOM 5801 N N . ASP B 1 224 ? 34.872 -2.833 59.888 1.00 30.80 228 ASP B N 1
ATOM 5802 C CA . ASP B 1 224 ? 34.688 -4.239 60.284 1.00 33.89 228 ASP B CA 1
ATOM 5803 C C . ASP B 1 224 ? 35.974 -4.896 60.843 1.00 32.14 228 ASP B C 1
ATOM 5804 O O . ASP B 1 224 ? 35.918 -5.712 61.770 1.00 33.73 228 ASP B O 1
ATOM 5809 N N . GLN B 1 225 ? 37.130 -4.535 60.289 1.00 37.88 229 GLN B N 1
ATOM 5810 C CA . GLN B 1 225 ? 38.409 -5.055 60.787 1.00 31.41 229 GLN B CA 1
ATOM 5811 C C . GLN B 1 225 ? 38.676 -4.554 62.201 1.00 35.03 229 GLN B C 1
ATOM 5812 O O . GLN B 1 225 ? 39.179 -5.290 63.058 1.00 43.73 229 GLN B O 1
ATOM 5818 N N . MET B 1 226 ? 38.332 -3.295 62.444 1.00 29.82 230 MET B N 1
ATOM 5819 C CA . MET B 1 226 ? 38.400 -2.741 63.789 1.00 30.24 230 MET B CA 1
ATOM 5820 C C . MET B 1 226 ? 37.469 -3.535 64.704 1.00 35.97 230 MET B C 1
ATOM 5821 O O . MET B 1 226 ? 37.769 -3.748 65.882 1.00 36.10 230 MET B O 1
ATOM 5826 N N . ALA B 1 227 ? 36.344 -3.998 64.161 1.00 39.04 231 ALA B N 1
ATOM 5827 C CA . ALA B 1 227 ? 35.357 -4.720 64.986 1.00 43.85 231 ALA B CA 1
ATOM 5828 C C . ALA B 1 227 ? 35.619 -6.235 65.114 1.00 38.35 231 ALA B C 1
ATOM 5829 O O . ALA B 1 227 ? 35.109 -6.883 66.027 1.00 38.03 231 ALA B O 1
ATOM 5831 N N . LEU B 1 228 ? 36.415 -6.792 64.207 1.00 38.46 232 LEU B N 1
ATOM 5832 C CA . LEU B 1 228 ? 36.589 -8.243 64.140 1.00 41.92 232 LEU B CA 1
ATOM 5833 C C . LEU B 1 228 ? 36.893 -8.877 65.491 1.00 46.48 232 LEU B C 1
ATOM 5834 O O . LEU B 1 228 ? 37.703 -8.369 66.272 1.00 49.06 232 LEU B O 1
ATOM 5839 N N . TYR B 1 229 ? 36.232 -9.999 65.756 1.00 50.02 233 TYR B N 1
ATOM 5840 C CA . TYR B 1 229 ? 36.421 -10.737 66.998 1.00 45.84 233 TYR B CA 1
ATOM 5841 C C . TYR B 1 229 ? 36.248 -9.852 68.219 1.00 46.96 233 TYR B C 1
ATOM 5842 O O . TYR B 1 229 ? 37.093 -9.852 69.125 1.00 47.22 233 TYR B O 1
ATOM 5851 N N . GLY B 1 230 ? 35.150 -9.105 68.245 1.00 43.02 234 GLY B N 1
ATOM 5852 C CA . GLY B 1 230 ? 34.845 -8.264 69.384 1.00 44.41 234 GLY B CA 1
ATOM 5853 C C . GLY B 1 230 ? 35.920 -7.222 69.623 1.00 49.41 234 GLY B C 1
ATOM 5854 O O . GLY B 1 230 ? 36.135 -6.803 70.765 1.00 50.63 234 GLY B O 1
ATOM 5855 N N . GLY B 1 231 ? 36.593 -6.806 68.548 1.00 46.51 235 GLY B N 1
ATOM 5856 C CA . GLY B 1 231 ? 37.591 -5.750 68.626 1.00 44.25 235 GLY B CA 1
ATOM 5857 C C . GLY B 1 231 ? 38.982 -6.238 68.993 1.00 49.92 235 GLY B C 1
ATOM 5858 O O . GLY B 1 231 ? 39.851 -5.447 69.379 1.00 50.11 235 GLY B O 1
ATOM 5859 N N . ASN B 1 232 ? 39.191 -7.547 68.887 1.00 50.32 236 ASN B N 1
ATOM 5860 C CA . ASN B 1 232 ? 40.512 -8.124 69.099 1.00 52.35 236 ASN B CA 1
ATOM 5861 C C . ASN B 1 232 ? 41.299 -8.138 67.793 1.00 47.03 236 ASN B C 1
ATOM 5862 O O . ASN B 1 232 ? 41.176 -9.071 66.983 1.00 46.59 236 ASN B O 1
ATOM 5867 N N . ASN B 1 233 ? 42.101 -7.097 67.585 1.00 42.37 237 ASN B N 1
ATOM 5868 C CA . ASN B 1 233 ? 42.863 -6.958 66.347 1.00 40.91 237 ASN B CA 1
ATOM 5869 C C . ASN B 1 233 ? 44.318 -7.346 66.573 1.00 43.94 237 ASN B C 1
ATOM 5870 O O . ASN B 1 233 ? 45.210 -6.858 65.878 1.00 44.53 237 ASN B O 1
ATOM 5875 N N . LYS B 1 234 ? 44.557 -8.211 67.554 1.00 50.03 238 LYS B N 1
ATOM 5876 C CA . LYS B 1 234 ? 45.916 -8.613 67.906 1.00 58.01 238 LYS B CA 1
ATOM 5877 C C . LYS B 1 234 ? 46.366 -9.906 67.230 1.00 57.71 238 LYS B C 1
ATOM 5878 O O . LYS B 1 234 ? 45.612 -10.881 67.150 1.00 54.41 238 LYS B O 1
ATOM 5884 N N . TYR B 1 235 ? 47.605 -9.893 66.748 1.00 58.19 239 TYR B N 1
ATOM 5885 C CA . TYR B 1 235 ? 48.223 -11.059 66.130 1.00 56.49 239 TYR B CA 1
ATOM 5886 C C . TYR B 1 235 ? 49.585 -11.303 66.778 1.00 58.69 239 TYR B C 1
ATOM 5887 O O . TYR B 1 235 ? 50.481 -10.456 66.707 1.00 51.26 239 TYR B O 1
ATOM 5896 N N . LYS B 1 236 ? 49.735 -12.460 67.417 1.00 64.32 240 LYS B N 1
ATOM 5897 C CA . LYS B 1 236 ? 50.974 -12.785 68.110 1.00 65.05 240 LYS B CA 1
ATOM 5898 C C . LYS B 1 236 ? 51.315 -11.685 69.101 1.00 61.72 240 LYS B C 1
ATOM 5899 O O . LYS B 1 236 ? 52.475 -11.289 69.224 1.00 61.13 240 LYS B O 1
ATOM 5905 N N . GLY B 1 237 ? 50.292 -11.181 69.787 1.00 60.17 241 GLY B N 1
ATOM 5906 C CA . GLY B 1 237 ? 50.483 -10.217 70.856 1.00 65.26 241 GLY B CA 1
ATOM 5907 C C . GLY B 1 237 ? 50.713 -8.774 70.433 1.00 64.99 241 GLY B C 1
ATOM 5908 O O . GLY B 1 237 ? 51.076 -7.935 71.259 1.00 69.59 241 GLY B O 1
ATOM 5909 N N . LYS B 1 238 ? 50.500 -8.477 69.155 1.00 60.24 242 LYS B N 1
ATOM 5910 C CA . LYS B 1 238 ? 50.681 -7.116 68.652 1.00 60.02 242 LYS B CA 1
ATOM 5911 C C . LYS B 1 238 ? 49.529 -6.712 67.730 1.00 55.37 242 LYS B C 1
ATOM 5912 O O . LYS B 1 238 ? 49.099 -7.504 66.887 1.00 47.28 242 LYS B O 1
ATOM 5918 N N . ALA B 1 239 ? 49.041 -5.481 67.878 1.00 54.78 243 ALA B N 1
ATOM 5919 C CA . ALA B 1 239 ? 47.940 -4.992 67.036 1.00 52.03 243 ALA B CA 1
ATOM 5920 C C . ALA B 1 239 ? 48.276 -5.052 65.547 1.00 51.60 243 ALA B C 1
ATOM 5921 O O . ALA B 1 239 ? 49.405 -4.759 65.143 1.00 54.62 243 ALA B O 1
ATOM 5923 N N . LEU B 1 240 ? 47.285 -5.413 64.735 1.00 47.79 244 LEU B N 1
ATOM 5924 C CA . LEU B 1 240 ? 47.466 -5.555 63.290 1.00 47.64 244 LEU B CA 1
ATOM 5925 C C . LEU B 1 240 ? 47.515 -4.222 62.525 1.00 43.03 244 LEU B C 1
ATOM 5926 O O . LEU B 1 240 ? 48.001 -4.166 61.391 1.00 40.40 244 LEU B O 1
ATOM 5931 N N . PHE B 1 241 ? 47.006 -3.156 63.140 1.00 39.76 245 PHE B N 1
ATOM 5932 C CA . PHE B 1 241 ? 47.015 -1.831 62.518 1.00 37.16 245 PHE B CA 1
ATOM 5933 C C . PHE B 1 241 ? 46.957 -0.768 63.614 1.00 41.87 245 PHE B C 1
ATOM 5934 O O . PHE B 1 241 ? 46.649 -1.082 64.773 1.00 40.19 245 PHE B O 1
ATOM 5942 N N . ARG B 1 242 ? 47.265 0.479 63.262 1.00 41.82 246 ARG B N 1
ATOM 5943 C CA . ARG B 1 242 ? 47.347 1.539 64.268 1.00 46.35 246 ARG B CA 1
ATOM 5944 C C . ARG B 1 242 ? 46.473 2.743 63.915 1.00 39.55 246 ARG B C 1
ATOM 5945 O O . ARG B 1 242 ? 46.318 3.672 64.705 1.00 37.71 246 ARG B O 1
ATOM 5953 N N . GLY B 1 243 ? 45.910 2.724 62.718 1.00 39.03 247 GLY B N 1
ATOM 5954 C CA . GLY B 1 243 ? 45.065 3.814 62.279 1.00 41.45 247 GLY B CA 1
ATOM 5955 C C . GLY B 1 243 ? 44.161 3.336 61.169 1.00 40.16 247 GLY B C 1
ATOM 5956 O O . GLY B 1 243 ? 44.405 2.285 60.573 1.00 35.39 247 GLY B O 1
ATOM 5957 N N . GLY B 1 244 ? 43.117 4.106 60.883 1.00 36.97 248 GLY B N 1
ATOM 5958 C CA . GLY B 1 244 ? 42.177 3.725 59.854 1.00 36.53 248 GLY B CA 1
ATOM 5959 C C . GLY B 1 244 ? 41.663 4.935 59.110 1.00 36.87 248 GLY B C 1
ATOM 5960 O O . GLY B 1 244 ? 41.420 5.989 59.710 1.00 38.27 248 GLY B O 1
ATOM 5961 N N . ILE B 1 245 ? 41.513 4.779 57.797 1.00 31.53 249 ILE B N 1
ATOM 5962 C CA . ILE B 1 245 ? 40.995 5.829 56.932 1.00 33.15 249 ILE B CA 1
ATOM 5963 C C . ILE B 1 245 ? 39.782 5.289 56.179 1.00 36.87 249 ILE B C 1
ATOM 5964 O O . ILE B 1 245 ? 39.881 4.281 55.472 1.00 31.60 249 ILE B O 1
ATOM 5969 N N . MET B 1 246 ? 38.645 5.965 56.317 1.00 34.61 250 MET B N 1
ATOM 5970 C CA . MET B 1 246 ? 37.397 5.474 55.741 1.00 34.55 250 MET B CA 1
ATOM 5971 C C . MET B 1 246 ? 36.796 6.472 54.773 1.00 33.04 250 MET B C 1
ATOM 5972 O O . MET B 1 246 ? 36.343 7.546 55.177 1.00 40.76 250 MET B O 1
ATOM 5977 N N . ASN B 1 247 ? 36.783 6.121 53.493 1.00 25.82 251 ASN B N 1
ATOM 5978 C CA . ASN B 1 247 ? 36.072 6.937 52.510 1.00 30.80 251 ASN B CA 1
ATOM 5979 C C . ASN B 1 247 ? 34.712 6.357 52.155 1.00 27.00 251 ASN B C 1
ATOM 5980 O O . ASN B 1 247 ? 34.618 5.378 51.411 1.00 26.41 251 ASN B O 1
ATOM 5985 N N . SER B 1 248 ? 33.661 6.946 52.712 1.00 30.30 252 SER B N 1
ATOM 5986 C CA . SER B 1 248 ? 32.304 6.587 52.323 1.00 35.11 252 SER B CA 1
ATOM 5987 C C . SER B 1 248 ? 31.930 5.198 52.826 1.00 38.67 252 SER B C 1
ATOM 5988 O O . SER B 1 248 ? 31.939 4.224 52.058 1.00 34.48 252 SER B O 1
ATOM 5991 N N . GLY B 1 249 ? 31.606 5.107 54.114 1.00 30.40 253 GLY B N 1
ATOM 5992 C CA . GLY B 1 249 ? 31.188 3.845 54.695 1.00 32.63 253 GLY B CA 1
ATOM 5993 C C . GLY B 1 249 ? 31.852 3.536 56.018 1.00 35.66 253 GLY B C 1
ATOM 5994 O O . GLY B 1 249 ? 33.065 3.740 56.185 1.00 36.16 253 GLY B O 1
ATOM 5995 N N . SER B 1 250 ? 31.055 3.046 56.967 1.00 28.38 254 SER B N 1
ATOM 5996 C CA . SER B 1 250 ? 31.582 2.601 58.254 1.00 30.96 254 SER B CA 1
ATOM 5997 C C . SER B 1 250 ? 30.683 1.522 58.865 1.00 31.62 254 SER B C 1
ATOM 5998 O O . SER B 1 250 ? 30.792 0.350 58.517 1.00 34.31 254 SER B O 1
ATOM 6001 N N . VAL B 1 251 ? 29.798 1.916 59.773 1.00 35.62 255 VAL B N 1
ATOM 6002 C CA . VAL B 1 251 ? 28.877 0.967 60.397 1.00 40.04 255 VAL B CA 1
ATOM 6003 C C . VAL B 1 251 ? 27.698 0.668 59.480 1.00 45.72 255 VAL B C 1
ATOM 6004 O O . VAL B 1 251 ? 27.074 1.591 58.937 1.00 47.94 255 VAL B O 1
ATOM 6008 N N . VAL B 1 252 ? 27.407 -0.618 59.296 1.00 42.09 256 VAL B N 1
ATOM 6009 C CA . VAL B 1 252 ? 26.234 -1.035 58.530 1.00 37.18 256 VAL B CA 1
ATOM 6010 C C . VAL B 1 252 ? 25.375 -1.963 59.376 1.00 32.01 256 VAL B C 1
ATOM 6011 O O . VAL B 1 252 ? 25.696 -3.145 59.527 1.00 34.28 256 VAL B O 1
ATOM 6015 N N . PRO B 1 253 ? 24.296 -1.417 59.964 1.00 39.24 257 PRO B N 1
ATOM 6016 C CA . PRO B 1 253 ? 23.351 -2.251 60.716 1.00 38.17 257 PRO B CA 1
ATOM 6017 C C . PRO B 1 253 ? 22.870 -3.383 59.818 1.00 35.20 257 PRO B C 1
ATOM 6018 O O . PRO B 1 253 ? 22.538 -3.144 58.645 1.00 36.74 257 PRO B O 1
ATOM 6022 N N . ALA B 1 254 ? 22.876 -4.604 60.340 1.00 42.94 258 ALA B N 1
ATOM 6023 C CA . ALA B 1 254 ? 22.582 -5.765 59.510 1.00 48.46 258 ALA B CA 1
ATOM 6024 C C . ALA B 1 254 ? 22.079 -6.937 60.335 1.00 49.02 258 ALA B C 1
ATOM 6025 O O . ALA B 1 254 ? 22.608 -7.233 61.413 1.00 43.51 258 ALA B O 1
ATOM 6027 N N . ALA B 1 255 ? 21.048 -7.594 59.813 1.00 49.69 259 ALA B N 1
ATOM 6028 C CA . ALA B 1 255 ? 20.496 -8.773 60.452 1.00 47.34 259 ALA B CA 1
ATOM 6029 C C . ALA B 1 255 ? 21.521 -9.891 60.351 1.00 43.60 259 ALA B C 1
ATOM 6030 O O . ALA B 1 255 ? 22.395 -9.858 59.475 1.00 40.55 259 ALA B O 1
ATOM 6032 N N . PRO B 1 256 ? 21.414 -10.883 61.249 1.00 45.02 260 PRO B N 1
ATOM 6033 C CA . PRO B 1 256 ? 22.368 -11.986 61.419 1.00 46.34 260 PRO B CA 1
ATOM 6034 C C . PRO B 1 256 ? 22.620 -12.762 60.128 1.00 40.92 260 PRO B C 1
ATOM 6035 O O . PRO B 1 256 ? 21.771 -12.774 59.232 1.00 40.24 260 PRO B O 1
ATOM 6039 N N . VAL B 1 257 ? 23.776 -13.415 60.049 1.00 43.68 261 VAL B N 1
ATOM 6040 C CA . VAL B 1 257 ? 24.135 -14.213 58.884 1.00 44.67 261 VAL B CA 1
ATOM 6041 C C . VAL B 1 257 ? 23.118 -15.334 58.620 1.00 51.17 261 VAL B C 1
ATOM 6042 O O . VAL B 1 257 ? 22.867 -15.700 57.466 1.00 51.01 261 VAL B O 1
ATOM 6046 N N . ASP B 1 258 ? 22.533 -15.877 59.683 1.00 51.70 262 ASP B N 1
ATOM 6047 C CA . ASP B 1 258 ? 21.491 -16.889 59.524 1.00 56.31 262 ASP B CA 1
ATOM 6048 C C . ASP B 1 258 ? 20.090 -16.265 59.498 1.00 56.21 262 ASP B C 1
ATOM 6049 O O . ASP B 1 258 ? 19.091 -16.951 59.733 1.00 54.29 262 ASP B O 1
ATOM 6054 N N . GLY B 1 259 ? 20.020 -14.966 59.215 1.00 54.53 263 GLY B N 1
ATOM 6055 C CA . GLY B 1 259 ? 18.747 -14.265 59.172 1.00 48.95 263 GLY B CA 1
ATOM 6056 C C . GLY B 1 259 ? 17.953 -14.622 57.929 1.00 48.01 263 GLY B C 1
ATOM 6057 O O . GLY B 1 259 ? 18.415 -15.400 57.093 1.00 48.04 263 GLY B O 1
ATOM 6058 N N . VAL B 1 260 ? 16.760 -14.048 57.801 1.00 51.00 264 VAL B N 1
ATOM 6059 C CA . VAL B 1 260 ? 15.859 -14.379 56.695 1.00 54.40 264 VAL B CA 1
ATOM 6060 C C . VAL B 1 260 ? 16.393 -14.028 55.299 1.00 50.26 264 VAL B C 1
ATOM 6061 O O . VAL B 1 260 ? 16.311 -14.848 54.383 1.00 50.68 264 VAL B O 1
ATOM 6065 N N . LYS B 1 261 ? 16.922 -12.820 55.118 1.00 47.97 265 LYS B N 1
ATOM 6066 C CA . LYS B 1 261 ? 17.441 -12.443 53.801 1.00 43.36 265 LYS B CA 1
ATOM 6067 C C . LYS B 1 261 ? 18.572 -13.372 53.374 1.00 45.08 265 LYS B C 1
ATOM 6068 O O . LYS B 1 261 ? 18.575 -13.889 52.255 1.00 41.55 265 LYS B O 1
ATOM 6074 N N . ALA B 1 262 ? 19.532 -13.589 54.268 1.00 44.77 266 ALA B N 1
ATOM 6075 C CA . ALA B 1 262 ? 20.692 -14.406 53.923 1.00 43.90 266 ALA B CA 1
ATOM 6076 C C . ALA B 1 262 ? 20.289 -15.848 53.604 1.00 43.56 266 ALA B C 1
ATOM 6077 O O . ALA B 1 262 ? 20.844 -16.465 52.693 1.00 41.44 266 ALA B O 1
ATOM 6079 N N . GLN B 1 263 ? 19.318 -16.376 54.345 1.00 44.94 267 GLN B N 1
ATOM 6080 C CA . GLN B 1 263 ? 18.845 -17.741 54.107 1.00 45.12 267 GLN B CA 1
ATOM 6081 C C . GLN B 1 263 ? 18.165 -17.835 52.744 1.00 41.46 267 GLN B C 1
ATOM 6082 O O . GLN B 1 263 ? 18.410 -18.771 51.982 1.00 43.02 267 GLN B O 1
ATOM 6088 N N . ALA B 1 264 ? 17.316 -16.857 52.437 1.00 39.93 268 ALA B N 1
ATOM 6089 C CA . ALA B 1 264 ? 16.662 -16.805 51.131 1.00 46.79 268 ALA B CA 1
ATOM 6090 C C . ALA B 1 264 ? 17.693 -16.743 50.000 1.00 46.41 268 ALA B C 1
ATOM 6091 O O . ALA B 1 264 ? 17.548 -17.422 48.976 1.00 46.49 268 ALA B O 1
ATOM 6093 N N . ILE B 1 265 ? 18.734 -15.934 50.187 1.00 45.88 269 ILE B N 1
ATOM 6094 C CA . ILE B 1 265 ? 19.813 -15.843 49.200 1.00 44.37 269 ILE B CA 1
ATOM 6095 C C . ILE B 1 265 ? 20.484 -17.199 49.019 1.00 42.24 269 ILE B C 1
ATOM 6096 O O . ILE B 1 265 ? 20.732 -17.650 47.890 1.00 42.13 269 ILE B O 1
ATOM 6101 N N . TYR B 1 266 ? 20.788 -17.841 50.141 1.00 36.99 270 TYR B N 1
ATOM 6102 C CA . TYR B 1 266 ? 21.484 -19.118 50.113 1.00 43.08 270 TYR B CA 1
ATOM 6103 C C . TYR B 1 266 ? 20.642 -20.185 49.415 1.00 41.45 270 TYR B C 1
ATOM 6104 O O . TYR B 1 266 ? 21.137 -20.892 48.529 1.00 36.29 270 TYR B O 1
ATOM 6113 N N . ASP B 1 267 ? 19.375 -20.298 49.808 1.00 42.13 271 ASP B N 1
ATOM 6114 C CA . ASP B 1 267 ? 18.477 -21.264 49.177 1.00 50.73 271 ASP B CA 1
ATOM 6115 C C . ASP B 1 267 ? 18.365 -21.042 47.656 1.00 52.63 271 ASP B C 1
ATOM 6116 O O . ASP B 1 267 ? 18.372 -22.003 46.881 1.00 50.02 271 ASP B O 1
ATOM 6121 N N . HIS B 1 268 ? 18.282 -19.785 47.224 1.00 49.33 272 HIS B N 1
ATOM 6122 C CA . HIS B 1 268 ? 18.222 -19.484 45.789 1.00 50.81 272 HIS B CA 1
ATOM 6123 C C . HIS B 1 268 ? 19.500 -19.899 45.060 1.00 45.24 272 HIS B C 1
ATOM 6124 O O . HIS B 1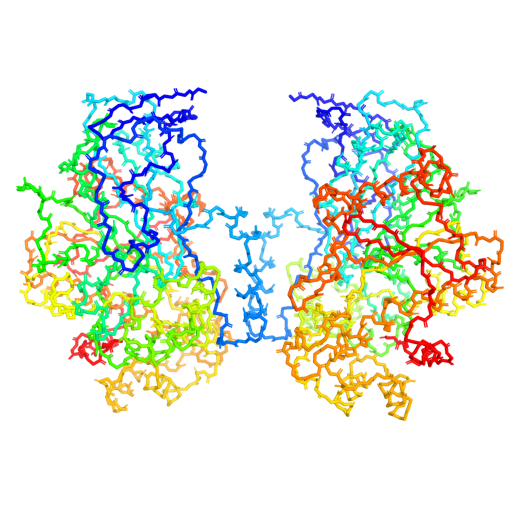 268 ? 19.435 -20.481 43.978 1.00 45.25 272 HIS B O 1
ATOM 6131 N N . VAL B 1 269 ? 20.655 -19.606 45.656 1.00 39.25 273 VAL B N 1
ATOM 6132 C CA . VAL B 1 269 ? 21.945 -19.997 45.084 1.00 42.34 273 VAL B CA 1
ATOM 6133 C C . VAL B 1 269 ? 22.059 -21.520 44.974 1.00 42.37 273 VAL B C 1
ATOM 6134 O O . VAL B 1 269 ? 22.614 -22.064 44.014 1.00 38.49 273 VAL B O 1
ATOM 6138 N N . VAL B 1 270 ? 21.537 -22.205 45.978 1.00 44.90 274 VAL B N 1
ATOM 6139 C CA . VAL B 1 270 ? 21.608 -23.652 46.015 1.00 53.65 274 VAL B CA 1
ATOM 6140 C C . VAL B 1 270 ? 20.750 -24.238 44.901 1.00 56.73 274 VAL B C 1
ATOM 6141 O O . VAL B 1 270 ? 21.153 -25.191 44.232 1.00 62.69 274 VAL B O 1
ATOM 6145 N N . SER B 1 271 ? 19.578 -23.650 44.691 1.00 54.23 275 SER B N 1
ATOM 6146 C CA . SER B 1 271 ? 18.692 -24.085 43.618 1.00 55.69 275 SER B CA 1
ATOM 6147 C C . SER B 1 271 ? 19.361 -23.911 42.254 1.00 55.02 275 SER B C 1
ATOM 6148 O O . SER B 1 271 ? 19.384 -24.835 41.441 1.00 52.43 275 SER B O 1
ATOM 6151 N N . GLU B 1 272 ? 19.924 -22.731 42.014 1.00 53.57 276 GLU B N 1
ATOM 6152 C CA . GLU B 1 272 ? 20.586 -22.449 40.743 1.00 49.99 276 GLU B CA 1
ATOM 6153 C C . GLU B 1 272 ? 21.857 -23.280 40.536 1.00 48.77 276 GLU B C 1
ATOM 6154 O O . GLU B 1 272 ? 22.192 -23.638 39.404 1.00 46.34 276 GLU B O 1
ATOM 6160 N N . ALA B 1 273 ? 22.563 -23.587 41.623 1.00 47.92 277 ALA B N 1
ATOM 6161 C CA . ALA B 1 273 ? 23.810 -24.343 41.517 1.00 54.33 277 ALA B CA 1
ATOM 6162 C C . ALA B 1 273 ? 23.529 -25.813 41.217 1.00 61.40 277 ALA B C 1
ATOM 6163 O O . ALA B 1 273 ? 24.459 -26.601 41.014 1.00 62.07 277 ALA B O 1
ATOM 6165 N N . GLY B 1 274 ? 22.246 -26.171 41.181 1.00 59.98 278 GLY B N 1
ATOM 6166 C CA . GLY B 1 274 ? 21.843 -27.557 41.034 1.00 61.24 278 GLY B CA 1
ATOM 6167 C C . GLY B 1 274 ? 22.325 -28.362 42.226 1.00 63.32 278 GLY B C 1
ATOM 6168 O O . GLY B 1 274 ? 23.168 -29.250 42.082 1.00 65.34 278 GLY B O 1
ATOM 6169 N N . CYS B 1 275 ? 21.794 -28.041 43.406 1.00 57.99 279 CYS B N 1
ATOM 6170 C CA . CYS B 1 275 ? 22.207 -28.693 44.650 1.00 54.24 279 CYS B CA 1
ATOM 6171 C C . CYS B 1 275 ? 21.040 -28.860 45.619 1.00 57.53 279 CYS B C 1
ATOM 6172 O O . CYS B 1 275 ? 21.227 -29.300 46.756 1.00 61.14 279 CYS B O 1
ATOM 6175 N N . ALA B 1 276 ? 19.838 -28.503 45.180 1.00 57.56 280 ALA B N 1
ATOM 6176 C CA . ALA B 1 276 ? 18.666 -28.632 46.044 1.00 63.89 280 ALA B CA 1
ATOM 6177 C C . ALA B 1 276 ? 18.348 -30.103 46.315 1.00 69.92 280 ALA B C 1
ATOM 6178 O O . ALA B 1 276 ? 18.516 -30.955 45.439 1.00 72.18 280 ALA B O 1
ATOM 6180 N N . GLY B 1 277 ? 17.901 -30.396 47.532 1.00 73.20 281 GLY B N 1
ATOM 6181 C CA . GLY B 1 277 ? 17.517 -31.747 47.894 1.00 75.79 281 GLY B CA 1
ATOM 6182 C C . GLY B 1 277 ? 18.683 -32.659 48.233 1.00 78.34 281 GLY B C 1
ATOM 6183 O O . GLY B 1 277 ? 18.478 -33.793 48.675 1.00 81.10 281 GLY B O 1
ATOM 6184 N N . THR B 1 278 ? 19.906 -32.179 48.021 1.00 75.04 282 THR B N 1
ATOM 6185 C CA . THR B 1 278 ? 21.088 -32.950 48.403 1.00 72.37 282 THR B CA 1
ATOM 6186 C C . THR B 1 278 ? 21.218 -32.989 49.925 1.00 72.83 282 THR B C 1
ATOM 6187 O O . THR B 1 278 ? 20.555 -32.223 50.629 1.00 68.87 282 THR B O 1
ATOM 6191 N N . SER B 1 279 ? 22.070 -33.879 50.426 1.00 73.95 283 SER B N 1
ATOM 6192 C CA . SER B 1 279 ? 22.216 -34.076 51.866 1.00 76.92 283 SER B CA 1
ATOM 6193 C C . SER B 1 279 ? 23.016 -32.947 52.505 1.00 76.32 283 SER B C 1
ATOM 6194 O O . SER B 1 279 ? 22.593 -32.362 53.502 1.00 73.55 283 SER B O 1
ATOM 6197 N N . ASP B 1 280 ? 24.181 -32.658 51.934 1.00 78.15 284 ASP B N 1
ATOM 6198 C CA . ASP B 1 280 ? 24.942 -31.479 52.317 1.00 75.26 284 ASP B CA 1
ATOM 6199 C C . ASP B 1 280 ? 24.879 -30.496 51.159 1.00 65.16 284 ASP B C 1
ATOM 6200 O O . ASP B 1 280 ? 25.601 -30.639 50.171 1.00 67.02 284 ASP B O 1
ATOM 6205 N N . THR B 1 281 ? 23.987 -29.517 51.262 1.00 63.69 285 THR B N 1
ATOM 6206 C CA . THR B 1 281 ? 23.872 -28.499 50.221 1.00 59.81 285 THR B CA 1
ATOM 6207 C C . THR B 1 281 ? 25.190 -27.738 50.115 1.00 53.10 285 THR B C 1
ATOM 6208 O O . THR B 1 281 ? 25.692 -27.485 49.019 1.00 55.43 285 THR B O 1
ATOM 6212 N N . LEU B 1 282 ? 25.755 -27.401 51.270 1.00 52.04 286 LEU B N 1
ATOM 6213 C CA . LEU B 1 282 ? 27.013 -26.664 51.336 1.00 52.12 286 LEU B CA 1
ATOM 6214 C C . LEU B 1 282 ? 28.204 -27.489 50.845 1.00 60.17 286 LEU B C 1
ATOM 6215 O O . LEU B 1 282 ? 29.146 -26.945 50.267 1.00 62.38 286 LEU B O 1
ATOM 6220 N N . ALA B 1 283 ? 28.167 -28.798 51.081 1.00 63.83 287 ALA B N 1
ATOM 6221 C CA . ALA B 1 283 ? 29.194 -29.687 50.545 1.00 57.27 287 ALA B CA 1
ATOM 6222 C C . ALA B 1 283 ? 29.058 -29.777 49.027 1.00 51.43 287 ALA B C 1
ATOM 6223 O O . ALA B 1 283 ? 30.049 -29.714 48.293 1.00 50.80 287 ALA B O 1
ATOM 6225 N N . CYS B 1 284 ? 27.818 -29.922 48.566 1.00 50.39 288 CYS B N 1
ATOM 6226 C CA . CYS B 1 284 ? 27.528 -30.019 47.140 1.00 49.19 288 CYS B CA 1
ATOM 6227 C C . CYS B 1 284 ? 28.025 -28.793 46.368 1.00 49.13 288 CYS B C 1
ATOM 6228 O O . CYS B 1 284 ? 28.582 -28.924 45.277 1.00 51.50 288 CYS B O 1
ATOM 6231 N N . LEU B 1 285 ? 27.836 -27.604 46.937 1.00 44.71 289 LEU B N 1
ATOM 6232 C CA . LEU B 1 285 ? 28.264 -26.376 46.268 1.00 44.21 289 LEU B CA 1
ATOM 6233 C C . LEU B 1 285 ? 29.733 -26.419 45.849 1.00 44.08 289 LEU B C 1
ATOM 6234 O O . LEU B 1 285 ? 30.100 -25.887 44.806 1.00 46.15 289 LEU B O 1
ATOM 6239 N N . ARG B 1 286 ? 30.573 -27.062 46.654 1.00 51.21 290 ARG B N 1
ATOM 6240 C CA . ARG B 1 286 ? 32.003 -27.125 46.353 1.00 55.94 290 ARG B CA 1
ATOM 6241 C C . ARG B 1 286 ? 32.326 -28.158 45.272 1.00 53.08 290 ARG B C 1
ATOM 6242 O O . ARG B 1 286 ? 33.479 -28.287 44.854 1.00 50.34 290 ARG B O 1
ATOM 6250 N N . THR B 1 287 ? 31.307 -28.889 44.825 1.00 52.60 291 THR B N 1
ATOM 6251 C CA . THR B 1 287 ? 31.485 -29.878 43.763 1.00 58.10 291 THR B CA 1
ATOM 6252 C C . THR B 1 287 ? 31.193 -29.267 42.399 1.00 58.43 291 THR B C 1
ATOM 6253 O O . THR B 1 287 ? 31.739 -29.700 41.381 1.00 63.55 291 THR B O 1
ATOM 6257 N N . VAL B 1 288 ? 30.324 -28.260 42.389 1.00 57.13 292 VAL B N 1
ATOM 6258 C CA . VAL B 1 288 ? 29.894 -27.607 41.155 1.00 53.16 292 VAL B CA 1
ATOM 6259 C C . VAL B 1 288 ? 31.067 -26.923 40.461 1.00 47.73 292 VAL B C 1
ATOM 6260 O O . VAL B 1 288 ? 31.867 -26.244 41.107 1.00 50.20 292 VAL B O 1
ATOM 6264 N N . ASP B 1 289 ? 31.175 -27.101 39.147 1.00 45.00 293 ASP B N 1
ATOM 6265 C CA . ASP B 1 289 ? 32.259 -26.471 38.391 1.00 53.11 293 ASP B CA 1
ATOM 6266 C C . ASP B 1 289 ? 32.152 -24.945 38.441 1.00 48.49 293 ASP B C 1
ATOM 6267 O O . ASP B 1 289 ? 31.061 -24.392 38.608 1.00 43.05 293 ASP B O 1
ATOM 6272 N N . TYR B 1 290 ? 33.293 -24.279 38.303 1.00 46.84 294 TYR B N 1
ATOM 6273 C CA . TYR B 1 290 ? 33.384 -22.826 38.421 1.00 47.98 294 TYR B CA 1
ATOM 6274 C C . TYR B 1 290 ? 32.274 -22.045 37.698 1.00 48.23 294 TYR B C 1
ATOM 6275 O O . TYR B 1 290 ? 31.449 -21.385 38.336 1.00 49.30 294 TYR B O 1
ATOM 6284 N N . THR B 1 291 ? 32.268 -22.108 36.368 1.00 46.54 295 THR B N 1
ATOM 6285 C CA . THR B 1 291 ? 31.294 -21.365 35.567 1.00 45.05 295 THR B CA 1
ATOM 6286 C C . THR B 1 291 ? 29.862 -21.491 36.103 1.00 43.54 295 THR B C 1
ATOM 6287 O O . THR B 1 291 ? 29.166 -20.489 36.276 1.00 47.32 295 THR B O 1
ATOM 6291 N N . LYS B 1 292 ? 29.428 -22.714 36.380 1.00 38.83 296 LYS B N 1
ATOM 6292 C CA . LYS B 1 292 ? 28.076 -22.926 36.879 1.00 39.77 296 LYS B CA 1
ATOM 6293 C C . LYS B 1 292 ? 27.892 -22.294 38.257 1.00 45.31 296 LYS B C 1
ATOM 6294 O O . LYS B 1 292 ? 26.826 -21.745 38.563 1.00 42.90 296 LYS B O 1
ATOM 6300 N N . PHE B 1 293 ? 28.928 -22.375 39.088 1.00 43.85 297 PHE B N 1
ATOM 6301 C CA . PHE B 1 293 ? 28.849 -21.811 40.431 1.00 50.77 297 PHE B CA 1
ATOM 6302 C C . PHE B 1 293 ? 28.797 -20.285 40.367 1.00 44.10 297 PHE B C 1
ATOM 6303 O O . PHE B 1 293 ? 27.954 -19.651 41.010 1.00 43.29 297 PHE B O 1
ATOM 6311 N N . LEU B 1 294 ? 29.707 -19.706 39.592 1.00 44.13 298 LEU B N 1
ATOM 6312 C CA . LEU B 1 294 ? 29.722 -18.268 39.364 1.00 44.90 298 LEU B CA 1
ATOM 6313 C C . LEU B 1 294 ? 28.335 -17.797 38.942 1.00 41.00 298 LEU B C 1
ATOM 6314 O O . LEU B 1 294 ? 27.764 -16.883 39.539 1.00 38.35 298 LEU B O 1
ATOM 6319 N N . THR B 1 295 ? 27.792 -18.441 37.914 1.00 34.70 299 THR B N 1
ATOM 6320 C CA . THR B 1 295 ? 26.493 -18.064 37.381 1.00 35.94 299 THR B CA 1
ATOM 6321 C C . THR B 1 295 ? 25.395 -18.089 38.447 1.00 38.70 299 THR B C 1
ATOM 6322 O O . THR B 1 295 ? 24.507 -17.234 38.454 1.00 39.46 299 THR B O 1
ATOM 6326 N N . ALA B 1 296 ? 25.457 -19.072 39.343 1.00 37.89 300 ALA B N 1
ATOM 6327 C CA . ALA B 1 296 ? 24.420 -19.255 40.361 1.00 42.72 300 ALA B CA 1
ATOM 6328 C C . ALA B 1 296 ? 24.479 -18.209 41.481 1.00 40.78 300 ALA B C 1
ATOM 6329 O O . ALA B 1 296 ? 23.438 -17.716 41.930 1.00 36.68 300 ALA B O 1
ATOM 6331 N N . VAL B 1 297 ? 25.686 -17.879 41.940 1.00 35.43 301 VAL B N 1
ATOM 6332 C CA . VAL B 1 297 ? 25.828 -16.869 42.983 1.00 34.71 301 VAL B CA 1
ATOM 6333 C C . VAL B 1 297 ? 25.530 -15.487 42.419 1.00 42.27 301 VAL B C 1
ATOM 6334 O O . VAL B 1 297 ? 25.055 -14.603 43.140 1.00 42.01 301 VAL B O 1
ATOM 6338 N N . ASN B 1 298 ? 25.807 -15.309 41.127 1.00 39.25 302 ASN B N 1
ATOM 6339 C CA . ASN B 1 298 ? 25.553 -14.039 40.458 1.00 32.14 302 ASN B CA 1
ATOM 6340 C C . ASN B 1 298 ? 24.085 -13.907 40.041 1.00 38.60 302 ASN B C 1
ATOM 6341 O O . ASN B 1 298 ? 23.661 -12.877 39.503 1.00 38.63 302 ASN B O 1
ATOM 6346 N N . SER B 1 299 ? 23.308 -14.950 40.309 1.00 35.15 303 SER B N 1
ATOM 6347 C CA . SER B 1 299 ? 21.914 -14.992 39.873 1.00 35.35 303 SER B CA 1
ATOM 6348 C C . SER B 1 299 ? 21.021 -14.064 40.688 1.00 35.27 303 SER B C 1
ATOM 6349 O O . SER B 1 299 ? 19.945 -13.664 40.235 1.00 37.28 303 SER B O 1
ATOM 6352 N N . VAL B 1 300 ? 21.471 -13.716 41.888 1.00 38.27 304 VAL B N 1
ATOM 6353 C CA . VAL B 1 300 ? 20.670 -12.889 42.787 1.00 37.99 304 VAL B CA 1
ATOM 6354 C C . VAL B 1 300 ? 20.696 -11.430 42.344 1.00 29.93 304 VAL B C 1
ATOM 6355 O O . VAL B 1 300 ? 21.424 -11.071 41.412 1.00 29.80 304 VAL B O 1
ATOM 6359 N N . PRO B 1 301 ? 19.881 -10.585 42.990 1.00 28.62 305 PRO B N 1
ATOM 6360 C CA . PRO B 1 301 ? 19.866 -9.167 42.615 1.00 34.38 305 PRO B CA 1
ATOM 6361 C C . PRO B 1 301 ? 21.225 -8.507 42.872 1.00 34.61 305 PRO B C 1
ATOM 6362 O O . PRO B 1 301 ? 21.856 -8.771 43.899 1.00 31.58 305 PRO B O 1
ATOM 6366 N N . GLY B 1 302 ? 21.669 -7.676 41.932 1.00 33.07 306 GLY B N 1
ATOM 6367 C CA . GLY B 1 302 ? 22.965 -7.024 42.029 1.00 32.34 306 GLY B CA 1
ATOM 6368 C C . GLY B 1 302 ? 22.856 -5.521 42.230 1.00 34.96 306 GLY B C 1
ATOM 6369 O O . GLY B 1 302 ? 21.791 -4.923 42.018 1.00 29.45 306 GLY B O 1
ATOM 6370 N N . ILE B 1 303 ? 23.966 -4.906 42.633 1.00 29.87 307 ILE B N 1
ATOM 6371 C CA . ILE B 1 303 ? 23.968 -3.485 42.938 1.00 30.16 307 ILE B CA 1
ATOM 6372 C C . ILE B 1 303 ? 23.519 -2.641 41.742 1.00 32.41 307 ILE B C 1
ATOM 6373 O O . ILE B 1 303 ? 22.810 -1.650 41.906 1.00 31.53 307 ILE B O 1
ATOM 6378 N N . VAL B 1 304 ? 23.922 -3.020 40.534 1.00 31.08 308 VAL B N 1
ATOM 6379 C CA . VAL B 1 304 ? 23.469 -2.262 39.383 1.00 28.52 308 VAL B CA 1
ATOM 6380 C C . VAL B 1 304 ? 22.074 -2.701 38.963 1.00 34.31 308 VAL B C 1
ATOM 6381 O O . VAL B 1 304 ? 21.910 -3.476 38.012 1.00 31.46 308 VAL B O 1
ATOM 6385 N N . SER B 1 305 ? 21.069 -2.197 39.678 1.00 33.89 309 SER B N 1
ATOM 6386 C CA . SER B 1 305 ? 19.689 -2.587 39.429 1.00 34.10 309 SER B CA 1
ATOM 6387 C C . SER B 1 305 ? 18.731 -1.828 40.338 1.00 32.27 309 SER B C 1
ATOM 6388 O O . SER B 1 305 ? 19.148 -1.052 41.204 1.00 27.91 309 SER B O 1
ATOM 6391 N N . TYR B 1 306 ? 17.439 -2.059 40.133 1.00 34.24 310 TYR B N 1
ATOM 6392 C CA . TYR B 1 306 ? 16.407 -1.494 40.992 1.00 31.72 310 TYR B CA 1
ATOM 6393 C C . TYR B 1 306 ? 16.731 -1.703 42.477 1.00 36.39 310 TYR B C 1
ATOM 6394 O O . TYR B 1 306 ? 16.524 -0.805 43.296 1.00 36.82 310 TYR B O 1
ATOM 6403 N N . SER B 1 307 ? 17.245 -2.887 42.812 1.00 36.07 311 SER B N 1
ATOM 6404 C CA . SER B 1 307 ? 17.586 -3.245 44.189 1.00 40.11 311 SER B CA 1
ATOM 6405 C C . SER B 1 307 ? 18.599 -2.274 44.793 1.00 30.68 311 SER B C 1
ATOM 6406 O O . SER B 1 307 ? 18.606 -2.016 46.009 1.00 29.83 311 SER B O 1
ATOM 6409 N N . SER B 1 308 ? 19.476 -1.770 43.940 1.00 30.76 312 SER B N 1
ATOM 6410 C CA . SER B 1 308 ? 20.465 -0.786 44.365 1.00 32.74 312 SER B CA 1
ATOM 6411 C C . SER B 1 308 ? 21.154 -1.192 45.673 1.00 29.50 312 SER B C 1
ATOM 6412 O O . SER B 1 308 ? 21.746 -2.263 45.767 1.00 35.70 312 SER B O 1
ATOM 6415 N N . ILE B 1 309 ? 21.057 -0.334 46.682 1.00 29.88 313 ILE B N 1
ATOM 6416 C CA . ILE B 1 309 ? 21.810 -0.489 47.930 1.00 32.58 313 ILE B CA 1
ATOM 6417 C C . ILE B 1 309 ? 21.347 -1.636 48.837 1.00 35.12 313 ILE B C 1
ATOM 6418 O O . ILE B 1 309 ? 22.035 -1.983 49.806 1.00 34.30 313 ILE B O 1
ATOM 6423 N N . ALA B 1 310 ? 20.174 -2.203 48.567 1.00 35.54 314 ALA B N 1
ATOM 6424 C CA . ALA B 1 310 ? 19.740 -3.367 49.343 1.00 35.12 314 ALA B CA 1
ATOM 6425 C C . ALA B 1 310 ? 20.533 -4.572 48.829 1.00 35.74 314 ALA B C 1
ATOM 6426 O O . ALA B 1 310 ? 20.059 -5.343 47.979 1.00 35.56 314 ALA B O 1
ATOM 6428 N N . LEU B 1 311 ? 21.755 -4.715 49.337 1.00 27.71 315 LEU B N 1
ATOM 6429 C CA . LEU B 1 311 ? 22.707 -5.682 48.801 1.00 32.43 315 LEU B CA 1
ATOM 6430 C C . LEU B 1 311 ? 22.317 -7.141 49.043 1.00 34.42 315 LEU B C 1
ATOM 6431 O O . LEU B 1 311 ? 21.789 -7.484 50.102 1.00 34.01 315 LEU B O 1
ATOM 6436 N N . SER B 1 312 ? 22.603 -7.994 48.059 1.00 32.20 316 SER B N 1
ATOM 6437 C CA . SER B 1 312 ? 22.424 -9.432 48.210 1.00 33.39 316 SER B CA 1
ATOM 6438 C C . SER B 1 312 ? 23.593 -10.000 49.000 1.00 37.15 316 SER B C 1
ATOM 6439 O O . SER B 1 312 ? 23.465 -11.019 49.692 1.00 33.38 316 SER B O 1
ATOM 6442 N N . TYR B 1 313 ? 24.743 -9.342 48.868 1.00 36.21 317 TYR B N 1
ATOM 6443 C CA . TYR B 1 313 ? 25.966 -9.765 49.545 1.00 39.83 317 TYR B CA 1
ATOM 6444 C C . TYR B 1 313 ? 26.553 -8.624 50.378 1.00 42.69 317 TYR B C 1
ATOM 6445 O O . TYR B 1 313 ? 26.775 -7.524 49.869 1.00 39.10 317 TYR B O 1
ATOM 6454 N N . LEU B 1 314 ? 26.782 -8.899 51.659 1.00 38.43 318 LEU B N 1
ATOM 6455 C CA . LEU B 1 314 ? 27.417 -7.957 52.585 1.00 37.74 318 LEU B CA 1
ATOM 6456 C C . LEU B 1 314 ? 27.788 -8.687 53.879 1.00 44.22 318 LEU B C 1
ATOM 6457 O O . LEU B 1 314 ? 27.296 -9.793 54.137 1.00 40.21 318 LEU B O 1
ATOM 6462 N N . PRO B 1 315 ? 28.667 -8.074 54.697 1.00 39.09 319 PRO B N 1
ATOM 6463 C CA . PRO B 1 315 ? 28.978 -8.672 56.001 1.00 34.87 319 PRO B CA 1
ATOM 6464 C C . PRO B 1 315 ? 27.734 -8.745 56.888 1.00 32.65 319 PRO B C 1
ATOM 6465 O O . PRO B 1 315 ? 26.941 -7.799 56.928 1.00 36.16 319 PRO B O 1
ATOM 6469 N N . ARG B 1 316 ? 27.572 -9.858 57.596 1.00 35.85 320 ARG B N 1
ATOM 6470 C CA . ARG B 1 316 ? 26.455 -10.020 58.526 1.00 42.22 320 ARG B CA 1
ATOM 6471 C C . ARG B 1 316 ? 26.922 -10.639 59.838 1.00 36.13 320 ARG B C 1
ATOM 6472 O O . ARG B 1 316 ? 27.774 -11.535 59.838 1.00 38.26 320 ARG B O 1
ATOM 6480 N N . PRO B 1 317 ? 26.361 -10.167 60.963 1.00 38.98 321 PRO B N 1
ATOM 6481 C CA . PRO B 1 317 ? 26.745 -10.703 62.268 1.00 42.19 321 PRO B CA 1
ATOM 6482 C C . PRO B 1 317 ? 26.624 -12.227 62.300 1.00 50.66 321 PRO B C 1
ATOM 6483 O O . PRO B 1 317 ? 25.577 -12.786 61.944 1.00 47.43 321 PRO B O 1
ATOM 6487 N N . ASP B 1 318 ? 27.704 -12.883 62.717 1.00 48.55 322 ASP B N 1
ATOM 6488 C CA . ASP B 1 318 ? 27.750 -14.335 62.819 1.00 50.96 322 ASP B CA 1
ATOM 6489 C C . ASP B 1 318 ? 27.954 -14.750 64.277 1.00 56.35 322 ASP B C 1
ATOM 6490 O O . ASP B 1 318 ? 27.675 -15.896 64.659 1.00 60.56 322 ASP B O 1
ATOM 6495 N N . GLY B 1 319 ? 28.451 -13.818 65.088 1.00 51.70 323 GLY B N 1
ATOM 6496 C CA . GLY B 1 319 ? 28.630 -14.074 66.506 1.00 54.62 323 GLY B CA 1
ATOM 6497 C C . GLY B 1 319 ? 30.058 -14.376 66.931 1.00 48.55 323 GLY B C 1
ATOM 6498 O O . GLY B 1 319 ? 30.332 -14.527 68.117 1.00 47.15 323 GLY B O 1
ATOM 6499 N N . VAL B 1 320 ? 30.978 -14.460 65.976 1.00 47.53 324 VAL B N 1
ATOM 6500 C CA . VAL B 1 320 ? 32.374 -14.719 66.318 1.00 49.40 324 VAL B CA 1
ATOM 6501 C C . VAL B 1 320 ? 33.309 -13.766 65.583 1.00 48.74 324 VAL B C 1
ATOM 6502 O O . VAL B 1 320 ? 34.126 -13.081 66.198 1.00 45.69 324 VAL B O 1
ATOM 6506 N N . VAL B 1 321 ? 33.178 -13.742 64.264 1.00 49.84 325 VAL B N 1
ATOM 6507 C CA . VAL B 1 321 ? 33.931 -12.843 63.410 1.00 50.58 325 VAL B CA 1
ATOM 6508 C C . VAL B 1 321 ? 33.315 -11.460 63.554 1.00 50.20 325 VAL B C 1
ATOM 6509 O O . VAL B 1 321 ? 33.961 -10.515 64.015 1.00 46.99 325 VAL B O 1
ATOM 6513 N N . LEU B 1 322 ? 32.052 -11.360 63.153 1.00 48.70 326 LEU B N 1
ATOM 6514 C CA . LEU B 1 322 ? 31.250 -10.166 63.364 1.00 48.79 326 LEU B CA 1
ATOM 6515 C C . LEU B 1 322 ? 30.249 -10.502 64.466 1.00 50.66 326 LEU B C 1
ATOM 6516 O O . LEU B 1 322 ? 29.201 -11.091 64.205 1.00 53.21 326 LEU B O 1
ATOM 6521 N N . ILE B 1 323 ? 30.580 -10.141 65.704 1.00 51.10 327 ILE B N 1
ATOM 6522 C CA . ILE B 1 323 ? 29.828 -10.621 66.859 1.00 49.33 327 ILE B CA 1
ATOM 6523 C C . ILE B 1 323 ? 28.410 -10.059 66.952 1.00 44.19 327 ILE B C 1
ATOM 6524 O O . ILE B 1 323 ? 27.526 -10.687 67.531 1.00 47.27 327 ILE B O 1
ATOM 6529 N N . ASP B 1 324 ? 28.189 -8.872 66.404 1.00 36.11 328 ASP B N 1
ATOM 6530 C CA . ASP B 1 324 ? 26.891 -8.226 66.576 1.00 40.34 328 ASP B CA 1
ATOM 6531 C C . ASP B 1 324 ? 26.695 -7.176 65.503 1.00 41.84 328 ASP B C 1
ATOM 6532 O O . ASP B 1 324 ? 27.618 -6.895 64.732 1.00 42.81 328 ASP B O 1
ATOM 6537 N N . SER B 1 325 ? 25.494 -6.606 65.434 1.00 43.25 329 SER B N 1
ATOM 6538 C CA . SER B 1 325 ? 25.237 -5.525 64.483 1.00 42.98 329 SER B CA 1
ATOM 6539 C C . SER B 1 325 ? 26.259 -4.416 64.761 1.00 40.31 329 SER B C 1
ATOM 6540 O O . SER B 1 325 ? 26.471 -4.037 65.919 1.00 45.19 329 SER B O 1
ATOM 6543 N N . PRO B 1 326 ? 26.935 -3.932 63.709 1.00 39.35 330 PRO B N 1
ATOM 6544 C CA . PRO B 1 326 ? 28.032 -2.969 63.872 1.00 43.36 330 PRO B CA 1
ATOM 6545 C C . PRO B 1 326 ? 27.720 -1.798 64.803 1.00 40.92 330 PRO B C 1
ATOM 6546 O O . PRO B 1 326 ? 28.596 -1.409 65.577 1.00 47.43 330 PRO B O 1
ATOM 6550 N N . GLU B 1 327 ? 26.511 -1.249 64.746 1.00 36.50 331 GLU B N 1
ATOM 6551 C CA . GLU B 1 327 ? 26.175 -0.135 65.627 1.00 42.70 331 GLU B CA 1
ATOM 6552 C C . GLU B 1 327 ? 26.257 -0.542 67.096 1.00 48.48 331 GLU B C 1
ATOM 6553 O O . GLU B 1 327 ? 26.651 0.258 67.948 1.00 47.69 331 GLU B O 1
ATOM 6559 N N . GLU B 1 328 ? 25.883 -1.782 67.399 1.00 47.09 332 GLU B N 1
ATOM 6560 C CA . GLU B 1 328 ? 25.961 -2.258 68.780 1.00 48.00 332 GLU B CA 1
ATOM 6561 C C . GLU B 1 328 ? 27.407 -2.548 69.177 1.00 40.43 332 GLU B C 1
ATOM 6562 O O . GLU B 1 328 ? 27.777 -2.4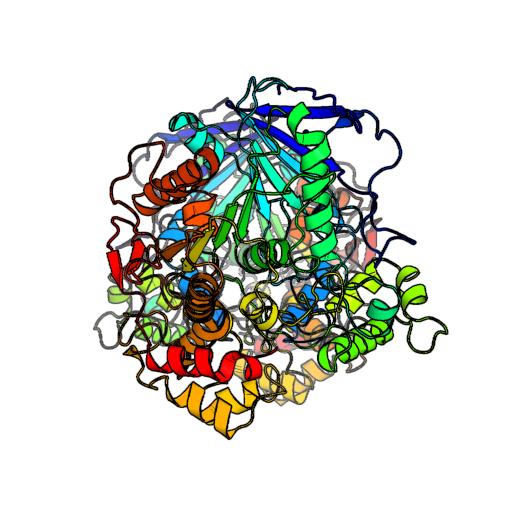04 70.338 1.00 42.85 332 GLU B O 1
ATOM 6568 N N . ILE B 1 329 ? 28.226 -2.958 68.212 1.00 39.52 333 ILE B N 1
ATOM 6569 C CA . ILE B 1 329 ? 29.642 -3.172 68.496 1.00 40.90 333 ILE B CA 1
ATOM 6570 C C . ILE B 1 329 ? 30.274 -1.877 69.010 1.00 36.32 333 ILE B C 1
ATOM 6571 O O . ILE B 1 329 ? 31.064 -1.887 69.948 1.00 40.47 333 ILE B O 1
ATOM 6576 N N . VAL B 1 330 ? 29.908 -0.760 68.394 1.00 39.53 334 VAL B N 1
ATOM 6577 C CA . VAL B 1 330 ? 30.436 0.522 68.812 1.00 40.23 334 VAL B CA 1
ATOM 6578 C C . VAL B 1 330 ? 29.908 0.893 70.203 1.00 44.88 334 VAL B C 1
ATOM 6579 O O . VAL B 1 330 ? 30.690 1.146 71.121 1.00 48.53 334 VAL B O 1
ATOM 6583 N N . LYS B 1 331 ? 28.583 0.918 70.355 1.00 42.88 335 LYS B N 1
ATOM 6584 C CA . LYS B 1 331 ? 27.953 1.294 71.624 1.00 47.85 335 LYS B CA 1
ATOM 6585 C C . LYS B 1 331 ? 28.475 0.460 72.798 1.00 45.19 335 LYS B C 1
ATOM 6586 O O . LYS B 1 331 ? 28.561 0.949 73.927 1.00 44.94 335 LYS B O 1
ATOM 6592 N N . ASN B 1 332 ? 28.825 -0.795 72.520 1.00 40.08 336 ASN B N 1
ATOM 6593 C CA . ASN B 1 332 ? 29.307 -1.713 73.552 1.00 43.92 336 ASN B CA 1
ATOM 6594 C C . ASN B 1 332 ? 30.830 -1.741 73.674 1.00 47.51 336 ASN B C 1
ATOM 6595 O O . ASN B 1 332 ? 31.381 -2.511 74.466 1.00 55.31 336 ASN B O 1
ATOM 6600 N N . LYS B 1 333 ? 31.503 -0.907 72.882 1.00 49.79 337 LYS B N 1
ATOM 6601 C CA . LYS B 1 333 ? 32.948 -0.754 72.989 1.00 51.90 337 LYS B CA 1
ATOM 6602 C C . LYS B 1 333 ? 33.676 -2.068 72.682 1.00 47.31 337 LYS B C 1
ATOM 6603 O O . LYS B 1 333 ? 34.623 -2.441 73.379 1.00 47.13 337 LYS B O 1
ATOM 6609 N N . GLN B 1 334 ? 33.234 -2.762 71.638 1.00 43.23 338 GLN B N 1
ATOM 6610 C CA . GLN B 1 334 ? 33.830 -4.035 71.241 1.00 43.96 338 GLN B CA 1
ATOM 6611 C C . GLN B 1 334 ? 34.519 -3.927 69.881 1.00 45.07 338 GLN B C 1
ATOM 6612 O O . GLN B 1 334 ? 34.331 -4.777 69.001 1.00 46.53 338 GLN B O 1
ATOM 6618 N N . TYR B 1 335 ? 35.304 -2.869 69.706 1.00 43.11 339 TYR B N 1
ATOM 6619 C CA . TYR B 1 335 ? 36.076 -2.671 68.479 1.00 44.06 339 TYR B CA 1
ATOM 6620 C C . TYR B 1 335 ? 37.438 -2.083 68.855 1.00 42.86 339 TYR B C 1
ATOM 6621 O O . TYR B 1 335 ? 37.584 -1.443 69.902 1.00 40.82 339 TYR B O 1
ATOM 6630 N N . ALA B 1 336 ? 38.446 -2.330 68.029 1.00 44.31 340 ALA B N 1
ATOM 6631 C CA . ALA B 1 336 ? 39.756 -1.760 68.298 1.00 47.68 340 ALA B CA 1
ATOM 6632 C C . ALA B 1 336 ? 39.690 -0.291 67.909 1.00 42.79 340 ALA B C 1
ATOM 6633 O O . ALA B 1 336 ? 39.663 0.054 66.722 1.00 40.94 340 ALA B O 1
ATOM 6635 N N . ALA B 1 337 ? 39.635 0.576 68.910 1.00 40.68 341 ALA B N 1
ATOM 6636 C CA . ALA B 1 337 ? 39.523 2.004 68.653 1.00 43.05 341 ALA B CA 1
ATOM 6637 C C . ALA B 1 337 ? 40.904 2.556 68.305 1.00 46.00 341 ALA B C 1
ATOM 6638 O O . ALA B 1 337 ? 41.836 2.480 69.111 1.00 46.77 341 ALA B O 1
ATOM 6640 N N . VAL B 1 338 ? 41.041 3.097 67.100 1.00 41.66 342 VAL B N 1
ATOM 6641 C CA . VAL B 1 338 ? 42.316 3.656 66.675 1.00 36.98 342 VAL B CA 1
ATOM 6642 C C . VAL B 1 338 ? 42.105 5.018 66.046 1.00 36.68 342 VAL B C 1
ATOM 6643 O O . VAL B 1 338 ? 41.035 5.285 65.494 1.00 37.66 342 VAL B O 1
ATOM 6647 N N . PRO B 1 339 ? 43.125 5.892 66.132 1.00 37.09 343 PRO B N 1
ATOM 6648 C CA . PRO B 1 339 ? 43.025 7.156 65.393 1.00 33.79 343 PRO B CA 1
ATOM 6649 C C . PRO B 1 339 ? 42.396 6.837 64.057 1.00 39.16 343 PRO B C 1
ATOM 6650 O O . PRO B 1 339 ? 42.696 5.773 63.498 1.00 40.11 343 PRO B O 1
ATOM 6654 N N . MET B 1 340 ? 41.529 7.712 63.557 1.00 38.82 344 MET B N 1
ATOM 6655 C CA . MET B 1 340 ? 40.848 7.431 62.302 1.00 36.57 344 MET B CA 1
ATOM 6656 C C . MET B 1 340 ? 40.440 8.700 61.578 1.00 34.80 344 MET B C 1
ATOM 6657 O O . MET B 1 340 ? 40.119 9.724 62.199 1.00 38.04 344 MET B O 1
ATOM 6662 N N . ILE B 1 341 ? 40.470 8.623 60.255 1.00 27.81 345 ILE B N 1
ATOM 6663 C CA . ILE B 1 341 ? 39.936 9.678 59.405 1.00 34.91 345 ILE B CA 1
ATOM 6664 C C . ILE B 1 341 ? 38.750 9.091 58.651 1.00 38.04 345 ILE B C 1
ATOM 6665 O O . ILE B 1 341 ? 38.848 7.980 58.107 1.00 40.58 345 ILE B O 1
ATOM 6670 N N . ILE B 1 342 ? 37.641 9.822 58.591 1.00 30.29 346 ILE B N 1
ATOM 6671 C CA . ILE B 1 342 ? 36.509 9.344 57.806 1.00 29.34 346 ILE B CA 1
ATOM 6672 C C . ILE B 1 342 ? 35.898 10.488 57.016 1.00 30.17 346 ILE B C 1
ATOM 6673 O O . ILE B 1 342 ? 35.761 11.604 57.524 1.00 33.59 346 ILE B O 1
ATOM 6678 N N . GLY B 1 343 ? 35.526 10.205 55.771 1.00 33.64 347 GLY B N 1
ATOM 6679 C CA . GLY B 1 343 ? 34.959 11.227 54.914 1.00 38.81 347 GLY B CA 1
ATOM 6680 C C . GLY B 1 343 ? 33.822 10.713 54.060 1.00 35.85 347 GLY B C 1
ATOM 6681 O O . GLY B 1 343 ? 33.589 9.502 53.974 1.00 32.47 347 GLY B O 1
ATOM 6682 N N . ASP B 1 344 ? 33.093 11.643 53.448 1.00 27.69 348 ASP B N 1
ATOM 6683 C CA . ASP B 1 344 ? 32.112 11.289 52.440 1.00 27.14 348 ASP B CA 1
ATOM 6684 C C . ASP B 1 344 ? 32.216 12.221 51.244 1.00 26.79 348 ASP B C 1
ATOM 6685 O O . ASP B 1 344 ? 32.634 13.379 51.371 1.00 35.35 348 ASP B O 1
ATOM 6690 N N . GLN B 1 345 ? 31.836 11.714 50.078 1.00 22.84 349 GLN B N 1
ATOM 6691 C CA . GLN B 1 345 ? 31.649 12.576 48.928 1.00 25.04 349 GLN B CA 1
ATOM 6692 C C . GLN B 1 345 ? 30.355 13.339 49.191 1.00 28.34 349 GLN B C 1
ATOM 6693 O O . GLN B 1 345 ? 29.426 12.793 49.808 1.00 31.69 349 GLN B O 1
ATOM 6699 N N . GLU B 1 346 ? 30.283 14.598 48.769 1.00 27.15 350 GLU B N 1
ATOM 6700 C CA . GLU B 1 346 ? 29.101 15.387 49.113 1.00 26.52 350 GLU B CA 1
ATOM 6701 C C . GLU B 1 346 ? 27.796 14.732 48.628 1.00 26.24 350 GLU B C 1
ATOM 6702 O O . GLU B 1 346 ? 26.793 14.755 49.340 1.00 25.77 350 GLU B O 1
ATOM 6708 N N . ASP B 1 347 ? 27.813 14.137 47.437 1.00 26.89 351 ASP B N 1
ATOM 6709 C CA . ASP B 1 347 ? 26.593 13.563 46.858 1.00 32.03 351 ASP B CA 1
ATOM 6710 C C . ASP B 1 347 ? 26.638 12.031 46.686 1.00 31.26 351 ASP B C 1
ATOM 6711 O O . ASP B 1 347 ? 26.497 11.520 45.569 1.00 27.32 351 ASP B O 1
ATOM 6716 N N . GLU B 1 348 ? 26.790 11.316 47.805 1.00 34.43 352 GLU B N 1
ATOM 6717 C CA . GLU B 1 348 ? 26.990 9.862 47.832 1.00 29.38 352 GLU B CA 1
ATOM 6718 C C . GLU B 1 348 ? 25.857 9.039 47.215 1.00 31.44 352 GLU B C 1
ATOM 6719 O O . GLU B 1 348 ? 26.085 7.926 46.707 1.00 30.38 352 GLU B O 1
ATOM 6725 N N . GLY B 1 349 ? 24.635 9.556 47.297 1.00 21.47 353 GLY B N 1
ATOM 6726 C CA . GLY B 1 349 ? 23.473 8.765 46.933 1.00 31.39 353 GLY B CA 1
ATOM 6727 C C . GLY B 1 349 ? 23.056 8.812 45.474 1.00 30.45 353 GLY B C 1
ATOM 6728 O O . GLY B 1 349 ? 22.328 7.930 45.003 1.00 31.70 353 GLY B O 1
ATOM 6729 N N . THR B 1 350 ? 23.503 9.841 44.758 1.00 26.02 354 THR B N 1
ATOM 6730 C CA . THR B 1 350 ? 23.003 10.090 43.407 1.00 25.38 354 THR B CA 1
ATOM 6731 C C . THR B 1 350 ? 23.157 8.874 42.493 1.00 21.70 354 THR B C 1
ATOM 6732 O O . THR B 1 350 ? 22.228 8.481 41.796 1.00 24.68 354 THR B O 1
ATOM 6736 N N . LEU B 1 351 ? 24.335 8.272 42.492 1.00 19.85 355 LEU B N 1
ATOM 6737 C CA . LEU B 1 351 ? 24.556 7.090 41.664 1.00 19.45 355 LEU B CA 1
ATOM 6738 C C . LEU B 1 351 ? 23.508 6.015 41.968 1.00 22.70 355 LEU B C 1
ATOM 6739 O O . LEU B 1 351 ? 23.045 5.311 41.067 1.00 30.74 355 LEU B O 1
ATOM 6744 N N . PHE B 1 352 ? 23.111 5.909 43.238 1.00 23.34 356 PHE B N 1
ATOM 6745 C CA . PHE B 1 352 ? 22.256 4.802 43.674 1.00 27.70 356 PHE B CA 1
ATOM 6746 C C . PHE B 1 352 ? 20.773 5.081 43.505 1.00 28.51 356 PHE B C 1
ATOM 6747 O O . PHE B 1 352 ? 19.935 4.186 43.672 1.00 28.80 356 PHE B O 1
ATOM 6755 N N . ALA B 1 353 ? 20.451 6.323 43.153 1.00 30.30 357 ALA B N 1
ATOM 6756 C CA . ALA B 1 353 ? 19.062 6.694 42.933 1.00 28.00 357 ALA B CA 1
ATOM 6757 C C . ALA B 1 353 ? 18.724 6.683 41.449 1.00 27.00 357 ALA B C 1
ATOM 6758 O O . ALA B 1 353 ? 17.580 6.942 41.073 1.00 35.22 357 ALA B O 1
ATOM 6760 N N . VAL B 1 354 ? 19.710 6.374 40.609 1.00 27.21 358 VAL B N 1
ATOM 6761 C CA . VAL B 1 354 ? 19.490 6.390 39.161 1.00 25.11 358 VAL B CA 1
ATOM 6762 C C . VAL B 1 354 ? 18.530 5.290 38.696 1.00 24.29 358 VAL B C 1
ATOM 6763 O O . VAL B 1 354 ? 17.596 5.560 37.942 1.00 32.06 358 VAL B O 1
ATOM 6767 N N . LEU B 1 355 ? 18.736 4.059 39.155 1.00 26.91 359 LEU B N 1
ATOM 6768 C CA . LEU B 1 355 ? 17.924 2.946 38.659 1.00 31.24 359 LEU B CA 1
ATOM 6769 C C . LEU B 1 355 ? 16.536 2.801 39.302 1.00 32.92 359 LEU B C 1
ATOM 6770 O O . LEU B 1 355 ? 15.560 2.490 38.609 1.00 32.61 359 LEU B O 1
ATOM 6775 N N . PRO B 1 356 ? 16.433 3.033 40.621 1.00 31.56 360 PRO B N 1
ATOM 6776 C CA . PRO B 1 356 ? 15.104 2.936 41.245 1.00 34.16 360 PRO B CA 1
ATOM 6777 C C . PRO B 1 356 ? 14.204 4.124 40.861 1.00 39.03 360 PRO B C 1
ATOM 6778 O O . PRO B 1 356 ? 13.559 4.712 41.736 1.00 40.19 360 PRO B O 1
ATOM 6782 N N . ASN B 1 357 ? 14.141 4.455 39.574 1.00 36.51 361 ASN B N 1
ATOM 6783 C CA . ASN B 1 357 ? 13.492 5.692 39.136 1.00 35.56 361 ASN B CA 1
ATOM 6784 C C . ASN B 1 357 ? 11.959 5.725 39.208 1.00 37.82 361 ASN B C 1
ATOM 6785 O O . ASN B 1 357 ? 11.340 6.708 38.794 1.00 35.58 361 ASN B O 1
ATOM 6790 N N . ASN B 1 358 ? 11.345 4.665 39.727 1.00 38.99 362 ASN B N 1
ATOM 6791 C CA . ASN B 1 358 ? 9.892 4.666 39.911 1.00 45.70 362 ASN B CA 1
ATOM 6792 C C . ASN B 1 358 ? 9.519 4.943 41.367 1.00 45.03 362 ASN B C 1
ATOM 6793 O O . ASN B 1 358 ? 8.338 4.898 41.742 1.00 47.33 362 ASN B O 1
ATOM 6798 N N . ILE B 1 359 ? 10.533 5.239 42.179 1.00 34.60 363 ILE B N 1
ATOM 6799 C CA . ILE B 1 359 ? 10.335 5.540 43.595 1.00 33.22 363 ILE B CA 1
ATOM 6800 C C . ILE B 1 359 ? 10.251 7.053 43.782 1.00 38.71 363 ILE B C 1
ATOM 6801 O O . ILE B 1 359 ? 11.256 7.700 44.066 1.00 43.75 363 ILE B O 1
ATOM 6806 N N . THR B 1 360 ? 9.049 7.611 43.642 1.00 34.61 364 THR B N 1
ATOM 6807 C CA . THR B 1 360 ? 8.903 9.050 43.405 1.00 36.27 364 THR B CA 1
ATOM 6808 C C . THR B 1 360 ? 7.975 9.759 44.384 1.00 43.33 364 THR B C 1
ATOM 6809 O O . THR B 1 360 ? 7.467 10.841 44.093 1.00 47.64 364 THR B O 1
ATOM 6813 N N . SER B 1 361 ? 7.760 9.154 45.545 1.00 43.90 365 SER B N 1
ATOM 6814 C CA . SER B 1 361 ? 6.880 9.729 46.554 1.00 45.13 365 SER B CA 1
ATOM 6815 C C . SER B 1 361 ? 7.243 9.127 47.903 1.00 37.82 365 SER B C 1
ATOM 6816 O O . SER B 1 361 ? 7.831 8.047 47.962 1.00 34.39 365 SER B O 1
ATOM 6819 N N . THR B 1 362 ? 6.909 9.822 48.983 1.00 41.49 366 THR B N 1
ATOM 6820 C CA . THR B 1 362 ? 7.148 9.290 50.324 1.00 46.38 366 THR B CA 1
ATOM 6821 C C . THR B 1 362 ? 6.593 7.869 50.446 1.00 44.69 366 THR B C 1
ATOM 6822 O O . THR B 1 362 ? 7.277 6.951 50.913 1.00 38.93 366 THR B O 1
ATOM 6826 N N . ALA B 1 363 ? 5.342 7.695 50.029 1.00 46.39 367 ALA B N 1
ATOM 6827 C CA . ALA B 1 363 ? 4.687 6.395 50.120 1.00 50.87 367 ALA B CA 1
ATOM 6828 C C . ALA B 1 363 ? 5.470 5.315 49.357 1.00 46.55 367 ALA B C 1
ATOM 6829 O O . ALA B 1 363 ? 5.658 4.203 49.857 1.00 44.06 367 ALA B O 1
ATOM 6831 N N . LYS B 1 364 ? 5.938 5.650 48.157 1.00 43.15 368 LYS B N 1
ATOM 6832 C CA . LYS B 1 364 ? 6.720 4.710 47.352 1.00 41.92 368 LYS B CA 1
ATOM 6833 C C . LYS B 1 364 ? 8.111 4.434 47.932 1.00 38.06 368 LYS B C 1
ATOM 6834 O O . LYS B 1 364 ? 8.594 3.305 47.879 1.00 35.77 368 LYS B O 1
ATOM 6840 N N . ILE B 1 365 ? 8.747 5.454 48.497 1.00 34.74 369 ILE B N 1
ATOM 6841 C CA . ILE B 1 365 ? 10.028 5.247 49.166 1.00 32.31 369 ILE B CA 1
ATOM 6842 C C . ILE B 1 365 ? 9.838 4.293 50.327 1.00 34.80 369 ILE B C 1
ATOM 6843 O O . ILE B 1 365 ? 10.608 3.343 50.480 1.00 43.42 369 ILE B O 1
ATOM 6848 N N . VAL B 1 366 ? 8.802 4.536 51.132 1.00 30.12 370 VAL B N 1
ATOM 6849 C CA . VAL B 1 366 ? 8.473 3.642 52.237 1.00 35.72 370 VAL B CA 1
ATOM 6850 C C . VAL B 1 366 ? 8.277 2.193 51.774 1.00 36.99 370 VAL B C 1
ATOM 6851 O O . VAL B 1 366 ? 8.940 1.280 52.277 1.00 36.86 370 VAL B O 1
ATOM 6855 N N . GLN B 1 367 ? 7.368 1.982 50.823 1.00 38.35 371 GLN B N 1
ATOM 6856 C CA . GLN B 1 367 ? 7.123 0.640 50.295 1.00 40.92 371 GLN B CA 1
ATOM 6857 C C . GLN B 1 367 ? 8.432 0.014 49.838 1.00 39.54 371 GLN B C 1
ATOM 6858 O O . GLN B 1 367 ? 8.744 -1.132 50.178 1.00 39.49 371 GLN B O 1
ATOM 6864 N N . TYR B 1 368 ? 9.189 0.778 49.056 1.00 36.50 372 TYR B N 1
ATOM 6865 C CA . TYR B 1 368 ? 10.504 0.357 48.581 1.00 36.57 372 TYR B CA 1
ATOM 6866 C C . TYR B 1 368 ? 11.352 -0.109 49.767 1.00 37.34 372 TYR B C 1
ATOM 6867 O O . TYR B 1 368 ? 11.910 -1.207 49.750 1.00 36.37 372 TYR B O 1
ATOM 6876 N N . PHE B 1 369 ? 11.420 0.699 50.820 1.00 33.24 373 PHE B N 1
ATOM 6877 C CA . PHE B 1 369 ? 12.180 0.292 52.000 1.00 39.72 373 PHE B CA 1
ATOM 6878 C C . PHE B 1 369 ? 11.629 -0.975 52.679 1.00 45.53 373 PHE B C 1
ATOM 6879 O O . PHE B 1 369 ? 12.397 -1.862 53.079 1.00 39.18 373 PHE B O 1
ATOM 6887 N N . GLN B 1 370 ? 10.306 -1.057 52.813 1.00 44.64 374 GLN B N 1
ATOM 6888 C CA . GLN B 1 370 ? 9.675 -2.214 53.462 1.00 45.90 374 GLN B CA 1
ATOM 6889 C C . GLN B 1 370 ? 9.820 -3.482 52.630 1.00 43.18 374 GLN B C 1
ATOM 6890 O O . GLN B 1 370 ? 9.939 -4.580 53.174 1.00 42.40 374 GLN B O 1
ATOM 6896 N N . ASP B 1 371 ? 9.791 -3.322 51.311 1.00 36.60 375 ASP B N 1
ATOM 6897 C CA . ASP B 1 371 ? 9.952 -4.440 50.392 1.00 43.31 375 ASP B CA 1
ATOM 6898 C C . ASP B 1 371 ? 11.352 -5.056 50.470 1.00 45.13 375 ASP B C 1
ATOM 6899 O O . ASP B 1 371 ? 11.495 -6.279 50.515 1.00 41.28 375 ASP B O 1
ATOM 6904 N N . LEU B 1 372 ? 12.386 -4.213 50.490 1.00 43.81 376 LEU B N 1
ATOM 6905 C CA . LEU B 1 372 ? 13.752 -4.696 50.253 1.00 39.16 376 LEU B CA 1
ATOM 6906 C C . LEU B 1 372 ? 14.790 -4.338 51.321 1.00 37.12 376 LEU B C 1
ATOM 6907 O O . LEU B 1 372 ? 15.800 -5.024 51.453 1.00 38.22 376 LEU B O 1
ATOM 6912 N N . TYR B 1 373 ? 14.569 -3.258 52.060 1.00 32.56 377 TYR B N 1
ATOM 6913 C CA . TYR B 1 373 ? 15.625 -2.750 52.942 1.00 39.04 377 TYR B CA 1
ATOM 6914 C C . TYR B 1 373 ? 15.484 -3.122 54.419 1.00 43.56 377 TYR B C 1
ATOM 6915 O O . TYR B 1 373 ? 16.313 -3.863 54.956 1.00 40.87 377 TYR B O 1
ATOM 6924 N N . PHE B 1 374 ? 14.443 -2.616 55.077 1.00 41.11 378 PHE B N 1
ATOM 6925 C CA . PHE B 1 374 ? 14.390 -2.669 56.538 1.00 43.30 378 PHE B CA 1
ATOM 6926 C C . PHE B 1 374 ? 13.209 -3.470 57.113 1.00 47.76 378 PHE B C 1
ATOM 6927 O O . PHE B 1 374 ? 12.159 -2.906 57.449 1.00 45.22 378 PHE B O 1
ATOM 6935 N N . TYR B 1 375 ? 13.397 -4.783 57.239 1.00 52.55 379 TYR B N 1
ATOM 6936 C CA . TYR B 1 375 ? 12.339 -5.670 57.717 1.00 52.34 379 TYR B CA 1
ATOM 6937 C C . TYR B 1 375 ? 11.902 -5.349 59.146 1.00 59.53 379 TYR B C 1
ATOM 6938 O O . TYR B 1 375 ? 10.770 -5.640 59.530 1.00 61.87 379 TYR B O 1
ATOM 6947 N N . ASN B 1 376 ? 12.795 -4.759 59.937 1.00 62.71 380 ASN B N 1
ATOM 6948 C CA . ASN B 1 376 ? 12.456 -4.421 61.317 1.00 67.63 380 ASN B CA 1
ATOM 6949 C C . ASN B 1 376 ? 12.198 -2.938 61.556 1.00 63.51 380 ASN B C 1
ATOM 6950 O O . ASN B 1 376 ? 12.614 -2.375 62.569 1.00 69.71 380 ASN B O 1
ATOM 6955 N N . ALA B 1 377 ? 11.509 -2.310 60.613 1.00 51.58 381 ALA B N 1
ATOM 6956 C CA . ALA B 1 377 ? 11.040 -0.947 60.790 1.00 54.95 381 ALA B CA 1
ATOM 6957 C C . ALA B 1 377 ? 9.567 -0.937 60.412 1.00 56.95 381 ALA B C 1
ATOM 6958 O O . ALA B 1 377 ? 9.162 -1.621 59.471 1.00 59.86 381 ALA B O 1
ATOM 6960 N N . THR B 1 378 ? 8.759 -0.181 61.147 1.00 53.39 382 THR B N 1
ATOM 6961 C CA . THR B 1 378 ? 7.339 -0.092 60.830 1.00 51.35 382 THR B CA 1
ATOM 6962 C C . THR B 1 378 ? 7.125 0.944 59.736 1.00 48.60 382 THR B C 1
ATOM 6963 O O . THR B 1 378 ? 7.932 1.864 59.586 1.00 44.36 382 THR B O 1
ATOM 6967 N N . LYS B 1 379 ? 6.047 0.782 58.971 1.00 51.81 383 LYS B N 1
ATOM 6968 C CA . LYS B 1 379 ? 5.622 1.780 57.993 1.00 51.06 383 LYS B CA 1
ATOM 6969 C C . LYS B 1 379 ? 5.661 3.169 58.622 1.00 49.52 383 LYS B C 1
ATOM 6970 O O . LYS B 1 379 ? 6.083 4.141 57.994 1.00 47.17 383 LYS B O 1
ATOM 6976 N N . GLU B 1 380 ? 5.233 3.241 59.880 1.00 51.09 384 GLU B N 1
ATOM 6977 C CA . GLU B 1 380 ? 5.189 4.493 60.629 1.00 54.39 384 GLU B CA 1
ATOM 6978 C C . GLU B 1 380 ? 6.579 5.109 60.837 1.00 47.77 384 GLU B C 1
ATOM 6979 O O . GLU B 1 380 ? 6.777 6.299 60.577 1.00 38.60 384 GLU B O 1
ATOM 6985 N N . GLN B 1 381 ? 7.525 4.300 61.312 1.00 41.02 385 GLN B N 1
ATOM 6986 C CA . GLN B 1 381 ? 8.892 4.757 61.538 1.00 41.81 385 GLN B CA 1
ATOM 6987 C C . GLN B 1 381 ? 9.536 5.245 60.240 1.00 43.01 385 GLN B C 1
ATOM 6988 O O . GLN B 1 381 ? 10.067 6.357 60.175 1.00 44.18 385 GLN B O 1
ATOM 6994 N N . LEU B 1 382 ? 9.485 4.417 59.203 1.00 47.54 386 LEU B N 1
ATOM 6995 C CA . LEU B 1 382 ? 10.092 4.786 57.926 1.00 48.52 386 LEU B CA 1
ATOM 6996 C C . LEU B 1 382 ? 9.429 6.033 57.349 1.00 48.57 386 LEU B C 1
ATOM 6997 O O . LEU B 1 382 ? 10.097 6.878 56.748 1.00 44.56 386 LEU B O 1
ATOM 7002 N N . THR B 1 383 ? 8.115 6.151 57.530 1.00 44.67 387 THR B N 1
ATOM 7003 C CA . THR B 1 383 ? 7.406 7.304 56.991 1.00 47.44 387 THR B CA 1
ATOM 7004 C C . THR B 1 383 ? 7.897 8.570 57.684 1.00 43.58 387 THR B C 1
ATOM 7005 O O . THR B 1 383 ? 8.117 9.597 57.039 1.00 43.53 387 THR B O 1
ATOM 7009 N N . ALA B 1 384 ? 8.086 8.481 58.996 1.00 40.00 388 ALA B N 1
ATOM 7010 C CA . ALA B 1 384 ? 8.667 9.577 59.761 1.00 44.97 388 ALA B CA 1
ATOM 7011 C C . ALA B 1 384 ? 10.062 9.953 59.240 1.00 44.88 388 ALA B C 1
ATOM 7012 O O . ALA B 1 384 ? 10.365 11.133 59.049 1.00 43.68 388 ALA B O 1
ATOM 7014 N N . PHE B 1 385 ? 10.911 8.958 59.004 1.00 45.72 389 PHE B N 1
ATOM 7015 C CA . PHE B 1 385 ? 12.275 9.247 58.560 1.00 44.13 389 PHE B CA 1
ATOM 7016 C C . PHE B 1 385 ? 12.279 9.981 57.221 1.00 38.09 389 PHE B C 1
ATOM 7017 O O . PHE B 1 385 ? 12.928 11.018 57.052 1.00 39.52 389 PHE B O 1
ATOM 7025 N N . VAL B 1 386 ? 11.553 9.425 56.263 1.00 41.50 390 VAL B N 1
ATOM 7026 C CA . VAL B 1 386 ? 11.508 9.984 54.920 1.00 41.79 390 VAL B CA 1
ATOM 7027 C C . VAL B 1 386 ? 10.921 11.401 54.963 1.00 42.24 390 VAL B C 1
ATOM 7028 O O . VAL B 1 386 ? 11.373 12.295 54.248 1.00 37.09 390 VAL B O 1
ATOM 7032 N N . ASN B 1 387 ? 9.927 11.607 55.822 1.00 45.82 391 ASN B N 1
ATOM 7033 C CA . ASN B 1 387 ? 9.290 12.916 55.934 1.00 43.58 391 ASN B CA 1
ATOM 7034 C C . ASN B 1 387 ? 10.183 14.002 56.545 1.00 47.08 391 ASN B C 1
ATOM 7035 O O . ASN B 1 387 ? 9.819 15.179 56.547 1.00 49.70 391 ASN B O 1
ATOM 7040 N N . THR B 1 388 ? 11.353 13.617 57.049 1.00 37.35 392 THR B N 1
ATOM 7041 C CA . THR B 1 388 ? 12.339 14.608 57.465 1.00 31.46 392 THR B CA 1
ATOM 7042 C C . THR B 1 388 ? 13.062 15.160 56.238 1.00 37.86 392 THR B C 1
ATOM 7043 O O . THR B 1 388 ? 13.799 16.141 56.329 1.00 43.63 392 THR B O 1
ATOM 7047 N N . TYR B 1 389 ? 12.852 14.525 55.088 1.00 36.43 393 TYR B N 1
ATOM 7048 C CA . TYR B 1 389 ? 13.401 15.033 53.834 1.00 38.83 393 TYR B CA 1
ATOM 7049 C C . TYR B 1 389 ? 12.320 15.762 53.033 1.00 45.17 393 TYR B C 1
ATOM 7050 O O . TYR B 1 389 ? 11.295 15.168 52.677 1.00 45.60 393 TYR B O 1
ATOM 7059 N N . PRO B 1 390 ? 12.544 17.056 52.759 1.00 39.70 394 PRO B N 1
ATOM 7060 C CA . PRO B 1 390 ? 11.623 17.898 51.975 1.00 38.44 394 PRO B CA 1
ATOM 7061 C C . PRO B 1 390 ? 11.372 17.347 50.571 1.00 40.13 394 PRO B C 1
ATOM 7062 O O . PRO B 1 390 ? 12.263 16.728 49.982 1.00 40.44 394 PRO B O 1
ATOM 7066 N N . THR B 1 391 ? 10.175 17.568 50.037 1.00 39.49 395 THR B N 1
ATOM 7067 C CA . THR B 1 391 ? 9.917 17.255 48.633 1.00 46.63 395 THR B CA 1
ATOM 7068 C C . THR B 1 391 ? 10.569 18.315 47.755 1.00 46.53 395 THR B C 1
ATOM 7069 O O . THR B 1 391 ? 10.776 18.120 46.553 1.00 50.02 395 THR B O 1
ATOM 7073 N N . ASP B 1 392 ? 10.887 19.438 48.387 1.00 44.79 396 ASP B N 1
ATOM 7074 C CA . ASP B 1 392 ? 11.524 20.579 47.739 1.00 45.03 396 ASP B CA 1
ATOM 7075 C C . ASP B 1 392 ? 12.682 20.159 46.833 1.00 41.24 396 ASP B C 1
ATOM 7076 O O . ASP B 1 392 ? 13.710 19.670 47.296 1.00 37.09 396 ASP B O 1
ATOM 7081 N N . ILE B 1 393 ? 12.496 20.368 45.535 1.00 38.37 397 ILE B N 1
ATOM 7082 C CA . ILE B 1 393 ? 13.485 20.031 44.522 1.00 36.22 397 ILE B CA 1
ATOM 7083 C C . ILE B 1 393 ? 14.877 20.562 44.841 1.00 37.07 397 ILE B C 1
ATOM 7084 O O . ILE B 1 393 ? 15.885 20.028 44.376 1.00 35.00 397 ILE B O 1
ATOM 7089 N N . THR B 1 394 ? 14.931 21.626 45.628 1.00 31.79 398 THR B N 1
ATOM 7090 C CA . THR B 1 394 ? 16.186 22.332 45.843 1.00 31.45 398 THR B CA 1
ATOM 7091 C C . THR B 1 394 ? 16.965 21.780 47.041 1.00 33.27 398 THR B C 1
ATOM 7092 O O . THR B 1 394 ? 18.152 22.074 47.201 1.00 33.57 398 THR B O 1
ATOM 7096 N N . ALA B 1 395 ? 16.287 21.008 47.889 1.00 27.10 399 ALA B N 1
ATOM 7097 C CA . ALA B 1 395 ? 16.899 20.489 49.107 1.00 36.54 399 ALA B CA 1
ATOM 7098 C C . ALA B 1 395 ? 17.650 19.186 48.876 1.00 36.56 399 ALA B C 1
ATOM 7099 O O . ALA B 1 395 ? 18.380 18.723 49.754 1.00 33.53 399 ALA B O 1
ATOM 7101 N N . GLY B 1 396 ? 17.460 18.584 47.706 1.00 33.66 400 GLY B N 1
ATOM 7102 C CA . GLY B 1 396 ? 18.033 17.275 47.445 1.00 30.74 400 GLY B CA 1
ATOM 7103 C C . GLY B 1 396 ? 19.478 17.281 46.979 1.00 27.94 400 GLY B C 1
ATOM 7104 O O . GLY B 1 396 ? 20.136 18.324 46.904 1.00 27.76 400 GLY B O 1
ATOM 7105 N N . SER B 1 397 ? 19.966 16.087 46.659 1.00 26.11 401 SER B N 1
ATOM 7106 C CA . SER B 1 397 ? 21.327 15.886 46.199 1.00 29.33 401 SER B CA 1
ATOM 7107 C C . SER B 1 397 ? 21.233 15.648 44.691 1.00 26.54 401 SER B C 1
ATOM 7108 O O . SER B 1 397 ? 20.367 14.891 44.252 1.00 30.44 401 SER B O 1
ATOM 7111 N N . PRO B 1 398 ? 22.139 16.244 43.892 1.00 28.68 402 PRO B N 1
ATOM 7112 C CA . PRO B 1 398 ? 23.321 17.043 44.240 1.00 26.85 402 PRO B CA 1
ATOM 7113 C C . PRO B 1 398 ? 22.969 18.257 45.063 1.00 35.48 402 PRO B C 1
ATOM 7114 O O . PRO B 1 398 ? 22.124 19.053 44.644 1.00 29.38 402 PRO B O 1
ATOM 7118 N N . PHE B 1 399 ? 23.611 18.407 46.215 1.00 37.56 403 PHE B N 1
ATOM 7119 C CA . PHE B 1 399 ? 23.226 19.465 47.135 1.00 34.19 403 PHE B CA 1
ATOM 7120 C C . PHE B 1 399 ? 23.605 20.845 46.627 1.00 29.53 403 PHE B C 1
ATOM 7121 O O . PHE B 1 399 ? 24.591 21.012 45.907 1.00 29.79 403 PHE B O 1
ATOM 7129 N N . ASN B 1 400 ? 22.802 21.833 47.009 1.00 35.11 404 ASN B N 1
ATOM 7130 C CA . ASN B 1 400 ? 23.084 23.213 46.651 1.00 34.04 404 ASN B CA 1
ATOM 7131 C C . ASN B 1 400 ? 23.115 23.451 45.142 1.00 26.31 404 ASN B C 1
ATOM 7132 O O . ASN B 1 400 ? 23.933 24.232 44.657 1.00 28.79 404 ASN B O 1
ATOM 7137 N N . THR B 1 401 ? 22.218 22.809 44.397 1.00 31.70 405 THR B N 1
ATOM 7138 C CA . THR B 1 401 ? 22.158 23.055 42.950 1.00 29.62 405 THR B CA 1
ATOM 7139 C C . THR B 1 401 ? 20.805 23.583 42.463 1.00 34.13 405 THR B C 1
ATOM 7140 O O . THR B 1 401 ? 20.531 23.596 41.261 1.00 36.23 405 THR B O 1
ATOM 7144 N N . GLY B 1 402 ? 19.960 24.013 43.386 1.00 31.11 406 GLY B N 1
ATOM 7145 C CA . GLY B 1 402 ? 18.707 24.646 43.010 1.00 33.07 406 GLY B CA 1
ATOM 7146 C C . GLY B 1 402 ? 17.718 23.689 42.373 1.00 34.32 406 GLY B C 1
ATOM 7147 O O . GLY B 1 402 ? 17.591 22.541 42.808 1.00 26.86 406 GLY B O 1
ATOM 7148 N N . ILE B 1 403 ? 17.005 24.153 41.347 1.00 30.76 407 ILE B N 1
ATOM 7149 C CA . ILE B 1 403 ? 16.000 23.313 40.704 1.00 33.38 407 ILE B CA 1
ATOM 7150 C C . ILE B 1 403 ? 16.637 22.320 39.743 1.00 30.20 407 ILE B C 1
ATOM 7151 O O . ILE B 1 403 ? 15.942 21.508 39.130 1.00 26.52 407 ILE B O 1
ATOM 7156 N N . PHE B 1 404 ? 17.952 22.395 39.586 1.00 29.44 408 PHE B N 1
ATOM 7157 C CA . PHE B 1 404 ? 18.613 21.594 38.559 1.00 30.21 408 PHE B CA 1
ATOM 7158 C C . PHE B 1 404 ? 18.981 20.187 39.021 1.00 28.52 408 PHE B C 1
ATOM 7159 O O . PHE B 1 404 ? 18.996 19.911 40.220 1.00 27.08 408 PHE B O 1
ATOM 7167 N N . ASN B 1 405 ? 19.251 19.303 38.059 1.00 22.80 409 ASN B N 1
ATOM 7168 C CA . ASN B 1 405 ? 19.736 17.956 38.366 1.00 32.64 409 ASN B CA 1
ATOM 7169 C C . ASN B 1 405 ? 18.663 16.952 38.791 1.00 32.16 409 ASN B C 1
ATOM 7170 O O . ASN B 1 405 ? 18.974 15.873 39.304 1.00 34.25 409 ASN B O 1
ATOM 7175 N N . GLU B 1 406 ? 17.404 17.303 38.577 1.00 27.55 410 GLU B N 1
ATOM 7176 C CA . GLU B 1 406 ? 16.311 16.391 38.898 1.00 31.40 410 GLU B CA 1
ATOM 7177 C C . GLU B 1 406 ? 16.110 15.428 37.721 1.00 36.57 410 GLU B C 1
ATOM 7178 O O . GLU B 1 406 ? 15.314 15.698 36.816 1.00 38.24 410 GLU B O 1
ATOM 7184 N N . LEU B 1 407 ? 16.853 14.319 37.726 1.00 30.05 411 LEU B N 1
ATOM 7185 C CA . LEU B 1 407 ? 16.760 13.322 36.660 1.00 28.51 411 LEU B CA 1
ATOM 7186 C C . LEU B 1 407 ? 15.316 12.851 36.468 1.00 29.82 411 LEU B C 1
ATOM 7187 O O . LEU B 1 407 ? 14.843 12.668 35.341 1.00 36.29 411 LEU B O 1
ATOM 7192 N N . TYR B 1 408 ? 14.629 12.642 37.581 1.00 31.02 412 TYR B N 1
ATOM 7193 C CA . TYR B 1 408 ? 13.199 12.362 37.574 1.00 36.88 412 TYR B CA 1
ATOM 7194 C C . TYR B 1 408 ? 12.614 12.959 38.847 1.00 39.56 412 TYR B C 1
ATOM 7195 O O . TYR B 1 408 ? 13.317 13.098 39.849 1.00 40.84 412 TYR B O 1
ATOM 7204 N N . PRO B 1 409 ? 11.325 13.320 38.810 1.00 49.29 413 PRO B N 1
ATOM 7205 C CA . PRO B 1 409 ? 10.668 13.912 39.981 1.00 44.36 413 PRO B CA 1
ATOM 7206 C C . PRO B 1 409 ? 10.856 13.037 41.216 1.00 42.38 413 PRO B C 1
ATOM 7207 O O . PRO B 1 409 ? 10.384 11.894 41.242 1.00 42.20 413 PRO B O 1
ATOM 7211 N N . GLY B 1 410 ? 11.536 13.574 42.228 1.00 31.80 414 GLY B N 1
ATOM 7212 C CA . GLY B 1 410 ? 11.830 12.820 43.433 1.00 32.04 414 GLY B CA 1
ATOM 7213 C C . GLY B 1 410 ? 13.231 12.226 43.478 1.00 32.97 414 GLY B C 1
ATOM 7214 O O . GLY B 1 410 ? 13.619 11.641 44.496 1.00 28.65 414 GLY B O 1
ATOM 7215 N N . PHE B 1 411 ? 13.988 12.369 42.387 1.00 33.65 415 PHE B N 1
ATOM 7216 C CA . PHE B 1 411 ? 15.341 11.806 42.304 1.00 31.78 415 PHE B CA 1
ATOM 7217 C C . PHE B 1 411 ? 16.295 12.372 43.358 1.00 34.79 415 PHE B C 1
ATOM 7218 O O . PHE B 1 411 ? 16.978 11.617 44.064 1.00 29.48 415 PHE B O 1
ATOM 7226 N N . LYS B 1 412 ? 16.361 13.698 43.460 1.00 33.20 416 LYS B N 1
ATOM 7227 C CA . LYS B 1 412 ? 17.346 14.314 44.338 1.00 28.78 416 LYS B CA 1
ATOM 7228 C C . LYS B 1 412 ? 16.996 13.978 45.773 1.00 31.03 416 LYS B C 1
ATOM 7229 O O . LYS B 1 412 ? 17.884 13.852 46.636 1.00 27.41 416 LYS B O 1
ATOM 7235 N N . ARG B 1 413 ? 15.700 13.813 46.035 1.00 28.77 417 ARG B N 1
ATOM 7236 C CA . ARG B 1 413 ? 15.261 13.459 47.388 1.00 33.67 417 ARG B CA 1
ATOM 7237 C C . ARG B 1 413 ? 15.740 12.051 47.731 1.00 35.88 417 ARG B C 1
ATOM 7238 O O . ARG B 1 413 ? 16.393 11.841 48.756 1.00 34.27 417 ARG B O 1
ATOM 7246 N N . LEU B 1 414 ? 15.425 11.093 46.861 1.00 31.38 418 LEU B N 1
ATOM 7247 C CA . LEU B 1 414 ? 15.823 9.707 47.087 1.00 29.54 418 LEU B CA 1
ATOM 7248 C C . LEU B 1 414 ? 17.336 9.623 47.246 1.00 26.16 418 LEU B C 1
ATOM 7249 O O . LEU B 1 414 ? 17.837 8.917 48.136 1.00 27.94 418 LEU B O 1
ATOM 7254 N N . ALA B 1 415 ? 18.053 10.347 46.387 1.00 27.17 419 ALA B N 1
ATOM 7255 C CA . ALA B 1 415 ? 19.518 10.381 46.423 1.00 25.75 419 ALA B CA 1
ATOM 7256 C C . ALA B 1 415 ? 20.003 10.895 47.771 1.00 30.84 419 ALA B C 1
ATOM 7257 O O . ALA B 1 415 ? 20.928 10.341 48.366 1.00 28.69 419 ALA B O 1
ATOM 7259 N N . ALA B 1 416 ? 19.383 11.973 48.234 1.00 29.32 420 ALA B N 1
ATOM 7260 C CA . ALA B 1 416 ? 19.685 12.527 49.542 1.00 28.74 420 ALA B CA 1
ATOM 7261 C C . ALA B 1 416 ? 19.550 11.438 50.595 1.00 29.98 420 ALA B C 1
ATOM 7262 O O . ALA B 1 416 ? 20.447 11.230 51.421 1.00 26.93 420 ALA B O 1
ATOM 7264 N N . ILE B 1 417 ? 18.416 10.749 50.561 1.00 29.88 421 ILE B N 1
ATOM 7265 C CA . ILE B 1 417 ? 18.077 9.775 51.591 1.00 32.30 421 ILE B CA 1
ATOM 7266 C C . ILE B 1 417 ? 19.039 8.583 51.546 1.00 34.53 421 ILE B C 1
ATOM 7267 O O . ILE B 1 417 ? 19.625 8.209 52.567 1.00 37.81 421 ILE B O 1
ATOM 7272 N N . LEU B 1 418 ? 19.197 7.998 50.359 1.00 30.53 422 LEU B N 1
ATOM 7273 C CA . LEU B 1 418 ? 20.058 6.833 50.184 1.00 29.15 422 LEU B CA 1
ATOM 7274 C C . LEU B 1 418 ? 21.495 7.166 50.573 1.00 28.61 422 LEU B C 1
ATOM 7275 O O . LEU B 1 418 ? 22.191 6.343 51.167 1.00 34.51 422 LEU B O 1
ATOM 7280 N N . GLY B 1 419 ? 21.931 8.373 50.230 1.00 25.55 423 GLY B N 1
ATOM 7281 C CA . GLY B 1 419 ? 23.285 8.812 50.520 1.00 26.38 423 GLY B CA 1
ATOM 7282 C C . GLY B 1 419 ? 23.476 9.066 52.004 1.00 31.72 423 GLY B C 1
ATOM 7283 O O . GLY B 1 419 ? 24.520 8.719 52.564 1.00 34.25 423 GLY B O 1
ATOM 7284 N N . ASP B 1 420 ? 22.470 9.648 52.654 1.00 30.58 424 ASP B N 1
ATOM 7285 C CA . ASP B 1 420 ? 22.586 9.955 54.081 1.00 34.09 424 ASP B CA 1
ATOM 7286 C C . ASP B 1 420 ? 22.555 8.705 54.963 1.00 34.01 424 ASP B C 1
ATOM 7287 O O . ASP B 1 420 ? 23.409 8.527 55.841 1.00 27.80 424 ASP B O 1
ATOM 7292 N N . MET B 1 421 ? 21.558 7.851 54.743 1.00 34.20 425 MET B N 1
ATOM 7293 C CA . MET B 1 421 ? 21.310 6.729 55.648 1.00 32.36 425 MET B CA 1
ATOM 7294 C C . MET B 1 421 ? 22.462 5.745 55.597 1.00 34.16 425 MET B C 1
ATOM 7295 O O . MET B 1 421 ? 22.779 5.086 56.586 1.00 36.33 425 MET B O 1
ATOM 7300 N N . THR B 1 422 ? 23.086 5.646 54.434 1.00 34.99 426 THR B N 1
ATOM 7301 C CA . THR B 1 422 ? 24.102 4.629 54.209 1.00 39.49 426 THR B CA 1
ATOM 7302 C C . THR B 1 422 ? 25.511 5.126 54.516 1.00 35.09 426 THR B C 1
ATOM 7303 O O . THR B 1 422 ? 26.347 4.370 55.002 1.00 34.13 426 THR B O 1
ATOM 7307 N N . PHE B 1 423 ? 25.770 6.396 54.230 1.00 31.01 427 PHE B N 1
ATOM 7308 C CA . PHE B 1 423 ? 27.132 6.914 54.277 1.00 29.04 427 PHE B CA 1
ATOM 7309 C C . PHE B 1 423 ? 27.267 8.165 55.146 1.00 33.80 427 PHE B C 1
ATOM 7310 O O . PHE B 1 423 ? 27.939 8.162 56.184 1.00 35.47 427 PHE B O 1
ATOM 7318 N N . THR B 1 424 ? 26.619 9.241 54.711 1.00 33.69 428 THR B N 1
ATOM 7319 C CA . THR B 1 424 ? 26.957 10.579 55.194 1.00 31.48 428 THR B CA 1
ATOM 7320 C C . THR B 1 424 ? 26.469 10.931 56.583 1.00 33.69 428 THR B C 1
ATOM 7321 O O . THR B 1 424 ? 27.238 11.492 57.378 1.00 32.48 428 THR B O 1
ATOM 7325 N N . LEU B 1 425 ? 25.207 10.629 56.886 1.00 34.69 429 LEU B N 1
ATOM 7326 C CA . LEU B 1 425 ? 24.720 10.840 58.252 1.00 33.32 429 LEU B CA 1
ATOM 7327 C C . LEU B 1 425 ? 25.010 9.617 59.114 1.00 33.49 429 LEU B C 1
ATOM 7328 O O . LEU B 1 425 ? 25.149 9.725 60.334 1.00 33.17 429 LEU B O 1
ATOM 7333 N N . ALA B 1 426 ? 25.114 8.458 58.473 1.00 32.86 430 ALA B N 1
ATOM 7334 C CA . ALA B 1 426 ? 25.607 7.265 59.152 1.00 38.38 430 ALA B CA 1
ATOM 7335 C C . ALA B 1 426 ? 26.987 7.580 59.738 1.00 31.55 430 ALA B C 1
ATOM 7336 O O . ALA B 1 426 ? 27.261 7.276 60.894 1.00 34.84 430 ALA B O 1
ATOM 7338 N N . ARG B 1 427 ? 27.839 8.204 58.925 1.00 32.60 431 ARG B N 1
ATOM 7339 C CA . ARG B 1 427 ? 29.158 8.647 59.362 1.00 31.63 431 ARG B CA 1
ATOM 7340 C C . ARG B 1 427 ? 29.085 9.480 60.635 1.00 27.41 431 ARG B C 1
ATOM 7341 O O . ARG B 1 427 ? 29.852 9.252 61.571 1.00 29.48 431 ARG B O 1
ATOM 7349 N N . ARG B 1 428 ? 28.173 10.453 60.670 1.00 29.05 432 ARG B N 1
ATOM 7350 C CA . ARG B 1 428 ? 28.070 11.330 61.830 1.00 32.28 432 ARG B CA 1
ATOM 7351 C C . ARG B 1 428 ? 27.669 10.527 63.061 1.00 35.68 432 ARG B C 1
ATOM 7352 O O . ARG B 1 428 ? 28.206 10.747 64.151 1.00 32.37 432 ARG B O 1
ATOM 7360 N N . ALA B 1 429 ? 26.735 9.593 62.893 1.00 33.61 433 ALA B N 1
ATOM 7361 C CA . ALA B 1 429 ? 26.317 8.752 64.020 1.00 34.22 433 ALA B CA 1
ATOM 7362 C C . ALA B 1 429 ? 27.511 7.949 64.540 1.00 28.81 433 ALA B C 1
ATOM 7363 O O . ALA B 1 429 ? 27.737 7.855 65.751 1.00 32.24 433 ALA B O 1
ATOM 7365 N N . PHE B 1 430 ? 28.269 7.378 63.610 1.00 28.47 434 PHE B N 1
ATOM 7366 C CA . PHE B 1 430 ? 29.482 6.641 63.948 1.00 34.76 434 PHE B CA 1
ATOM 7367 C C . PHE B 1 430 ? 30.421 7.541 64.760 1.00 34.26 434 PHE B C 1
ATOM 7368 O O . PHE B 1 430 ? 30.869 7.175 65.845 1.00 37.23 434 PHE B O 1
ATOM 7376 N N . LEU B 1 431 ? 30.695 8.730 64.235 1.00 36.20 435 LEU B N 1
ATOM 7377 C CA . LEU B 1 431 ? 31.519 9.719 64.929 1.00 37.42 435 LEU B CA 1
ATOM 7378 C C . LEU B 1 431 ? 30.996 10.041 66.327 1.00 40.21 435 LEU B C 1
ATOM 7379 O O . LEU B 1 431 ? 31.768 10.096 67.309 1.00 39.76 435 LEU B O 1
ATOM 7384 N N . GLN B 1 432 ? 29.687 10.253 66.427 1.00 38.21 436 GLN B N 1
ATOM 7385 C CA . GLN B 1 432 ? 29.074 10.585 67.717 1.00 39.64 436 GLN B CA 1
ATOM 7386 C C . GLN B 1 432 ? 29.247 9.464 68.750 1.00 35.93 436 GLN B C 1
ATOM 7387 O O . GLN B 1 432 ? 29.691 9.700 69.884 1.00 32.47 436 GLN B O 1
ATOM 7393 N N . LEU B 1 433 ? 28.902 8.243 68.353 1.00 38.93 437 LEU B N 1
ATOM 7394 C CA . LEU B 1 433 ? 29.016 7.101 69.254 1.00 37.09 437 LEU B CA 1
ATOM 7395 C C . LEU B 1 433 ? 30.481 6.853 69.630 1.00 34.86 437 LEU B C 1
ATOM 7396 O O . LEU B 1 433 ? 30.788 6.654 70.803 1.00 35.08 437 LEU B O 1
ATOM 7401 N N . CYS B 1 434 ? 31.387 6.878 68.644 1.00 35.80 438 CYS B N 1
ATOM 7402 C CA . CYS B 1 434 ? 32.809 6.694 68.952 1.00 34.00 438 CYS B CA 1
ATOM 7403 C C . CYS B 1 434 ? 33.334 7.746 69.925 1.00 36.93 438 CYS B C 1
ATOM 7404 O O . CYS B 1 434 ? 34.132 7.431 70.810 1.00 39.41 438 CYS B O 1
ATOM 7407 N N A SER B 1 435 ? 32.879 8.989 69.765 0.56 37.50 439 SER B N 1
ATOM 7408 N N B SER B 1 435 ? 32.894 8.988 69.750 0.44 37.69 439 SER B N 1
ATOM 7409 C CA A SER B 1 435 ? 33.300 10.081 70.644 0.56 40.60 439 SER B CA 1
ATOM 7410 C CA B SER B 1 435 ? 33.307 10.070 70.633 0.44 40.59 439 SER B CA 1
ATOM 7411 C C A SER B 1 435 ? 32.778 9.890 72.065 0.56 45.35 439 SER B C 1
ATOM 7412 C C B SER B 1 435 ? 32.801 9.852 72.059 0.44 45.24 439 SER B C 1
ATOM 7413 O O A SER B 1 435 ? 33.377 10.370 73.032 0.56 47.93 439 SER B O 1
ATOM 7414 O O B SER B 1 435 ? 33.441 10.274 73.024 0.44 47.72 439 SER B O 1
ATOM 7419 N N . GLU B 1 436 ? 31.660 9.180 72.190 1.00 45.96 440 GLU B N 1
ATOM 7420 C CA . GLU B 1 436 ? 31.063 8.932 73.506 1.00 47.33 440 GLU B CA 1
ATOM 7421 C C . GLU B 1 436 ? 31.731 7.790 74.266 1.00 47.58 440 GLU B C 1
ATOM 7422 O O . GLU B 1 436 ? 32.005 7.905 75.464 1.00 48.14 440 GLU B O 1
ATOM 7428 N N . VAL B 1 437 ? 31.977 6.680 73.577 1.00 42.53 441 VAL B N 1
ATOM 7429 C CA . VAL B 1 437 ? 32.515 5.496 74.243 1.00 47.65 441 VAL B CA 1
ATOM 7430 C C . VAL B 1 437 ? 34.045 5.517 74.294 1.00 45.70 441 VAL B C 1
ATOM 7431 O O . VAL B 1 437 ? 34.650 4.944 75.201 1.00 45.63 441 VAL B O 1
ATOM 7435 N N . ASN B 1 438 ? 34.663 6.182 73.320 1.00 39.82 442 ASN B N 1
ATOM 7436 C CA . ASN B 1 438 ? 36.121 6.299 73.279 1.00 42.69 442 ASN B CA 1
ATOM 7437 C C . ASN B 1 438 ? 36.562 7.735 73.021 1.00 40.22 442 ASN B C 1
ATOM 7438 O O . ASN B 1 438 ? 37.179 8.022 71.999 1.00 39.18 442 ASN B O 1
ATOM 7443 N N . PRO B 1 439 ? 36.263 8.640 73.959 1.00 41.16 443 PRO B N 1
ATOM 7444 C CA . PRO B 1 439 ? 36.541 10.071 73.770 1.00 45.53 443 PRO B CA 1
ATOM 7445 C C . PRO B 1 439 ? 38.034 10.376 73.599 1.00 47.32 443 PRO B C 1
ATOM 7446 O O . PRO B 1 439 ? 38.382 11.371 72.961 1.00 41.71 443 PRO B O 1
ATOM 7450 N N . ASP B 1 440 ? 38.902 9.549 74.176 1.00 47.27 444 ASP B N 1
ATOM 7451 C CA . ASP B 1 440 ? 40.336 9.825 74.137 1.00 48.27 444 ASP B CA 1
ATOM 7452 C C . ASP B 1 440 ? 40.982 9.404 72.815 1.00 44.16 444 ASP B C 1
ATOM 7453 O O . ASP B 1 440 ? 42.169 9.639 72.599 1.00 48.67 444 ASP B O 1
ATOM 7458 N N . VAL B 1 441 ? 40.198 8.784 71.940 1.00 36.26 445 VAL B N 1
ATOM 7459 C CA . VAL B 1 441 ? 40.676 8.365 70.621 1.00 35.10 445 VAL B CA 1
ATOM 7460 C C . VAL B 1 441 ? 40.293 9.400 69.552 1.00 42.52 445 VAL B C 1
ATOM 7461 O O . VAL B 1 441 ? 39.109 9.649 69.325 1.00 44.25 445 VAL B O 1
ATOM 7465 N N . PRO B 1 442 ? 41.298 9.999 68.884 1.00 39.49 446 PRO B N 1
ATOM 7466 C CA . PRO B 1 442 ? 41.058 11.072 67.902 1.00 38.95 446 PRO B CA 1
ATOM 7467 C C . PRO B 1 442 ? 40.480 10.627 66.556 1.00 39.99 446 PRO B C 1
ATOM 7468 O O . PRO B 1 442 ? 40.843 9.577 66.005 1.00 38.57 446 PRO B O 1
ATOM 7472 N N . SER B 1 443 ? 39.594 11.466 66.024 1.00 36.93 447 SER B N 1
ATOM 7473 C CA . SER B 1 443 ? 39.054 11.292 64.688 1.00 39.70 447 SER B CA 1
ATOM 7474 C C . SER B 1 443 ? 39.019 12.645 63.994 1.00 33.65 447 SER B C 1
ATOM 7475 O O . SER B 1 443 ? 38.889 13.691 64.654 1.00 36.70 447 SER B O 1
ATOM 7478 N N . TRP B 1 444 ? 39.153 12.608 62.672 1.00 32.12 448 TRP B N 1
ATOM 7479 C CA . TRP B 1 444 ? 39.023 13.780 61.808 1.00 34.14 448 TRP B CA 1
ATOM 7480 C C . TRP B 1 444 ? 38.089 13.413 60.662 1.00 35.96 448 TRP B C 1
ATOM 7481 O O . TRP B 1 444 ? 38.202 12.325 60.088 1.00 34.83 448 TRP B O 1
ATOM 7492 N N . SER B 1 445 ? 37.157 14.299 60.320 1.00 31.65 449 SER B N 1
ATOM 7493 C CA . SER B 1 445 ? 36.223 13.973 59.247 1.00 29.75 449 SER B CA 1
ATOM 7494 C C . SER B 1 445 ? 36.121 15.125 58.264 1.00 31.24 449 SER B C 1
ATOM 7495 O O . SER B 1 445 ? 36.397 16.275 58.608 1.00 35.03 449 SER B O 1
ATOM 7498 N N . TYR B 1 446 ? 35.749 14.805 57.033 1.00 30.40 450 TYR B N 1
ATOM 7499 C CA . TYR B 1 446 ? 35.655 15.822 55.998 1.00 40.44 450 TYR B CA 1
ATOM 7500 C C . TYR B 1 446 ? 34.578 15.503 54.981 1.00 36.40 450 TYR B C 1
ATOM 7501 O O . TYR B 1 446 ? 34.122 14.359 54.880 1.00 32.96 450 TYR B O 1
ATOM 7510 N N . LEU B 1 447 ? 34.184 16.525 54.227 1.00 36.66 451 LEU B N 1
ATOM 7511 C CA . LEU B 1 447 ? 33.229 16.367 53.139 1.00 36.76 451 LEU B CA 1
ATOM 7512 C C . LEU B 1 447 ? 33.883 16.810 51.828 1.00 34.15 451 LEU B C 1
ATOM 7513 O O . LEU B 1 447 ? 34.465 17.900 51.756 1.00 39.52 451 LEU B O 1
ATOM 7518 N N . ALA B 1 448 ? 33.799 15.961 50.802 1.00 29.93 452 ALA B N 1
ATOM 7519 C CA . ALA B 1 448 ? 34.359 16.282 49.486 1.00 38.63 452 ALA B CA 1
ATOM 7520 C C . ALA B 1 448 ? 33.330 16.986 48.590 1.00 40.52 452 ALA B C 1
ATOM 7521 O O . ALA B 1 448 ? 32.200 16.487 48.413 1.00 32.06 452 ALA B O 1
ATOM 7523 N N . SER B 1 449 ? 33.727 18.128 48.025 1.00 32.58 453 SER B N 1
ATOM 7524 C CA . SER B 1 449 ? 32.878 18.877 47.098 1.00 38.06 453 SER B CA 1
ATOM 7525 C C . SER B 1 449 ? 33.593 19.335 45.819 1.00 35.08 453 SER B C 1
ATOM 7526 O O . SER B 1 449 ? 33.086 20.216 45.122 1.00 36.47 453 SER B O 1
ATOM 7529 N N . TYR B 1 450 ? 34.745 18.742 45.499 1.00 35.67 454 TYR B N 1
ATOM 7530 C CA . TYR B 1 450 ? 35.566 19.220 44.373 1.00 35.30 454 TYR B CA 1
ATOM 7531 C C . TYR B 1 450 ? 34.990 18.942 42.977 1.00 38.29 454 TYR B C 1
ATOM 7532 O O . TYR B 1 450 ? 35.602 19.305 41.972 1.00 37.88 454 TYR B O 1
ATOM 7541 N N . ASP B 1 451 ? 33.834 18.292 42.904 1.00 36.91 455 ASP B N 1
ATOM 7542 C CA . ASP B 1 451 ? 33.182 18.099 41.609 1.00 36.99 455 ASP B CA 1
ATOM 7543 C C . ASP B 1 451 ? 31.851 18.848 41.570 1.00 37.65 455 ASP B C 1
ATOM 7544 O O . ASP B 1 451 ? 30.960 18.520 40.784 1.00 29.17 455 ASP B O 1
ATOM 7549 N N . TYR B 1 452 ? 31.713 19.852 42.428 1.00 36.65 456 TYR B N 1
ATOM 7550 C CA . TYR B 1 452 ? 30.493 20.643 42.434 1.00 33.16 456 TYR B CA 1
ATOM 7551 C C . TYR B 1 452 ? 30.154 21.114 41.010 1.00 29.52 456 TYR B C 1
ATOM 7552 O O . TYR B 1 452 ? 31.035 21.555 40.267 1.00 29.48 456 TYR B O 1
ATOM 7561 N N . GLY B 1 453 ? 28.888 20.986 40.619 1.00 34.65 457 GLY B N 1
ATOM 7562 C CA . GLY B 1 453 ? 28.474 21.343 39.267 1.00 32.42 457 GLY B CA 1
ATOM 7563 C C . GLY B 1 453 ? 28.405 20.195 38.267 1.00 36.22 457 GLY B C 1
ATOM 7564 O O . GLY B 1 453 ? 27.857 20.351 37.169 1.00 38.42 457 GLY B O 1
ATOM 7565 N N . PHE B 1 454 ? 28.966 19.041 38.612 1.00 29.73 458 PHE B N 1
ATOM 7566 C CA . PHE B 1 454 ? 28.903 17.926 37.681 1.00 27.21 458 PHE B CA 1
ATOM 7567 C C . PHE B 1 454 ? 27.437 17.517 37.547 1.00 28.11 458 PHE B C 1
ATOM 7568 O O . PHE B 1 454 ? 26.770 17.220 38.546 1.00 29.21 458 PHE B O 1
ATOM 7576 N N . PRO B 1 455 ? 26.916 17.540 36.309 1.00 33.17 459 PRO B N 1
ATOM 7577 C CA . PRO B 1 455 ? 25.469 17.383 36.094 1.00 26.53 459 PRO B CA 1
ATOM 7578 C C . PRO B 1 455 ? 24.909 16.067 36.617 1.00 21.42 459 PRO B C 1
ATOM 7579 O O . PRO B 1 455 ? 25.513 15.000 36.418 1.00 22.77 459 PRO B O 1
ATOM 7583 N N . PHE B 1 456 ? 23.766 16.170 37.294 1.00 21.10 460 PHE B N 1
ATOM 7584 C CA . PHE B 1 456 ? 23.001 15.024 37.784 1.00 26.57 460 PHE B CA 1
ATOM 7585 C C . PHE B 1 456 ? 23.607 14.296 38.979 1.00 26.88 460 PHE B C 1
ATOM 7586 O O . PHE B 1 456 ? 22.888 13.943 39.915 1.00 26.30 460 PHE B O 1
ATOM 7594 N N . LEU B 1 457 ? 24.914 14.063 38.947 1.00 23.64 461 LEU B N 1
ATOM 7595 C CA . LEU B 1 457 ? 25.537 13.240 39.980 1.00 24.51 461 LEU B CA 1
ATOM 7596 C C . LEU B 1 457 ? 26.283 14.063 41.037 1.00 26.80 461 LEU B C 1
ATOM 7597 O O . LEU B 1 457 ? 26.426 13.614 42.182 1.00 30.29 461 LEU B O 1
ATOM 7602 N N . GLY B 1 458 ? 26.747 15.256 40.659 1.00 25.49 462 GLY B N 1
ATOM 7603 C CA . GLY B 1 458 ? 27.477 16.123 41.576 1.00 28.35 462 GLY B CA 1
ATOM 7604 C C . GLY B 1 458 ? 28.777 15.471 42.014 1.00 31.84 462 GLY B C 1
ATOM 7605 O O . GLY B 1 458 ? 29.410 14.789 41.212 1.00 24.25 462 GLY B O 1
ATOM 7606 N N . THR B 1 459 ? 29.189 15.673 43.268 1.00 32.51 463 THR B N 1
ATOM 7607 C CA . THR B 1 459 ? 30.384 15.001 43.769 1.00 32.57 463 THR B CA 1
ATOM 7608 C C . THR B 1 459 ? 29.955 13.624 44.269 1.00 31.85 463 THR B C 1
ATOM 7609 O O . THR B 1 459 ? 29.684 13.420 45.463 1.00 28.72 463 THR B O 1
ATOM 7613 N N . PHE B 1 460 ? 29.882 12.682 43.338 1.00 25.43 464 PHE B N 1
ATOM 7614 C CA . PHE B 1 460 ? 29.180 11.437 43.601 1.00 28.95 464 PHE B CA 1
ATOM 7615 C C . PHE B 1 460 ? 30.099 10.349 44.142 1.00 29.73 464 PHE B C 1
ATOM 7616 O O . PHE B 1 460 ? 31.313 10.526 44.261 1.00 26.42 464 PHE B O 1
ATOM 7624 N N . HIS B 1 461 ? 29.488 9.219 44.467 1.00 32.67 465 HIS B N 1
ATOM 7625 C CA . HIS B 1 461 ? 30.183 8.100 45.080 1.00 28.63 465 HIS B CA 1
ATOM 7626 C C . HIS B 1 461 ? 31.368 7.620 44.241 1.00 32.20 465 HIS B C 1
ATOM 7627 O O . HIS B 1 461 ? 31.248 7.394 43.028 1.00 26.70 465 HIS B O 1
ATOM 7634 N N . ALA B 1 462 ? 32.512 7.464 44.899 1.00 30.30 466 ALA B N 1
ATOM 7635 C CA . ALA B 1 462 ? 33.716 6.923 44.270 1.00 31.64 466 ALA B CA 1
ATOM 7636 C C . ALA B 1 462 ? 34.506 7.954 43.466 1.00 28.17 466 ALA B C 1
ATOM 7637 O O . ALA B 1 462 ? 35.522 7.609 42.868 1.00 29.44 466 ALA B O 1
ATOM 7639 N N . THR B 1 463 ? 34.060 9.210 43.453 1.00 26.00 467 THR B N 1
ATOM 7640 C CA . THR B 1 463 ? 34.821 10.243 42.742 1.00 26.16 467 THR B CA 1
ATOM 7641 C C . THR B 1 463 ? 36.175 10.456 43.403 1.00 33.52 467 THR B C 1
ATOM 7642 O O . THR B 1 463 ? 37.101 11.000 42.785 1.00 31.95 467 THR B O 1
ATOM 7646 N N . ASP B 1 464 ? 36.284 10.022 44.659 1.00 30.55 468 ASP B N 1
ATOM 7647 C CA . ASP B 1 464 ? 37.542 10.131 45.394 1.00 31.98 468 ASP B CA 1
ATOM 7648 C C . ASP B 1 464 ? 38.629 9.213 44.832 1.00 37.13 468 ASP B C 1
ATOM 7649 O O . ASP B 1 464 ? 39.820 9.495 44.983 1.00 38.33 468 ASP B O 1
ATOM 7654 N N . ILE B 1 465 ? 38.224 8.128 44.176 1.00 33.63 469 ILE B N 1
ATOM 7655 C CA . ILE B 1 465 ? 39.188 7.231 43.552 1.00 36.96 469 ILE B CA 1
ATOM 7656 C C . ILE B 1 465 ? 40.002 8.012 42.525 1.00 35.92 469 ILE B C 1
ATOM 7657 O O . ILE B 1 465 ? 41.230 7.905 42.473 1.00 38.95 469 ILE B O 1
ATOM 7662 N N . LEU B 1 466 ? 39.309 8.813 41.726 1.00 29.43 470 LEU B N 1
ATOM 7663 C CA . LEU B 1 466 ? 39.953 9.660 40.724 1.00 32.74 470 LEU B CA 1
ATOM 7664 C C . LEU B 1 466 ? 40.748 10.771 41.392 1.00 38.86 470 LEU B C 1
ATOM 7665 O O . LEU B 1 466 ? 41.967 10.873 41.227 1.00 39.01 470 LEU B O 1
ATOM 7670 N N . GLN B 1 467 ? 40.047 11.598 42.160 1.00 39.93 471 GLN B N 1
ATOM 7671 C CA . GLN B 1 467 ? 40.626 12.826 42.683 1.00 38.06 471 GLN B CA 1
ATOM 7672 C C . GLN B 1 467 ? 41.680 12.580 43.753 1.00 39.56 471 GLN B C 1
ATOM 7673 O O . GLN B 1 467 ? 42.686 13.293 43.817 1.00 38.62 471 GLN B O 1
ATOM 7679 N N . VAL B 1 468 ? 41.445 11.586 44.606 1.00 36.34 472 VAL B N 1
ATOM 7680 C CA . VAL B 1 468 ? 42.322 11.363 45.753 1.00 30.37 472 VAL B CA 1
ATOM 7681 C C . VAL B 1 468 ? 43.295 10.198 45.557 1.00 36.10 472 VAL B C 1
ATOM 7682 O O . VAL B 1 468 ? 44.506 10.360 45.727 1.00 38.97 472 VAL B O 1
ATOM 7686 N N . PHE B 1 469 ? 42.772 9.024 45.215 1.00 36.29 473 PHE B N 1
ATOM 7687 C CA . PHE B 1 469 ? 43.637 7.866 45.024 1.00 40.08 473 PHE B CA 1
ATOM 7688 C C . PHE B 1 469 ? 44.582 8.069 43.830 1.00 39.86 473 PHE B C 1
ATOM 7689 O O . PHE B 1 469 ? 45.759 7.703 43.898 1.00 43.61 473 PHE B O 1
ATOM 7697 N N . TYR B 1 470 ? 44.073 8.659 42.751 1.00 36.66 474 TYR B N 1
ATOM 7698 C CA . TYR B 1 470 ? 44.884 8.884 41.542 1.00 40.95 474 TYR B CA 1
ATOM 7699 C C . TYR B 1 470 ? 45.316 10.343 41.314 1.00 43.01 474 TYR B C 1
ATOM 7700 O O . TYR B 1 470 ? 46.147 10.626 40.451 1.00 43.99 474 TYR B O 1
ATOM 7709 N N . GLY B 1 471 ? 44.753 11.265 42.084 1.00 47.35 475 GLY B N 1
ATOM 7710 C CA . GLY B 1 471 ? 45.129 12.664 41.984 1.00 49.11 475 GLY B CA 1
ATOM 7711 C C . GLY B 1 471 ? 44.742 13.333 40.676 1.00 49.37 475 GLY B C 1
ATOM 7712 O O . GLY B 1 471 ? 45.437 14.238 40.216 1.00 46.37 475 GLY B O 1
ATOM 7713 N N . VAL B 1 472 ? 43.630 12.895 40.085 1.00 48.13 476 VAL B N 1
ATOM 7714 C CA . VAL B 1 472 ? 43.101 13.508 38.867 1.00 49.38 476 VAL B CA 1
ATOM 7715 C C . VAL B 1 472 ? 41.793 14.234 39.151 1.00 46.62 476 VAL B C 1
ATOM 7716 O O . VAL B 1 472 ? 40.855 13.626 39.672 1.00 49.13 476 VAL B O 1
ATOM 7720 N N . LEU B 1 473 ? 41.724 15.525 38.823 1.00 43.39 477 LEU B N 1
ATOM 7721 C CA . LEU B 1 473 ? 42.856 16.284 38.289 1.00 44.47 477 LEU B CA 1
ATOM 7722 C C . LEU B 1 473 ? 43.686 16.882 39.421 1.00 49.67 477 LEU B C 1
ATOM 7723 O O . LEU B 1 473 ? 43.183 17.082 40.535 1.00 47.25 477 LEU B O 1
ATOM 7728 N N . PRO B 1 474 ? 44.962 17.176 39.133 1.00 48.26 478 PRO B N 1
ATOM 7729 C CA . PRO B 1 474 ? 45.898 17.778 40.089 1.00 52.10 478 PRO B CA 1
ATOM 7730 C C . PRO B 1 474 ? 45.441 19.172 40.511 1.00 53.42 478 PRO B C 1
ATOM 7731 O O . PRO B 1 474 ? 45.450 20.105 39.697 1.00 54.88 478 PRO B O 1
ATOM 7735 N N . ASN B 1 475 ? 45.045 19.310 41.774 1.00 45.07 479 ASN B N 1
ATOM 7736 C CA . ASN B 1 475 ? 44.557 20.585 42.274 1.00 39.96 479 ASN B CA 1
ATOM 7737 C C . ASN B 1 475 ? 44.667 20.674 43.786 1.00 38.57 479 ASN B C 1
ATOM 7738 O O . ASN B 1 475 ? 45.360 19.867 44.415 1.00 35.92 479 ASN B O 1
ATOM 7743 N N . TYR B 1 476 ? 43.990 21.657 44.371 1.00 37.94 480 TYR B N 1
ATOM 7744 C CA . TYR B 1 476 ? 44.091 21.876 45.809 1.00 48.13 480 TYR B CA 1
ATOM 7745 C C . TYR B 1 476 ? 43.604 20.647 46.577 1.00 50.21 480 TYR B C 1
ATOM 7746 O O . TYR B 1 476 ? 44.222 20.238 47.566 1.00 46.66 480 TYR B O 1
ATOM 7755 N N . ALA B 1 477 ? 42.500 20.063 46.107 1.00 45.67 481 ALA B N 1
ATOM 7756 C CA . ALA B 1 477 ? 41.916 18.891 46.751 1.00 43.82 481 ALA B CA 1
ATOM 7757 C C . ALA B 1 477 ? 42.907 17.730 46.732 1.00 40.72 481 ALA B C 1
ATOM 7758 O O . ALA B 1 477 ? 43.146 17.080 47.763 1.00 35.44 481 ALA B O 1
ATOM 7760 N N A SER B 1 478 ? 43.474 17.477 45.555 0.49 37.27 482 SER B N 1
ATOM 7761 N N B SER B 1 478 ? 43.486 17.479 45.560 0.51 37.26 482 SER B N 1
ATOM 7762 C CA A SER B 1 478 ? 44.477 16.434 45.380 0.49 37.15 482 SER B CA 1
ATOM 7763 C CA B SER B 1 478 ? 44.475 16.420 45.390 0.51 37.10 482 SER B CA 1
ATOM 7764 C C A SER B 1 478 ? 45.635 16.613 46.358 0.49 38.66 482 SER B C 1
ATOM 7765 C C B SER B 1 478 ? 45.656 16.602 46.340 0.51 38.63 482 SER B C 1
ATOM 7766 O O A SER B 1 478 ? 45.978 15.698 47.105 0.49 41.50 482 SER B O 1
ATOM 7767 O O B SER B 1 478 ? 46.035 15.675 47.055 0.51 41.61 482 SER B O 1
ATOM 7772 N N . GLY B 1 479 ? 46.230 17.800 46.358 1.00 39.02 483 GLY B N 1
ATOM 7773 C CA . GLY B 1 479 ? 47.361 18.078 47.235 1.00 37.85 483 GLY B CA 1
ATOM 7774 C C . GLY B 1 479 ? 47.037 17.981 48.716 1.00 39.30 483 GLY B C 1
ATOM 7775 O O . GLY B 1 479 ? 47.733 17.303 49.476 1.00 35.88 483 GLY B O 1
ATOM 7776 N N . SER B 1 480 ? 45.978 18.663 49.134 1.00 32.76 484 SER B N 1
ATOM 7777 C CA . SER B 1 480 ? 45.630 18.725 50.549 1.00 38.13 484 SER B CA 1
ATOM 7778 C C . SER B 1 480 ? 45.315 17.341 51.145 1.00 41.85 484 SER B C 1
ATOM 7779 O O . SER B 1 480 ? 45.904 16.941 52.159 1.00 46.29 484 SER B O 1
ATOM 7782 N N . ILE B 1 481 ? 44.389 16.621 50.512 1.00 44.36 485 ILE B N 1
ATOM 7783 C CA . ILE B 1 481 ? 43.946 15.322 51.020 1.00 45.06 485 ILE B CA 1
ATOM 7784 C C . ILE B 1 481 ? 45.072 14.291 50.987 1.00 35.29 485 ILE B C 1
ATOM 7785 O O . ILE B 1 481 ? 45.285 13.568 51.958 1.00 38.21 485 ILE B O 1
ATOM 7790 N N . GLN B 1 482 ? 45.791 14.217 49.869 1.00 31.11 486 GLN B N 1
ATOM 7791 C CA . GLN B 1 482 ? 46.936 13.318 49.791 1.00 34.71 486 GLN B CA 1
ATOM 7792 C C . GLN B 1 482 ? 47.912 13.584 50.940 1.00 37.26 486 GLN B C 1
ATOM 7793 O O . GLN B 1 482 ? 48.365 12.655 51.619 1.00 38.62 486 GLN B O 1
ATOM 7799 N N . LYS B 1 483 ? 48.212 14.859 51.175 1.00 38.61 487 LYS B N 1
ATOM 7800 C CA . LYS B 1 483 ? 49.160 15.238 52.218 1.00 38.25 487 LYS B CA 1
ATOM 7801 C C . LYS B 1 483 ? 48.626 14.888 53.614 1.00 42.83 487 LYS B C 1
ATOM 7802 O O . LYS B 1 483 ? 49.359 14.359 54.460 1.00 36.59 487 LYS B O 1
ATOM 7808 N N . TYR B 1 484 ? 47.350 15.171 53.857 1.00 45.16 488 TYR B N 1
ATOM 7809 C CA . TYR B 1 484 ? 46.722 14.769 55.119 1.00 41.92 488 TYR B CA 1
ATOM 7810 C C . TYR B 1 484 ? 46.883 13.258 55.341 1.00 42.14 488 TYR B C 1
ATOM 7811 O O . TYR B 1 484 ? 47.386 12.825 56.386 1.00 41.37 488 TYR B O 1
ATOM 7820 N N . TYR B 1 485 ? 46.458 12.464 54.351 1.00 40.61 489 TYR B N 1
ATOM 7821 C CA . TYR B 1 485 ? 46.541 11.004 54.435 1.00 38.41 489 TYR B CA 1
ATOM 7822 C C . TYR B 1 485 ? 47.969 10.518 54.678 1.00 36.76 489 TYR B C 1
ATOM 7823 O O . TYR B 1 485 ? 48.227 9.765 55.623 1.00 41.82 489 TYR B O 1
ATOM 7832 N N . ILE B 1 486 ? 48.894 10.934 53.818 1.00 38.38 490 ILE B N 1
ATOM 7833 C CA . ILE B 1 486 ? 50.291 10.513 53.962 1.00 38.85 490 ILE B CA 1
ATOM 7834 C C . ILE B 1 486 ? 50.850 10.946 55.319 1.00 34.55 490 ILE B C 1
ATOM 7835 O O . ILE B 1 486 ? 51.579 10.193 55.974 1.00 41.42 490 ILE B O 1
ATOM 7840 N N . ASN B 1 487 ? 50.509 12.160 55.741 1.00 32.73 491 ASN B N 1
ATOM 7841 C CA . ASN B 1 487 ? 50.836 12.602 57.084 1.00 40.53 491 ASN B CA 1
ATOM 7842 C C . ASN B 1 487 ? 50.324 11.600 58.118 1.00 48.94 491 ASN B C 1
ATOM 7843 O O . ASN B 1 487 ? 51.084 11.116 58.974 1.00 40.94 491 ASN B O 1
ATOM 7848 N N . PHE B 1 488 ? 49.032 11.285 58.019 1.00 49.93 492 PHE B N 1
ATOM 7849 C CA . PHE B 1 488 ? 48.371 10.413 58.986 1.00 46.14 492 PHE B CA 1
ATOM 7850 C C . PHE B 1 488 ? 49.034 9.032 59.037 1.00 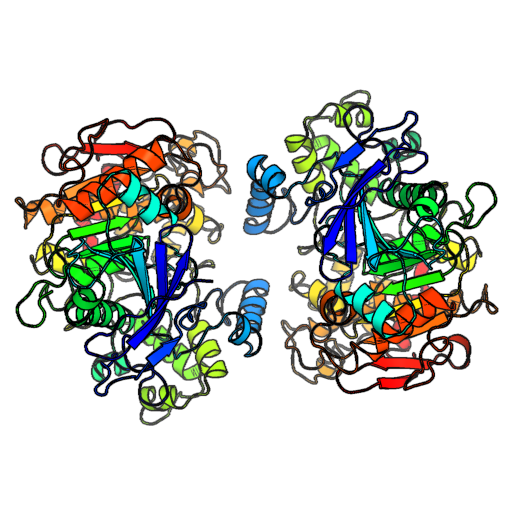41.61 492 PHE B C 1
ATOM 7851 O O . PHE B 1 488 ? 49.310 8.508 60.114 1.00 39.68 492 PHE B O 1
ATOM 7859 N N . VAL B 1 489 ? 49.297 8.448 57.873 1.00 43.33 493 VAL B N 1
ATOM 7860 C CA . VAL B 1 489 ? 50.008 7.172 57.813 1.00 46.06 493 VAL B CA 1
ATOM 7861 C C . VAL B 1 489 ? 51.367 7.258 58.508 1.00 45.58 493 VAL B C 1
ATOM 7862 O O . VAL B 1 489 ? 51.819 6.301 59.145 1.00 43.50 493 VAL B O 1
ATOM 7866 N N . THR B 1 490 ? 52.019 8.410 58.395 1.00 44.70 494 THR B N 1
ATOM 7867 C CA . THR B 1 490 ? 53.379 8.553 58.915 1.00 52.09 494 THR B CA 1
ATOM 7868 C C . THR B 1 490 ? 53.423 8.875 60.411 1.00 53.20 494 THR B C 1
ATOM 7869 O O . THR B 1 490 ? 54.220 8.299 61.163 1.00 48.43 494 THR B O 1
ATOM 7873 N N . THR B 1 491 ? 52.556 9.788 60.839 1.00 51.31 495 THR B N 1
ATOM 7874 C CA . THR B 1 491 ? 52.635 10.348 62.183 1.00 52.79 495 THR B CA 1
ATOM 7875 C C . THR B 1 491 ? 51.444 9.934 63.041 1.00 53.39 495 THR B C 1
ATOM 7876 O O . THR B 1 491 ? 51.487 10.037 64.273 1.00 55.28 495 THR B O 1
ATOM 7880 N N . GLY B 1 492 ? 50.382 9.471 62.388 1.00 47.08 496 GLY B N 1
ATOM 7881 C CA . GLY B 1 492 ? 49.156 9.128 63.085 1.00 46.64 496 GLY B CA 1
ATOM 7882 C C . GLY B 1 492 ? 48.311 10.364 63.329 1.00 46.98 496 GLY B C 1
ATOM 7883 O O . GLY B 1 492 ? 47.391 10.349 64.152 1.00 45.97 496 GLY B O 1
ATOM 7884 N N . ASP B 1 493 ? 48.636 11.437 62.608 1.00 47.60 497 ASP B N 1
ATOM 7885 C CA . ASP B 1 493 ? 47.907 12.702 62.684 1.00 43.70 497 ASP B CA 1
ATOM 7886 C C . ASP B 1 493 ? 48.052 13.428 61.349 1.00 44.81 497 ASP B C 1
ATOM 7887 O O . ASP B 1 493 ? 49.169 13.663 60.887 1.00 46.36 497 ASP B O 1
ATOM 7892 N N . PRO B 1 494 ? 46.916 13.781 60.723 1.00 45.50 498 PRO B N 1
ATOM 7893 C CA . PRO B 1 494 ? 46.915 14.396 59.388 1.00 39.63 498 PRO B CA 1
ATOM 7894 C C . PRO B 1 494 ? 47.611 15.754 59.388 1.00 39.59 498 PRO B C 1
ATOM 7895 O O . PRO B 1 494 ? 48.094 16.192 58.342 1.00 46.60 498 PRO B O 1
ATOM 7899 N N . ASN B 1 495 ? 47.657 16.404 60.546 1.00 40.93 499 ASN B N 1
ATOM 7900 C CA . ASN B 1 495 ? 48.284 17.718 60.668 1.00 49.27 499 ASN B CA 1
ATOM 7901 C C . ASN B 1 495 ? 49.764 17.610 61.011 1.00 52.42 499 ASN B C 1
ATOM 7902 O O . ASN B 1 495 ? 50.443 18.626 61.153 1.00 58.47 499 ASN B O 1
ATOM 7907 N N . LYS B 1 496 ? 50.259 16.382 61.144 1.00 48.27 500 LYS B N 1
ATOM 7908 C CA . LYS B 1 496 ? 51.647 16.162 61.552 1.00 53.93 500 LYS B CA 1
ATOM 7909 C C . LYS B 1 496 ? 52.489 15.508 60.461 1.00 54.26 500 LYS B C 1
ATOM 7910 O O . LYS B 1 496 ? 52.049 14.560 59.802 1.00 50.83 500 LYS B O 1
ATOM 7916 N N . GLY B 1 497 ? 53.707 16.017 60.286 1.00 54.91 501 GLY B N 1
ATOM 7917 C CA . GLY B 1 497 ? 54.603 15.550 59.244 1.00 50.25 501 GLY B CA 1
ATOM 7918 C C . GLY B 1 497 ? 54.910 16.705 58.305 1.00 57.35 501 GLY B C 1
ATOM 7919 O O . GLY B 1 497 ? 55.539 17.689 58.698 1.00 61.41 501 GLY B O 1
ATOM 7920 N N . ALA B 1 498 ? 54.462 16.592 57.060 1.00 53.60 502 ALA B N 1
ATOM 7921 C CA . ALA B 1 498 ? 54.573 17.696 56.112 1.00 58.86 502 ALA B CA 1
ATOM 7922 C C . ALA B 1 498 ? 53.721 18.873 56.585 1.00 64.65 502 ALA B C 1
ATOM 7923 O O . ALA B 1 498 ? 52.741 18.684 57.305 1.00 67.01 502 ALA B O 1
ATOM 7925 N N . ALA B 1 499 ? 54.092 20.086 56.189 1.00 70.27 503 ALA B N 1
ATOM 7926 C CA . ALA B 1 499 ? 53.330 21.272 56.583 1.00 70.89 503 ALA B CA 1
ATOM 7927 C C . ALA B 1 499 ? 51.982 21.336 55.858 1.00 64.47 503 ALA B C 1
ATOM 7928 O O . ALA B 1 499 ? 51.908 21.144 54.635 1.00 53.51 503 ALA B O 1
ATOM 7930 N N . VAL B 1 500 ? 50.920 21.608 56.616 1.00 63.84 504 VAL B N 1
ATOM 7931 C CA . VAL B 1 500 ? 49.566 21.649 56.054 1.00 65.28 504 VAL B CA 1
ATOM 7932 C C . VAL B 1 500 ? 49.048 23.085 55.905 1.00 59.96 504 VAL B C 1
ATOM 7933 O O . VAL B 1 500 ? 49.492 23.993 56.607 1.00 62.00 504 VAL B O 1
ATOM 7937 N N . ASP B 1 501 ? 48.117 23.280 54.977 1.00 55.47 505 ASP B N 1
ATOM 7938 C CA . ASP B 1 501 ? 47.604 24.608 54.653 1.00 59.97 505 ASP B CA 1
ATOM 7939 C C . ASP B 1 501 ? 46.507 25.040 55.626 1.00 60.21 505 ASP B C 1
ATOM 7940 O O . ASP B 1 501 ? 46.428 26.210 56.000 1.00 61.89 505 ASP B O 1
ATOM 7945 N N . ILE B 1 502 ? 45.659 24.094 56.023 1.00 54.78 506 ILE B N 1
ATOM 7946 C CA . ILE B 1 502 ? 44.676 24.329 57.081 1.00 54.57 506 ILE B CA 1
ATOM 7947 C C . ILE B 1 502 ? 44.797 23.268 58.183 1.00 48.94 506 ILE B C 1
ATOM 7948 O O . ILE B 1 502 ? 44.927 22.074 57.901 1.00 50.86 506 ILE B O 1
ATOM 7953 N N . GLN B 1 503 ? 44.769 23.705 59.436 1.00 43.24 507 GLN B N 1
ATOM 7954 C CA . GLN B 1 503 ? 44.813 22.773 60.558 1.00 49.62 507 GLN B CA 1
ATOM 7955 C C . GLN B 1 503 ? 43.493 22.018 60.658 1.00 49.57 507 GLN B C 1
ATOM 7956 O O . GLN B 1 503 ? 42.449 22.604 60.961 1.00 51.03 507 GLN B O 1
ATOM 7962 N N . TRP B 1 504 ? 43.541 20.718 60.391 1.00 42.32 508 TRP B N 1
ATOM 7963 C CA . TRP B 1 504 ? 42.331 19.905 60.412 1.00 46.62 508 TRP B CA 1
ATOM 7964 C C . TRP B 1 504 ? 41.917 19.654 61.856 1.00 37.82 508 TRP B C 1
ATOM 7965 O O . TRP B 1 504 ? 42.613 18.950 62.594 1.00 44.36 508 TRP B O 1
ATOM 7976 N N . PRO B 1 505 ? 40.789 20.253 62.268 1.00 37.91 509 PRO B N 1
ATOM 7977 C CA . PRO B 1 505 ? 40.300 20.143 63.650 1.00 42.94 509 PRO B CA 1
ATOM 7978 C C . PRO B 1 505 ? 39.782 18.737 63.954 1.00 41.92 509 PRO B C 1
ATOM 7979 O O . PRO B 1 505 ? 39.163 18.079 63.101 1.00 35.83 509 PRO B O 1
ATOM 7983 N N . GLN B 1 506 ? 40.049 18.275 65.164 1.00 42.73 510 GLN B N 1
ATOM 7984 C CA . GLN B 1 506 ? 39.504 17.009 65.624 1.00 45.96 510 GLN B CA 1
ATOM 7985 C C . GLN B 1 506 ? 37.982 17.119 65.713 1.00 41.64 510 GLN B C 1
ATOM 7986 O O . GLN B 1 506 ? 37.447 18.110 66.223 1.00 37.65 510 GLN B O 1
ATOM 7992 N N . TRP B 1 507 ? 37.290 16.103 65.209 1.00 41.61 511 TRP B N 1
ATOM 7993 C CA . TRP B 1 507 ? 35.830 16.123 65.148 1.00 34.80 511 TRP B CA 1
ATOM 7994 C C . TRP B 1 507 ? 35.147 16.368 66.496 1.00 35.29 511 TRP B C 1
ATOM 7995 O O . TRP B 1 507 ? 34.231 17.177 66.592 1.00 38.24 511 TRP B O 1
ATOM 8006 N N . SER B 1 508 ? 35.589 15.675 67.537 1.00 37.06 512 SER B N 1
ATOM 8007 C CA . SER B 1 508 ? 34.913 15.753 68.834 1.00 43.27 512 SER B CA 1
ATOM 8008 C C . SER B 1 508 ? 35.122 17.090 69.556 1.00 39.72 512 SER B C 1
ATOM 8009 O O . SER B 1 508 ? 34.456 17.371 70.557 1.00 40.25 512 SER B O 1
ATOM 8012 N N . ALA B 1 509 ? 36.041 17.912 69.052 1.00 43.50 513 ALA B N 1
ATOM 8013 C CA . ALA B 1 509 ? 36.295 19.221 69.656 1.00 47.44 513 ALA B CA 1
ATOM 8014 C C . ALA B 1 509 ? 35.050 20.101 69.566 1.00 44.90 513 ALA B C 1
ATOM 8015 O O . ALA B 1 509 ? 34.518 20.542 70.586 1.00 45.42 513 ALA B O 1
ATOM 8017 N N . LYS B 1 510 ? 34.590 20.345 68.341 1.00 45.63 514 LYS B N 1
ATOM 8018 C CA . LYS B 1 510 ? 33.406 21.167 68.101 1.00 49.64 514 LYS B CA 1
ATOM 8019 C C . LYS B 1 510 ? 32.454 20.505 67.118 1.00 48.44 514 LYS B C 1
ATOM 8020 O O . LYS B 1 510 ? 31.422 21.077 66.761 1.00 42.25 514 LYS B O 1
ATOM 8026 N N . LYS B 1 511 ? 32.800 19.307 66.668 1.00 43.61 515 LYS B N 1
ATOM 8027 C CA . LYS B 1 511 ? 32.024 18.667 65.614 1.00 38.82 515 LYS B CA 1
ATOM 8028 C C . LYS B 1 511 ? 32.108 19.506 64.353 1.00 39.06 515 LYS B C 1
ATOM 8029 O O . LYS B 1 511 ? 31.112 19.736 63.664 1.00 43.76 515 LYS B O 1
ATOM 8035 N N . ASN B 1 512 ? 33.315 19.974 64.064 1.00 39.15 516 ASN B N 1
ATOM 8036 C CA . ASN B 1 512 ? 33.590 20.586 62.779 1.00 37.86 516 ASN B CA 1
ATOM 8037 C C . ASN B 1 512 ? 34.280 19.597 61.863 1.00 41.27 516 ASN B C 1
ATOM 8038 O O . ASN B 1 512 ? 34.894 18.625 62.320 1.00 42.06 516 ASN B O 1
ATOM 8043 N N . ILE B 1 513 ? 34.166 19.850 60.565 1.00 38.37 517 ILE B N 1
ATOM 8044 C CA . ILE B 1 513 ? 34.827 19.039 59.572 1.00 38.45 517 ILE B CA 1
ATOM 8045 C C . ILE B 1 513 ? 35.439 19.956 58.531 1.00 41.22 517 ILE B C 1
ATOM 8046 O O . ILE B 1 513 ? 35.158 21.160 58.499 1.00 45.22 517 ILE B O 1
ATOM 8051 N N . LEU B 1 514 ? 36.290 19.382 57.693 1.00 39.09 518 LEU B N 1
ATOM 8052 C CA . LEU B 1 514 ? 36.816 20.080 56.532 1.00 43.53 518 LEU B CA 1
ATOM 8053 C C . LEU B 1 514 ? 35.870 19.863 55.351 1.00 45.97 518 LEU B C 1
ATOM 8054 O O . LEU B 1 514 ? 35.418 18.733 55.110 1.00 46.52 518 LEU B O 1
ATOM 8059 N N . GLN B 1 515 ? 35.549 20.932 54.626 1.00 39.53 519 GLN B N 1
ATOM 8060 C CA . GLN B 1 515 ? 34.854 20.775 53.351 1.00 37.76 519 GLN B CA 1
ATOM 8061 C C . GLN B 1 515 ? 35.840 21.174 52.270 1.00 41.30 519 GLN B C 1
ATOM 8062 O O . GLN B 1 515 ? 36.375 22.291 52.276 1.00 45.65 519 GLN B O 1
ATOM 8068 N N . ILE B 1 516 ? 36.106 20.249 51.358 1.00 34.97 520 ILE B N 1
ATOM 8069 C CA . ILE B 1 516 ? 37.190 20.442 50.414 1.00 39.03 520 ILE B CA 1
ATOM 8070 C C . ILE B 1 516 ? 36.663 20.609 48.998 1.00 40.70 520 ILE B C 1
ATOM 8071 O O . ILE B 1 516 ? 36.005 19.710 48.455 1.00 37.02 520 ILE B O 1
ATOM 8076 N N . TYR B 1 517 ? 36.942 21.770 48.414 1.00 37.29 521 TYR B N 1
ATOM 8077 C CA . TYR B 1 517 ? 36.561 22.048 47.041 1.00 37.20 521 TYR B CA 1
ATOM 8078 C C . TYR B 1 517 ? 37.769 21.810 46.155 1.00 40.77 521 TYR B C 1
ATOM 8079 O O . TYR B 1 517 ? 38.832 21.418 46.639 1.00 39.91 521 TYR B O 1
ATOM 8088 N N . ALA B 1 518 ? 37.607 22.038 44.857 1.00 44.56 522 ALA B N 1
ATOM 8089 C CA . ALA B 1 518 ? 38.718 21.900 43.927 1.00 46.57 522 ALA B CA 1
ATOM 8090 C C . ALA B 1 518 ? 39.793 22.938 44.251 1.00 52.42 522 ALA B C 1
ATOM 8091 O O . ALA B 1 518 ? 40.987 22.663 44.151 1.00 56.02 522 ALA B O 1
ATOM 8093 N N . THR B 1 519 ? 39.341 24.121 44.663 1.00 55.01 523 THR B N 1
ATOM 8094 C CA . THR B 1 519 ? 40.170 25.322 44.785 1.00 60.14 523 THR B CA 1
ATOM 8095 C C . THR B 1 519 ? 40.730 25.546 46.184 1.00 57.34 523 THR B C 1
ATOM 8096 O O . THR B 1 519 ? 41.718 26.262 46.369 1.00 51.03 523 THR B O 1
ATOM 8100 N N . LYS B 1 520 ? 40.078 24.955 47.176 1.00 53.28 524 LYS B N 1
ATOM 8101 C CA . LYS B 1 520 ? 40.341 25.326 48.554 1.00 48.60 524 LYS B CA 1
ATOM 8102 C C . LYS B 1 520 ? 39.562 24.453 49.520 1.00 48.20 524 LYS B C 1
ATOM 8103 O O . LYS B 1 520 ? 38.797 23.572 49.111 1.00 46.08 524 LYS B O 1
ATOM 8109 N N . ALA B 1 521 ? 39.742 24.712 50.809 1.00 43.89 525 ALA B N 1
ATOM 8110 C CA . ALA B 1 521 ? 38.939 24.041 51.820 1.00 43.00 525 ALA B CA 1
ATOM 8111 C C . ALA B 1 521 ? 38.487 25.048 52.861 1.00 50.71 525 ALA B C 1
ATOM 8112 O O . ALA B 1 521 ? 38.982 26.179 52.915 1.00 50.76 525 ALA B O 1
ATOM 8114 N N . VAL B 1 522 ? 37.535 24.623 53.681 1.00 43.36 526 VAL B N 1
ATOM 8115 C CA . VAL B 1 522 ? 36.982 25.464 54.714 1.00 45.57 526 VAL B CA 1
ATOM 8116 C C . VAL B 1 522 ? 36.475 24.570 55.837 1.00 49.70 526 VAL B C 1
ATOM 8117 O O . VAL B 1 522 ? 36.087 23.422 55.608 1.00 49.20 526 VAL B O 1
ATOM 8121 N N . ILE B 1 523 ? 36.495 25.101 57.051 1.00 43.54 527 ILE B N 1
ATOM 8122 C CA . ILE B 1 523 ? 35.996 24.386 58.213 1.00 49.13 527 ILE B CA 1
ATOM 8123 C C . ILE B 1 523 ? 34.524 24.739 58.430 1.00 48.95 527 ILE B C 1
ATOM 8124 O O . ILE B 1 523 ? 34.160 25.916 58.520 1.00 50.50 527 ILE B O 1
ATOM 8129 N N . VAL B 1 524 ? 33.682 23.712 58.501 1.00 39.72 528 VAL B N 1
ATOM 8130 C CA . VAL B 1 524 ? 32.249 23.916 58.642 1.00 41.73 528 VAL B CA 1
ATOM 8131 C C . VAL B 1 524 ? 31.667 22.952 59.670 1.00 40.18 528 VAL B C 1
ATOM 8132 O O . VAL B 1 524 ? 32.242 21.893 59.954 1.00 42.54 528 VAL B O 1
ATOM 8136 N N . ALA B 1 525 ? 30.528 23.328 60.233 1.00 37.80 529 ALA B N 1
ATOM 8137 C CA . ALA B 1 525 ? 29.866 22.504 61.235 1.00 40.43 529 ALA B CA 1
ATOM 8138 C C . ALA B 1 525 ? 29.297 21.234 60.596 1.00 40.98 529 ALA B C 1
ATOM 8139 O O . ALA B 1 525 ? 28.678 21.288 59.527 1.00 40.73 529 ALA B O 1
ATOM 8141 N N . ASP B 1 526 ? 29.519 20.097 61.248 1.00 39.06 530 ASP B N 1
ATOM 8142 C CA . ASP B 1 526 ? 28.984 18.829 60.776 1.00 39.82 530 ASP B CA 1
ATOM 8143 C C . ASP B 1 526 ? 27.571 18.656 61.336 1.00 42.57 530 ASP B C 1
ATOM 8144 O O . ASP B 1 526 ? 27.296 17.712 62.088 1.00 40.02 530 ASP B O 1
ATOM 8149 N N . ASN B 1 527 ? 26.679 19.574 60.960 1.00 41.52 531 ASN B N 1
ATOM 8150 C CA . ASN B 1 527 ? 25.322 19.604 61.503 1.00 46.16 531 ASN B CA 1
ATOM 8151 C C . ASN B 1 527 ? 24.230 19.775 60.439 1.00 42.76 531 ASN B C 1
ATOM 8152 O O . ASN B 1 527 ? 23.064 20.012 60.767 1.00 39.96 531 ASN B O 1
ATOM 8157 N N . PHE B 1 528 ? 24.604 19.659 59.169 1.00 40.13 532 PHE B N 1
ATOM 8158 C CA . PHE B 1 528 ? 23.622 19.778 58.092 1.00 33.86 532 PHE B CA 1
ATOM 8159 C C . PHE B 1 528 ? 22.572 18.654 58.176 1.00 39.91 532 PHE B C 1
ATOM 8160 O O . PHE B 1 528 ? 22.844 17.569 58.710 1.00 39.17 532 PHE B O 1
ATOM 8168 N N . ARG B 1 529 ? 21.366 18.932 57.680 1.00 40.53 533 ARG B N 1
ATOM 8169 C CA . ARG B 1 529 ? 20.259 17.968 57.715 1.00 35.34 533 ARG B CA 1
ATOM 8170 C C . ARG B 1 529 ? 20.067 17.356 59.113 1.00 39.08 533 ARG B C 1
ATOM 8171 O O . ARG B 1 529 ? 20.036 16.138 59.286 1.00 40.79 533 ARG B O 1
ATOM 8179 N N . ALA B 1 530 ? 19.913 18.233 60.104 1.00 42.07 534 ALA B N 1
ATOM 8180 C CA . ALA B 1 530 ? 19.879 17.843 61.508 1.00 32.94 534 ALA B CA 1
ATOM 8181 C C . ALA B 1 530 ? 18.706 16.935 61.897 1.00 36.53 534 ALA B C 1
ATOM 8182 O O . ALA B 1 530 ? 18.879 15.994 62.678 1.00 37.85 534 ALA B O 1
ATOM 8184 N N . LYS B 1 531 ? 17.514 17.218 61.381 1.00 40.15 535 LYS B N 1
ATOM 8185 C CA . LYS B 1 531 ? 16.349 16.412 61.743 1.00 44.08 535 LYS B CA 1
ATOM 8186 C C . LYS B 1 531 ? 16.468 14.993 61.190 1.00 38.49 535 LYS B C 1
ATOM 8187 O O . LYS B 1 531 ? 16.168 14.022 61.881 1.00 38.71 535 LYS B O 1
ATOM 8193 N N . SER B 1 532 ? 16.915 14.881 59.945 1.00 35.77 536 SER B N 1
ATOM 8194 C CA . SER B 1 532 ? 17.163 13.581 59.343 1.00 37.94 536 SER B CA 1
ATOM 8195 C C . SER B 1 532 ? 18.185 12.824 60.188 1.00 37.39 536 SER B C 1
ATOM 8196 O O . SER B 1 532 ? 17.964 11.676 60.567 1.00 40.02 536 SER B O 1
ATOM 8199 N N . TYR B 1 533 ? 19.297 13.481 60.507 1.00 34.44 537 TYR B N 1
ATOM 8200 C CA . TYR B 1 533 ? 20.319 12.852 61.328 1.00 30.47 537 TYR B CA 1
ATOM 8201 C C . TYR B 1 533 ? 19.776 12.449 62.718 1.00 39.96 537 TYR B C 1
ATOM 8202 O O . TYR B 1 533 ? 20.069 11.350 63.223 1.00 37.68 537 TYR B O 1
ATOM 8211 N N . GLU B 1 534 ? 18.986 13.335 63.329 1.00 39.43 538 GLU B N 1
ATOM 8212 C CA . GLU B 1 534 ? 18.391 13.054 64.635 1.00 45.93 538 GLU B CA 1
ATOM 8213 C C . GLU B 1 534 ? 17.612 11.747 64.628 1.00 43.07 538 GLU B C 1
ATOM 8214 O O . GLU B 1 534 ? 17.761 10.921 65.531 1.00 45.69 538 GLU B O 1
ATOM 8220 N N . TYR B 1 535 ? 16.751 11.571 63.629 1.00 36.67 539 TYR B N 1
ATOM 8221 C CA . TYR B 1 535 ? 15.893 10.394 63.607 1.00 41.15 539 TYR B CA 1
ATOM 8222 C C . TYR B 1 535 ? 16.732 9.141 63.418 1.00 38.61 539 TYR B C 1
ATOM 8223 O O . TYR B 1 535 ? 16.473 8.109 64.038 1.00 37.80 539 TYR B O 1
ATOM 8232 N N . LEU B 1 536 ? 17.733 9.234 62.549 1.00 38.03 540 LEU B N 1
ATOM 8233 C CA . LEU B 1 536 ? 18.601 8.094 62.270 1.00 38.65 540 LEU B CA 1
ATOM 8234 C C . LEU B 1 536 ? 19.348 7.667 63.530 1.00 39.90 540 LEU B C 1
ATOM 8235 O O . LEU B 1 536 ? 19.439 6.473 63.856 1.00 34.83 540 LEU B O 1
ATOM 8240 N N . TYR B 1 537 ? 19.895 8.650 64.232 1.00 35.67 541 TYR B N 1
ATOM 8241 C CA . TYR B 1 537 ? 20.673 8.371 65.424 1.00 41.44 541 TYR B CA 1
ATOM 8242 C C . TYR B 1 537 ? 19.798 7.692 66.475 1.00 43.28 541 TYR B C 1
ATOM 8243 O O . TYR B 1 537 ? 20.159 6.636 67.006 1.00 40.86 541 TYR B O 1
ATOM 8252 N N . ASN B 1 538 ? 18.644 8.304 66.752 1.00 38.96 542 ASN B N 1
ATOM 8253 C CA . ASN B 1 538 ? 17.713 7.815 67.768 1.00 40.68 542 ASN B CA 1
ATOM 8254 C C . ASN B 1 538 ? 17.019 6.507 67.396 1.00 45.28 542 ASN B C 1
ATOM 8255 O O . ASN B 1 538 ? 16.356 5.901 68.234 1.00 50.45 542 ASN B O 1
ATOM 8260 N N . ASN B 1 539 ? 17.160 6.079 66.144 1.00 40.73 543 ASN B N 1
ATOM 8261 C CA . ASN B 1 539 ? 16.473 4.876 65.662 1.00 46.08 543 ASN B CA 1
ATOM 8262 C C . ASN B 1 539 ? 17.368 3.966 64.815 1.00 52.93 543 ASN B C 1
ATOM 8263 O O . ASN B 1 539 ? 16.879 3.199 63.978 1.00 50.48 543 ASN B O 1
ATOM 8268 N N . ILE B 1 540 ? 18.676 4.047 65.040 1.00 53.03 544 ILE B N 1
ATOM 8269 C CA . ILE B 1 540 ? 19.643 3.302 64.236 1.00 50.29 544 ILE B CA 1
ATOM 8270 C C . ILE B 1 540 ? 19.259 1.822 64.058 1.00 47.54 544 ILE B C 1
ATOM 8271 O O . ILE B 1 540 ? 19.390 1.263 62.968 1.00 43.69 544 ILE B O 1
ATOM 8276 N N . GLY B 1 541 ? 18.755 1.208 65.123 1.00 48.68 545 GLY B N 1
ATOM 8277 C CA . GLY B 1 541 ? 18.468 -0.217 65.136 1.00 51.77 545 GLY B CA 1
ATOM 8278 C C . GLY B 1 541 ? 17.452 -0.733 64.131 1.00 49.97 545 GLY B C 1
ATOM 8279 O O . GLY B 1 541 ? 17.571 -1.866 63.663 1.00 51.60 545 GLY B O 1
ATOM 8280 N N . ILE B 1 542 ? 16.447 0.074 63.800 1.00 47.36 546 ILE B N 1
ATOM 8281 C CA . ILE B 1 542 ? 15.430 -0.353 62.833 1.00 48.54 546 ILE B CA 1
ATOM 8282 C C . ILE B 1 542 ? 15.986 -0.372 61.406 1.00 50.76 546 ILE B C 1
ATOM 8283 O O . ILE B 1 542 ? 15.322 -0.844 60.477 1.00 56.04 546 ILE B O 1
ATOM 8288 N N . PHE B 1 543 ? 17.199 0.147 61.229 1.00 40.61 547 PHE B N 1
ATOM 8289 C CA . PHE B 1 543 ? 17.777 0.260 59.890 1.00 43.23 547 PHE B CA 1
ATOM 8290 C C . PHE B 1 543 ? 18.697 -0.904 59.566 1.00 43.41 547 PHE B C 1
ATOM 8291 O O . PHE B 1 543 ? 19.529 -0.808 58.671 1.00 40.41 547 PHE B O 1
ATOM 8299 N N . ARG B 1 544 ? 18.562 -1.999 60.304 1.00 41.29 548 ARG B N 1
ATOM 8300 C CA . ARG B 1 544 ? 19.348 -3.179 59.993 1.00 44.46 548 ARG B CA 1
ATOM 8301 C C . ARG B 1 544 ? 18.876 -3.778 58.667 1.00 48.89 548 ARG B C 1
ATOM 8302 O O . ARG B 1 544 ? 17.693 -4.103 58.492 1.00 47.39 548 ARG B O 1
ATOM 8310 N N . ILE B 1 545 ? 19.813 -3.902 57.735 1.00 47.13 549 ILE B N 1
ATOM 8311 C CA . ILE B 1 545 ? 19.531 -4.419 56.402 1.00 53.39 549 ILE B CA 1
ATOM 8312 C C . ILE B 1 545 ? 19.723 -5.941 56.349 1.00 57.49 549 ILE B C 1
ATOM 8313 O O . ILE B 1 545 ? 20.108 -6.578 57.342 1.00 45.57 549 ILE B O 1
#

Sequence (1075 aa):
FTTVVNNVNYPEGEVVGVSVLGIESFRGVPFAQPPVGNLRLKPPVRYTENIGTKDTTGIGPSCPQMYLSTGNGELLFQLVGNLINIPLFFQTATLSSEDCLTLNIQRPAGTTSNSSLPVLFWIFGGGFELGTNQYYDGIDLLTEGISLGEPFIFVAINYRVGGFGFLGGKEIKADGSSNLGLLDQRIALEWVADNIASFGGDPSKVTIWGESAGSISVFDQMALYGGNNKYKGKALFRGGIMNSGSVVPAAPVDGVKAQAIYDHVVSEAGCAGTSDTLACLRTVDYTKFLTAVNSVPGIVSYSSSIALSYLPRPDGVVLIDSPEEIVKNKQYAAVPMIIGDQEDEGTLFAVLPNNITSTAKIVQYFQDDLYFYNATKEQLTAFVNTYPTDITAGSPFNTGIFNELYPGFKRLAAILGDMTFTLARRAFLQLCSEVNPDVPSWSYLASYDYGFPFLGTFHATDILQVFYGVLPNYASGSIQKYYINFVTTGDPNKGAAVDIQWPQWSAKKNILQIYATKAVVIVADNFRAKSYEYLYNNIGIFRITTVNNVNYPEGEVVGVSVLGIESFRGVPFAQPPVGNLRLKPPVRYTENIGTKDTTGIGPSCPQMYLSTGNGELLFQLVGNLINIPLFQTATLSSEDCLTLNIQRPAGTTSNSSLPVLFWIFGGGFELGTNQYYDGIDLLTEGISLGEPFIFVAINYRVGGFGFLGGKEIKADGSSNLGLLDQRIALEWVADNIASFGGDPSKVTIWGESAGSISVFDQMALYGGNNKYKGKALFRGGIMNSGSVVPAAPVDGVKAQAIYDHVVSEAGCAGTSDTLACLRTVDYTKFLTAVNSVPGIVSYSSIALSYLPRPDGVVLIDSPEEIVKNKQYAAVPMIIGDQEDEGTLFAVLPNNITSTAKIVQYFQDLYFYNATKEQLTAFVNTYPTDITAGSPFNTGIFNELYPGFKRLAAILGDMTFTLARRAFLQLCSSEVNPDVPSWSYLASYDYGFPFLGTFHATDILQVFYGVLPNYASSGSIQKYYINFVTTGDPNKGAAVDIQWPQWSAKKNILQIYATKAVIVADNFRAKSYEYLYNNIGIFRI

Organism: NCBI:txid61273

Radius of gyration: 31.53 Å; Cα contacts (8 Å, |Δi|>4): 2627; chains: 2; bounding box: 68×67×91 Å

Solvent-accessible surface area: 36461 Å² total; per-residue (Å²): 189,83,65,31,76,9,107,14,91,21,6,37,0,28,0,13,27,72,178,41,5,12,4,0,45,5,0,12,0,1,48,40,4,67,43,130,52,13,1,59,43,17,63,47,53,120,139,104,47,35,88,82,105,1,35,39,116,8,29,2,1,3,10,4,92,26,6,12,39,49,44,129,45,39,36,38,6,54,2,41,20,45,4,29,84,100,70,12,100,77,78,84,7,44,19,73,0,2,10,0,10,0,2,6,16,49,62,11,65,79,126,37,63,25,12,0,1,0,1,0,1,10,12,9,3,1,34,0,2,3,55,102,12,41,0,60,66,0,0,72,49,0,72,84,46,61,13,42,1,0,0,0,0,0,1,0,5,1,3,0,7,1,11,4,4,0,127,46,0,85,96,53,48,0,5,4,4,0,0,17,0,0,16,15,0,1,31,0,1,33,43,0,0,47,30,0,0,3,24,45,79,70,1,1,0,5,0,5,14,2,0,0,14,0,0,0,2,1,0,0,0,83,25,16,82,8,117,44,152,63,157,48,3,3,72,1,0,0,0,1,0,2,2,10,25,14,2,34,66,4,58,17,114,32,6,30,59,26,2,75,69,0,7,62,92,5,57,1,68,81,59,128,82,26,7,41,26,0,38,112,18,100,46,43,111,0,0,44,1,0,4,5,0,40,6,35,57,16,97,14,3,19,12,26,16,1,8,6,13,11,13,44,99,13,0,51,51,1,3,1,50,0,0,96,80,126,71,16,12,33,14,38,6,0,0,0,0,0,14,4,2,1,0,69,22,0,4,47,0,52,91,8,51,43,34,65,95,2,3,105,1,0,61,95,51,2,9,121,110,13,76,139,147,50,0,39,41,0,0,89,41,9,79,105,80,65,62,39,4,1,1,14,110,16,28,124,138,26,44,23,13,104,18,0,1,18,0,0,2,0,0,3,2,19,30,8,2,0,8,1,8,5,1,1,29,9,7,24,97,33,22,79,140,42,31,7,10,0,0,10,0,1,13,45,118,48,42,48,52,7,1,1,43,9,36,6,5,27,104,8,1,1,56,12,74,112,112,49,59,0,8,32,13,0,12,49,3,1,1,0,2,1,37,57,21,26,0,30,126,54,20,89,23,106,35,120,4,33,69,2,44,69,165,89,38,0,0,20,0,65,33,107,111,11,61,85,42,47,4,99,49,63,55,147,2,35,97,39,2,52,103,38,22,31,21,9,72,16,142,85,32,83,6,103,12,100,17,2,36,0,28,0,34,31,84,169,38,7,10,6,0,51,15,0,19,0,1,51,38,4,63,40,127,45,13,2,67,43,14,52,60,43,125,136,92,33,30,77,100,98,2,52,34,115,5,30,2,0,3,10,3,89,25,6,13,37,66,41,129,50,42,30,39,7,51,2,42,22,46,5,30,83,99,71,11,101,73,71,80,8,44,17,70,0,3,12,0,8,0,3,6,16,55,64,16,70,76,142,33,75,30,11,0,1,0,0,0,1,9,12,8,4,1,31,0,1,2,54,104,13,36,0,68,75,0,0,68,47,0,76,86,48,61,11,42,1,0,0,0,0,0,1,0,5,0,3,0,6,1,11,4,4,0,131,49,0,84,97,48,48,1,5,4,3,0,0,17,0,0,15,15,0,1,30,0,0,37,42,1,0,50,24,0,0,2,24,48,78,67,2,1,0,4,0,6,14,1,0,0,13,0,0,0,2,0,0,0,0,76,28,16,78,10,110,41,140,68,139,42,4,4,71,2,0,0,1,2,0,2,3,6,33,14,1,30,67,4,55,14,98,33,7,35,42,28,2,70,114,0,10,69,98,1,49,2,70,86,60,128,88,28,6,40,21,0,47,106,17,93,50,47,97,0,0,43,2,0,4,13,4,42,5,34,58,13,90,16,3,24,14,32,15,1,9,8,14,12,19,42,96,14,1,48,51,2,4,0,39,0,0,96,83,127,65,15,13,34,14,41,6,0,1,0,0,0,15,4,2,1,0,69,21,0,6,45,0,54,93,8,52,43,29,75,106,2,3,98,1,0,64,67,55,1,11,112,123,9,64,127,120,50,0,42,42,0,0,87,39,6,74,114,73,61,60,40,4,1,1,19,109,22,30,115,140,27,45,25,11,104,20,0,1,22,0,0,3,0,0,4,1,19,27,9,2,0,5,1,8,2,0,1,28,21,8,25,94,35,12,88,126,36,33,8,10,0,1,10,0,1,15,46,122,50,36,46,48,6,1,0,41,11,36,6,4,26,107,7,2,1,58,10,71,111,110,53,60,0,10,27,14,0,10,53,7,2,1,0,1,1,38,57,19,40,0,22,123,54,18,90,27,103,45,117,4,35,66,0,49,76,159,89,32,0,0,22,0,61,37,112,98,11,52,85,44,47,4,95,48,62,47,159,3,22,86,43,1,56,111,37,21,31,24,10,83,15